Protein AF-A0A843SW68-F1 (afdb_monomer_lite)

Structure (mmCIF, N/CA/C/O backbone):
data_AF-A0A843SW68-F1
#
_entry.id   AF-A0A843SW68-F1
#
loop_
_atom_site.group_PDB
_atom_site.id
_atom_site.type_symbol
_atom_site.label_atom_id
_atom_site.label_alt_id
_atom_site.label_comp_id
_atom_site.label_asym_id
_atom_site.label_entity_id
_atom_site.label_seq_id
_atom_site.pdbx_PDB_ins_code
_atom_site.Cartn_x
_atom_site.Cartn_y
_atom_site.Cartn_z
_atom_site.occupancy
_atom_site.B_iso_or_equiv
_atom_site.auth_seq_id
_atom_site.auth_comp_id
_atom_site.auth_asym_id
_atom_site.auth_atom_id
_atom_site.pdbx_PDB_model_num
ATOM 1 N N . MET A 1 1 ? 22.543 27.856 22.775 1.00 22.34 1 MET A N 1
ATOM 2 C CA . MET A 1 1 ? 22.433 28.519 21.455 1.00 22.34 1 MET A CA 1
ATOM 3 C C . MET A 1 1 ? 20.964 28.793 21.182 1.00 22.34 1 MET A C 1
ATOM 5 O O . MET A 1 1 ? 20.170 27.910 21.485 1.00 22.34 1 MET A O 1
ATOM 9 N N . PRO A 1 2 ? 20.572 29.979 20.690 1.00 21.48 2 PRO A N 1
ATOM 10 C CA . PRO A 1 2 ? 19.169 30.248 20.403 1.00 21.48 2 PRO A CA 1
ATOM 11 C C . PRO A 1 2 ? 18.727 29.297 19.290 1.00 21.48 2 PRO A C 1
ATOM 13 O O . PRO A 1 2 ? 19.376 29.224 18.245 1.00 21.48 2 PRO A O 1
ATOM 16 N N . ALA A 1 3 ? 17.668 28.530 19.551 1.00 23.23 3 ALA A N 1
ATOM 17 C CA . ALA A 1 3 ? 17.045 27.658 18.572 1.00 23.23 3 ALA A CA 1
ATOM 18 C C . ALA A 1 3 ? 16.757 28.489 17.318 1.00 23.23 3 ALA A C 1
ATOM 20 O O . ALA A 1 3 ? 15.938 29.410 17.345 1.00 23.23 3 ALA A O 1
ATOM 21 N N . LYS A 1 4 ? 17.480 28.209 16.227 1.00 24.19 4 LYS A N 1
ATOM 22 C CA . LYS A 1 4 ? 17.122 28.718 14.907 1.00 24.19 4 LYS A CA 1
ATOM 23 C C . LYS A 1 4 ? 15.675 28.287 14.695 1.00 24.19 4 LYS A C 1
ATOM 25 O O . LYS A 1 4 ? 15.419 27.095 14.557 1.00 24.19 4 LYS A O 1
ATOM 30 N N . ARG A 1 5 ? 14.734 29.238 14.708 1.00 23.72 5 ARG A N 1
ATOM 31 C CA . ARG A 1 5 ? 13.413 29.042 14.108 1.00 23.72 5 ARG A CA 1
ATOM 32 C C . ARG A 1 5 ? 13.695 28.522 12.696 1.00 23.72 5 ARG A C 1
ATOM 34 O O . ARG A 1 5 ? 14.101 29.312 11.843 1.00 23.72 5 ARG A O 1
ATOM 41 N N . LYS A 1 6 ? 13.569 27.203 12.468 1.00 26.97 6 LYS A N 1
ATOM 42 C CA . LYS A 1 6 ? 13.378 26.656 11.118 1.00 26.97 6 LYS A CA 1
ATOM 43 C C . LYS A 1 6 ? 12.271 27.537 10.531 1.00 26.97 6 LYS A C 1
ATOM 45 O O . LYS A 1 6 ? 11.263 27.753 11.208 1.00 26.97 6 LYS A O 1
ATOM 50 N N . LEU A 1 7 ? 12.512 28.159 9.373 1.00 25.84 7 LEU A N 1
ATOM 51 C CA . LEU A 1 7 ? 11.451 28.870 8.662 1.00 25.84 7 LEU A CA 1
ATOM 52 C C . LEU A 1 7 ? 10.266 27.911 8.620 1.00 25.84 7 LEU A C 1
ATOM 54 O O . LEU A 1 7 ? 10.417 26.812 8.091 1.00 25.84 7 LEU A O 1
ATOM 58 N N . ALA A 1 8 ? 9.153 28.289 9.252 1.00 27.41 8 ALA A N 1
ATOM 59 C CA . ALA A 1 8 ? 7.926 27.521 9.177 1.00 27.41 8 ALA A CA 1
ATOM 60 C C . ALA A 1 8 ? 7.608 27.389 7.689 1.00 27.41 8 ALA A C 1
ATOM 62 O O . ALA A 1 8 ? 7.316 28.381 7.017 1.00 27.41 8 ALA A O 1
ATOM 63 N N . VAL A 1 9 ? 7.802 26.185 7.160 1.00 33.28 9 VAL A N 1
ATOM 64 C CA . VAL A 1 9 ? 7.351 25.838 5.824 1.00 33.28 9 VAL A CA 1
ATOM 65 C C . VAL A 1 9 ? 5.839 26.041 5.871 1.00 33.28 9 VAL A C 1
ATOM 67 O O . VAL A 1 9 ? 5.219 25.483 6.772 1.00 33.28 9 VAL A O 1
ATOM 70 N N . PRO A 1 10 ? 5.245 26.895 5.020 1.00 39.78 10 PRO A N 1
ATOM 71 C CA . PRO A 1 10 ? 3.805 27.114 5.059 1.00 39.78 10 PRO A CA 1
ATOM 72 C C . PRO A 1 10 ? 3.081 25.765 4.965 1.00 39.78 10 PRO A C 1
ATOM 74 O O . PRO A 1 10 ? 3.449 24.948 4.119 1.00 39.78 10 PRO A O 1
ATOM 77 N N . ASP A 1 11 ? 2.068 25.559 5.819 1.00 47.19 11 ASP A N 1
ATOM 78 C CA . ASP A 1 11 ? 1.318 24.295 5.985 1.00 47.19 11 ASP A CA 1
ATOM 79 C C . ASP A 1 11 ? 0.790 23.721 4.650 1.00 47.19 11 ASP A C 1
ATOM 81 O O . ASP A 1 11 ? 0.570 22.517 4.524 1.00 47.19 11 ASP A O 1
ATOM 85 N N . HIS A 1 12 ? 0.696 24.558 3.608 1.00 57.03 12 HIS A N 1
ATOM 86 C CA . HIS A 1 12 ? 0.466 24.156 2.226 1.00 57.03 12 HIS A CA 1
ATOM 87 C C . HIS A 1 12 ? 1.462 24.805 1.247 1.00 57.03 12 HIS A C 1
ATOM 89 O O . HIS A 1 12 ? 1.239 25.907 0.742 1.00 57.03 12 HIS A O 1
ATOM 95 N N . ILE A 1 13 ? 2.536 24.090 0.888 1.00 66.69 13 ILE A N 1
ATOM 96 C CA . ILE A 1 13 ? 3.267 24.384 -0.355 1.00 66.69 13 ILE A CA 1
ATOM 97 C C . ILE A 1 13 ? 2.391 23.937 -1.526 1.00 66.69 13 ILE A C 1
ATOM 99 O O . ILE A 1 13 ? 2.091 22.753 -1.680 1.00 66.69 13 ILE A O 1
ATOM 103 N N . GLN A 1 14 ? 1.992 24.881 -2.378 1.00 82.06 14 GLN A N 1
ATOM 104 C CA . GLN A 1 14 ? 1.372 24.542 -3.656 1.00 82.06 14 GLN A CA 1
ATOM 105 C C . GLN A 1 14 ? 2.423 23.923 -4.574 1.00 82.06 14 GLN A C 1
ATOM 107 O O . GLN A 1 14 ? 3.504 24.485 -4.745 1.00 82.06 14 GLN A O 1
ATOM 112 N N . ILE A 1 15 ? 2.104 22.781 -5.180 1.00 89.12 15 ILE A N 1
ATOM 113 C CA . ILE A 1 15 ? 2.997 22.091 -6.111 1.00 89.12 15 ILE A CA 1
ATOM 114 C C . ILE A 1 15 ? 2.364 22.106 -7.496 1.00 89.12 15 ILE A C 1
ATOM 116 O O . ILE A 1 15 ? 1.235 21.648 -7.677 1.00 89.12 15 ILE A O 1
ATOM 120 N N . ARG A 1 16 ? 3.095 22.634 -8.479 1.00 90.88 16 ARG A N 1
ATOM 121 C CA . ARG A 1 16 ? 2.698 22.629 -9.891 1.00 90.88 16 ARG A CA 1
ATOM 122 C C . ARG A 1 16 ? 3.552 21.626 -10.652 1.00 90.88 16 ARG A C 1
ATOM 124 O O . ARG A 1 16 ? 4.756 21.833 -10.787 1.00 90.88 16 ARG A O 1
ATOM 131 N N . LEU A 1 17 ? 2.925 20.575 -11.171 1.00 92.12 17 LEU A N 1
ATOM 132 C CA . LEU A 1 17 ? 3.579 19.609 -12.051 1.00 92.12 17 LEU A CA 1
ATOM 133 C C . LEU A 1 17 ? 3.802 20.218 -13.441 1.00 92.12 17 LEU A C 1
ATOM 135 O O . LEU A 1 17 ? 2.865 20.694 -14.079 1.00 92.12 17 LEU A O 1
ATOM 139 N N . VAL A 1 18 ? 5.044 20.164 -13.910 1.00 94.31 18 VAL A N 1
ATOM 140 C CA . VAL A 1 18 ? 5.462 20.444 -15.285 1.00 94.31 18 VAL A CA 1
ATOM 141 C C . VAL A 1 18 ? 6.102 19.165 -15.810 1.00 94.31 18 VAL A C 1
ATOM 143 O O . VAL A 1 18 ? 7.191 18.784 -15.383 1.00 94.31 18 VAL A O 1
ATOM 146 N N . GLN A 1 19 ? 5.403 18.468 -16.702 1.00 93.19 19 GLN A N 1
ATOM 147 C CA . GLN A 1 19 ? 5.870 17.207 -17.272 1.00 93.19 19 GLN A CA 1
ATOM 148 C C . GLN A 1 19 ? 6.505 17.446 -18.638 1.00 93.19 19 GLN A C 1
ATOM 150 O O . GLN A 1 19 ? 5.895 18.071 -19.505 1.00 93.19 19 GLN A O 1
ATOM 155 N N . VAL A 1 20 ? 7.712 16.911 -18.815 1.00 94.56 20 VAL A N 1
ATOM 156 C CA . VAL A 1 20 ? 8.433 16.882 -20.086 1.00 94.56 20 VAL A CA 1
ATOM 157 C C . VAL A 1 20 ? 8.661 15.433 -20.478 1.00 94.56 20 VAL A C 1
ATOM 159 O O . VAL A 1 20 ? 9.213 14.659 -19.696 1.00 94.56 20 VAL A O 1
ATOM 162 N N . GLU A 1 21 ? 8.264 15.059 -21.687 1.00 93.06 21 GLU A N 1
ATOM 163 C CA . GLU A 1 21 ? 8.543 13.733 -22.239 1.00 93.06 21 GLU A CA 1
ATOM 164 C C . GLU A 1 21 ? 9.555 13.834 -23.371 1.00 93.06 21 GLU A C 1
ATOM 166 O O . GLU A 1 21 ? 9.320 14.557 -24.338 1.00 93.06 21 GLU A O 1
ATOM 171 N N . PHE A 1 22 ? 10.652 13.080 -23.268 1.00 90.56 22 PHE A N 1
ATOM 172 C CA . PHE A 1 22 ? 11.612 12.896 -24.355 1.00 90.56 22 PHE A CA 1
ATOM 173 C C . PHE A 1 22 ? 11.379 11.541 -25.023 1.00 90.56 22 PHE A C 1
ATOM 175 O O . PHE A 1 22 ? 11.508 10.479 -24.400 1.00 90.56 22 PHE A O 1
ATOM 182 N N . LEU A 1 23 ? 11.036 11.581 -26.306 1.00 87.50 23 LEU A N 1
ATOM 183 C CA . LEU A 1 23 ? 10.650 10.443 -27.128 1.00 87.50 23 LEU A CA 1
ATOM 184 C C . LEU A 1 23 ? 11.667 10.223 -28.248 1.00 87.50 23 LEU A C 1
ATOM 186 O O . LEU A 1 23 ? 11.983 11.145 -28.999 1.00 87.50 23 LEU A O 1
ATOM 190 N N . ARG A 1 24 ? 12.139 8.984 -28.402 1.00 84.00 24 ARG A N 1
ATOM 191 C CA . ARG A 1 24 ? 12.944 8.560 -29.555 1.00 84.00 24 ARG A CA 1
ATOM 192 C C . ARG A 1 24 ? 12.294 7.351 -30.237 1.00 84.00 24 ARG A C 1
ATOM 194 O O . ARG A 1 24 ? 11.922 6.405 -29.544 1.00 84.00 24 ARG A O 1
ATOM 201 N N . PRO A 1 25 ? 12.156 7.331 -31.576 1.00 71.06 25 PRO A N 1
ATOM 202 C CA . PRO A 1 25 ? 11.742 6.129 -32.293 1.00 71.06 25 PRO A CA 1
ATOM 203 C C . PRO A 1 25 ? 12.845 5.053 -32.274 1.00 71.06 25 PRO A C 1
ATOM 205 O O . PRO A 1 25 ? 14.032 5.351 -32.405 1.00 71.06 25 PRO A O 1
ATOM 208 N N . GLY A 1 26 ? 12.451 3.783 -32.158 1.00 70.00 26 GLY A N 1
ATOM 209 C CA . GLY A 1 26 ? 13.367 2.635 -32.151 1.00 70.00 26 GLY A CA 1
ATOM 210 C C . GLY A 1 26 ? 13.486 1.948 -30.783 1.00 70.00 26 GLY A C 1
ATOM 211 O O . GLY A 1 26 ? 12.702 2.240 -29.881 1.00 70.00 26 GLY A O 1
ATOM 212 N N . PRO A 1 27 ? 14.415 0.985 -30.624 1.00 66.50 27 PRO A N 1
ATOM 213 C CA . PRO A 1 27 ? 14.622 0.304 -29.348 1.00 66.50 27 PRO A CA 1
ATOM 214 C C . PRO A 1 27 ? 15.111 1.297 -28.278 1.00 66.50 27 PRO A C 1
ATOM 216 O O . PRO A 1 27 ? 15.887 2.192 -28.619 1.00 66.50 27 PRO A O 1
ATOM 219 N N . PRO A 1 28 ? 14.706 1.142 -27.003 1.00 64.50 28 PRO A N 1
ATOM 220 C CA . PRO A 1 28 ? 15.042 2.081 -25.924 1.00 64.50 28 PRO A CA 1
ATOM 221 C C . PRO A 1 28 ? 16.518 2.043 -25.486 1.00 64.50 28 PRO A C 1
ATOM 223 O O . PRO A 1 28 ? 16.944 2.911 -24.739 1.00 64.50 28 PRO A O 1
ATOM 226 N N . HIS A 1 29 ? 17.290 1.059 -25.953 1.00 64.38 29 HIS A N 1
ATOM 227 C CA . HIS A 1 29 ? 18.698 0.810 -25.623 1.00 64.38 29 HIS A CA 1
ATOM 228 C C . HIS A 1 29 ? 19.531 0.651 -26.906 1.00 64.38 29 HIS A C 1
ATOM 230 O O . HIS A 1 29 ? 18.972 0.650 -28.010 1.00 64.38 29 HIS A O 1
ATOM 236 N N . ASN A 1 30 ? 20.847 0.455 -26.759 1.00 63.69 30 ASN A N 1
ATOM 237 C CA . ASN A 1 30 ? 21.783 0.185 -27.855 1.00 63.69 30 ASN A CA 1
ATOM 238 C C . ASN A 1 30 ? 21.904 1.345 -28.862 1.00 63.69 30 ASN A C 1
ATOM 240 O O . ASN A 1 30 ? 22.102 1.137 -30.061 1.00 63.69 30 ASN A O 1
ATOM 244 N N . GLN A 1 31 ? 21.753 2.579 -28.374 1.00 70.31 31 GLN A N 1
ATOM 245 C CA . GLN A 1 31 ? 22.082 3.789 -29.119 1.00 70.31 31 GLN A CA 1
ATOM 246 C C . GLN A 1 31 ? 22.994 4.674 -28.282 1.00 70.31 31 GLN A C 1
ATOM 248 O O . GLN A 1 31 ? 22.725 4.959 -27.120 1.00 70.31 31 GLN A O 1
ATOM 253 N N . LEU A 1 32 ? 24.094 5.086 -28.900 1.00 84.00 32 LEU A N 1
ATOM 254 C CA . LEU A 1 32 ? 25.031 6.035 -28.325 1.00 84.00 32 LEU A CA 1
ATOM 255 C C . LEU A 1 32 ? 24.465 7.454 -28.467 1.00 84.00 32 LEU A C 1
ATOM 257 O O . LEU A 1 32 ? 23.729 7.749 -29.412 1.00 84.00 32 LEU A O 1
ATOM 261 N N . LEU A 1 33 ? 24.839 8.351 -27.552 1.00 87.19 33 LEU A N 1
ATOM 262 C CA . LEU A 1 33 ? 24.580 9.780 -27.732 1.00 87.19 33 LEU A CA 1
ATOM 263 C C . LEU A 1 33 ? 25.236 10.254 -29.036 1.00 87.19 33 LEU A C 1
ATOM 265 O O . LEU A 1 33 ? 26.420 9.999 -29.259 1.00 87.19 33 LEU A O 1
ATOM 269 N N . SER A 1 34 ? 24.461 10.942 -29.874 1.00 88.31 34 SER A N 1
ATOM 270 C CA . SER A 1 34 ? 24.939 11.556 -31.110 1.00 88.31 34 SER A CA 1
ATOM 271 C C . SER A 1 34 ? 24.237 12.898 -31.348 1.00 88.31 34 SER A C 1
ATOM 273 O O . SER A 1 34 ? 23.019 12.982 -31.145 1.00 88.31 34 SER A O 1
ATOM 275 N N . PRO A 1 35 ? 24.947 13.922 -31.861 1.00 88.81 35 PRO A N 1
ATOM 276 C CA . PRO A 1 35 ? 24.352 15.187 -32.296 1.00 88.81 35 PRO A CA 1
ATOM 277 C C . PRO A 1 35 ? 23.347 15.050 -33.437 1.00 88.81 35 PRO A C 1
ATOM 279 O O . PRO A 1 35 ? 22.516 15.935 -33.635 1.00 88.81 35 PRO A O 1
ATOM 282 N N . LEU A 1 36 ? 23.410 13.946 -34.185 1.00 88.25 36 LEU A N 1
ATOM 283 C CA . LEU A 1 36 ? 22.494 13.663 -35.287 1.00 88.25 36 LEU A CA 1
ATOM 284 C C . LEU A 1 36 ? 21.179 13.033 -34.811 1.00 88.25 36 LEU A C 1
ATOM 286 O O . LEU A 1 36 ? 20.198 13.026 -35.557 1.00 88.25 36 LEU A O 1
ATOM 290 N N . THR A 1 37 ? 21.140 12.510 -33.582 1.00 88.88 37 THR A N 1
ATOM 291 C CA . THR A 1 37 ? 19.937 11.894 -33.026 1.00 88.88 37 THR A CA 1
ATOM 292 C C . THR A 1 37 ? 18.936 12.972 -32.629 1.00 88.88 37 THR A C 1
ATOM 294 O O . THR A 1 37 ? 19.199 13.818 -31.772 1.00 88.88 37 THR A O 1
ATOM 297 N N . GLN A 1 38 ? 17.761 12.918 -33.252 1.00 90.25 38 GLN A N 1
ATOM 298 C CA . GLN A 1 38 ? 16.643 13.808 -32.970 1.00 90.25 38 GLN A CA 1
ATOM 299 C C . GLN A 1 38 ? 15.695 13.168 -31.956 1.00 90.25 38 GLN A C 1
ATOM 301 O O . GLN A 1 38 ? 15.165 12.078 -32.182 1.00 90.25 38 GLN A O 1
ATOM 306 N N . TYR A 1 39 ? 15.454 13.877 -30.858 1.00 91.62 39 TYR A N 1
ATOM 307 C CA . TYR A 1 39 ? 14.491 13.509 -29.829 1.00 91.62 39 TYR A CA 1
ATOM 308 C C . TYR A 1 39 ? 13.256 14.394 -29.966 1.00 91.62 39 TYR A C 1
ATOM 310 O O . TYR A 1 39 ? 13.363 15.613 -30.087 1.00 91.62 39 TYR A O 1
ATOM 318 N N . LEU A 1 40 ? 12.075 13.793 -29.931 1.00 92.69 40 LEU A N 1
ATOM 319 C CA . LEU A 1 40 ? 10.822 14.527 -29.854 1.00 92.69 40 LEU A CA 1
ATOM 320 C C . LEU A 1 40 ? 10.562 14.880 -28.386 1.00 92.69 40 LEU A C 1
ATOM 322 O O . LEU A 1 40 ? 10.471 13.984 -27.551 1.00 92.69 40 LEU A O 1
ATOM 326 N N . ALA A 1 41 ? 10.451 16.163 -28.066 1.00 93.31 41 ALA A N 1
ATOM 327 C CA . ALA A 1 41 ? 10.183 16.649 -26.719 1.00 93.31 41 ALA A CA 1
ATOM 328 C C . ALA A 1 41 ? 8.795 17.295 -26.635 1.00 93.31 41 ALA A C 1
ATOM 330 O O . ALA A 1 41 ? 8.427 18.106 -27.488 1.00 93.31 41 ALA A O 1
ATOM 331 N N . ILE A 1 42 ? 8.032 16.945 -25.601 1.00 93.00 42 ILE A N 1
ATOM 332 C CA . ILE A 1 42 ? 6.664 17.437 -25.375 1.00 93.00 42 ILE A CA 1
ATOM 333 C C . ILE A 1 42 ? 6.577 17.998 -23.956 1.00 93.00 42 ILE A C 1
ATOM 335 O O . ILE A 1 42 ? 7.067 17.359 -23.028 1.00 93.00 42 ILE A O 1
ATOM 339 N N . SER A 1 43 ? 5.956 19.169 -23.786 1.00 93.12 43 SER A N 1
ATOM 340 C CA . SER A 1 43 ? 5.761 19.820 -22.484 1.00 93.12 43 SER A CA 1
ATOM 341 C C . SER A 1 43 ? 4.353 20.407 -22.369 1.00 93.12 43 SER A C 1
ATOM 343 O O . SER A 1 43 ? 4.057 21.437 -22.977 1.00 93.12 43 SER A O 1
ATOM 345 N N . GLY A 1 44 ? 3.498 19.793 -21.548 1.00 83.25 44 GLY A N 1
ATOM 346 C CA . GLY A 1 44 ? 2.112 20.240 -21.348 1.00 83.25 44 GLY A CA 1
ATOM 347 C C . GLY A 1 44 ? 1.319 20.332 -22.658 1.00 83.25 44 GLY A C 1
ATOM 348 O O . GLY A 1 44 ? 1.400 19.434 -23.491 1.00 83.25 44 GLY A O 1
ATOM 349 N N . ASP A 1 45 ? 0.590 21.436 -22.845 1.00 80.31 45 ASP A N 1
ATOM 350 C CA . ASP A 1 45 ? -0.254 21.678 -24.029 1.00 80.31 45 ASP A CA 1
ATOM 351 C C . ASP A 1 45 ? 0.511 22.279 -25.226 1.00 80.31 45 ASP A C 1
ATOM 353 O O . ASP A 1 45 ? -0.083 22.589 -26.262 1.00 80.31 45 ASP A O 1
ATOM 357 N N . ALA A 1 46 ? 1.828 22.489 -25.106 1.00 86.94 46 ALA A N 1
ATOM 358 C CA . ALA A 1 46 ? 2.634 22.979 -26.219 1.00 86.94 46 ALA A CA 1
ATOM 359 C C . ALA A 1 46 ? 2.830 21.894 -27.293 1.00 86.94 46 ALA A C 1
ATOM 361 O O . ALA A 1 46 ? 2.887 20.698 -27.007 1.00 86.94 46 ALA A O 1
ATOM 362 N N . GLY A 1 47 ? 2.966 22.325 -28.552 1.00 83.50 47 GLY A N 1
ATOM 363 C CA . GLY A 1 47 ? 3.267 21.422 -29.663 1.00 83.50 47 GLY A CA 1
ATOM 364 C C . GLY A 1 47 ? 4.591 20.678 -29.461 1.00 83.50 47 GLY A C 1
ATOM 365 O O . GLY A 1 47 ? 5.518 21.193 -28.837 1.00 83.50 47 GLY A O 1
ATOM 366 N N . ALA A 1 48 ? 4.689 19.468 -30.011 1.00 87.88 48 ALA A N 1
ATOM 367 C CA . ALA A 1 48 ? 5.905 18.668 -29.922 1.00 87.88 48 ALA A CA 1
ATOM 368 C C . ALA A 1 48 ? 7.066 19.336 -30.686 1.00 87.88 48 ALA A C 1
ATOM 370 O O . ALA A 1 48 ? 6.894 19.776 -31.825 1.00 87.88 48 ALA A O 1
ATOM 371 N N . GLY A 1 49 ? 8.242 19.409 -30.061 1.00 89.62 49 GLY A N 1
ATOM 372 C CA . GLY A 1 49 ? 9.457 19.986 -30.643 1.00 89.62 49 GLY A CA 1
ATOM 373 C C . GLY A 1 49 ? 10.553 18.954 -30.854 1.00 89.62 49 GLY A C 1
ATOM 374 O O . GLY A 1 49 ? 10.515 17.871 -30.279 1.00 89.62 49 GLY A O 1
ATOM 375 N N . VAL A 1 50 ? 11.552 19.297 -31.665 1.00 91.56 50 VAL A N 1
ATOM 376 C CA . VAL A 1 50 ? 12.740 18.461 -31.871 1.00 91.56 50 VAL A CA 1
ATOM 377 C C . VAL A 1 50 ? 13.895 19.019 -31.046 1.00 91.56 50 VAL A C 1
ATOM 379 O O . VAL A 1 50 ? 14.229 20.196 -31.158 1.00 91.56 50 VAL A O 1
ATOM 382 N N . VAL A 1 51 ? 14.511 18.161 -30.239 1.00 92.06 51 VAL A N 1
ATOM 383 C CA . VAL A 1 51 ? 15.671 18.460 -29.397 1.00 92.06 51 VAL A CA 1
ATOM 384 C C . VAL A 1 51 ? 16.815 17.532 -29.791 1.00 92.06 51 VAL A C 1
ATOM 386 O O . VAL A 1 51 ? 16.606 16.354 -30.073 1.00 92.06 51 VAL A O 1
ATOM 389 N N . THR A 1 52 ? 18.035 18.057 -29.807 1.00 91.19 52 THR A N 1
ATOM 390 C CA . THR A 1 52 ? 19.266 17.305 -30.089 1.00 91.19 52 THR A CA 1
ATOM 391 C C . THR A 1 52 ? 20.246 17.474 -28.936 1.00 91.19 52 THR A C 1
ATOM 393 O O . THR A 1 52 ? 20.271 18.519 -28.284 1.00 91.19 52 THR A O 1
ATOM 396 N N . VAL A 1 53 ? 21.088 16.471 -28.706 1.00 90.69 53 VAL A N 1
ATOM 397 C CA . VAL A 1 53 ? 22.138 16.515 -27.679 1.00 90.69 53 VAL A CA 1
ATOM 398 C C . VAL A 1 53 ? 23.468 16.854 -28.357 1.00 90.69 53 VAL A C 1
ATOM 400 O O . VAL A 1 53 ? 23.839 16.152 -29.287 1.00 90.69 53 VAL A O 1
ATOM 403 N N . PRO A 1 54 ? 24.228 17.878 -27.931 1.00 88.56 54 PRO A N 1
ATOM 404 C CA . PRO A 1 54 ? 25.377 18.386 -28.687 1.00 88.56 54 PRO A CA 1
ATOM 405 C C . PRO A 1 54 ? 26.659 17.542 -28.537 1.00 88.56 54 PRO A C 1
ATOM 407 O O . PRO A 1 54 ? 27.754 18.054 -28.763 1.00 88.56 54 PRO A O 1
ATOM 410 N N . TYR A 1 55 ? 26.555 16.270 -28.143 1.00 88.25 55 TYR A N 1
ATOM 411 C CA . TYR A 1 55 ? 27.715 15.433 -27.846 1.00 88.25 55 TYR A CA 1
ATOM 412 C C . TYR A 1 55 ? 27.691 14.113 -28.596 1.00 88.25 55 TYR A C 1
ATOM 414 O O . TYR A 1 55 ? 26.667 13.436 -28.669 1.00 88.25 55 TYR A O 1
ATOM 422 N N . GLU A 1 56 ? 28.878 13.716 -29.041 1.00 90.38 56 GLU A N 1
ATOM 423 C CA . GLU A 1 56 ? 29.196 12.312 -29.261 1.00 90.38 56 GLU A CA 1
ATOM 424 C C . GLU A 1 56 ? 29.391 11.611 -27.912 1.00 90.38 56 GLU A C 1
ATOM 426 O O . GLU A 1 56 ? 29.979 12.175 -26.982 1.00 90.38 56 GLU A O 1
ATOM 431 N N . HIS A 1 57 ? 28.939 10.365 -27.816 1.00 88.75 57 HIS A N 1
ATOM 432 C CA . HIS A 1 57 ? 28.916 9.589 -26.575 1.00 88.75 57 HIS A CA 1
ATOM 433 C C . HIS A 1 57 ? 30.251 9.535 -25.830 1.00 88.75 57 HIS A C 1
ATOM 435 O O . HIS A 1 57 ? 30.311 9.954 -24.678 1.00 88.75 57 HIS A O 1
ATOM 441 N N . ALA A 1 58 ? 31.338 9.133 -26.497 1.00 85.50 58 ALA A N 1
ATOM 442 C CA . ALA A 1 58 ? 32.657 9.027 -25.865 1.00 85.50 58 ALA A CA 1
ATOM 443 C C . ALA A 1 58 ? 33.163 10.375 -25.309 1.00 85.50 58 ALA A C 1
ATOM 445 O O . ALA A 1 58 ? 33.837 10.432 -24.278 1.00 85.50 58 ALA A O 1
ATOM 446 N N . THR A 1 59 ? 32.816 11.482 -25.977 1.00 87.69 59 THR A N 1
ATOM 447 C CA . THR A 1 59 ? 33.141 12.838 -25.511 1.00 87.69 59 THR A CA 1
ATOM 448 C C . THR A 1 59 ? 32.372 13.167 -24.237 1.00 87.69 59 THR A C 1
ATOM 450 O O . THR A 1 59 ? 32.941 13.741 -23.306 1.00 87.69 59 THR A O 1
ATOM 453 N N . PHE A 1 60 ? 31.094 12.789 -24.179 1.00 89.19 60 PHE A N 1
ATOM 454 C CA . PHE A 1 60 ? 30.262 13.019 -23.006 1.00 89.19 60 PHE A CA 1
ATOM 455 C C . PHE A 1 60 ? 30.673 12.145 -21.815 1.00 89.19 60 PHE A C 1
ATOM 457 O O . PHE A 1 60 ? 30.770 12.648 -20.700 1.00 89.19 60 PHE A O 1
ATOM 464 N N . GLU A 1 61 ? 31.019 10.876 -22.039 1.00 85.38 61 GLU A N 1
ATOM 465 C CA . GLU A 1 61 ? 31.552 9.991 -20.992 1.00 85.38 61 GLU A CA 1
ATOM 466 C C . GLU A 1 61 ? 32.869 10.507 -20.402 1.00 85.38 61 GLU A C 1
ATOM 468 O O . GLU A 1 61 ? 33.073 10.457 -19.188 1.00 85.38 61 GLU A O 1
ATOM 473 N N . ARG A 1 62 ? 33.780 11.034 -21.236 1.00 84.00 62 ARG A N 1
ATOM 474 C CA . ARG A 1 62 ? 35.005 11.684 -20.737 1.00 84.00 62 ARG A CA 1
ATOM 475 C C . ARG A 1 62 ? 34.666 12.872 -19.837 1.00 84.00 62 ARG A C 1
ATOM 477 O O . ARG A 1 62 ? 35.234 12.982 -18.758 1.00 84.00 62 ARG A O 1
ATOM 484 N N . ARG A 1 63 ? 33.700 13.697 -20.241 1.00 85.75 63 ARG A N 1
ATOM 485 C CA . ARG A 1 63 ? 33.249 14.838 -19.440 1.00 85.75 63 ARG A CA 1
ATOM 486 C C . ARG A 1 63 ? 32.613 14.411 -18.112 1.00 85.75 63 ARG A C 1
ATOM 488 O O . ARG A 1 63 ? 32.899 15.013 -17.085 1.00 85.75 63 ARG A O 1
ATOM 495 N N . LEU A 1 64 ? 31.787 13.361 -18.104 1.00 84.06 64 LEU A N 1
ATOM 496 C CA . LEU A 1 64 ? 31.234 12.810 -16.861 1.00 84.06 64 LEU A CA 1
ATOM 497 C C . LEU A 1 64 ? 32.336 12.272 -15.939 1.00 84.06 64 LEU A C 1
ATOM 499 O O . LEU A 1 64 ? 32.249 12.467 -14.730 1.00 84.06 64 LEU A O 1
ATOM 503 N N . ARG A 1 65 ? 33.389 11.650 -16.491 1.00 81.06 65 ARG A N 1
ATOM 504 C CA . ARG A 1 65 ? 34.567 11.229 -15.712 1.00 81.06 65 ARG A CA 1
ATOM 505 C C . ARG A 1 65 ? 35.310 12.415 -15.104 1.00 81.06 65 ARG A C 1
ATOM 507 O O . ARG A 1 65 ? 35.628 12.367 -13.927 1.00 81.06 65 ARG A O 1
ATOM 514 N N . GLU A 1 66 ? 35.531 13.485 -15.859 1.00 82.12 66 GLU A N 1
ATOM 515 C CA . GLU A 1 66 ? 36.203 14.700 -15.368 1.00 82.12 66 GLU A CA 1
ATOM 516 C C . GLU A 1 66 ? 35.412 15.421 -14.257 1.00 82.12 66 GLU A C 1
ATOM 518 O O . GLU A 1 66 ? 36.005 16.080 -13.404 1.00 82.12 66 GLU A O 1
ATOM 523 N N . LEU A 1 67 ? 34.083 15.258 -14.216 1.00 81.75 67 LEU A N 1
ATOM 524 C CA . LEU A 1 67 ? 33.244 15.752 -13.119 1.00 81.75 67 LEU A CA 1
ATOM 525 C C . LEU A 1 67 ? 33.366 14.918 -11.830 1.00 81.75 67 LEU A C 1
ATOM 527 O O . LEU A 1 67 ? 32.956 15.398 -10.775 1.00 81.75 67 LEU A O 1
ATOM 531 N N . ARG A 1 68 ? 33.952 13.712 -11.865 1.00 80.94 68 ARG A N 1
ATOM 532 C CA . ARG A 1 68 ? 34.152 12.880 -10.664 1.00 80.94 68 ARG A CA 1
ATOM 533 C C . ARG A 1 68 ? 35.188 13.503 -9.726 1.00 80.94 68 ARG A C 1
ATOM 535 O O . ARG A 1 68 ? 36.082 14.245 -10.130 1.00 80.94 68 ARG A O 1
ATOM 542 N N . TYR A 1 69 ? 35.086 13.174 -8.440 1.00 75.38 69 TYR A N 1
ATOM 543 C CA . TYR A 1 69 ? 35.961 13.734 -7.408 1.00 75.38 69 TYR A CA 1
ATOM 544 C C . TYR A 1 69 ? 37.416 13.236 -7.456 1.00 75.38 69 TYR A C 1
ATOM 546 O O . TYR A 1 69 ? 38.286 13.893 -6.896 1.00 75.38 69 TYR A O 1
ATOM 554 N N . GLU A 1 70 ? 37.687 12.125 -8.140 1.00 64.88 70 GLU A N 1
ATOM 555 C CA . GLU A 1 70 ? 38.970 11.406 -8.092 1.00 64.88 70 GLU A CA 1
ATOM 556 C C . GLU A 1 70 ? 40.002 11.873 -9.136 1.00 64.88 70 GLU A C 1
ATOM 558 O O . GLU A 1 70 ? 41.186 11.579 -8.996 1.00 64.88 70 GLU A O 1
ATOM 563 N N . THR A 1 71 ? 39.582 12.585 -10.189 1.00 57.91 71 THR A N 1
ATOM 564 C CA . THR A 1 71 ? 40.374 12.702 -11.432 1.00 57.91 71 THR A CA 1
ATOM 565 C C . THR A 1 71 ? 40.689 14.128 -11.906 1.00 57.91 71 THR A C 1
ATOM 567 O O . THR A 1 71 ? 41.281 14.265 -12.974 1.00 57.91 71 THR A O 1
ATOM 570 N N . GLY A 1 72 ? 40.329 15.195 -11.174 1.00 58.16 72 GLY A N 1
ATOM 571 C CA . GLY A 1 72 ? 40.463 16.577 -11.677 1.00 58.16 72 GLY A CA 1
ATOM 572 C C . GLY A 1 72 ? 40.789 17.654 -10.637 1.00 58.16 72 GLY A C 1
ATOM 573 O O . GLY A 1 72 ? 40.496 17.499 -9.451 1.00 58.16 72 GLY A O 1
ATOM 574 N N . ASP A 1 73 ? 41.370 18.767 -11.104 1.00 66.25 73 ASP A N 1
ATOM 575 C CA . ASP A 1 73 ? 41.567 19.987 -10.310 1.00 66.25 73 ASP A CA 1
ATOM 576 C C . ASP A 1 73 ? 40.204 20.607 -9.918 1.00 66.25 73 ASP A C 1
ATOM 578 O O . ASP A 1 73 ? 39.305 20.706 -10.765 1.00 66.25 73 ASP A O 1
ATOM 582 N N . PRO A 1 74 ? 39.997 21.032 -8.653 1.00 67.38 74 PRO A N 1
ATOM 583 C CA . PRO A 1 74 ? 38.718 21.586 -8.207 1.00 67.38 74 PRO A CA 1
ATOM 584 C C . PRO A 1 74 ? 38.226 22.803 -9.009 1.00 67.38 74 PRO A C 1
ATOM 586 O O . PRO A 1 74 ? 37.012 22.948 -9.188 1.00 67.38 74 PRO A O 1
ATOM 589 N N . GLY A 1 75 ? 39.134 23.658 -9.498 1.00 67.69 75 GLY A N 1
ATOM 590 C CA . GLY A 1 75 ? 38.792 24.847 -10.284 1.00 67.69 75 GLY A CA 1
ATOM 591 C C . GLY A 1 75 ? 38.277 24.489 -11.677 1.00 67.69 75 GLY A C 1
ATOM 592 O O . GLY A 1 75 ? 37.212 24.962 -12.091 1.00 67.69 75 GLY A O 1
ATOM 593 N N . ASP A 1 76 ? 38.972 23.576 -12.356 1.00 76.69 76 ASP A N 1
ATOM 594 C CA . ASP A 1 76 ? 38.573 23.066 -13.674 1.00 76.69 76 ASP A CA 1
ATOM 595 C C . ASP A 1 76 ? 37.219 22.343 -13.617 1.00 76.69 76 ASP A C 1
ATOM 597 O O . ASP A 1 76 ? 36.361 22.516 -14.491 1.00 76.69 76 ASP A O 1
ATOM 601 N N . ARG A 1 77 ? 36.966 21.603 -12.531 1.00 82.75 77 ARG A N 1
ATOM 602 C CA . ARG A 1 77 ? 35.686 20.921 -12.300 1.00 82.75 77 ARG A CA 1
ATOM 603 C C . ARG A 1 77 ? 34.518 21.895 -12.154 1.00 82.75 77 ARG A C 1
ATOM 605 O O . ARG A 1 77 ? 33.444 21.642 -12.698 1.00 82.75 77 ARG A O 1
ATOM 612 N N . GLN A 1 78 ? 34.695 23.012 -11.447 1.00 81.88 78 GLN A N 1
ATOM 613 C CA . GLN A 1 78 ? 33.629 24.006 -11.276 1.00 81.88 78 GLN A CA 1
ATOM 614 C C . GLN A 1 78 ? 33.300 24.722 -12.595 1.00 81.88 78 GLN A C 1
ATOM 616 O O . GLN A 1 78 ? 32.122 24.936 -12.904 1.00 81.88 78 GLN A O 1
ATOM 621 N N . ALA A 1 79 ? 34.320 25.036 -13.400 1.00 85.69 79 ALA A N 1
ATOM 622 C CA . ALA A 1 79 ? 34.134 25.582 -14.744 1.00 85.69 79 ALA A CA 1
ATOM 623 C C . ALA A 1 79 ? 33.382 24.594 -15.654 1.00 85.69 79 ALA A C 1
ATOM 625 O O . ALA A 1 79 ? 32.447 24.977 -16.363 1.00 85.69 79 ALA A O 1
ATOM 626 N N . MET A 1 80 ? 33.726 23.307 -15.580 1.00 87.50 80 MET A N 1
ATOM 627 C CA . MET A 1 80 ? 33.060 22.249 -16.338 1.00 87.50 80 MET A CA 1
ATOM 628 C C . MET A 1 80 ? 31.616 22.008 -15.893 1.00 87.50 80 MET A C 1
ATOM 630 O O . MET A 1 80 ? 30.733 21.842 -16.740 1.00 87.50 80 MET A O 1
ATOM 634 N N . LEU A 1 81 ? 31.351 22.036 -14.584 1.00 88.94 81 LEU A N 1
ATOM 635 C CA . LEU A 1 81 ? 30.003 21.947 -14.022 1.00 88.94 81 LEU A CA 1
ATOM 636 C C . LEU A 1 81 ? 29.135 23.106 -14.530 1.00 88.94 81 LEU A C 1
ATOM 638 O O . LEU A 1 81 ? 28.003 22.891 -14.961 1.00 88.94 81 LEU A O 1
ATOM 642 N N . HIS A 1 82 ? 29.686 24.325 -14.545 1.00 90.69 82 HIS A N 1
ATOM 643 C CA . HIS A 1 82 ? 29.011 25.495 -15.102 1.00 90.69 82 HIS A CA 1
ATOM 644 C C . HIS A 1 82 ? 28.710 25.318 -16.598 1.00 90.69 82 HIS A C 1
ATOM 646 O O . HIS A 1 82 ? 27.556 25.470 -17.003 1.00 90.69 82 HIS A O 1
ATOM 652 N N . ALA A 1 83 ? 29.712 24.957 -17.408 1.00 91.56 83 ALA A N 1
ATOM 653 C CA . ALA A 1 83 ? 29.553 24.780 -18.853 1.00 91.56 83 ALA A CA 1
ATOM 654 C C . ALA A 1 83 ? 28.512 23.699 -19.194 1.00 91.56 83 ALA A C 1
ATOM 656 O O . ALA A 1 83 ? 27.618 23.930 -20.010 1.00 91.56 83 ALA A O 1
ATOM 657 N N . THR A 1 84 ? 28.569 22.558 -18.503 1.00 91.88 84 THR A N 1
ATOM 658 C CA . THR A 1 84 ? 27.604 21.464 -18.682 1.00 91.88 84 THR A CA 1
ATOM 659 C C . THR A 1 84 ? 26.203 21.893 -18.248 1.00 91.88 84 THR A C 1
ATOM 661 O O . THR A 1 84 ? 25.228 21.600 -18.936 1.00 91.88 84 THR A O 1
ATOM 664 N N . GLY A 1 85 ? 26.082 22.658 -17.158 1.00 93.69 85 GLY A N 1
ATOM 665 C CA . GLY A 1 85 ? 24.806 23.218 -16.718 1.00 93.69 85 GLY A CA 1
ATOM 666 C C . GLY A 1 85 ? 24.175 24.160 -17.747 1.00 93.69 85 GLY A C 1
ATOM 667 O O . GLY A 1 85 ? 22.964 24.095 -17.972 1.00 93.69 85 GLY A O 1
ATOM 668 N N . VAL A 1 86 ? 24.973 25.009 -18.408 1.00 95.06 86 VAL A N 1
ATOM 669 C CA . VAL A 1 86 ? 24.497 25.881 -19.499 1.00 95.06 86 VAL A CA 1
ATOM 670 C C . VAL A 1 86 ? 23.971 25.043 -20.664 1.00 95.06 86 VAL A C 1
ATOM 672 O O . VAL A 1 86 ? 22.902 25.329 -21.200 1.00 95.06 86 VAL A O 1
ATOM 675 N N . GLU A 1 87 ? 24.674 23.978 -21.042 1.00 93.88 87 GLU A N 1
ATOM 676 C CA . GLU A 1 87 ? 24.254 23.108 -22.145 1.00 93.88 87 GLU A CA 1
ATOM 677 C C . GLU A 1 87 ? 22.989 22.307 -21.809 1.00 93.88 87 GLU A C 1
ATOM 679 O O . GLU A 1 87 ? 22.070 22.275 -22.627 1.00 93.88 87 GLU A O 1
ATOM 684 N N . MET A 1 88 ? 22.869 21.758 -20.594 1.00 95.25 88 MET A N 1
ATOM 685 C CA . MET A 1 88 ? 21.622 21.128 -20.129 1.00 95.25 88 MET A CA 1
ATOM 686 C C . MET A 1 88 ? 20.462 22.136 -20.106 1.00 95.25 88 MET A C 1
ATOM 688 O O . MET A 1 88 ? 19.346 21.813 -20.514 1.00 95.25 88 MET A O 1
ATOM 692 N N . GLY A 1 89 ? 20.731 23.382 -19.701 1.00 95.25 89 GLY A N 1
ATOM 693 C CA . GLY A 1 89 ? 19.762 24.475 -19.760 1.00 95.25 89 GLY A CA 1
ATOM 694 C C . GLY A 1 89 ? 19.317 24.797 -21.191 1.00 95.25 89 GLY A C 1
ATOM 695 O O . GLY A 1 89 ? 18.130 24.993 -21.422 1.00 95.25 89 GLY A O 1
ATOM 696 N N . ARG A 1 90 ? 20.222 24.781 -22.179 1.00 94.88 90 ARG A N 1
ATOM 697 C CA . ARG A 1 90 ? 19.866 24.961 -23.602 1.00 94.88 90 ARG A CA 1
ATOM 698 C C . ARG A 1 90 ? 19.040 23.797 -24.152 1.00 94.88 90 ARG A C 1
ATOM 700 O O . ARG A 1 90 ? 18.082 24.043 -24.879 1.00 94.88 90 ARG A O 1
ATOM 707 N N . ILE A 1 91 ? 19.359 22.554 -23.774 1.00 94.31 91 ILE A N 1
ATOM 708 C CA . ILE A 1 91 ? 18.568 21.364 -24.143 1.00 94.31 91 ILE A CA 1
ATOM 709 C C . ILE A 1 91 ? 17.129 21.505 -23.629 1.00 94.31 91 ILE A C 1
ATOM 711 O O . ILE A 1 91 ? 16.184 21.318 -24.392 1.00 94.31 91 ILE A O 1
ATOM 715 N N . LEU A 1 92 ? 16.947 21.900 -22.363 1.00 95.12 92 LEU A N 1
ATOM 716 C CA . LEU A 1 92 ? 15.617 22.182 -21.810 1.00 95.12 92 LEU A CA 1
ATOM 717 C C . LEU A 1 92 ? 14.971 23.414 -22.470 1.00 95.12 92 LEU A C 1
ATOM 719 O O . LEU A 1 92 ? 13.778 23.408 -22.756 1.00 95.12 92 LEU A O 1
ATOM 723 N N . GLY A 1 93 ? 15.748 24.454 -22.777 1.00 94.12 93 GLY A N 1
ATOM 724 C CA . GLY A 1 93 ? 15.279 25.655 -23.474 1.00 94.12 93 GLY A CA 1
ATOM 725 C C . GLY A 1 93 ? 14.803 25.408 -24.908 1.00 94.12 93 GLY A C 1
ATOM 726 O O . GLY A 1 93 ? 14.017 26.201 -25.426 1.00 94.12 93 GLY A O 1
ATOM 727 N N . ALA A 1 94 ? 15.237 24.310 -25.532 1.00 93.81 94 ALA A N 1
ATOM 728 C CA . ALA A 1 94 ? 14.769 23.858 -26.839 1.00 93.81 94 ALA A CA 1
ATOM 729 C C . ALA A 1 94 ? 13.394 23.169 -26.798 1.00 93.81 94 ALA A C 1
ATOM 731 O O . ALA A 1 94 ? 12.761 23.021 -27.843 1.00 93.81 94 ALA A O 1
ATOM 732 N N . VAL A 1 95 ? 12.905 22.772 -25.617 1.00 95.62 95 VAL A N 1
ATOM 733 C CA . VAL A 1 95 ? 11.580 22.158 -25.461 1.00 95.62 95 VAL A CA 1
ATOM 734 C C . VAL A 1 95 ? 10.495 23.240 -25.583 1.00 95.62 95 VAL A C 1
ATOM 736 O O . VAL A 1 95 ? 10.466 24.167 -24.764 1.00 95.62 95 VAL A O 1
ATOM 739 N N . PRO A 1 96 ? 9.570 23.148 -26.560 1.00 94.44 96 PRO A N 1
ATOM 740 C CA . PRO A 1 96 ? 8.527 24.154 -26.732 1.00 94.44 96 PRO A CA 1
ATOM 741 C C . PRO A 1 96 ? 7.671 24.328 -25.474 1.00 94.44 96 PRO A C 1
ATOM 743 O O . PRO A 1 96 ? 7.241 23.358 -24.858 1.00 94.44 96 PRO A O 1
ATOM 746 N N . GLY A 1 97 ? 7.428 25.581 -25.082 1.00 92.69 97 GLY A N 1
ATOM 747 C CA . GLY A 1 97 ? 6.595 25.933 -23.926 1.00 92.69 97 GLY A CA 1
ATOM 748 C C . GLY A 1 97 ? 7.250 25.751 -22.549 1.00 92.69 97 GLY A C 1
ATOM 749 O O . GLY A 1 97 ? 6.769 26.346 -21.583 1.00 92.69 97 GLY A O 1
ATOM 750 N N . LEU A 1 98 ? 8.365 25.017 -22.438 1.00 95.00 98 LEU A N 1
ATOM 751 C CA . LEU A 1 98 ? 8.982 24.708 -21.144 1.00 95.00 98 LEU A CA 1
ATOM 752 C C . LEU A 1 98 ? 9.507 25.949 -20.392 1.00 95.00 98 LEU A C 1
ATOM 754 O O . LEU A 1 98 ? 9.161 26.087 -19.218 1.00 95.00 98 LEU A O 1
ATOM 758 N N . PRO A 1 99 ? 10.260 26.893 -21.002 1.00 92.62 99 PRO A N 1
ATOM 759 C CA . PRO A 1 99 ? 10.702 28.099 -20.289 1.00 92.62 99 PRO A CA 1
ATOM 760 C C . PRO A 1 99 ? 9.541 28.905 -19.686 1.00 92.62 99 PRO A C 1
ATOM 762 O O . PRO A 1 99 ? 9.629 29.376 -18.555 1.00 92.62 99 PRO A O 1
ATOM 765 N N . GLY A 1 100 ? 8.417 29.001 -20.407 1.00 90.75 100 GLY A N 1
ATOM 766 C CA . GLY A 1 100 ? 7.201 29.652 -19.913 1.00 90.75 100 GLY A CA 1
ATOM 767 C C . GLY A 1 100 ? 6.540 28.880 -18.767 1.00 90.75 100 GLY A C 1
ATOM 768 O O . GLY A 1 100 ? 6.136 29.480 -17.774 1.00 90.75 100 GLY A O 1
ATOM 769 N N . ALA A 1 101 ? 6.490 27.548 -18.855 1.00 90.44 101 ALA A N 1
ATOM 770 C CA . ALA A 1 101 ? 5.954 26.688 -17.796 1.00 90.44 101 ALA A CA 1
ATOM 771 C C . ALA A 1 101 ? 6.808 26.696 -16.511 1.00 90.44 101 ALA A C 1
ATOM 773 O O . ALA A 1 101 ? 6.293 26.423 -15.423 1.00 90.44 101 ALA A O 1
ATOM 774 N N . LEU A 1 102 ? 8.098 27.029 -16.613 1.00 90.94 102 LEU A N 1
ATOM 775 C CA . LEU A 1 102 ? 9.015 27.177 -15.478 1.00 90.94 102 LEU A CA 1
ATOM 776 C C . LEU A 1 102 ? 9.018 28.592 -14.870 1.00 90.94 102 LEU A C 1
ATOM 778 O O . LEU A 1 102 ? 9.624 28.801 -13.820 1.00 90.94 102 LEU A O 1
ATOM 782 N N . ALA A 1 103 ? 8.328 29.557 -15.484 1.00 87.31 103 ALA A N 1
ATOM 783 C CA . ALA A 1 103 ? 8.249 30.919 -14.972 1.00 87.31 103 ALA A CA 1
ATOM 784 C C . ALA A 1 103 ? 7.376 31.024 -13.707 1.00 87.31 103 ALA A C 1
ATOM 786 O O . ALA A 1 103 ? 6.430 30.252 -13.498 1.00 87.31 103 ALA A O 1
ATOM 787 N N . THR A 1 104 ? 7.682 32.019 -12.868 1.00 82.50 104 THR A N 1
ATOM 788 C CA . THR A 1 104 ? 6.892 32.360 -11.677 1.00 82.50 104 THR A CA 1
ATOM 789 C C . THR A 1 104 ? 5.451 32.687 -12.060 1.00 82.50 104 THR A C 1
ATOM 791 O O . THR A 1 104 ? 5.218 33.493 -12.957 1.00 82.50 104 THR A O 1
ATOM 794 N N . ASP A 1 105 ? 4.485 32.118 -11.338 1.00 80.00 105 ASP A N 1
ATOM 795 C CA . ASP A 1 105 ? 3.084 32.532 -11.426 1.00 80.00 105 ASP A CA 1
ATOM 796 C C . ASP A 1 105 ? 2.854 33.769 -10.533 1.00 80.00 105 ASP A C 1
ATOM 798 O O . ASP A 1 105 ? 2.929 33.647 -9.304 1.00 80.00 105 ASP A O 1
ATOM 802 N N . PRO A 1 106 ? 2.585 34.963 -11.101 1.00 76.25 106 PRO A N 1
ATOM 803 C CA . PRO A 1 106 ? 2.368 36.176 -10.314 1.00 76.25 106 PRO A CA 1
ATOM 804 C C . PRO A 1 106 ? 1.107 36.106 -9.441 1.00 76.25 106 PRO A C 1
ATOM 806 O O . PRO A 1 106 ? 1.036 36.806 -8.434 1.00 76.25 106 PRO A O 1
ATOM 809 N N . ASN A 1 107 ? 0.138 35.248 -9.781 1.00 76.94 107 ASN A N 1
ATOM 810 C CA . ASN A 1 107 ? -1.090 35.072 -9.003 1.00 76.94 107 ASN A CA 1
ATOM 811 C C . ASN A 1 107 ? -0.923 34.067 -7.852 1.00 76.94 107 ASN A C 1
ATOM 813 O O . ASN A 1 107 ? -1.792 33.984 -6.984 1.00 76.94 107 ASN A O 1
ATOM 817 N N . ARG A 1 108 ? 0.166 33.283 -7.843 1.00 72.75 108 ARG A N 1
ATOM 818 C CA . ARG A 1 108 ? 0.439 32.231 -6.847 1.00 72.75 108 ARG A CA 1
ATOM 819 C C . ARG A 1 108 ? 1.908 32.245 -6.394 1.00 72.75 108 ARG A C 1
ATOM 821 O O . ARG A 1 108 ? 2.642 31.270 -6.620 1.00 72.75 108 ARG A O 1
ATOM 828 N N . PRO A 1 109 ? 2.369 33.340 -5.755 1.00 63.78 109 PRO A N 1
ATOM 829 C CA . PRO A 1 109 ? 3.727 33.418 -5.229 1.00 63.78 109 PRO A CA 1
ATOM 830 C C . PRO A 1 109 ? 3.939 32.337 -4.155 1.00 63.78 109 PRO A C 1
ATOM 832 O O . PRO A 1 109 ? 3.151 32.226 -3.223 1.00 63.78 109 PRO A O 1
ATOM 835 N N . GLY A 1 110 ? 5.000 31.532 -4.287 1.00 71.38 110 GLY A N 1
ATOM 836 C CA . GLY A 1 110 ? 5.317 30.440 -3.347 1.00 71.38 110 GLY A CA 1
ATOM 837 C C . GLY A 1 110 ? 4.998 29.020 -3.834 1.00 71.38 110 GLY A C 1
ATOM 838 O O . GLY A 1 110 ? 5.102 28.078 -3.055 1.00 71.38 110 GLY A O 1
ATOM 839 N N . THR A 1 111 ? 4.645 28.847 -5.111 1.00 87.00 111 THR A N 1
ATOM 840 C CA . THR A 1 111 ? 4.457 27.522 -5.728 1.00 87.00 111 THR A CA 1
ATOM 841 C C . THR A 1 111 ? 5.804 26.832 -5.988 1.00 87.00 111 THR A C 1
ATOM 843 O O . THR A 1 111 ? 6.668 27.405 -6.655 1.00 87.00 111 THR A O 1
ATOM 846 N N . LEU A 1 112 ? 5.973 25.595 -5.511 1.00 91.31 112 LEU A N 1
ATOM 847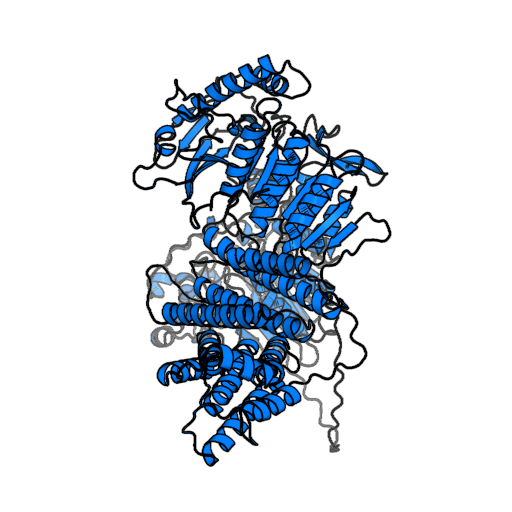 C CA . LEU A 1 112 ? 7.061 24.699 -5.914 1.00 91.31 112 LEU A CA 1
ATOM 848 C C . LEU A 1 112 ? 6.732 24.099 -7.281 1.00 91.31 112 LEU A C 1
ATOM 850 O O . LEU A 1 112 ? 5.674 23.500 -7.474 1.00 91.31 112 LEU A O 1
ATOM 854 N N . ILE A 1 113 ? 7.647 24.228 -8.233 1.00 93.88 113 ILE A N 1
ATOM 855 C CA . ILE A 1 113 ? 7.508 23.584 -9.536 1.00 93.88 113 ILE A CA 1
ATOM 856 C C . ILE A 1 113 ? 8.125 22.193 -9.457 1.00 93.88 113 ILE A C 1
ATOM 858 O O . ILE A 1 113 ? 9.309 22.034 -9.168 1.00 93.88 113 ILE A O 1
ATOM 862 N N . HIS A 1 114 ? 7.328 21.177 -9.748 1.00 94.75 114 HIS A N 1
ATOM 863 C CA . HIS A 1 114 ? 7.795 19.813 -9.936 1.00 94.75 114 HIS A CA 1
ATOM 864 C C . HIS A 1 114 ? 8.062 19.595 -11.423 1.00 94.75 114 HIS A C 1
ATOM 866 O O . HIS A 1 114 ? 7.127 19.431 -12.200 1.00 94.75 114 HIS A O 1
ATOM 872 N N . LEU A 1 115 ? 9.334 19.625 -11.824 1.00 95.88 115 LEU A N 1
ATOM 873 C CA . LEU A 1 115 ? 9.740 19.296 -13.188 1.00 95.88 115 LEU A CA 1
ATOM 874 C C . LEU A 1 115 ? 9.977 17.784 -13.288 1.00 95.88 115 LEU A C 1
ATOM 876 O O . LEU A 1 115 ? 10.991 17.277 -12.801 1.00 95.88 115 LEU A O 1
ATOM 880 N N . ARG A 1 116 ? 9.041 17.069 -13.917 1.00 95.19 116 ARG A N 1
ATOM 881 C CA . ARG A 1 116 ? 9.137 15.626 -14.181 1.00 95.19 116 ARG A CA 1
ATOM 882 C C . ARG A 1 116 ? 9.674 15.389 -15.586 1.00 95.19 116 ARG A C 1
ATOM 884 O O . ARG A 1 116 ? 9.019 15.744 -16.565 1.00 95.19 116 ARG A O 1
ATOM 891 N N . LEU A 1 117 ? 10.826 14.733 -15.683 1.00 94.62 117 LEU A N 1
ATOM 892 C CA . LEU A 1 117 ? 11.440 14.322 -16.942 1.00 94.62 117 LEU A CA 1
ATOM 893 C C . LEU A 1 117 ? 11.142 12.844 -17.207 1.00 94.62 117 LEU A C 1
ATOM 895 O O . LEU A 1 117 ? 11.683 11.960 -16.545 1.00 94.62 117 LEU A O 1
ATOM 899 N N . THR A 1 118 ? 10.283 12.570 -18.183 1.00 91.62 118 THR A N 1
ATOM 900 C CA . THR A 1 118 ? 9.972 11.203 -18.616 1.00 91.62 118 THR A CA 1
ATOM 901 C C . THR A 1 118 ? 10.902 10.823 -19.759 1.00 91.62 118 THR A C 1
ATOM 903 O O . THR A 1 118 ? 10.798 11.362 -20.865 1.00 91.62 118 THR A O 1
ATOM 906 N N . LEU A 1 119 ? 11.830 9.907 -19.487 1.00 85.62 119 LEU A N 1
ATOM 907 C CA . LEU A 1 119 ? 12.876 9.508 -20.430 1.00 85.62 119 LEU A CA 1
ATOM 908 C C . LEU A 1 119 ? 12.518 8.148 -21.037 1.00 85.62 119 LEU A C 1
ATOM 910 O O . LEU A 1 119 ? 12.450 7.146 -20.330 1.00 85.62 119 LEU A O 1
ATOM 914 N N . SER A 1 120 ? 12.265 8.106 -22.348 1.00 77.31 120 SER A N 1
ATOM 915 C CA . SER A 1 120 ? 11.975 6.845 -23.057 1.00 77.31 120 SER A CA 1
ATOM 916 C C . SER A 1 120 ? 13.215 6.136 -23.613 1.00 77.31 120 SER A C 1
ATOM 918 O O . SER A 1 120 ? 13.126 4.968 -23.987 1.00 77.31 120 SER A O 1
ATOM 920 N N . ALA A 1 121 ? 14.352 6.831 -23.667 1.00 77.38 121 ALA A N 1
ATOM 921 C CA . ALA A 1 121 ? 15.605 6.347 -24.229 1.00 77.38 121 ALA A CA 1
ATOM 922 C C . ALA A 1 121 ? 16.696 6.323 -23.146 1.00 77.38 121 ALA A C 1
ATOM 924 O O . ALA A 1 121 ? 16.905 7.333 -22.466 1.00 77.38 121 ALA A O 1
ATOM 925 N N . SER A 1 122 ? 17.364 5.179 -22.967 1.00 76.38 122 SER A N 1
ATOM 926 C CA . SER A 1 122 ? 18.319 4.949 -21.873 1.00 76.38 122 SER A CA 1
ATOM 927 C C . SER A 1 122 ? 19.533 5.874 -21.940 1.00 76.38 122 SER A C 1
ATOM 929 O O . SER A 1 122 ? 20.039 6.296 -20.903 1.00 76.38 122 SER A O 1
ATOM 931 N N . GLU A 1 123 ? 19.972 6.265 -23.136 1.00 82.31 123 GLU A N 1
ATOM 932 C CA . GLU A 1 123 ? 21.117 7.159 -23.308 1.00 82.31 123 GLU A CA 1
ATOM 933 C C . GLU A 1 123 ? 20.871 8.574 -22.766 1.00 82.31 123 GLU A C 1
ATOM 935 O O . GLU A 1 123 ? 21.809 9.234 -22.324 1.00 82.31 123 GLU A O 1
ATOM 940 N N . LEU A 1 124 ? 19.613 9.031 -22.714 1.00 86.31 124 LEU A N 1
ATOM 941 C CA . LEU A 1 124 ? 19.270 10.323 -22.113 1.00 86.31 124 LEU A CA 1
ATOM 942 C C . LEU A 1 124 ? 19.379 10.303 -20.586 1.00 86.31 124 LEU A C 1
ATOM 944 O O . LEU A 1 124 ? 19.521 11.362 -19.979 1.00 86.31 124 LEU A O 1
ATOM 948 N N . ALA A 1 125 ? 19.349 9.125 -19.955 1.00 83.69 125 ALA A N 1
ATOM 949 C CA . ALA A 1 125 ? 19.548 9.013 -18.513 1.00 83.69 125 ALA A CA 1
ATOM 950 C C . ALA A 1 125 ? 20.997 9.339 -18.093 1.00 83.69 125 ALA A C 1
ATOM 952 O O . ALA A 1 125 ? 21.226 9.628 -16.918 1.00 83.69 125 ALA A O 1
ATOM 953 N N . LEU A 1 126 ? 21.955 9.369 -19.032 1.00 86.00 126 LEU A N 1
ATOM 954 C CA . LEU A 1 126 ? 23.314 9.868 -18.784 1.00 86.00 126 LEU A CA 1
ATOM 955 C C . LEU A 1 126 ? 23.353 11.381 -18.543 1.00 86.00 126 LEU A C 1
ATOM 957 O O . LEU A 1 126 ? 24.288 11.879 -17.918 1.00 86.00 126 LEU A O 1
ATOM 961 N N . LEU A 1 127 ? 22.377 12.131 -19.057 1.00 90.12 127 LEU A N 1
ATOM 962 C CA . LEU A 1 127 ? 22.392 13.587 -18.984 1.00 90.12 127 LEU A CA 1
ATOM 963 C C . LEU A 1 127 ? 22.078 14.053 -17.550 1.00 90.12 127 LEU A C 1
ATOM 965 O O . LEU A 1 127 ? 21.034 13.680 -17.009 1.00 90.12 127 LEU A O 1
ATOM 969 N N . PRO A 1 128 ? 22.936 14.879 -16.921 1.00 91.38 128 PRO A N 1
ATOM 970 C CA . PRO A 1 128 ? 22.712 15.401 -15.579 1.00 91.38 128 PRO A CA 1
ATOM 971 C C . PRO A 1 128 ? 21.761 16.607 -15.638 1.00 91.38 128 PRO A C 1
ATOM 973 O O . PRO A 1 128 ? 22.156 17.755 -15.447 1.00 91.38 128 PRO A O 1
ATOM 976 N N . PHE A 1 129 ? 20.482 16.390 -15.941 1.00 93.38 129 PHE A N 1
ATOM 977 C CA . PHE A 1 129 ? 19.490 17.477 -16.006 1.00 93.38 129 PHE A CA 1
ATOM 978 C C . PHE A 1 129 ? 19.388 18.291 -14.706 1.00 93.38 129 PHE A C 1
ATOM 980 O O . PHE A 1 129 ? 18.975 19.449 -14.702 1.00 93.38 129 PHE A O 1
ATOM 987 N N . GLU A 1 130 ? 19.806 17.696 -13.599 1.00 93.12 130 GLU A N 1
ATOM 988 C CA . GLU A 1 130 ? 19.837 18.261 -12.263 1.00 93.12 130 GLU A CA 1
ATOM 989 C C . GLU A 1 130 ? 20.794 19.455 -12.117 1.00 93.12 130 GLU A C 1
ATOM 991 O O . GLU A 1 130 ? 20.578 20.292 -11.234 1.00 93.12 130 GLU A O 1
ATOM 996 N N . ILE A 1 131 ? 21.797 19.578 -12.998 1.00 92.88 131 ILE A N 1
ATOM 997 C CA . ILE A 1 131 ? 22.732 20.719 -13.036 1.00 92.88 131 ILE A CA 1
ATOM 998 C C . ILE A 1 131 ? 22.319 21.812 -14.019 1.00 92.88 131 ILE A C 1
ATOM 1000 O O . ILE A 1 131 ? 23.025 22.815 -14.149 1.00 92.88 131 ILE A O 1
ATOM 1004 N N . ALA A 1 132 ? 21.194 21.637 -14.720 1.00 95.38 132 ALA A N 1
ATOM 1005 C CA . ALA A 1 132 ? 20.746 22.580 -15.731 1.00 95.38 132 ALA A CA 1
ATOM 1006 C C . ALA A 1 132 ? 20.625 24.000 -15.168 1.00 95.38 132 ALA A C 1
ATOM 1008 O O . ALA A 1 132 ? 20.040 24.232 -14.106 1.00 95.38 132 ALA A O 1
ATOM 1009 N N . LYS A 1 133 ? 21.148 24.971 -15.915 1.00 95.31 133 LYS A N 1
ATOM 1010 C CA . LYS A 1 133 ? 20.828 26.384 -15.720 1.00 95.31 133 LYS A CA 1
ATOM 1011 C C . LYS A 1 133 ? 19.367 26.633 -16.076 1.00 95.31 133 LYS A C 1
ATOM 1013 O O . LYS A 1 133 ? 18.815 25.947 -16.937 1.00 95.31 133 LYS A O 1
ATOM 1018 N N . ALA A 1 134 ? 18.734 27.606 -15.422 1.00 93.62 134 ALA A N 1
ATOM 1019 C CA . ALA A 1 134 ? 17.342 27.923 -15.717 1.00 93.62 134 ALA A CA 1
ATOM 1020 C C . ALA A 1 134 ? 17.201 28.342 -17.201 1.00 93.62 134 ALA A C 1
ATOM 1022 O O . ALA A 1 134 ? 17.905 29.257 -17.648 1.00 93.62 134 ALA A O 1
ATOM 1023 N N . PRO A 1 135 ? 16.348 27.658 -17.987 1.00 93.81 135 PRO A N 1
ATOM 1024 C CA . PRO A 1 135 ? 16.258 27.884 -19.422 1.00 93.81 135 PRO A CA 1
ATOM 1025 C C . PRO A 1 135 ? 15.499 29.180 -19.725 1.00 93.81 135 PRO A C 1
ATOM 1027 O O . PRO A 1 135 ? 14.443 29.429 -19.147 1.00 93.81 135 PRO A O 1
ATOM 1030 N N . ILE A 1 136 ? 16.013 29.986 -20.660 1.00 90.88 136 ILE A N 1
ATOM 1031 C CA . ILE A 1 136 ? 15.318 31.176 -21.185 1.00 90.88 136 ILE A CA 1
ATOM 1032 C C . ILE A 1 136 ? 14.865 30.908 -22.621 1.00 90.88 136 ILE A C 1
ATOM 1034 O O . ILE A 1 136 ? 13.718 31.164 -22.980 1.00 90.88 136 ILE A O 1
ATOM 1038 N N . SER A 1 137 ? 15.768 30.377 -23.444 1.00 89.81 137 SER A N 1
ATOM 1039 C CA . SER A 1 137 ? 15.520 30.028 -24.841 1.00 89.81 137 SER A CA 1
ATOM 1040 C C . SER A 1 137 ? 16.451 28.883 -25.274 1.00 89.81 137 SER A C 1
ATOM 1042 O O . SER A 1 137 ? 17.338 28.499 -24.508 1.00 89.81 137 SER A O 1
ATOM 1044 N N . PRO A 1 138 ? 16.330 28.359 -26.507 1.00 86.81 138 PRO A N 1
ATOM 1045 C CA . PRO A 1 138 ? 17.255 27.343 -27.015 1.00 86.81 138 PRO A CA 1
ATOM 1046 C C . PRO A 1 138 ? 18.722 27.814 -27.065 1.00 86.81 138 PRO A C 1
ATOM 1048 O O . PRO A 1 138 ? 19.637 26.995 -27.105 1.00 86.81 138 PRO A O 1
ATOM 1051 N N . THR A 1 139 ? 18.968 29.130 -27.073 1.00 90.00 139 THR A N 1
ATOM 1052 C CA . THR A 1 139 ? 20.311 29.719 -27.201 1.00 90.00 139 THR A CA 1
ATOM 1053 C C . THR A 1 139 ? 20.797 30.423 -25.934 1.00 90.00 139 THR A C 1
ATOM 1055 O O . THR A 1 139 ? 21.992 30.707 -25.822 1.00 90.00 139 THR A O 1
ATOM 1058 N N . SER A 1 140 ? 19.918 30.669 -24.955 1.00 92.25 140 SER A N 1
ATOM 1059 C CA . SER A 1 140 ? 20.232 31.432 -23.742 1.00 92.25 140 SER A CA 1
ATOM 1060 C C . SER A 1 140 ? 19.684 30.794 -22.462 1.00 92.25 140 SER A C 1
ATOM 1062 O O . SER A 1 140 ? 18.586 30.238 -22.423 1.00 92.25 140 SER A O 1
ATOM 1064 N N . THR A 1 141 ? 20.455 30.920 -21.384 1.00 94.50 141 THR A N 1
ATOM 1065 C CA . THR A 1 141 ? 20.120 30.444 -20.035 1.00 94.50 141 THR A CA 1
ATOM 1066 C C . THR A 1 141 ? 20.375 31.553 -19.021 1.00 94.50 141 THR A C 1
ATOM 1068 O O . THR A 1 141 ? 21.140 32.478 -19.293 1.00 94.50 141 THR A O 1
ATOM 1071 N N . ALA A 1 142 ? 19.760 31.460 -17.845 1.00 91.38 142 ALA A N 1
ATOM 1072 C CA . ALA A 1 142 ? 20.140 32.290 -16.708 1.00 91.38 142 ALA A CA 1
ATOM 1073 C C . ALA A 1 142 ? 21.425 31.769 -16.039 1.00 91.38 142 ALA A C 1
ATOM 1075 O O . ALA A 1 142 ? 21.863 30.646 -16.285 1.00 91.38 142 ALA A O 1
ATOM 1076 N N . GLU A 1 143 ? 21.994 32.564 -15.133 1.00 89.12 143 GLU A N 1
ATOM 1077 C CA . GLU A 1 143 ? 23.149 32.152 -14.322 1.00 89.12 143 GLU A CA 1
ATOM 1078 C C . GLU A 1 143 ? 22.775 31.202 -13.175 1.00 89.12 143 GLU A C 1
ATOM 1080 O O . GLU A 1 143 ? 23.599 30.404 -12.717 1.00 89.12 143 GLU A O 1
ATOM 1085 N N . SER A 1 144 ? 21.528 31.248 -12.702 1.00 87.94 144 SER A N 1
ATOM 1086 C CA . SER A 1 144 ? 21.049 30.380 -11.628 1.00 87.94 144 SER A CA 1
ATOM 1087 C C . SER A 1 144 ? 20.829 28.947 -12.117 1.00 87.94 144 SER A C 1
ATOM 1089 O O . SER A 1 144 ? 20.276 28.701 -13.190 1.00 87.94 144 SER A O 1
ATOM 1091 N N . CYS A 1 145 ? 21.243 27.977 -11.301 1.00 91.12 145 CYS A N 1
ATOM 1092 C CA . CYS A 1 145 ? 20.907 26.574 -11.525 1.00 91.12 145 CYS A CA 1
ATOM 1093 C C . CYS A 1 145 ? 19.431 26.334 -11.180 1.00 91.12 145 CYS A C 1
ATOM 1095 O O . CYS A 1 145 ? 18.932 26.805 -10.154 1.00 91.12 145 CYS A O 1
ATOM 1097 N N . LEU A 1 146 ? 18.746 25.583 -12.039 1.00 91.88 146 LEU A N 1
ATOM 1098 C CA . LEU A 1 146 ? 17.308 25.348 -11.982 1.00 91.88 146 LEU A CA 1
ATOM 1099 C C . LEU A 1 146 ? 16.885 24.703 -10.655 1.00 91.88 146 LEU A C 1
ATOM 1101 O O . LEU A 1 146 ? 15.910 25.138 -10.053 1.00 91.88 146 LEU A O 1
ATOM 1105 N N . SER A 1 147 ? 17.639 23.706 -10.190 1.00 90.50 147 SER A N 1
ATOM 1106 C CA . SER A 1 147 ? 17.312 22.844 -9.042 1.00 90.50 147 SER A CA 1
ATOM 1107 C C . SER A 1 147 ? 17.568 23.462 -7.658 1.00 90.50 147 SER A C 1
ATOM 1109 O O . SER A 1 147 ? 17.163 22.886 -6.650 1.00 90.50 147 SER A O 1
ATOM 1111 N N . ILE A 1 148 ? 18.219 24.629 -7.591 1.00 89.81 148 ILE A N 1
ATOM 1112 C CA . ILE A 1 148 ? 18.565 25.329 -6.334 1.00 89.81 148 ILE A CA 1
ATOM 1113 C C . ILE A 1 148 ? 18.056 26.776 -6.281 1.00 89.81 148 ILE A C 1
ATOM 1115 O O . ILE A 1 148 ? 18.279 27.477 -5.294 1.00 89.81 148 ILE A O 1
ATOM 1119 N N . GLN A 1 149 ? 17.390 27.258 -7.331 1.00 86.25 149 GLN A N 1
ATOM 1120 C CA . GLN A 1 149 ? 16.816 28.601 -7.322 1.00 86.25 149 GLN A CA 1
ATOM 1121 C C . GLN A 1 149 ? 15.691 28.714 -6.277 1.00 86.25 149 GLN A C 1
ATOM 1123 O O . GLN A 1 149 ? 15.000 27.743 -5.974 1.00 86.25 149 GLN A O 1
ATOM 1128 N N . SER A 1 150 ? 15.484 29.914 -5.732 1.00 79.69 150 SER A N 1
ATOM 1129 C CA . SER A 1 150 ? 14.516 30.146 -4.651 1.00 79.69 150 SER A CA 1
ATOM 1130 C C . SER A 1 150 ? 13.161 30.681 -5.121 1.00 79.69 150 SER A C 1
ATOM 1132 O O . SER A 1 150 ? 12.199 30.635 -4.354 1.00 79.69 150 SER A O 1
ATOM 1134 N N . ARG A 1 151 ? 13.062 31.223 -6.345 1.00 83.44 151 ARG A N 1
ATOM 1135 C CA . ARG A 1 151 ? 11.851 31.888 -6.860 1.00 83.44 151 ARG A CA 1
ATOM 1136 C C . ARG A 1 151 ? 11.692 31.714 -8.384 1.00 83.44 151 ARG A C 1
ATOM 1138 O O . ARG A 1 151 ? 12.362 32.442 -9.114 1.00 83.44 151 ARG A O 1
ATOM 1145 N N . PRO A 1 152 ? 10.795 30.825 -8.852 1.00 86.75 152 PRO A N 1
ATOM 1146 C CA . PRO A 1 152 ? 10.090 29.803 -8.074 1.00 86.75 152 PRO A CA 1
ATOM 1147 C C . PRO A 1 152 ? 11.038 28.629 -7.766 1.00 86.75 152 PRO A C 1
ATOM 1149 O O . PRO A 1 152 ? 11.889 28.317 -8.597 1.00 86.75 152 PRO A O 1
ATOM 1152 N N . PRO A 1 153 ? 10.940 27.964 -6.603 1.00 90.88 153 PRO A N 1
ATOM 1153 C CA . PRO A 1 153 ? 11.741 26.770 -6.359 1.00 90.88 153 PRO A CA 1
ATOM 1154 C C . PRO A 1 153 ? 11.335 25.653 -7.332 1.00 90.88 153 PRO A C 1
ATOM 1156 O O . PRO A 1 153 ? 10.148 25.479 -7.616 1.00 90.88 153 PRO A O 1
ATOM 1159 N N . VAL A 1 154 ? 12.312 24.894 -7.843 1.00 92.88 154 VAL A N 1
ATOM 1160 C CA . VAL A 1 154 ? 12.080 23.800 -8.803 1.00 92.88 154 VAL A CA 1
ATOM 1161 C C . VAL A 1 154 ? 12.695 22.504 -8.283 1.00 92.88 154 VAL A C 1
ATOM 1163 O O . VAL A 1 154 ? 13.886 22.448 -7.987 1.00 92.88 154 VAL A O 1
ATOM 1166 N N . CYS A 1 155 ? 11.889 21.447 -8.209 1.00 94.50 155 CYS A N 1
ATOM 1167 C CA . CYS A 1 155 ? 12.339 20.089 -7.928 1.00 94.50 155 CYS A CA 1
ATOM 1168 C C . CYS A 1 155 ? 12.377 19.294 -9.239 1.00 94.50 155 CYS A C 1
ATOM 1170 O O . CYS A 1 155 ? 11.332 19.048 -9.846 1.00 94.50 155 CYS A O 1
ATOM 1172 N N . VAL A 1 156 ? 13.580 18.927 -9.688 1.00 95.25 156 VAL A N 1
ATOM 1173 C CA . VAL A 1 156 ? 13.792 18.114 -10.895 1.00 95.25 156 VAL A CA 1
ATOM 1174 C C . VAL A 1 156 ? 13.786 16.639 -10.509 1.00 95.25 156 VAL A C 1
ATOM 1176 O O . VAL A 1 156 ? 14.527 16.229 -9.613 1.00 95.25 156 VAL A O 1
ATOM 1179 N N . THR A 1 157 ? 12.955 15.857 -11.191 1.00 95.69 157 THR A N 1
ATOM 1180 C CA . THR A 1 157 ? 12.807 14.411 -10.983 1.00 95.69 157 THR A CA 1
ATOM 1181 C C . THR A 1 157 ? 12.690 13.690 -12.320 1.00 95.69 157 THR A C 1
ATOM 1183 O O . THR A 1 157 ? 12.370 14.299 -13.345 1.00 95.69 157 THR A O 1
ATOM 1186 N N . ARG A 1 158 ? 12.940 12.385 -12.312 1.00 93.88 158 ARG A N 1
ATOM 1187 C CA . ARG A 1 158 ? 12.859 11.502 -13.473 1.00 93.88 158 ARG A CA 1
ATOM 1188 C C . ARG A 1 158 ? 11.691 10.533 -13.304 1.00 93.88 158 ARG A C 1
ATOM 1190 O O . ARG A 1 158 ? 11.367 10.131 -12.191 1.00 93.88 158 ARG A O 1
ATOM 1197 N N . ASN A 1 159 ? 11.075 10.129 -14.406 1.00 91.94 159 ASN A N 1
ATOM 1198 C CA . ASN A 1 159 ? 10.060 9.081 -14.418 1.00 91.94 159 ASN A CA 1
ATOM 1199 C C . ASN A 1 159 ? 10.309 8.125 -15.589 1.00 91.94 159 ASN A C 1
ATOM 1201 O O . ASN A 1 159 ? 10.750 8.532 -16.669 1.00 91.94 159 ASN A O 1
ATOM 1205 N N . ILE A 1 160 ? 10.030 6.842 -15.366 1.00 86.50 160 ILE A N 1
ATOM 1206 C CA . ILE A 1 160 ? 10.040 5.833 -16.424 1.00 86.50 160 ILE A CA 1
ATOM 1207 C C . ILE A 1 160 ? 8.600 5.639 -16.874 1.00 86.50 160 ILE A C 1
ATOM 1209 O O . ILE A 1 160 ? 7.740 5.295 -16.072 1.00 86.50 160 ILE A O 1
ATOM 1213 N N . ARG A 1 161 ? 8.345 5.776 -18.178 1.00 80.81 161 ARG A N 1
ATOM 1214 C CA . ARG A 1 161 ? 6.990 5.746 -18.757 1.00 80.81 161 ARG A CA 1
ATOM 1215 C C . ARG A 1 161 ? 6.165 4.500 -18.395 1.00 80.81 161 ARG A C 1
ATOM 1217 O O . ARG A 1 161 ? 4.940 4.549 -18.407 1.00 80.81 161 ARG A O 1
ATOM 1224 N N . THR A 1 162 ? 6.817 3.371 -18.121 1.00 78.44 162 THR A N 1
ATOM 1225 C CA . THR A 1 162 ? 6.158 2.112 -17.733 1.00 78.44 162 THR A CA 1
ATOM 1226 C C . THR A 1 162 ? 5.780 2.046 -16.253 1.00 78.44 162 THR A C 1
ATOM 1228 O O . THR A 1 162 ? 5.099 1.105 -15.851 1.00 78.44 162 THR A O 1
ATOM 1231 N N . VAL A 1 163 ? 6.222 3.005 -15.439 1.00 83.31 163 VAL A N 1
ATOM 1232 C CA . VAL A 1 163 ? 5.974 3.070 -13.998 1.00 83.31 163 VAL A CA 1
ATOM 1233 C C . VAL A 1 163 ? 4.882 4.104 -13.746 1.00 83.31 163 VAL A C 1
ATOM 1235 O O . VAL A 1 163 ? 5.101 5.310 -13.854 1.00 83.31 163 VAL A O 1
ATOM 1238 N N . SER A 1 164 ? 3.681 3.611 -13.445 1.00 81.69 164 SER A N 1
ATOM 1239 C CA . SER A 1 164 ? 2.508 4.444 -13.182 1.00 81.69 164 SER A CA 1
ATOM 1240 C C . SER A 1 164 ? 2.380 4.766 -11.689 1.00 81.69 164 SER A C 1
ATOM 1242 O O . SER A 1 164 ? 2.609 3.876 -10.868 1.00 81.69 164 SER A O 1
ATOM 1244 N N . PRO A 1 165 ? 1.954 5.990 -11.321 1.00 83.50 165 PRO A N 1
ATOM 1245 C CA . PRO A 1 165 ? 1.540 6.308 -9.954 1.00 83.50 165 PRO A CA 1
ATOM 1246 C C . PRO A 1 165 ? 0.196 5.660 -9.558 1.00 83.50 165 PRO A C 1
ATOM 1248 O O . PRO A 1 165 ? -0.205 5.729 -8.396 1.00 83.50 165 PRO A O 1
ATOM 1251 N N . GLU A 1 166 ? -0.535 5.050 -10.500 1.00 81.19 166 GLU A N 1
ATOM 1252 C CA . GLU A 1 166 ? -1.810 4.379 -10.221 1.00 81.19 166 GLU A CA 1
ATOM 1253 C C . GLU A 1 166 ? -1.638 3.208 -9.242 1.00 81.19 166 GLU A C 1
ATOM 1255 O O . GLU A 1 166 ? -0.816 2.314 -9.439 1.00 81.19 166 GLU A O 1
ATOM 1260 N N . GLY A 1 167 ? -2.457 3.193 -8.187 1.00 77.69 167 GLY A N 1
ATOM 1261 C CA . GLY A 1 167 ? -2.424 2.155 -7.155 1.00 77.69 167 GLY A CA 1
ATOM 1262 C C . GLY A 1 167 ? -1.294 2.299 -6.131 1.00 77.69 167 GLY A C 1
ATOM 1263 O O . GLY A 1 167 ? -1.212 1.470 -5.225 1.00 77.69 167 GLY A O 1
ATOM 1264 N N . VAL A 1 168 ? -0.450 3.335 -6.231 1.00 85.19 168 VAL A N 1
ATOM 1265 C CA . VAL A 1 168 ? 0.518 3.674 -5.179 1.00 85.19 168 VAL A CA 1
ATOM 1266 C C . VAL A 1 168 ? -0.235 4.254 -3.980 1.00 85.19 168 VAL A C 1
ATOM 1268 O O . VAL A 1 168 ? -0.999 5.211 -4.110 1.00 85.19 168 VAL A O 1
ATOM 1271 N N . VAL A 1 169 ? -0.002 3.676 -2.803 1.00 87.56 169 VAL A N 1
ATOM 1272 C CA . VAL A 1 169 ? -0.521 4.164 -1.520 1.00 87.56 169 VAL A CA 1
ATOM 1273 C C . VAL A 1 169 ? 0.672 4.509 -0.643 1.00 87.56 169 VAL A C 1
ATOM 1275 O O . VAL A 1 169 ? 1.546 3.672 -0.422 1.00 87.56 169 VAL A O 1
ATOM 1278 N N . TRP A 1 170 ? 0.720 5.749 -0.171 1.00 92.81 170 TRP A N 1
ATOM 1279 C CA . TRP A 1 170 ? 1.739 6.218 0.751 1.00 92.81 170 TRP A CA 1
ATOM 1280 C C . TRP A 1 170 ? 1.514 5.596 2.137 1.00 92.81 170 TRP A C 1
ATOM 1282 O O . TRP A 1 170 ? 0.375 5.536 2.601 1.00 92.81 170 TRP A O 1
ATOM 1292 N N . PRO A 1 171 ? 2.567 5.108 2.811 1.00 91.12 171 PRO A N 1
ATOM 1293 C CA . PRO A 1 171 ? 2.424 4.347 4.046 1.00 91.12 171 PRO A CA 1
ATOM 1294 C C . PRO A 1 171 ? 1.967 5.224 5.217 1.00 91.12 171 PRO A C 1
ATOM 1296 O O . PRO A 1 171 ? 2.638 6.193 5.558 1.00 91.12 171 PRO A O 1
ATOM 1299 N N . GLU A 1 172 ? 0.887 4.830 5.897 1.00 88.75 172 GLU A N 1
ATOM 1300 C CA . GLU A 1 172 ? 0.441 5.452 7.160 1.00 88.75 172 GLU A CA 1
ATOM 1301 C C . GLU A 1 172 ? 1.276 5.003 8.371 1.00 88.75 172 GLU A C 1
ATOM 1303 O O . GLU A 1 172 ? 1.362 5.705 9.377 1.00 88.75 172 GLU A O 1
ATOM 1308 N N . HIS A 1 173 ? 1.925 3.839 8.265 1.00 91.88 173 HIS A N 1
ATOM 1309 C CA . HIS A 1 173 ? 2.799 3.270 9.289 1.00 91.88 173 HIS A CA 1
ATOM 1310 C C . HIS A 1 173 ? 4.198 3.035 8.707 1.00 91.88 173 HIS A C 1
ATOM 1312 O O . HIS A 1 173 ? 4.460 1.978 8.121 1.00 91.88 173 HIS A O 1
ATOM 1318 N N . PRO A 1 174 ? 5.108 4.018 8.811 1.00 94.94 174 PRO A N 1
ATOM 1319 C CA . PRO A 1 174 ? 6.471 3.865 8.332 1.00 94.94 174 PRO A CA 1
ATOM 1320 C C . PRO A 1 174 ? 7.210 2.721 9.038 1.00 94.94 174 PRO A C 1
ATOM 1322 O O . PRO A 1 174 ? 7.168 2.603 10.261 1.00 94.94 174 PRO A O 1
ATOM 1325 N N . ARG A 1 175 ? 7.906 1.894 8.253 1.00 95.56 175 ARG A N 1
ATOM 1326 C CA . ARG A 1 175 ? 8.799 0.826 8.709 1.00 95.56 175 ARG A CA 1
ATOM 1327 C C . ARG A 1 175 ? 10.067 0.904 7.876 1.00 95.56 175 ARG A C 1
ATOM 1329 O O . ARG A 1 175 ? 9.997 0.754 6.652 1.00 95.56 175 ARG A O 1
ATOM 1336 N N . VAL A 1 176 ? 11.189 1.176 8.526 1.00 98.06 176 VAL A N 1
ATOM 1337 C CA . VAL A 1 176 ? 12.477 1.430 7.878 1.00 98.06 176 VAL A CA 1
ATOM 1338 C C . VAL A 1 176 ? 13.343 0.176 7.953 1.00 98.06 176 VAL A C 1
ATOM 1340 O O . VAL A 1 176 ? 13.551 -0.371 9.033 1.00 98.06 176 VAL A O 1
ATOM 1343 N N . LEU A 1 177 ? 13.862 -0.266 6.812 1.00 98.12 177 LEU A N 1
ATOM 1344 C CA . LEU A 1 177 ? 14.961 -1.225 6.734 1.00 98.12 177 LEU A CA 1
ATOM 1345 C C . LEU A 1 177 ? 16.246 -0.468 6.414 1.00 98.12 177 LEU A C 1
ATOM 1347 O O . LEU A 1 177 ? 16.305 0.239 5.413 1.00 98.12 177 LEU A O 1
ATOM 1351 N N . PHE A 1 178 ? 17.274 -0.632 7.232 1.00 98.06 178 PHE A N 1
ATOM 1352 C CA . PHE A 1 178 ? 18.612 -0.130 6.973 1.00 98.06 178 PHE A CA 1
ATOM 1353 C C . PHE A 1 178 ? 19.523 -1.294 6.574 1.00 98.06 178 PHE A C 1
ATOM 1355 O O . PHE A 1 178 ? 19.817 -2.160 7.391 1.00 98.06 178 PHE A O 1
ATOM 1362 N N . VAL A 1 179 ? 19.952 -1.320 5.313 1.00 97.50 179 VAL A N 1
ATOM 1363 C CA . VAL A 1 179 ? 20.921 -2.284 4.775 1.00 97.50 179 VAL A CA 1
ATOM 1364 C C . VAL A 1 179 ? 22.290 -1.613 4.762 1.00 97.50 179 VAL A C 1
ATOM 1366 O O . VAL A 1 179 ? 22.519 -0.710 3.956 1.00 97.50 179 VAL A O 1
ATOM 1369 N N . ALA A 1 180 ? 23.182 -2.026 5.659 1.00 95.94 180 ALA A N 1
ATOM 1370 C CA . ALA A 1 180 ? 24.525 -1.471 5.778 1.00 95.94 180 ALA A CA 1
ATOM 1371 C C . ALA A 1 180 ? 25.580 -2.500 5.359 1.00 95.94 180 ALA A C 1
ATOM 1373 O O . ALA A 1 180 ? 25.558 -3.629 5.840 1.00 95.94 180 ALA A O 1
ATOM 1374 N N . GLY A 1 181 ? 26.519 -2.105 4.498 1.00 91.38 181 GLY A N 1
ATOM 1375 C CA . GLY A 1 181 ? 27.737 -2.878 4.245 1.00 91.38 181 GLY A CA 1
ATOM 1376 C C . GLY A 1 181 ? 28.657 -2.900 5.470 1.00 91.38 181 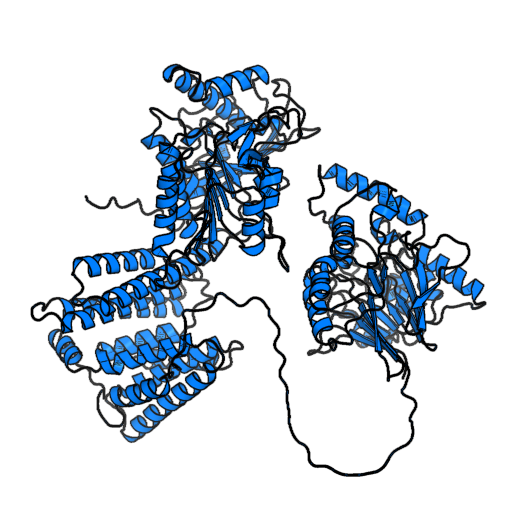GLY A C 1
ATOM 1377 O O . GLY A 1 181 ? 28.340 -2.304 6.504 1.00 91.38 181 GLY A O 1
ATOM 1378 N N . HIS A 1 182 ? 29.807 -3.565 5.350 1.00 88.56 182 HIS A N 1
ATOM 1379 C CA . HIS A 1 182 ? 30.747 -3.732 6.457 1.00 88.56 182 HIS A CA 1
ATOM 1380 C C . HIS A 1 182 ? 31.068 -2.398 7.177 1.00 88.56 182 HIS A C 1
ATOM 1382 O O . HIS A 1 182 ? 31.557 -1.466 6.523 1.00 88.56 182 HIS A O 1
ATOM 1388 N N . PRO A 1 183 ? 30.852 -2.283 8.507 1.00 87.69 183 PRO A N 1
ATOM 1389 C CA . PRO A 1 183 ? 30.959 -1.020 9.251 1.00 87.69 183 PRO A CA 1
ATOM 1390 C C . PRO A 1 183 ? 32.292 -0.277 9.122 1.00 87.69 183 PRO A C 1
ATOM 1392 O O . PRO A 1 183 ? 32.314 0.946 9.180 1.00 87.69 183 PRO A O 1
ATOM 1395 N N . ASP A 1 184 ? 33.392 -1.000 8.912 1.00 85.19 184 ASP A N 1
ATOM 1396 C CA . ASP A 1 184 ? 34.725 -0.401 8.739 1.00 85.19 184 ASP A CA 1
ATOM 1397 C C . ASP A 1 184 ? 34.928 0.282 7.375 1.00 85.19 184 ASP A C 1
ATOM 1399 O O . ASP A 1 184 ? 35.886 1.030 7.177 1.00 85.19 184 ASP A O 1
ATOM 1403 N N . THR A 1 185 ? 34.041 0.019 6.416 1.00 82.25 185 THR A N 1
ATOM 1404 C CA . THR A 1 185 ? 34.186 0.459 5.019 1.00 82.25 185 THR A CA 1
ATOM 1405 C C . THR A 1 185 ? 33.264 1.637 4.682 1.00 82.25 185 THR A C 1
ATOM 1407 O O . THR A 1 185 ? 33.618 2.517 3.891 1.00 82.25 185 THR A O 1
ATOM 1410 N N . VAL A 1 186 ? 32.128 1.746 5.378 1.00 86.62 186 VAL A N 1
ATOM 1411 C CA . VAL A 1 186 ? 31.099 2.778 5.177 1.00 86.62 186 VAL A CA 1
ATOM 1412 C C . VAL A 1 186 ? 30.884 3.622 6.445 1.00 86.62 186 VAL A C 1
ATOM 1414 O O . VAL A 1 186 ? 31.204 3.158 7.534 1.00 86.62 186 VAL A O 1
ATOM 1417 N N . PRO A 1 187 ? 30.332 4.853 6.367 1.00 88.38 187 PRO A N 1
ATOM 1418 C CA . PRO A 1 187 ? 30.010 5.677 7.546 1.00 88.38 187 PRO A CA 1
ATOM 1419 C C . PRO A 1 187 ? 28.787 5.136 8.318 1.00 88.38 187 PRO A C 1
ATOM 1421 O O . PRO A 1 187 ? 27.721 5.754 8.378 1.00 88.38 187 PRO A O 1
ATOM 1424 N N . TYR A 1 188 ? 28.905 3.917 8.848 1.00 92.19 188 TYR A N 1
ATOM 1425 C CA . TYR A 1 188 ? 27.812 3.192 9.490 1.00 92.19 188 TYR A CA 1
ATOM 1426 C C . TYR A 1 188 ? 27.311 3.899 10.752 1.00 92.19 188 TYR A C 1
ATOM 1428 O O . TYR A 1 188 ? 26.100 4.041 10.931 1.00 92.19 188 TYR A O 1
ATOM 1436 N N . ALA A 1 189 ? 28.225 4.357 11.612 1.00 93.06 189 ALA A N 1
ATOM 1437 C CA . ALA A 1 189 ? 27.884 4.947 12.904 1.00 93.06 189 ALA A CA 1
ATOM 1438 C C . ALA A 1 189 ? 27.032 6.215 12.744 1.00 93.06 189 ALA A C 1
ATOM 1440 O O . ALA A 1 189 ? 25.993 6.345 13.391 1.00 93.06 189 ALA A O 1
ATOM 1441 N N . GLU A 1 190 ? 27.424 7.098 11.826 1.00 93.31 190 GLU A N 1
ATOM 1442 C CA . GLU A 1 190 ? 26.738 8.358 11.553 1.00 93.31 190 GLU A CA 1
ATOM 1443 C C . GLU A 1 190 ? 25.340 8.120 10.968 1.00 93.31 190 GLU A C 1
ATOM 1445 O O . GLU A 1 190 ? 24.367 8.740 11.396 1.00 93.31 190 GLU A O 1
ATOM 1450 N N . HIS A 1 191 ? 25.202 7.186 10.020 1.00 93.88 191 HIS A N 1
ATOM 1451 C CA . HIS A 1 191 ? 23.896 6.860 9.438 1.00 93.88 191 HIS A CA 1
ATOM 1452 C C . HIS A 1 191 ? 22.972 6.141 10.422 1.00 93.88 191 HIS A C 1
ATOM 1454 O O . HIS A 1 191 ? 21.769 6.416 10.446 1.00 93.88 191 HIS A O 1
ATOM 1460 N N . ARG A 1 192 ? 23.521 5.247 11.252 1.00 95.25 192 ARG A N 1
ATOM 1461 C CA . ARG A 1 192 ? 22.768 4.607 12.331 1.00 95.25 192 ARG A CA 1
ATOM 1462 C C . ARG A 1 192 ? 22.250 5.653 13.313 1.00 95.25 192 ARG A C 1
ATOM 1464 O O . ARG A 1 192 ? 21.068 5.621 13.636 1.00 95.25 192 ARG A O 1
ATOM 1471 N N . GLU A 1 193 ? 23.093 6.588 13.750 1.00 96.06 193 GLU A N 1
ATOM 1472 C CA . GLU A 1 193 ? 22.690 7.677 14.648 1.00 96.06 193 GLU A CA 1
ATOM 1473 C C . GLU A 1 193 ? 21.573 8.529 14.033 1.00 96.06 193 GLU A C 1
ATOM 1475 O O . GLU A 1 193 ? 20.546 8.744 14.673 1.00 96.06 193 GLU A O 1
ATOM 1480 N N . VAL A 1 194 ? 21.708 8.922 12.763 1.00 95.44 194 VAL A N 1
ATOM 1481 C CA . VAL A 1 194 ? 20.678 9.686 12.043 1.00 95.44 194 VAL A CA 1
ATOM 1482 C C . VAL A 1 194 ? 19.325 8.970 12.022 1.00 95.44 194 VAL A C 1
ATOM 1484 O O . VAL A 1 194 ? 18.297 9.587 12.306 1.00 95.44 194 VAL A O 1
ATOM 1487 N N . LEU A 1 195 ? 19.300 7.677 11.686 1.00 97.06 195 LEU A N 1
ATOM 1488 C CA . LEU A 1 195 ? 18.049 6.916 11.629 1.00 97.06 195 LEU A CA 1
ATOM 1489 C C . LEU A 1 195 ? 17.448 6.700 13.022 1.00 97.06 195 LEU A C 1
ATOM 1491 O O . LEU A 1 195 ? 16.226 6.758 13.164 1.00 97.06 195 LEU A O 1
ATOM 1495 N N . LEU A 1 196 ? 18.283 6.508 14.047 1.00 96.62 196 LEU A N 1
ATOM 1496 C CA . LEU A 1 196 ? 17.832 6.422 15.436 1.00 96.62 196 LEU A CA 1
ATOM 1497 C C . LEU A 1 196 ? 17.215 7.737 15.913 1.00 96.62 196 LEU A C 1
ATOM 1499 O O . LEU A 1 196 ? 16.125 7.720 16.482 1.00 96.62 196 LEU A O 1
ATOM 1503 N N . GLU A 1 197 ? 17.850 8.873 15.626 1.00 95.38 197 GLU A N 1
ATOM 1504 C CA . GLU A 1 197 ? 17.285 10.191 15.927 1.00 95.38 197 GLU A CA 1
ATOM 1505 C C . GLU A 1 197 ? 15.964 10.434 15.188 1.00 95.38 197 GLU A C 1
ATOM 1507 O O . GLU A 1 197 ? 15.029 10.992 15.767 1.00 95.38 197 GLU A O 1
ATOM 1512 N N . ALA A 1 198 ? 15.843 9.965 13.942 1.00 95.94 198 ALA A N 1
ATOM 1513 C CA . ALA A 1 198 ? 14.617 10.107 13.163 1.00 95.94 198 ALA A CA 1
ATOM 1514 C C . ALA A 1 198 ? 13.440 9.304 13.749 1.00 95.94 198 ALA A C 1
ATOM 1516 O O . ALA A 1 198 ? 12.305 9.787 13.728 1.00 95.94 198 ALA A O 1
ATOM 1517 N N . ILE A 1 199 ? 13.685 8.104 14.299 1.00 95.88 199 ILE A N 1
ATOM 1518 C CA . ILE A 1 199 ? 12.622 7.280 14.904 1.00 95.88 199 ILE A CA 1
ATOM 1519 C C . ILE A 1 199 ? 12.357 7.592 16.382 1.00 95.88 199 ILE A C 1
ATOM 1521 O O . ILE A 1 199 ? 11.267 7.285 16.869 1.00 95.88 199 ILE A O 1
ATOM 1525 N N . ARG A 1 200 ? 13.314 8.213 17.088 1.00 93.31 200 ARG A N 1
ATOM 1526 C CA . ARG A 1 200 ? 13.261 8.517 18.531 1.00 93.31 200 ARG A CA 1
ATOM 1527 C C . ARG A 1 200 ? 11.929 9.133 18.987 1.00 93.31 200 ARG A C 1
ATOM 1529 O O . ARG A 1 200 ? 11.418 8.692 20.017 1.00 93.31 200 ARG A O 1
ATOM 1536 N N . PRO A 1 201 ? 11.308 10.094 18.267 1.00 93.50 201 PRO A N 1
ATOM 1537 C CA . PRO A 1 201 ? 10.031 10.671 18.693 1.00 93.50 201 PRO A CA 1
ATOM 1538 C C . PRO A 1 201 ? 8.871 9.669 18.763 1.00 93.50 201 PRO A C 1
ATOM 1540 O O . PRO A 1 201 ? 7.890 9.941 19.446 1.00 93.50 201 PRO A O 1
ATOM 1543 N N . PHE A 1 202 ? 8.960 8.538 18.060 1.00 93.56 202 PHE A N 1
ATOM 1544 C CA . PHE A 1 202 ? 7.882 7.554 17.919 1.00 93.56 202 PHE A CA 1
ATOM 1545 C C . PHE A 1 202 ? 8.093 6.285 18.758 1.00 93.56 202 PHE A C 1
ATOM 1547 O O . PHE A 1 202 ? 7.212 5.419 18.761 1.00 93.56 202 PHE A O 1
ATOM 1554 N N . GLN A 1 203 ? 9.245 6.159 19.429 1.00 91.62 203 GLN A N 1
ATOM 1555 C CA . GLN A 1 203 ? 9.630 4.980 20.207 1.00 91.62 203 GLN A CA 1
ATOM 1556 C C . GLN A 1 203 ? 8.906 4.924 21.554 1.00 91.62 203 GLN A C 1
ATOM 1558 O O . GLN A 1 203 ? 9.075 5.801 22.410 1.00 91.62 203 GLN A O 1
ATOM 1563 N N . ARG A 1 204 ? 8.140 3.850 21.758 1.00 88.38 204 ARG A N 1
ATOM 1564 C CA . ARG A 1 204 ? 7.494 3.531 23.031 1.00 88.38 204 ARG A CA 1
ATOM 1565 C C . ARG A 1 204 ? 8.426 2.702 23.921 1.00 88.38 204 ARG A C 1
ATOM 1567 O O . ARG A 1 204 ? 8.885 1.645 23.484 1.00 88.38 204 ARG A O 1
ATOM 1574 N N . PRO A 1 205 ? 8.695 3.132 25.162 1.00 79.94 205 PRO A N 1
ATOM 1575 C CA . PRO A 1 205 ? 9.545 2.380 26.084 1.00 79.94 205 PRO A CA 1
ATOM 1576 C C . PRO A 1 205 ? 9.008 0.973 26.377 1.00 79.94 205 PRO A C 1
ATOM 1578 O O . PRO A 1 205 ? 7.796 0.790 26.510 1.00 79.94 205 PRO A O 1
ATOM 1581 N N . GLY A 1 206 ? 9.890 -0.021 26.500 1.00 75.94 206 GLY A N 1
ATOM 1582 C CA . GLY A 1 206 ? 9.526 -1.414 26.795 1.00 75.94 206 GLY A CA 1
ATOM 1583 C C . GLY A 1 206 ? 8.954 -2.197 25.606 1.00 75.94 206 GLY A C 1
ATOM 1584 O O . GLY A 1 206 ? 9.049 -3.421 25.588 1.00 75.94 206 GLY A O 1
ATOM 1585 N N . GLY A 1 207 ? 8.371 -1.512 24.614 1.00 74.81 207 GLY A N 1
ATOM 1586 C CA . GLY A 1 207 ? 7.816 -2.123 23.399 1.00 74.81 207 GLY A CA 1
ATOM 1587 C C . GLY A 1 207 ? 8.682 -1.949 22.146 1.00 74.81 207 GLY A C 1
ATOM 1588 O O . GLY A 1 207 ? 8.717 -2.846 21.307 1.00 74.81 207 GLY A O 1
ATOM 1589 N N . ASP A 1 208 ? 9.386 -0.819 22.019 1.00 86.56 208 ASP A N 1
ATOM 1590 C CA . ASP A 1 208 ? 10.236 -0.487 20.862 1.00 86.56 208 ASP A CA 1
ATOM 1591 C C . ASP A 1 208 ? 11.745 -0.476 21.206 1.00 86.56 208 ASP A C 1
ATOM 1593 O O . ASP A 1 208 ? 12.552 0.070 20.445 1.00 86.56 208 ASP A O 1
ATOM 1597 N N . ASP A 1 209 ? 12.131 -1.066 22.342 1.00 86.12 209 ASP A N 1
ATOM 1598 C CA . ASP A 1 209 ? 13.530 -1.179 22.773 1.00 86.12 209 ASP A CA 1
ATOM 1599 C C . ASP A 1 209 ? 14.355 -2.052 21.805 1.00 86.12 209 ASP A C 1
ATOM 1601 O O . ASP A 1 209 ? 13.815 -2.842 21.023 1.00 86.12 209 ASP A O 1
ATOM 1605 N N . LEU A 1 210 ? 15.684 -1.904 21.849 1.00 91.56 210 LEU A N 1
ATOM 1606 C CA . LEU A 1 210 ? 16.599 -2.653 20.987 1.00 91.56 210 LEU A CA 1
ATOM 1607 C C . LEU A 1 210 ? 16.503 -4.163 21.253 1.00 91.56 210 LEU A C 1
ATOM 1609 O O . LEU A 1 210 ? 16.838 -4.637 22.339 1.00 91.56 210 LEU A O 1
ATOM 1613 N N . ALA A 1 211 ? 16.158 -4.915 20.213 1.00 88.94 211 ALA A N 1
ATOM 1614 C CA . ALA A 1 211 ? 16.335 -6.355 20.129 1.00 88.94 211 ALA A CA 1
ATOM 1615 C C . ALA A 1 211 ? 17.420 -6.679 19.092 1.00 88.94 211 ALA A C 1
ATOM 1617 O O . ALA A 1 211 ? 17.285 -6.332 17.918 1.00 88.94 211 ALA A O 1
ATOM 1618 N N . SER A 1 212 ? 18.482 -7.367 19.514 1.00 88.00 212 SER A N 1
ATOM 1619 C CA . SER A 1 212 ? 19.587 -7.771 18.635 1.00 88.00 212 SER A CA 1
ATOM 1620 C C . SER A 1 212 ? 19.647 -9.287 18.478 1.00 88.00 212 SER A C 1
ATOM 1622 O O . SER A 1 212 ? 19.390 -10.028 19.427 1.00 88.00 212 SER A O 1
ATOM 1624 N N . SER A 1 213 ? 20.013 -9.758 17.285 1.00 88.44 213 SER A N 1
ATOM 1625 C CA . SER A 1 213 ? 20.371 -11.165 17.067 1.00 88.44 213 SER A CA 1
ATOM 1626 C C . SER A 1 213 ? 21.629 -11.539 17.855 1.00 88.44 213 SER A C 1
ATOM 1628 O O . SER A 1 213 ? 22.492 -10.687 18.053 1.00 88.44 213 SER A O 1
ATOM 1630 N N . GLU A 1 214 ? 21.801 -12.819 18.195 1.00 78.44 214 GLU A N 1
ATOM 1631 C CA . GLU A 1 214 ? 22.990 -13.316 18.915 1.00 78.44 214 GLU A CA 1
ATOM 1632 C C . GLU A 1 214 ? 24.319 -12.965 18.225 1.00 78.44 214 GLU A C 1
ATOM 1634 O O . GLU A 1 214 ? 25.302 -12.670 18.896 1.00 78.44 214 GLU A O 1
ATOM 1639 N N . SER A 1 215 ? 24.346 -12.938 16.888 1.00 81.44 215 SER A N 1
ATOM 1640 C CA . SER A 1 215 ? 25.530 -12.572 16.097 1.00 81.44 215 SER A CA 1
ATOM 1641 C C . SER A 1 215 ? 25.791 -11.065 16.008 1.00 81.44 215 SER A C 1
ATOM 1643 O O . SER A 1 215 ? 26.805 -10.657 15.454 1.00 81.44 215 SER A O 1
ATOM 1645 N N . GLY A 1 216 ? 24.861 -10.226 16.474 1.00 86.75 216 GLY A N 1
ATOM 1646 C CA . GLY A 1 216 ? 24.894 -8.779 16.258 1.00 86.75 216 GLY A CA 1
ATOM 1647 C C . GLY A 1 216 ? 24.646 -8.331 14.812 1.00 86.75 216 GLY A C 1
ATOM 1648 O O . GLY A 1 216 ? 24.629 -7.134 14.576 1.00 86.75 216 GLY A O 1
ATOM 1649 N N . ALA A 1 217 ? 24.410 -9.241 13.858 1.00 89.25 217 ALA A N 1
ATOM 1650 C CA . ALA A 1 217 ? 24.217 -8.903 12.440 1.00 89.25 217 ALA A CA 1
ATOM 1651 C C . ALA A 1 217 ? 22.851 -8.259 12.127 1.00 89.25 217 ALA A C 1
ATOM 1653 O O . ALA A 1 217 ? 22.658 -7.682 11.056 1.00 89.25 217 ALA A O 1
ATOM 1654 N N . ARG A 1 218 ? 21.887 -8.362 13.051 1.00 94.56 218 ARG A N 1
ATOM 1655 C CA . ARG A 1 218 ? 20.550 -7.777 12.929 1.00 94.56 218 ARG A CA 1
ATOM 1656 C C . ARG A 1 218 ? 20.156 -7.042 14.206 1.00 94.56 218 ARG A C 1
ATOM 1658 O O . ARG A 1 218 ? 20.145 -7.637 15.284 1.00 94.56 218 ARG A O 1
ATOM 1665 N N . GLU A 1 219 ? 19.739 -5.789 14.060 1.00 95.88 219 GLU A N 1
ATOM 1666 C CA . GLU A 1 219 ? 19.146 -4.973 15.127 1.00 95.88 219 GLU A CA 1
ATOM 1667 C C . GLU A 1 219 ? 17.696 -4.616 14.785 1.00 95.88 219 GLU A C 1
ATOM 1669 O O . GLU A 1 219 ? 17.361 -4.362 13.626 1.00 95.88 219 GLU A O 1
ATOM 1674 N N . GLN A 1 220 ? 16.823 -4.565 15.787 1.00 94.62 220 GLN A N 1
ATOM 1675 C CA . GLN A 1 220 ? 15.420 -4.206 15.618 1.00 94.62 220 GLN A CA 1
ATOM 1676 C C . GLN A 1 220 ? 14.943 -3.289 16.745 1.00 94.62 220 GLN A C 1
ATOM 1678 O O . GLN A 1 220 ? 15.123 -3.591 17.919 1.00 94.62 220 GLN A O 1
ATOM 1683 N N . PHE A 1 221 ? 14.280 -2.197 16.369 1.00 94.38 221 PHE A N 1
ATOM 1684 C CA . PHE A 1 221 ? 13.651 -1.232 17.271 1.00 94.38 221 PHE A CA 1
ATOM 1685 C C . PHE A 1 221 ? 12.139 -1.275 17.051 1.00 94.38 221 PHE A C 1
ATOM 1687 O O . PHE A 1 221 ? 11.587 -0.553 16.207 1.00 94.38 221 PHE A O 1
ATOM 1694 N N . GLY A 1 222 ? 11.489 -2.212 17.747 1.00 89.75 222 GLY A N 1
ATOM 1695 C CA . GLY A 1 222 ? 10.066 -2.508 17.593 1.00 89.75 222 GLY A CA 1
ATOM 1696 C C . GLY A 1 222 ? 9.647 -2.709 16.133 1.00 89.75 222 GLY A C 1
ATOM 1697 O O . GLY A 1 222 ? 10.242 -3.491 15.385 1.00 89.75 222 GLY A O 1
ATOM 1698 N N . GLY A 1 223 ? 8.602 -1.990 15.717 1.00 90.25 223 GLY A N 1
ATOM 1699 C CA . GLY A 1 223 ? 8.129 -1.970 14.327 1.00 90.25 223 GLY A CA 1
ATOM 1700 C C . GLY A 1 223 ? 8.758 -0.889 13.438 1.00 90.25 223 GLY A C 1
ATOM 1701 O O . GLY A 1 223 ? 8.435 -0.852 12.252 1.00 90.25 223 GLY A O 1
ATOM 1702 N N . LEU A 1 224 ? 9.604 -0.009 13.989 1.00 94.25 224 LEU A N 1
ATOM 1703 C CA . LEU A 1 224 ? 10.019 1.256 13.362 1.00 94.25 224 LEU A CA 1
ATOM 1704 C C . LEU A 1 224 ? 11.258 1.118 12.472 1.00 94.25 224 LEU A C 1
ATOM 1706 O O . LEU A 1 224 ? 11.247 1.599 11.340 1.00 94.25 224 LEU A O 1
ATOM 1710 N N . LEU A 1 225 ? 12.311 0.472 12.982 1.00 97.31 225 LEU A N 1
ATOM 1711 C CA . LEU A 1 225 ? 13.601 0.329 12.303 1.00 97.31 225 LEU A CA 1
ATOM 1712 C C . LEU A 1 225 ? 14.134 -1.093 12.463 1.00 97.31 225 LEU A C 1
ATOM 1714 O O . LEU A 1 225 ? 14.149 -1.652 13.560 1.00 97.31 225 LEU A O 1
ATOM 1718 N N . THR A 1 226 ? 14.613 -1.659 11.365 1.00 97.69 226 THR A N 1
ATOM 1719 C CA . THR A 1 226 ? 15.429 -2.874 11.349 1.00 97.69 226 THR A CA 1
ATOM 1720 C C . THR A 1 226 ? 16.736 -2.563 10.647 1.00 97.69 226 THR A C 1
ATOM 1722 O O . THR A 1 226 ? 16.718 -1.918 9.603 1.00 97.69 226 THR A O 1
ATOM 1725 N N . ILE A 1 227 ? 17.854 -3.008 11.206 1.00 97.75 227 ILE A N 1
ATOM 1726 C CA . ILE A 1 227 ? 19.189 -2.818 10.641 1.00 97.75 227 ILE A CA 1
ATOM 1727 C C . ILE A 1 227 ? 19.775 -4.191 10.333 1.00 97.75 227 ILE A C 1
ATOM 1729 O O . ILE A 1 227 ? 19.801 -5.054 11.209 1.00 97.75 227 ILE A O 1
ATOM 1733 N N . LEU A 1 228 ? 20.239 -4.373 9.100 1.00 97.25 228 LEU A N 1
ATOM 1734 C CA . LEU A 1 228 ? 21.048 -5.505 8.669 1.00 97.25 228 LEU A CA 1
ATOM 1735 C C . LEU A 1 228 ? 22.483 -5.020 8.465 1.00 97.25 228 LEU A C 1
ATOM 1737 O O . LEU A 1 228 ? 22.712 -4.096 7.679 1.00 97.25 228 LEU A O 1
ATOM 1741 N N . ILE A 1 229 ? 23.421 -5.631 9.183 1.00 95.94 229 ILE A N 1
ATOM 1742 C CA . ILE A 1 229 ? 24.834 -5.252 9.208 1.00 95.94 229 ILE A CA 1
ATOM 1743 C C . ILE A 1 229 ? 25.625 -6.302 8.437 1.00 95.94 229 ILE A C 1
ATOM 1745 O O . ILE A 1 229 ? 25.581 -7.483 8.775 1.00 95.94 229 ILE A O 1
ATOM 1749 N N . ASP A 1 230 ? 26.322 -5.847 7.400 1.00 94.75 230 ASP A N 1
ATOM 1750 C CA . ASP A 1 230 ? 27.075 -6.668 6.453 1.00 94.75 230 ASP A CA 1
ATOM 1751 C C . ASP A 1 230 ? 26.296 -7.891 5.897 1.00 94.75 230 ASP A C 1
ATOM 1753 O O . ASP A 1 230 ? 26.750 -9.042 5.983 1.00 94.75 230 ASP A O 1
ATOM 1757 N N . PRO A 1 231 ? 25.069 -7.684 5.367 1.00 96.00 231 PRO A N 1
ATOM 1758 C CA . PRO A 1 231 ? 24.204 -8.787 4.974 1.00 96.00 231 PRO A CA 1
ATOM 1759 C C . PRO A 1 231 ? 24.588 -9.388 3.623 1.00 96.00 231 PRO A C 1
ATOM 1761 O O . PRO A 1 231 ? 25.102 -8.704 2.734 1.00 96.00 231 PRO A O 1
ATOM 1764 N N . THR A 1 232 ? 24.205 -10.652 3.436 1.00 95.56 232 THR A N 1
ATOM 1765 C CA . THR A 1 232 ? 24.107 -11.249 2.100 1.00 95.56 232 THR A CA 1
ATOM 1766 C C . THR A 1 232 ? 22.842 -10.779 1.380 1.00 95.56 232 THR A C 1
ATOM 1768 O O . THR A 1 232 ? 21.877 -10.316 2.002 1.00 95.56 232 THR A O 1
ATOM 1771 N N . LEU A 1 233 ? 22.780 -10.958 0.056 1.00 94.00 233 LEU A N 1
ATOM 1772 C CA . LEU A 1 233 ? 21.534 -10.733 -0.687 1.00 94.00 233 LEU A CA 1
ATOM 1773 C C . LEU A 1 233 ? 20.390 -11.630 -0.175 1.00 94.00 233 LEU A C 1
ATOM 1775 O O . LEU A 1 233 ? 19.230 -11.207 -0.145 1.00 94.00 233 LEU A O 1
ATOM 1779 N N . THR A 1 234 ? 20.714 -12.852 0.255 1.00 93.44 234 THR A N 1
ATOM 1780 C CA . THR A 1 234 ? 19.758 -13.807 0.830 1.00 93.44 234 THR A CA 1
ATOM 1781 C C . THR A 1 234 ? 19.181 -13.306 2.152 1.00 93.44 234 THR A C 1
ATOM 1783 O O . THR A 1 234 ? 17.981 -13.468 2.392 1.00 93.44 234 THR A O 1
ATOM 1786 N N . ASP A 1 235 ? 19.992 -12.658 2.990 1.00 94.25 235 ASP A N 1
ATOM 1787 C CA . ASP A 1 235 ? 19.528 -12.058 4.244 1.00 94.25 235 ASP A CA 1
ATOM 1788 C C . ASP A 1 235 ? 18.560 -10.901 3.979 1.00 94.25 235 ASP A C 1
ATOM 1790 O O . ASP A 1 235 ? 17.480 -10.861 4.572 1.00 94.25 235 ASP A O 1
ATOM 1794 N N . VAL A 1 236 ? 18.881 -10.025 3.016 1.00 94.75 236 VAL A N 1
ATOM 1795 C CA . VAL A 1 236 ? 17.980 -8.939 2.585 1.00 94.75 236 VAL A CA 1
ATOM 1796 C C . VAL A 1 236 ? 16.653 -9.500 2.067 1.00 94.75 236 VAL A C 1
ATOM 1798 O O . VAL A 1 236 ? 15.587 -9.018 2.452 1.00 94.75 236 VAL A O 1
ATOM 1801 N N . PHE A 1 237 ? 16.696 -10.541 1.228 1.00 92.12 237 PHE A N 1
ATOM 1802 C CA . PHE A 1 237 ? 15.488 -11.198 0.725 1.00 92.12 237 PHE A CA 1
ATOM 1803 C C . PHE A 1 237 ? 14.644 -11.795 1.857 1.00 92.12 237 PHE A C 1
ATOM 1805 O O . PHE A 1 237 ? 13.426 -11.603 1.888 1.00 92.12 237 PHE A O 1
ATOM 1812 N N . ARG A 1 238 ? 15.276 -12.503 2.802 1.00 89.81 238 ARG A N 1
ATOM 1813 C CA . ARG A 1 238 ? 14.588 -13.138 3.935 1.00 89.81 238 ARG A CA 1
ATOM 1814 C C . ARG A 1 238 ? 13.902 -12.099 4.820 1.00 89.81 238 ARG A C 1
ATOM 1816 O O . ARG A 1 238 ? 12.742 -12.293 5.176 1.00 89.81 238 ARG A O 1
ATOM 1823 N N . GLU A 1 239 ? 14.585 -10.995 5.113 1.00 92.38 239 GLU A N 1
ATOM 1824 C CA . GLU A 1 239 ? 14.042 -9.905 5.926 1.00 92.38 239 GLU A CA 1
ATOM 1825 C C . GLU A 1 239 ? 12.860 -9.223 5.221 1.00 92.38 239 GLU A C 1
ATOM 1827 O O . GLU A 1 239 ? 11.783 -9.059 5.797 1.00 92.38 239 GLU A O 1
ATOM 1832 N N . CYS A 1 240 ? 13.009 -8.894 3.935 1.00 90.31 240 CYS A N 1
ATOM 1833 C CA . CYS A 1 240 ? 11.949 -8.246 3.164 1.00 90.31 240 CYS A CA 1
ATOM 1834 C C . CYS A 1 240 ? 10.716 -9.138 2.983 1.00 90.31 240 CYS A C 1
ATOM 1836 O O . CYS A 1 240 ? 9.593 -8.625 3.039 1.00 90.31 240 CYS A O 1
ATOM 1838 N N . ARG A 1 241 ? 10.903 -10.455 2.806 1.00 83.12 241 ARG A N 1
ATOM 1839 C CA . ARG A 1 241 ? 9.816 -11.429 2.603 1.00 83.12 241 ARG A CA 1
ATOM 1840 C C . ARG A 1 241 ? 8.760 -11.357 3.704 1.00 83.12 241 ARG A C 1
ATOM 1842 O O . ARG A 1 241 ? 7.569 -11.350 3.394 1.00 83.12 241 ARG A O 1
ATOM 1849 N N . ASP A 1 242 ? 9.206 -11.267 4.953 1.00 72.38 242 ASP A N 1
ATOM 1850 C CA . ASP A 1 242 ? 8.344 -11.361 6.134 1.00 72.38 242 ASP A CA 1
ATOM 1851 C C . ASP A 1 242 ? 8.134 -9.982 6.809 1.00 72.38 242 ASP A C 1
ATOM 1853 O O . ASP A 1 242 ? 7.209 -9.800 7.604 1.00 72.38 242 ASP A O 1
ATOM 1857 N N . GLY A 1 243 ? 8.957 -8.983 6.460 1.00 71.44 243 GLY A N 1
ATOM 1858 C CA . GLY A 1 243 ? 9.068 -7.713 7.176 1.00 71.44 243 GLY A CA 1
ATOM 1859 C C . GLY A 1 243 ? 8.245 -6.535 6.650 1.00 71.44 243 GLY A C 1
ATOM 1860 O O . GLY A 1 243 ? 8.058 -5.591 7.404 1.00 71.44 243 GLY A O 1
ATOM 1861 N N . GLY A 1 244 ? 7.697 -6.555 5.428 1.00 85.06 244 GLY A N 1
ATOM 1862 C CA . GLY A 1 244 ? 6.762 -5.513 4.946 1.00 85.06 244 GLY A CA 1
ATOM 1863 C C . GLY A 1 244 ? 7.252 -4.059 5.118 1.00 85.06 244 GLY A C 1
ATOM 1864 O O . GLY A 1 244 ? 6.536 -3.231 5.681 1.00 85.06 244 GLY A O 1
ATOM 1865 N N . TYR A 1 245 ? 8.487 -3.765 4.692 1.00 94.56 245 TYR A N 1
ATOM 1866 C CA . TYR A 1 245 ? 9.144 -2.461 4.867 1.00 94.56 245 TYR A CA 1
ATOM 1867 C C . TYR A 1 245 ? 8.682 -1.388 3.890 1.00 94.56 245 TYR A C 1
ATOM 1869 O O . TYR A 1 245 ? 8.722 -1.567 2.676 1.00 94.56 245 TYR A O 1
ATOM 1877 N N . THR A 1 246 ? 8.337 -0.216 4.407 1.00 95.69 246 THR A N 1
ATOM 1878 C CA . THR A 1 246 ? 7.851 0.886 3.574 1.00 95.69 246 THR A CA 1
ATOM 1879 C C . THR A 1 246 ? 8.980 1.794 3.091 1.00 95.69 246 THR A C 1
ATOM 1881 O O . THR A 1 246 ? 8.857 2.398 2.025 1.00 95.69 246 THR A O 1
ATOM 1884 N N . HIS A 1 247 ? 10.084 1.847 3.838 1.00 97.81 247 HIS A N 1
ATOM 1885 C CA . HIS A 1 247 ? 11.291 2.598 3.503 1.00 97.81 247 HIS A CA 1
ATOM 1886 C C . HIS A 1 247 ? 12.506 1.671 3.567 1.00 97.81 247 HIS A C 1
ATOM 1888 O O . HIS A 1 247 ? 12.627 0.887 4.509 1.00 97.81 247 HIS A O 1
ATOM 1894 N N . VAL A 1 248 ? 13.422 1.786 2.607 1.00 98.12 248 VAL A N 1
ATOM 1895 C CA . VAL A 1 248 ? 14.721 1.102 2.645 1.00 98.12 248 VAL A CA 1
ATOM 1896 C C . VAL A 1 248 ? 15.833 2.135 2.496 1.00 98.12 248 VAL A C 1
ATOM 1898 O O . VAL A 1 248 ? 15.915 2.826 1.481 1.00 98.12 248 VAL A O 1
ATOM 1901 N N . HIS A 1 249 ? 16.691 2.236 3.506 1.00 97.81 249 HIS A N 1
ATOM 1902 C CA . HIS A 1 249 ? 17.951 2.969 3.446 1.00 97.81 249 HIS A CA 1
ATOM 1903 C C . HIS A 1 249 ? 19.073 1.985 3.136 1.00 97.81 249 HIS A C 1
ATOM 1905 O O . HIS A 1 249 ? 19.229 0.994 3.844 1.00 97.81 249 HIS A O 1
ATOM 1911 N N . ILE A 1 250 ? 19.853 2.245 2.098 1.00 96.12 250 ILE A N 1
ATOM 1912 C CA . ILE A 1 250 ? 20.983 1.400 1.705 1.00 96.12 250 ILE A CA 1
ATOM 1913 C C . ILE A 1 250 ? 22.254 2.212 1.908 1.00 96.12 250 ILE A C 1
ATOM 1915 O O . ILE A 1 250 ? 22.334 3.318 1.388 1.00 96.12 250 ILE A O 1
ATOM 1919 N N . LEU A 1 251 ? 23.242 1.677 2.620 1.00 93.94 251 LEU A N 1
ATOM 1920 C CA . LEU A 1 251 ? 24.575 2.263 2.752 1.00 93.94 251 LEU A CA 1
ATOM 1921 C C . LEU A 1 251 ? 25.619 1.194 2.445 1.00 93.94 251 LEU A C 1
ATOM 1923 O O . LEU A 1 251 ? 25.944 0.374 3.300 1.00 93.94 251 LEU A O 1
ATOM 1927 N N . THR A 1 252 ? 26.147 1.199 1.229 1.00 89.94 252 THR A N 1
ATOM 1928 C CA . THR A 1 252 ? 27.156 0.231 0.782 1.00 89.94 252 THR A CA 1
ATOM 1929 C C . THR A 1 252 ? 28.124 0.911 -0.176 1.00 89.94 252 THR A C 1
ATOM 1931 O O . THR A 1 252 ? 27.859 2.005 -0.677 1.00 89.94 252 THR A O 1
ATOM 1934 N N . HIS A 1 253 ? 29.227 0.241 -0.499 1.00 85.25 253 HIS A N 1
ATOM 1935 C CA . HIS A 1 253 ? 29.992 0.609 -1.683 1.00 85.25 253 HIS A CA 1
ATOM 1936 C C . HIS A 1 253 ? 29.205 0.295 -2.959 1.00 85.25 253 HIS A C 1
ATOM 1938 O O . HIS A 1 253 ? 28.294 -0.546 -2.968 1.00 85.25 253 HIS A O 1
ATOM 1944 N N . GLY A 1 254 ? 29.547 1.012 -4.023 1.00 82.12 254 GLY A N 1
ATOM 1945 C CA . GLY A 1 254 ? 29.122 0.717 -5.382 1.00 82.12 254 GLY A CA 1
ATOM 1946 C C . GLY A 1 254 ? 30.344 0.277 -6.167 1.00 82.12 254 GLY A C 1
ATOM 1947 O O . GLY A 1 254 ? 31.405 0.880 -6.008 1.00 82.12 254 GLY A O 1
ATOM 1948 N N . ASP A 1 255 ? 30.206 -0.770 -6.969 1.00 80.50 255 ASP A N 1
ATOM 1949 C CA . ASP A 1 255 ? 31.295 -1.262 -7.812 1.00 80.50 255 ASP A CA 1
ATOM 1950 C C . ASP A 1 255 ? 30.755 -1.787 -9.145 1.00 80.50 255 ASP A C 1
ATOM 1952 O O . ASP A 1 255 ? 29.550 -2.018 -9.307 1.00 80.50 255 ASP A O 1
ATOM 1956 N N . VAL A 1 256 ? 31.647 -1.927 -10.115 1.00 74.06 256 VAL A N 1
ATOM 1957 C CA . VAL A 1 256 ? 31.345 -2.453 -11.441 1.00 74.06 256 VAL A CA 1
ATOM 1958 C C . VAL A 1 256 ? 31.347 -3.977 -11.378 1.00 74.06 256 VAL A C 1
ATOM 1960 O O . VAL A 1 256 ? 32.266 -4.593 -10.850 1.00 74.06 256 VAL A O 1
ATOM 1963 N N . SER A 1 257 ? 30.308 -4.613 -11.914 1.00 64.88 257 SER A N 1
ATOM 1964 C CA . SER A 1 257 ? 30.261 -6.075 -11.947 1.00 64.88 257 SER A CA 1
ATOM 1965 C C . SER A 1 257 ? 31.175 -6.643 -13.039 1.00 64.88 257 SER A C 1
ATOM 1967 O O . SER A 1 257 ? 30.954 -6.388 -14.223 1.00 64.88 257 SER A O 1
ATOM 1969 N N . ASP A 1 258 ? 32.104 -7.528 -12.660 1.00 54.47 258 ASP A N 1
ATOM 1970 C CA . ASP A 1 258 ? 32.942 -8.299 -13.599 1.00 54.47 258 ASP A CA 1
ATOM 1971 C C . ASP A 1 258 ? 32.119 -9.190 -14.550 1.00 54.47 258 ASP A C 1
ATOM 1973 O O . ASP A 1 258 ? 32.547 -9.527 -15.656 1.00 54.47 258 ASP A O 1
ATOM 1977 N N . THR A 1 259 ? 30.914 -9.588 -14.126 1.00 52.03 259 THR A N 1
ATOM 1978 C CA . THR A 1 259 ? 30.036 -10.498 -14.882 1.00 52.03 259 THR A CA 1
ATOM 1979 C C . THR A 1 259 ? 29.109 -9.786 -15.867 1.00 52.03 259 THR A C 1
ATOM 1981 O O . THR A 1 259 ? 28.633 -10.411 -16.819 1.00 52.03 259 THR A O 1
ATOM 1984 N N . SER A 1 260 ? 28.869 -8.484 -15.684 1.00 50.88 260 SER A N 1
ATOM 1985 C CA . SER A 1 260 ? 28.036 -7.667 -16.569 1.00 50.88 260 SER A CA 1
ATOM 1986 C C . SER A 1 260 ? 28.811 -6.435 -17.028 1.00 50.88 260 SER A C 1
ATOM 1988 O O . SER A 1 260 ? 28.740 -5.401 -16.374 1.00 50.88 260 SER A O 1
ATOM 1990 N N . GLN A 1 261 ? 29.534 -6.585 -18.146 1.00 55.31 261 GLN A N 1
ATOM 1991 C CA . GLN A 1 261 ? 30.212 -5.551 -18.952 1.00 55.31 261 GLN A CA 1
ATOM 1992 C C . GLN A 1 261 ? 29.906 -4.091 -18.533 1.00 55.31 261 GLN A C 1
ATOM 1994 O O . GLN A 1 261 ? 29.071 -3.432 -19.150 1.00 55.31 261 GLN A O 1
ATOM 1999 N N . ASP A 1 262 ? 30.591 -3.594 -17.500 1.00 59.62 262 ASP A N 1
ATOM 2000 C CA . ASP A 1 262 ? 30.589 -2.196 -17.041 1.00 59.62 262 ASP A CA 1
ATOM 2001 C C . ASP A 1 262 ? 29.287 -1.622 -16.416 1.00 59.62 262 ASP A C 1
ATOM 2003 O O . ASP A 1 262 ? 29.058 -0.409 -16.454 1.00 59.62 262 ASP A O 1
ATOM 2007 N N . ALA A 1 263 ? 28.423 -2.448 -15.806 1.00 67.31 263 ALA A N 1
ATOM 2008 C CA . ALA A 1 263 ? 27.260 -1.970 -15.035 1.00 67.31 263 ALA A CA 1
ATOM 2009 C C . ALA A 1 263 ? 27.548 -1.852 -13.521 1.00 67.31 263 ALA A C 1
ATOM 2011 O O . ALA A 1 263 ? 28.093 -2.776 -12.913 1.00 67.31 263 ALA A O 1
ATOM 2012 N N . TYR A 1 264 ? 27.135 -0.733 -12.907 1.00 76.75 264 TYR A N 1
ATOM 2013 C CA . TYR A 1 264 ? 27.291 -0.475 -11.469 1.00 76.75 264 TYR A CA 1
ATOM 2014 C C . TYR A 1 264 ? 26.246 -1.227 -10.625 1.00 76.75 264 TYR A C 1
ATOM 2016 O O . TYR A 1 264 ? 25.041 -1.149 -10.887 1.00 76.75 264 TYR A O 1
ATOM 2024 N N . GLY A 1 265 ? 26.711 -1.915 -9.582 1.00 84.62 265 GLY A N 1
ATOM 2025 C CA . GLY A 1 265 ? 25.902 -2.603 -8.573 1.00 84.62 265 GLY A CA 1
ATOM 2026 C C . GLY A 1 265 ? 26.299 -2.217 -7.145 1.00 84.62 265 GLY A C 1
ATOM 2027 O O . GLY A 1 265 ? 27.136 -1.342 -6.936 1.00 84.62 265 GLY A O 1
ATOM 2028 N N . LEU A 1 266 ? 25.687 -2.868 -6.155 1.00 89.31 266 LEU A N 1
ATOM 2029 C CA . LEU A 1 266 ? 26.025 -2.699 -4.738 1.00 89.31 266 LEU A CA 1
ATOM 2030 C C . LEU A 1 266 ? 26.932 -3.828 -4.266 1.00 89.31 266 LEU A C 1
ATOM 2032 O O . LEU A 1 266 ? 26.660 -4.987 -4.566 1.00 89.31 266 LEU A O 1
ATOM 2036 N N . VAL A 1 267 ? 27.951 -3.503 -3.477 1.00 90.56 267 VAL A N 1
ATOM 2037 C CA . VAL A 1 267 ? 28.803 -4.513 -2.841 1.00 90.56 267 VAL A CA 1
ATOM 2038 C C . VAL A 1 267 ? 28.139 -4.999 -1.551 1.00 90.56 267 VAL A C 1
ATOM 2040 O O . VAL A 1 267 ? 27.918 -4.203 -0.636 1.00 90.56 267 VAL A O 1
ATOM 2043 N N . LEU A 1 268 ? 27.826 -6.294 -1.489 1.00 92.19 268 LEU A N 1
ATOM 2044 C CA . LEU A 1 268 ? 27.337 -7.010 -0.305 1.00 92.19 268 LEU A CA 1
ATOM 2045 C C . LEU A 1 268 ? 28.290 -8.159 0.048 1.00 92.19 268 LEU A C 1
ATOM 2047 O O . LEU A 1 268 ? 29.174 -8.501 -0.737 1.00 92.19 268 LEU A O 1
ATOM 2051 N N . ARG A 1 269 ? 28.100 -8.780 1.213 1.00 93.62 269 ARG A N 1
ATOM 2052 C CA . ARG A 1 269 ? 28.807 -10.016 1.563 1.00 93.62 269 ARG A CA 1
ATOM 2053 C C . ARG A 1 269 ? 28.245 -11.182 0.741 1.00 93.62 269 ARG A C 1
ATOM 2055 O O . ARG A 1 269 ? 27.031 -11.371 0.691 1.00 93.62 269 ARG A O 1
ATOM 2062 N N . GLY A 1 270 ? 29.107 -11.946 0.084 1.00 90.81 270 GLY A N 1
ATOM 2063 C CA . GLY A 1 270 ? 28.754 -13.179 -0.617 1.00 90.81 270 GLY A CA 1
ATOM 2064 C C . GLY A 1 270 ? 28.509 -14.338 0.351 1.00 90.81 270 GLY A C 1
ATOM 2065 O O . GLY A 1 270 ? 28.860 -14.279 1.528 1.00 90.81 270 GLY A O 1
ATOM 2066 N N . GLU A 1 271 ? 27.911 -15.423 -0.144 1.00 89.50 271 GLU A N 1
ATOM 2067 C CA . GLU A 1 271 ? 27.658 -16.639 0.656 1.00 89.50 271 GLU A CA 1
ATOM 2068 C C . GLU A 1 271 ? 28.953 -17.348 1.107 1.00 89.50 271 GLU A C 1
ATOM 2070 O O . GLU A 1 271 ? 28.936 -18.159 2.031 1.00 89.50 271 GLU A O 1
ATOM 2075 N N . ASP A 1 272 ? 30.077 -17.049 0.457 1.00 88.88 272 ASP A N 1
ATOM 2076 C CA . ASP A 1 272 ? 31.431 -17.513 0.772 1.00 88.88 272 ASP A CA 1
ATOM 2077 C C . ASP A 1 272 ? 32.259 -16.476 1.557 1.00 88.88 272 ASP A C 1
ATOM 2079 O O . ASP A 1 272 ? 33.481 -16.603 1.640 1.00 88.88 272 ASP A O 1
ATOM 2083 N N . ASP A 1 273 ? 31.602 -15.452 2.113 1.00 85.88 273 ASP A N 1
ATOM 2084 C CA . ASP A 1 273 ? 32.192 -14.281 2.780 1.00 85.88 273 ASP A CA 1
ATOM 2085 C C . ASP A 1 273 ? 33.053 -13.376 1.875 1.00 85.88 273 ASP A C 1
ATOM 2087 O O . ASP A 1 273 ? 33.611 -12.380 2.344 1.00 85.88 273 ASP A O 1
ATOM 2091 N N . ALA A 1 274 ? 33.138 -13.655 0.569 1.00 88.19 274 ALA A N 1
ATOM 2092 C CA . ALA A 1 274 ? 33.806 -12.770 -0.381 1.00 88.19 274 ALA A CA 1
ATOM 2093 C C . ALA A 1 274 ? 32.884 -11.600 -0.787 1.00 88.19 274 ALA A C 1
ATOM 2095 O O . ALA A 1 274 ? 31.668 -11.774 -0.839 1.00 88.19 274 ALA A O 1
ATOM 2096 N N . PRO A 1 275 ? 33.409 -10.401 -1.104 1.00 88.38 275 PRO A N 1
ATOM 2097 C CA . PRO A 1 275 ? 32.583 -9.307 -1.616 1.00 88.38 275 PRO A CA 1
ATOM 2098 C C . PRO A 1 275 ? 31.862 -9.687 -2.920 1.00 88.38 275 PRO A C 1
ATOM 2100 O O . PRO A 1 275 ? 32.495 -10.100 -3.891 1.00 88.38 275 PRO A O 1
ATOM 2103 N N . GLU A 1 276 ? 30.542 -9.504 -2.963 1.00 89.56 276 GLU A N 1
ATOM 2104 C CA . GLU A 1 276 ? 29.692 -9.773 -4.124 1.00 89.56 276 GLU A CA 1
ATOM 2105 C C . GLU A 1 276 ? 29.066 -8.475 -4.655 1.00 89.56 276 GLU A C 1
ATOM 2107 O O . GLU A 1 276 ? 28.393 -7.746 -3.923 1.00 89.56 276 GLU A O 1
ATOM 2112 N N . VAL A 1 277 ? 29.222 -8.207 -5.958 1.00 89.31 277 VAL A N 1
ATOM 2113 C CA . VAL A 1 277 ? 28.553 -7.084 -6.635 1.00 89.31 277 VAL A CA 1
ATOM 2114 C C . VAL A 1 277 ? 27.153 -7.501 -7.100 1.00 89.31 277 VAL A C 1
ATOM 2116 O O . VAL A 1 277 ? 26.986 -8.304 -8.023 1.00 89.31 277 VAL A O 1
ATOM 2119 N N . VAL A 1 278 ? 26.123 -6.921 -6.486 1.00 88.31 278 VAL A N 1
ATOM 2120 C CA . VAL A 1 278 ? 24.709 -7.212 -6.747 1.00 88.31 278 VAL A CA 1
ATOM 2121 C C . VAL A 1 278 ? 24.087 -6.160 -7.667 1.00 88.31 278 VAL A C 1
ATOM 2123 O O . VAL A 1 278 ? 24.095 -4.965 -7.369 1.00 88.31 278 VAL A O 1
ATOM 2126 N N . SER A 1 279 ? 23.488 -6.608 -8.776 1.00 86.81 279 SER A N 1
ATOM 2127 C CA . SER A 1 279 ? 22.804 -5.726 -9.732 1.00 86.81 279 SER A CA 1
ATOM 2128 C C . SER A 1 279 ? 21.495 -5.144 -9.180 1.00 86.81 279 SER A C 1
ATOM 2130 O O . SER A 1 279 ? 20.877 -5.694 -8.260 1.00 86.81 279 SER A O 1
ATOM 2132 N N . GLY A 1 280 ? 21.022 -4.056 -9.793 1.00 85.06 280 GLY A N 1
ATOM 2133 C CA . GLY A 1 280 ? 19.752 -3.419 -9.434 1.00 85.06 280 GLY A CA 1
ATOM 2134 C C . GLY A 1 280 ? 18.541 -4.343 -9.550 1.00 85.06 280 GLY A C 1
ATOM 2135 O O . GLY A 1 280 ? 17.665 -4.312 -8.690 1.00 85.06 280 GLY A O 1
ATOM 2136 N N . GLU A 1 281 ? 18.498 -5.224 -10.550 1.00 84.81 281 GLU A N 1
ATOM 2137 C CA . GLU A 1 281 ? 17.404 -6.182 -10.754 1.00 84.81 281 GLU A CA 1
ATOM 2138 C C . GLU A 1 281 ? 17.388 -7.274 -9.680 1.00 84.81 281 GLU A C 1
ATOM 2140 O O . GLU A 1 281 ? 16.322 -7.634 -9.164 1.00 84.81 281 GLU A O 1
ATOM 2145 N N . ARG A 1 282 ? 18.573 -7.791 -9.320 1.00 88.69 282 ARG A N 1
ATOM 2146 C CA . ARG A 1 282 ? 18.724 -8.782 -8.244 1.00 88.69 282 ARG A CA 1
ATOM 2147 C C . ARG A 1 282 ? 18.303 -8.180 -6.907 1.00 88.69 282 ARG A C 1
ATOM 2149 O O . ARG A 1 282 ? 17.521 -8.794 -6.181 1.00 88.69 282 ARG A O 1
ATOM 2156 N N . PHE A 1 283 ? 18.738 -6.954 -6.623 1.00 91.31 283 PHE A N 1
ATOM 2157 C CA . PHE A 1 283 ? 18.367 -6.258 -5.395 1.00 91.31 283 PHE A CA 1
ATOM 2158 C C . PHE A 1 283 ? 16.874 -5.892 -5.359 1.00 91.31 283 PHE A C 1
ATOM 2160 O O . PHE A 1 283 ? 16.204 -6.144 -4.362 1.00 91.31 283 PHE A O 1
ATOM 2167 N N . ALA A 1 284 ? 16.303 -5.390 -6.461 1.00 90.12 284 ALA A N 1
ATOM 2168 C CA . ALA A 1 284 ? 14.867 -5.110 -6.567 1.00 90.12 284 ALA A CA 1
ATOM 2169 C C . ALA A 1 284 ? 14.003 -6.352 -6.299 1.00 90.12 284 ALA A C 1
ATOM 2171 O O . ALA A 1 284 ? 12.940 -6.269 -5.672 1.00 90.12 284 ALA A O 1
ATOM 2172 N N . SER A 1 285 ? 14.470 -7.512 -6.767 1.00 88.19 285 SER A N 1
ATOM 2173 C CA . SER A 1 285 ? 13.825 -8.798 -6.506 1.00 88.19 285 SER A CA 1
ATOM 2174 C C . SER A 1 285 ? 13.891 -9.156 -5.021 1.00 88.19 285 SER A C 1
ATOM 2176 O O . SER A 1 285 ? 12.879 -9.574 -4.464 1.00 88.19 285 SER A O 1
ATOM 2178 N N . ALA A 1 286 ? 15.028 -8.908 -4.359 1.00 90.44 286 ALA A N 1
ATOM 2179 C CA . ALA A 1 286 ? 15.180 -9.109 -2.918 1.00 90.44 286 ALA A CA 1
ATOM 2180 C C . ALA A 1 286 ? 14.269 -8.194 -2.078 1.00 90.44 286 ALA A C 1
ATOM 2182 O O . ALA A 1 286 ? 13.745 -8.624 -1.055 1.00 90.44 286 ALA A O 1
ATOM 2183 N N . LEU A 1 287 ? 14.017 -6.959 -2.529 1.00 91.06 287 LEU A N 1
ATOM 2184 C CA . LEU A 1 287 ? 13.103 -6.020 -1.860 1.00 91.06 287 LEU A CA 1
ATOM 2185 C C . LEU A 1 287 ? 11.615 -6.345 -2.054 1.00 91.06 287 LEU A C 1
ATOM 2187 O O . LEU A 1 287 ? 10.758 -5.770 -1.379 1.00 91.06 287 LEU A O 1
ATOM 2191 N N . THR A 1 288 ? 11.284 -7.215 -3.007 1.00 84.88 288 THR A N 1
ATOM 2192 C CA . THR A 1 288 ? 9.894 -7.519 -3.345 1.00 84.88 288 THR A CA 1
ATOM 2193 C C . THR A 1 288 ? 9.387 -8.664 -2.478 1.00 84.88 288 THR A C 1
ATOM 2195 O O . THR A 1 288 ? 9.801 -9.810 -2.643 1.00 84.88 288 THR A O 1
ATOM 2198 N N . SER A 1 289 ? 8.423 -8.380 -1.602 1.00 73.19 289 SER A N 1
ATOM 2199 C CA . SER A 1 289 ? 7.752 -9.418 -0.825 1.00 73.19 289 SER A CA 1
ATOM 2200 C C . SER A 1 289 ? 6.445 -9.846 -1.483 1.00 73.19 289 SER A C 1
ATOM 2202 O O . SER A 1 289 ? 5.633 -9.042 -1.950 1.00 73.19 289 SER A O 1
ATOM 2204 N N . ILE A 1 290 ? 6.242 -11.159 -1.556 1.00 64.00 290 ILE A N 1
ATOM 2205 C CA . ILE A 1 290 ? 5.049 -11.755 -2.157 1.00 64.00 290 ILE A CA 1
ATOM 2206 C C . ILE A 1 290 ? 4.133 -12.192 -1.012 1.00 64.00 290 ILE A C 1
ATOM 2208 O O . ILE A 1 290 ? 4.207 -13.316 -0.518 1.00 64.00 290 ILE A O 1
ATOM 2212 N N . GLY A 1 291 ? 3.293 -11.258 -0.559 1.00 44.84 291 GLY A N 1
ATOM 2213 C CA . GLY A 1 291 ? 2.351 -11.468 0.536 1.00 44.84 291 GLY A CA 1
ATOM 2214 C C . GLY A 1 291 ? 1.096 -12.244 0.129 1.00 44.84 291 GLY A C 1
ATOM 2215 O O . GLY A 1 291 ? 0.946 -12.706 -1.007 1.00 44.84 291 GLY A O 1
ATOM 2216 N N . SER A 1 292 ? 0.151 -12.377 1.070 1.00 33.69 292 SER A N 1
ATOM 2217 C CA . SER A 1 292 ? -1.047 -13.198 0.884 1.00 33.69 292 SER A CA 1
ATOM 2218 C C . SER A 1 292 ? -2.066 -12.624 -0.135 1.00 33.69 292 SER A C 1
ATOM 2220 O O . SER A 1 292 ? -2.874 -13.326 -0.741 1.00 33.69 292 SER A O 1
ATOM 2222 N N . VAL A 1 293 ? -2.037 -11.327 -0.406 1.00 35.25 293 VAL A N 1
ATOM 2223 C CA . VAL A 1 293 ? -3.001 -10.687 -1.323 1.00 35.25 293 VAL A CA 1
ATOM 2224 C C . VAL A 1 293 ? -2.340 -9.604 -2.180 1.00 35.25 293 VAL A C 1
ATOM 2226 O O . VAL A 1 293 ? -2.923 -9.199 -3.175 1.00 35.25 293 VAL A O 1
ATOM 2229 N N . VAL A 1 294 ? -1.113 -9.164 -1.873 1.00 52.84 294 VAL A N 1
ATOM 2230 C CA . VAL A 1 294 ? -0.459 -8.013 -2.520 1.00 52.84 294 VAL A CA 1
ATOM 2231 C C . VAL A 1 294 ? 1.039 -8.290 -2.692 1.00 52.84 294 VAL A C 1
ATOM 2233 O O . VAL A 1 294 ? 1.674 -8.828 -1.785 1.00 52.84 294 VAL A O 1
ATOM 2236 N N . ILE A 1 295 ? 1.594 -7.936 -3.860 1.00 69.75 295 ILE A N 1
ATOM 2237 C CA . ILE A 1 295 ? 3.046 -7.781 -4.026 1.00 69.75 295 ILE A CA 1
ATOM 2238 C C . ILE A 1 295 ? 3.406 -6.495 -3.302 1.00 69.75 295 ILE A C 1
ATOM 2240 O O . ILE A 1 295 ? 3.001 -5.416 -3.734 1.00 69.75 295 ILE A O 1
ATOM 2244 N N . HIS A 1 296 ? 4.124 -6.619 -2.201 1.00 82.81 296 HIS A N 1
ATOM 2245 C CA . HIS A 1 296 ? 4.551 -5.476 -1.430 1.00 82.81 296 HIS A CA 1
ATOM 2246 C C . HIS A 1 296 ? 5.977 -5.096 -1.837 1.00 82.81 296 HIS A C 1
ATOM 2248 O O . HIS A 1 296 ? 6.862 -5.938 -1.997 1.00 82.81 296 HIS A O 1
ATOM 2254 N N . ARG A 1 297 ? 6.175 -3.795 -2.030 1.00 88.88 297 ARG A N 1
ATOM 2255 C CA . ARG A 1 297 ? 7.454 -3.164 -2.346 1.00 88.88 297 ARG A CA 1
ATOM 2256 C C . ARG A 1 297 ? 7.589 -1.932 -1.464 1.00 88.88 297 ARG A C 1
ATOM 2258 O O . ARG A 1 297 ? 6.564 -1.307 -1.170 1.00 88.88 297 ARG A O 1
ATOM 2265 N N . PRO A 1 298 ? 8.813 -1.557 -1.075 1.00 94.44 298 PRO A N 1
ATOM 2266 C CA . PRO A 1 298 ? 9.007 -0.306 -0.372 1.00 94.44 298 PRO A CA 1
ATOM 2267 C C . PRO A 1 298 ? 8.519 0.863 -1.227 1.00 94.44 298 PRO A C 1
ATOM 2269 O O . PRO A 1 298 ? 8.672 0.882 -2.449 1.00 94.44 298 PRO A O 1
ATOM 2272 N N . THR A 1 299 ? 7.903 1.837 -0.564 1.00 94.75 299 THR A N 1
ATOM 2273 C CA . THR A 1 299 ? 7.451 3.083 -1.188 1.00 94.75 299 THR A CA 1
ATOM 2274 C C . THR A 1 299 ? 8.637 4.003 -1.470 1.00 94.75 299 THR A C 1
ATOM 2276 O O . THR A 1 299 ? 8.659 4.687 -2.494 1.00 94.75 299 THR A O 1
ATOM 2279 N N . VAL A 1 300 ? 9.629 3.989 -0.575 1.00 97.19 300 VAL A N 1
ATOM 2280 C CA . VAL A 1 300 ? 10.825 4.831 -0.644 1.00 97.19 300 VAL A CA 1
ATOM 2281 C C . VAL A 1 300 ? 12.077 3.967 -0.555 1.00 97.19 300 VAL A C 1
ATOM 2283 O O . VAL A 1 300 ? 12.212 3.163 0.367 1.00 97.19 300 VAL A O 1
ATOM 2286 N N . VAL A 1 301 ? 13.015 4.161 -1.480 1.00 97.88 301 VAL A N 1
ATOM 2287 C CA . VAL A 1 301 ? 14.370 3.610 -1.381 1.00 97.88 301 VAL A CA 1
ATOM 2288 C C . VAL A 1 301 ? 15.386 4.741 -1.513 1.00 97.88 301 VAL A C 1
ATOM 2290 O O . VAL A 1 301 ? 15.406 5.454 -2.517 1.00 97.88 301 VAL A O 1
ATOM 2293 N N . THR A 1 302 ? 16.240 4.891 -0.504 1.00 96.44 302 THR A N 1
ATOM 2294 C CA . THR A 1 302 ? 17.351 5.851 -0.496 1.00 96.44 302 THR A CA 1
ATOM 2295 C C . THR A 1 302 ? 18.654 5.076 -0.611 1.00 96.44 302 THR A C 1
ATOM 2297 O O . THR A 1 302 ? 18.963 4.250 0.247 1.00 96.44 302 THR A O 1
ATOM 2300 N N . VAL A 1 303 ? 19.412 5.330 -1.676 1.00 93.38 303 VAL A N 1
ATOM 2301 C CA . VAL A 1 303 ? 20.650 4.615 -1.989 1.00 93.38 303 VAL A CA 1
ATOM 2302 C C . VAL A 1 303 ? 21.845 5.503 -1.668 1.00 93.38 303 VAL A C 1
ATOM 2304 O O . VAL A 1 303 ? 22.186 6.407 -2.429 1.00 93.38 303 VAL A O 1
ATOM 2307 N N . ALA A 1 304 ? 22.489 5.233 -0.535 1.00 87.44 304 ALA A N 1
ATOM 2308 C CA . ALA A 1 304 ? 23.763 5.817 -0.150 1.00 87.44 304 ALA A CA 1
ATOM 2309 C C . ALA A 1 304 ? 24.938 4.958 -0.628 1.00 87.44 304 ALA A C 1
ATOM 2311 O O . ALA A 1 304 ? 25.656 4.346 0.155 1.00 87.44 304 ALA A O 1
ATOM 2312 N N . SER A 1 305 ? 25.087 4.892 -1.950 1.00 83.69 305 SER A N 1
ATOM 2313 C CA . SER A 1 305 ? 26.184 4.205 -2.627 1.00 83.69 305 SER A CA 1
ATOM 2314 C C . SER A 1 305 ? 26.641 5.021 -3.834 1.00 83.69 305 SER A C 1
ATOM 2316 O O . SER A 1 305 ? 25.811 5.613 -4.541 1.00 83.69 305 SER A O 1
ATOM 2318 N N . CYS A 1 306 ? 27.959 5.075 -4.046 1.00 78.44 306 CYS A N 1
ATOM 2319 C CA . CYS A 1 306 ? 28.575 5.769 -5.174 1.00 78.44 306 CYS A CA 1
ATOM 2320 C C . CYS A 1 306 ? 28.016 5.243 -6.499 1.00 78.44 306 CYS A C 1
ATOM 2322 O O . CYS A 1 306 ? 27.784 4.048 -6.649 1.00 78.44 306 CYS A O 1
ATOM 2324 N N . ASP A 1 307 ? 27.784 6.145 -7.457 1.00 77.06 307 ASP A N 1
ATOM 2325 C CA . ASP A 1 307 ? 27.352 5.801 -8.820 1.00 77.06 307 ASP A CA 1
ATOM 2326 C C . ASP A 1 307 ? 26.021 5.022 -8.926 1.00 77.06 307 ASP A C 1
ATOM 2328 O O . ASP A 1 307 ? 25.653 4.554 -10.000 1.00 77.06 307 ASP A O 1
ATOM 2332 N N . SER A 1 308 ? 25.221 4.946 -7.859 1.00 76.38 308 SER A N 1
ATOM 2333 C CA . SER A 1 308 ? 23.916 4.263 -7.865 1.00 76.38 308 SER A CA 1
ATOM 2334 C C . SER A 1 308 ? 22.908 4.827 -8.886 1.00 76.38 308 SER A C 1
ATOM 2336 O O . SER A 1 308 ? 21.991 4.131 -9.327 1.00 76.38 308 SER A O 1
ATOM 2338 N N . GLY A 1 309 ? 23.066 6.089 -9.289 1.00 68.88 309 GLY A N 1
ATOM 2339 C CA . GLY A 1 309 ? 22.313 6.752 -10.356 1.00 68.88 309 GLY A CA 1
ATOM 2340 C C . GLY A 1 309 ? 23.017 6.758 -11.720 1.00 68.88 309 GLY A C 1
ATOM 2341 O O . GLY A 1 309 ? 22.406 7.207 -12.693 1.00 68.88 309 GLY A O 1
ATOM 2342 N N . ASN A 1 310 ? 24.252 6.256 -11.813 1.00 76.44 310 ASN A N 1
ATOM 2343 C CA . ASN A 1 310 ? 25.069 6.227 -13.026 1.00 76.44 310 ASN A CA 1
ATOM 2344 C C . ASN A 1 310 ? 24.647 5.078 -13.954 1.00 76.44 310 ASN A C 1
ATOM 2346 O O . ASN A 1 310 ? 24.477 3.940 -13.526 1.00 76.44 310 ASN A O 1
ATOM 2350 N N . VAL A 1 311 ? 24.435 5.386 -15.233 1.00 67.12 311 VAL A N 1
ATOM 2351 C CA . VAL A 1 311 ? 23.897 4.445 -16.228 1.00 67.12 311 VAL A CA 1
ATOM 2352 C C . VAL A 1 311 ? 24.933 3.397 -16.653 1.00 67.12 311 VAL A C 1
ATOM 2354 O O . VAL A 1 311 ? 24.536 2.342 -17.135 1.00 67.12 311 VAL A O 1
ATOM 2357 N N . GLY A 1 312 ? 26.233 3.638 -16.442 1.00 71.25 312 GLY A N 1
ATOM 2358 C CA . GLY A 1 312 ? 27.283 2.743 -16.937 1.00 71.25 312 GLY A CA 1
ATOM 2359 C C . GLY A 1 312 ? 27.232 2.661 -18.466 1.00 71.25 312 GLY A C 1
ATOM 2360 O O . GLY A 1 312 ? 27.270 3.690 -19.140 1.00 71.25 312 GLY A O 1
ATOM 2361 N N . THR A 1 313 ? 27.091 1.452 -19.014 1.00 65.69 313 THR A N 1
ATOM 2362 C CA . THR A 1 313 ? 26.958 1.221 -20.462 1.00 65.69 313 THR A CA 1
ATOM 2363 C C . THR A 1 313 ? 25.529 1.413 -20.987 1.00 65.69 313 THR A C 1
ATOM 2365 O O . THR A 1 313 ? 24.560 0.914 -20.424 1.00 65.69 313 THR A O 1
ATOM 2368 N N . VAL A 1 314 ? 25.384 2.077 -22.141 1.00 62.62 314 VAL A N 1
ATOM 2369 C CA . VAL A 1 314 ? 24.093 2.217 -22.861 1.00 62.62 314 VAL A CA 1
ATOM 2370 C C . VAL A 1 314 ? 23.853 1.111 -23.903 1.00 62.62 314 VAL A C 1
ATOM 2372 O O . VAL A 1 314 ? 22.836 1.112 -24.608 1.00 62.62 314 VAL A O 1
ATOM 2375 N N . ILE A 1 315 ? 24.810 0.185 -24.041 1.00 57.44 315 ILE A N 1
ATOM 2376 C CA . ILE A 1 315 ? 24.809 -0.882 -25.054 1.00 57.44 315 ILE A CA 1
ATOM 2377 C C . ILE A 1 315 ? 23.834 -2.0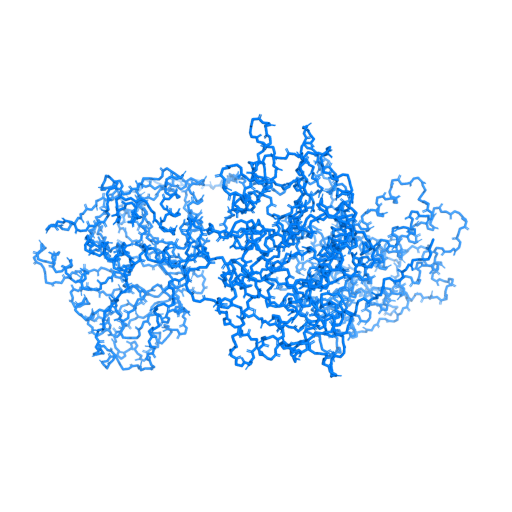03 -24.662 1.00 57.44 315 ILE A C 1
ATOM 2379 O O . ILE A 1 315 ? 23.137 -2.554 -25.517 1.00 57.44 315 ILE A O 1
ATOM 2383 N N . ILE A 1 316 ? 23.736 -2.314 -23.368 1.00 56.28 316 ILE A N 1
ATOM 2384 C CA . ILE A 1 316 ? 22.857 -3.359 -22.828 1.00 56.28 316 ILE A CA 1
ATOM 2385 C C . ILE A 1 316 ? 21.518 -2.731 -22.397 1.00 56.28 316 ILE A C 1
ATOM 2387 O O . ILE A 1 316 ? 21.502 -1.608 -21.896 1.00 56.28 316 ILE A O 1
ATOM 2391 N N . PRO A 1 317 ? 20.371 -3.415 -22.588 1.00 45.66 317 PRO A N 1
ATOM 2392 C CA . PRO A 1 317 ? 19.109 -2.998 -21.989 1.00 45.66 317 PRO A CA 1
ATOM 23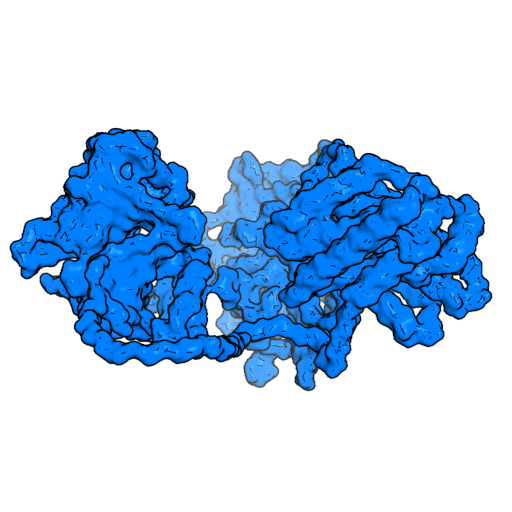93 C C . PRO A 1 317 ? 19.198 -3.038 -20.461 1.00 45.66 317 PRO A C 1
ATOM 2395 O O . PRO A 1 317 ? 19.084 -4.090 -19.843 1.00 45.66 317 PRO A O 1
ATOM 2398 N N . GLY A 1 318 ? 19.394 -1.865 -19.883 1.00 53.09 318 GLY A N 1
ATOM 2399 C CA . GLY A 1 318 ? 19.485 -1.604 -18.457 1.00 53.09 318 GLY A CA 1
ATOM 2400 C C . GLY A 1 318 ? 19.891 -0.145 -18.294 1.00 53.09 318 GLY A C 1
ATOM 2401 O O . GLY A 1 318 ? 20.573 0.414 -19.150 1.00 53.09 318 GLY A O 1
ATOM 2402 N N . ALA A 1 319 ? 19.396 0.509 -17.258 1.00 64.44 319 ALA A N 1
ATOM 2403 C CA . ALA A 1 319 ? 19.922 1.796 -16.826 1.00 64.44 319 ALA A CA 1
ATOM 2404 C C . ALA A 1 319 ? 20.422 1.633 -15.387 1.00 64.44 319 ALA A C 1
ATOM 2406 O O . ALA A 1 319 ? 20.477 0.515 -14.885 1.00 64.44 319 ALA A O 1
ATOM 2407 N N . SER A 1 320 ? 20.834 2.726 -14.750 1.00 82.44 320 SER A N 1
ATOM 2408 C CA . SER A 1 320 ? 21.462 2.719 -13.425 1.00 82.44 320 SER A CA 1
ATOM 2409 C C . SER A 1 320 ? 20.749 1.861 -12.374 1.00 82.44 320 SER A C 1
ATOM 2411 O O . SER A 1 320 ? 19.549 1.603 -12.475 1.00 82.44 320 SER A O 1
ATOM 2413 N N . PHE A 1 321 ? 21.453 1.485 -11.301 1.00 87.19 321 PHE A N 1
ATOM 2414 C CA . PHE A 1 321 ? 20.866 0.752 -10.171 1.00 87.19 321 PHE A CA 1
ATOM 2415 C C . PHE A 1 321 ? 19.533 1.375 -9.697 1.00 87.19 321 PHE A C 1
ATOM 2417 O O . PHE A 1 321 ? 18.531 0.679 -9.523 1.00 87.19 321 PHE A O 1
ATOM 2424 N N . ALA A 1 322 ? 19.475 2.707 -9.595 1.00 90.00 322 ALA A N 1
ATOM 2425 C CA . ALA A 1 322 ? 18.263 3.452 -9.257 1.00 90.00 322 ALA A CA 1
ATOM 2426 C C . ALA A 1 322 ? 17.126 3.300 -10.284 1.00 90.00 322 ALA A C 1
ATOM 2428 O O . ALA A 1 322 ? 15.954 3.204 -9.906 1.00 90.00 322 ALA A O 1
ATOM 2429 N N . HIS A 1 323 ? 17.460 3.257 -11.577 1.00 88.19 323 HIS A N 1
ATOM 2430 C CA . HIS A 1 323 ? 16.489 2.995 -12.634 1.00 88.19 323 HIS A CA 1
ATOM 2431 C C . HIS A 1 323 ? 15.886 1.600 -12.488 1.00 88.19 323 HIS A C 1
ATOM 2433 O O . HIS A 1 323 ? 14.667 1.474 -12.567 1.00 88.19 323 HIS A O 1
ATOM 2439 N N . ALA A 1 324 ? 16.703 0.573 -12.234 1.00 86.81 324 ALA A N 1
ATOM 2440 C CA . ALA A 1 324 ? 16.223 -0.798 -12.064 1.00 86.81 324 ALA A CA 1
ATOM 2441 C C . ALA A 1 324 ? 15.233 -0.917 -10.891 1.00 86.81 324 ALA A C 1
ATOM 2443 O O . ALA A 1 324 ? 14.174 -1.529 -11.039 1.00 86.81 324 ALA A O 1
ATOM 2444 N N . LEU A 1 325 ? 15.512 -0.257 -9.759 1.00 91.38 325 LEU A N 1
ATOM 2445 C CA . LEU A 1 325 ? 14.581 -0.192 -8.624 1.00 91.38 325 LEU A CA 1
ATOM 2446 C C . LEU A 1 325 ? 13.255 0.490 -8.996 1.00 91.38 325 LEU A C 1
ATOM 2448 O O . LEU A 1 325 ? 12.175 -0.025 -8.692 1.00 91.38 325 LEU A O 1
ATOM 2452 N N . HIS A 1 326 ? 13.317 1.640 -9.673 1.00 92.06 326 HIS A N 1
ATOM 2453 C CA . HIS A 1 326 ? 12.111 2.369 -10.063 1.00 92.06 326 HIS A CA 1
ATOM 2454 C C . HIS A 1 326 ? 11.305 1.612 -11.127 1.00 92.06 326 HIS A C 1
ATOM 2456 O O . HIS A 1 326 ? 10.085 1.509 -11.019 1.00 92.06 326 HIS A O 1
ATOM 2462 N N . GLN A 1 327 ? 11.976 1.005 -12.109 1.00 88.38 327 GLN A N 1
ATOM 2463 C CA . 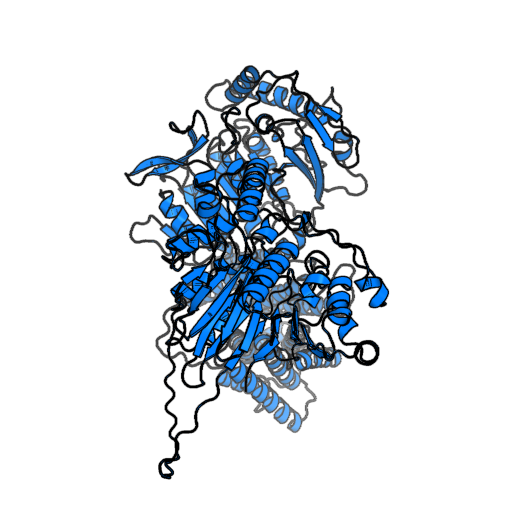GLN A 1 327 ? 11.373 0.145 -13.131 1.00 88.38 327 GLN A CA 1
ATOM 2464 C C . GLN A 1 327 ? 10.703 -1.081 -12.508 1.00 88.38 327 GLN A C 1
ATOM 2466 O O . GLN A 1 327 ? 9.626 -1.496 -12.944 1.00 88.38 327 GLN A O 1
ATOM 2471 N N . ALA A 1 328 ? 11.297 -1.620 -11.442 1.00 87.50 328 ALA A N 1
ATOM 2472 C CA . ALA A 1 328 ? 10.692 -2.646 -10.611 1.00 87.50 328 ALA A CA 1
ATOM 2473 C C . ALA A 1 328 ? 9.522 -2.122 -9.763 1.00 87.50 328 ALA A C 1
ATOM 2475 O O . ALA A 1 328 ? 8.961 -2.889 -8.996 1.00 87.50 328 ALA A O 1
ATOM 2476 N N . GLY A 1 329 ? 9.091 -0.869 -9.913 1.00 89.56 329 GLY A N 1
ATOM 2477 C CA . GLY A 1 329 ? 7.878 -0.315 -9.319 1.00 89.56 329 GLY A CA 1
ATOM 2478 C C . GLY A 1 329 ? 8.050 0.259 -7.916 1.00 89.56 329 GLY A C 1
ATOM 2479 O O . GLY A 1 329 ? 7.049 0.366 -7.213 1.00 89.56 329 GLY A O 1
ATOM 2480 N N . VAL A 1 330 ? 9.274 0.604 -7.501 1.00 93.44 330 VAL A N 1
ATOM 2481 C CA . VAL A 1 330 ? 9.500 1.433 -6.306 1.00 93.44 330 VAL A CA 1
ATOM 2482 C C . VAL A 1 330 ? 9.087 2.881 -6.625 1.00 93.44 330 VAL A C 1
ATOM 2484 O O . VAL A 1 330 ? 9.686 3.489 -7.518 1.00 93.44 330 VAL A O 1
ATOM 2487 N N . PRO A 1 331 ? 8.086 3.456 -5.931 1.00 94.25 331 PRO A N 1
ATOM 2488 C CA . PRO A 1 331 ? 7.547 4.777 -6.248 1.00 94.25 331 PRO A CA 1
ATOM 2489 C C . PRO A 1 331 ? 8.542 5.925 -6.123 1.00 94.25 331 PRO A C 1
ATOM 2491 O O . PRO A 1 331 ? 8.527 6.793 -6.984 1.00 94.25 331 PRO A O 1
ATOM 2494 N N . LEU A 1 332 ? 9.384 5.955 -5.087 1.00 97.19 332 LEU A N 1
ATOM 2495 C CA . LEU A 1 332 ? 10.386 7.003 -4.885 1.00 97.19 332 LEU A CA 1
ATOM 2496 C C . LEU A 1 332 ? 11.766 6.374 -4.684 1.00 97.19 332 LEU A C 1
ATOM 2498 O O . LEU A 1 332 ? 11.988 5.673 -3.699 1.00 97.19 332 LEU A O 1
ATOM 2502 N N . VAL A 1 333 ? 12.698 6.651 -5.597 1.00 97.19 333 VAL A N 1
ATOM 2503 C CA . VAL A 1 333 ? 14.099 6.218 -5.488 1.00 97.19 333 VAL A CA 1
ATOM 2504 C C . VAL A 1 333 ? 15.000 7.446 -5.478 1.00 97.19 333 VAL A C 1
ATOM 2506 O O . VAL A 1 333 ? 15.003 8.217 -6.439 1.00 97.19 333 VAL A O 1
ATOM 2509 N N . VAL A 1 334 ? 15.769 7.621 -4.404 1.00 96.06 334 VAL A N 1
ATOM 2510 C CA . VAL A 1 334 ? 16.769 8.687 -4.262 1.00 96.06 334 VAL A CA 1
ATOM 2511 C C . VAL A 1 334 ? 18.154 8.061 -4.364 1.00 96.06 334 VAL A C 1
ATOM 2513 O O . VAL A 1 334 ? 18.485 7.170 -3.587 1.00 96.06 334 VAL A O 1
ATOM 2516 N N . ALA A 1 335 ? 18.950 8.513 -5.325 1.00 93.44 335 ALA A N 1
ATOM 2517 C CA . ALA A 1 335 ? 20.268 7.969 -5.639 1.00 93.44 335 ALA A CA 1
ATOM 2518 C C . ALA A 1 335 ? 21.234 9.087 -6.058 1.00 93.44 335 ALA A C 1
ATOM 2520 O O . ALA A 1 335 ? 20.878 10.269 -6.035 1.00 93.44 335 ALA A O 1
ATOM 2521 N N . SER A 1 336 ? 22.452 8.728 -6.463 1.00 89.31 336 SER A N 1
ATOM 2522 C CA . SER A 1 336 ? 23.486 9.692 -6.852 1.00 89.31 336 SER A CA 1
ATOM 2523 C C . SER A 1 336 ? 24.157 9.340 -8.178 1.00 89.31 336 SER A C 1
ATOM 2525 O O . SER A 1 336 ? 24.626 8.219 -8.366 1.00 89.31 336 SER A O 1
ATOM 2527 N N . GLN A 1 337 ? 24.213 10.296 -9.105 1.00 85.69 337 GLN A N 1
ATOM 2528 C CA . GLN A 1 337 ? 24.853 10.145 -10.414 1.00 85.69 337 GLN A CA 1
ATOM 2529 C C . GLN A 1 337 ? 26.381 10.132 -10.326 1.00 85.69 337 GLN A C 1
ATOM 2531 O O . GLN A 1 337 ? 27.027 9.388 -11.054 1.00 85.69 337 GLN A O 1
ATOM 2536 N N . PHE A 1 338 ? 26.940 10.944 -9.434 1.00 82.38 338 PHE A N 1
ATOM 2537 C CA . PHE A 1 338 ? 28.356 10.963 -9.074 1.00 82.38 338 PHE A CA 1
ATOM 2538 C C . PHE A 1 338 ? 28.515 10.429 -7.641 1.00 82.38 338 PHE A C 1
ATOM 2540 O O . PHE A 1 338 ? 27.530 10.402 -6.894 1.00 82.38 338 PHE A O 1
ATOM 2547 N N . PRO A 1 339 ? 29.720 10.035 -7.200 1.00 77.94 339 PRO A N 1
ATOM 2548 C CA . PRO A 1 339 ? 29.973 9.810 -5.779 1.00 77.94 339 PRO A CA 1
ATOM 2549 C C . PRO A 1 339 ? 29.485 11.007 -4.949 1.00 77.94 339 PRO A C 1
ATOM 2551 O O . PRO A 1 339 ? 29.630 12.149 -5.379 1.00 77.94 339 PRO A O 1
ATOM 2554 N N . LEU A 1 340 ? 28.874 10.757 -3.794 1.00 80.12 340 LEU A N 1
ATOM 2555 C CA . LEU A 1 340 ? 28.554 11.799 -2.816 1.00 80.12 340 LEU A CA 1
ATOM 2556 C C . LEU A 1 340 ? 29.607 11.763 -1.711 1.00 80.12 340 LEU A C 1
ATOM 2558 O O . LEU A 1 340 ? 30.082 10.687 -1.337 1.00 80.12 340 LEU A O 1
ATOM 2562 N N . SER A 1 341 ? 29.973 12.930 -1.186 1.00 83.62 341 SER A N 1
ATOM 2563 C CA . SER A 1 341 ? 30.900 12.997 -0.055 1.00 83.62 341 SER A CA 1
ATOM 2564 C C . SER A 1 341 ? 30.292 12.363 1.205 1.00 83.62 341 SER A C 1
ATOM 2566 O O . SER A 1 341 ? 29.065 12.319 1.373 1.00 83.62 341 SER A O 1
ATOM 2568 N N . LYS A 1 342 ? 31.146 11.898 2.129 1.00 78.00 342 LYS A N 1
ATOM 2569 C CA . LYS A 1 342 ? 30.688 11.396 3.438 1.00 78.00 342 LYS A CA 1
ATOM 2570 C C . LYS A 1 342 ? 29.918 12.490 4.187 1.00 78.00 342 LYS A C 1
ATOM 2572 O O . LYS A 1 342 ? 28.890 12.226 4.807 1.00 78.00 342 LYS A O 1
ATOM 2577 N N . GLU A 1 343 ? 30.372 13.732 4.055 1.00 80.81 343 GLU A N 1
ATOM 2578 C CA . GLU A 1 343 ? 29.779 14.927 4.646 1.00 80.81 343 GLU A CA 1
ATOM 2579 C C . GLU A 1 343 ? 28.421 15.296 4.035 1.00 80.81 343 GLU A C 1
ATOM 2581 O O . GLU A 1 343 ? 27.607 15.917 4.715 1.00 80.81 343 GLU A O 1
ATOM 2586 N N . GLY A 1 344 ? 28.163 14.920 2.779 1.00 82.38 344 GLY A N 1
ATOM 2587 C CA . GLY A 1 344 ? 26.898 15.161 2.084 1.00 82.38 344 GLY A CA 1
ATOM 2588 C C . GLY A 1 344 ? 25.829 14.098 2.354 1.00 82.38 344 GLY A C 1
ATOM 2589 O O . GLY A 1 344 ? 24.639 14.418 2.398 1.00 82.38 344 GLY A O 1
ATOM 2590 N N . PHE A 1 345 ? 26.220 12.842 2.587 1.00 83.06 345 PHE A N 1
ATOM 2591 C CA . PHE A 1 345 ? 25.264 11.746 2.793 1.00 83.06 345 PHE A CA 1
ATOM 2592 C C . PHE A 1 345 ? 24.536 11.787 4.142 1.00 83.06 345 PHE A C 1
ATOM 2594 O O . PHE A 1 345 ? 23.340 11.486 4.207 1.00 83.06 345 PHE A O 1
ATOM 2601 N N . VAL A 1 346 ? 25.225 12.199 5.207 1.00 87.94 346 VAL A N 1
ATOM 2602 C CA . VAL A 1 346 ? 24.641 12.335 6.550 1.00 87.94 346 VAL A CA 1
ATOM 2603 C C . VAL A 1 346 ? 23.483 13.353 6.576 1.00 87.94 346 VAL A C 1
ATOM 2605 O O . VAL A 1 346 ? 22.381 12.973 6.979 1.00 87.94 346 VAL A O 1
ATOM 2608 N N . PRO A 1 347 ? 23.639 14.611 6.106 1.00 88.25 347 PRO A N 1
ATOM 2609 C CA . PRO A 1 347 ? 22.535 15.572 6.070 1.00 88.25 347 PRO A CA 1
ATOM 2610 C C . PRO A 1 347 ? 21.435 15.188 5.071 1.00 88.25 347 PRO A C 1
ATOM 2612 O O . PRO A 1 347 ? 20.269 15.475 5.333 1.00 88.25 347 PRO A O 1
ATOM 2615 N N . LEU A 1 348 ? 21.763 14.494 3.969 1.00 91.12 348 LEU A N 1
ATOM 2616 C CA . LEU A 1 348 ? 20.755 13.924 3.064 1.00 91.12 348 LEU A CA 1
ATOM 2617 C C . LEU A 1 348 ? 19.824 12.964 3.817 1.00 91.12 348 LEU A C 1
ATOM 2619 O O . LEU A 1 348 ? 18.604 13.126 3.767 1.00 91.12 348 LEU A O 1
ATOM 2623 N N . ALA A 1 349 ? 20.392 11.974 4.512 1.00 92.75 349 ALA A N 1
ATOM 2624 C CA . ALA A 1 349 ? 19.614 11.001 5.272 1.00 92.75 349 ALA A CA 1
ATOM 2625 C C . ALA A 1 349 ? 18.839 11.677 6.414 1.00 92.75 349 ALA A C 1
ATOM 2627 O O . ALA A 1 349 ? 17.657 11.390 6.596 1.00 92.75 349 ALA A O 1
ATOM 2628 N N . ALA A 1 350 ? 19.466 12.616 7.130 1.00 93.19 350 ALA A N 1
ATOM 2629 C CA . ALA A 1 350 ? 18.839 13.311 8.250 1.00 93.19 350 ALA A CA 1
ATOM 2630 C C . ALA A 1 350 ? 17.602 14.100 7.817 1.00 93.19 350 ALA A C 1
ATOM 2632 O O . ALA A 1 350 ? 16.520 13.877 8.354 1.00 93.19 350 ALA A O 1
ATOM 2633 N N . THR A 1 351 ? 17.729 14.955 6.801 1.00 94.06 351 THR A N 1
ATOM 2634 C CA . THR A 1 351 ? 16.610 15.779 6.326 1.00 94.06 351 THR A CA 1
ATOM 2635 C C . THR A 1 351 ? 15.501 14.923 5.708 1.00 94.06 351 THR A C 1
ATOM 2637 O O . THR A 1 351 ? 14.322 15.179 5.956 1.00 94.06 351 THR A O 1
ATOM 2640 N N . LEU A 1 352 ? 15.841 13.868 4.953 1.00 95.19 352 LEU A N 1
ATOM 2641 C CA . LEU A 1 352 ? 14.833 12.974 4.374 1.00 95.19 352 LEU A CA 1
ATOM 2642 C C . LEU A 1 352 ? 14.059 12.200 5.444 1.00 95.19 352 LEU A C 1
ATOM 2644 O O . LEU A 1 352 ? 12.833 12.241 5.431 1.00 95.19 352 LEU A O 1
ATOM 2648 N N . TYR A 1 353 ? 14.728 11.506 6.366 1.00 96.56 353 TYR A N 1
ATOM 2649 C CA . TYR A 1 353 ? 14.033 10.672 7.353 1.00 96.56 353 TYR A CA 1
ATOM 2650 C C . TYR A 1 353 ? 13.371 11.497 8.469 1.00 96.56 353 TYR A C 1
ATOM 2652 O O . TYR A 1 353 ? 12.292 11.113 8.919 1.00 96.56 353 TYR A O 1
ATOM 2660 N N . GLU A 1 354 ? 13.916 12.663 8.849 1.00 93.75 354 GLU A N 1
ATOM 2661 C CA . GLU A 1 354 ? 13.205 13.615 9.724 1.00 93.75 354 GLU A CA 1
ATOM 2662 C C . GLU A 1 354 ? 11.910 14.105 9.051 1.00 93.75 354 GLU A C 1
ATOM 2664 O O . GLU A 1 354 ? 10.893 14.257 9.713 1.00 93.75 354 GLU A O 1
ATOM 2669 N N . GLY A 1 355 ? 11.898 14.327 7.736 1.00 94.56 355 GLY A N 1
ATOM 2670 C CA . GLY A 1 355 ? 10.703 14.803 7.039 1.00 94.56 355 GLY A CA 1
ATOM 2671 C C . GLY A 1 355 ? 9.681 13.712 6.713 1.00 94.56 355 GLY A C 1
ATOM 2672 O O . GLY A 1 355 ? 8.496 13.836 7.032 1.00 94.56 355 GLY A O 1
ATOM 2673 N N . LEU A 1 356 ? 10.124 12.630 6.067 1.00 95.75 356 LEU A N 1
ATOM 2674 C CA . LEU A 1 356 ? 9.256 11.575 5.531 1.00 95.75 356 LEU A CA 1
ATOM 2675 C C . LEU A 1 356 ? 8.466 10.870 6.640 1.00 95.75 356 LEU A C 1
ATOM 2677 O O . LEU A 1 356 ? 7.267 10.642 6.484 1.00 95.75 356 LEU A O 1
ATOM 2681 N N . LEU A 1 357 ? 9.109 10.581 7.779 1.00 95.94 357 LEU A N 1
ATOM 2682 C CA . LEU A 1 357 ? 8.462 9.922 8.921 1.00 95.94 357 LEU A CA 1
ATOM 2683 C C . LEU A 1 357 ? 7.440 10.820 9.632 1.00 95.94 357 LEU A C 1
ATOM 2685 O O . LEU A 1 357 ? 6.571 10.315 10.342 1.00 95.94 357 LEU A O 1
ATOM 2689 N N . TRP A 1 358 ? 7.531 12.134 9.430 1.00 93.88 358 TRP A N 1
ATOM 2690 C CA . TRP A 1 358 ? 6.567 13.126 9.899 1.00 93.88 358 TRP A CA 1
ATOM 2691 C C . TRP A 1 358 ? 5.547 13.522 8.822 1.00 93.88 358 TRP A C 1
ATOM 2693 O O . TRP A 1 358 ? 4.764 14.435 9.054 1.00 93.88 358 TRP A O 1
ATOM 2703 N N . GLY A 1 359 ? 5.523 12.871 7.654 1.00 93.19 359 GLY A N 1
ATOM 2704 C CA . GLY A 1 359 ? 4.571 13.182 6.582 1.00 93.19 359 GLY A CA 1
ATOM 2705 C C . GLY A 1 359 ? 4.808 14.533 5.895 1.00 93.19 359 GLY A C 1
ATOM 2706 O O . GLY A 1 359 ? 3.859 15.181 5.439 1.00 93.19 359 GLY A O 1
ATOM 2707 N N . GLU A 1 360 ? 6.062 14.987 5.822 1.00 92.75 360 GLU A N 1
ATOM 2708 C CA . GLU A 1 360 ? 6.450 16.097 4.948 1.00 92.75 360 GLU A CA 1
ATOM 2709 C C . GLU A 1 360 ? 6.488 15.656 3.476 1.00 92.75 360 GLU A C 1
ATOM 2711 O O . GLU A 1 360 ? 6.752 14.498 3.148 1.00 92.75 360 GLU A O 1
ATOM 2716 N N . HIS A 1 361 ? 6.211 16.588 2.560 1.00 93.88 361 HIS A N 1
ATOM 2717 C CA . HIS A 1 361 ? 6.122 16.258 1.141 1.00 93.88 361 HIS A CA 1
ATOM 2718 C C . HIS A 1 361 ? 7.510 15.928 0.556 1.00 93.88 361 HIS A C 1
ATOM 2720 O O . HIS A 1 361 ? 8.406 16.775 0.624 1.00 93.88 361 HIS A O 1
ATOM 2726 N N . PRO A 1 362 ? 7.703 14.777 -0.122 1.00 95.31 362 PRO A N 1
ATOM 2727 C CA . PRO A 1 362 ? 9.023 14.332 -0.583 1.00 95.31 362 PRO A CA 1
ATOM 2728 C C . PRO A 1 362 ? 9.716 15.346 -1.505 1.00 95.31 362 PRO A C 1
ATOM 2730 O O . PRO A 1 362 ? 10.897 15.625 -1.341 1.00 95.31 362 PRO A O 1
ATOM 2733 N N . LEU A 1 363 ? 8.985 15.976 -2.432 1.00 94.62 363 LEU A N 1
ATOM 2734 C CA . LEU A 1 363 ? 9.556 17.001 -3.326 1.00 94.62 363 LEU A CA 1
ATOM 2735 C C . LEU A 1 363 ? 10.052 18.259 -2.595 1.00 94.62 363 LEU A C 1
ATOM 2737 O O . LEU A 1 363 ? 11.006 18.894 -3.044 1.00 94.62 363 LEU A O 1
ATOM 2741 N N . VAL A 1 364 ? 9.416 18.618 -1.476 1.00 92.75 364 VAL A N 1
ATOM 2742 C CA . VAL A 1 364 ? 9.839 19.751 -0.644 1.00 92.75 364 VAL A CA 1
ATOM 2743 C C . VAL A 1 364 ? 11.141 19.391 0.062 1.00 92.75 364 VAL A C 1
ATOM 2745 O O . VAL A 1 364 ? 12.095 20.161 -0.008 1.00 92.75 364 VAL A O 1
ATOM 2748 N N . LEU A 1 365 ? 11.210 18.195 0.653 1.00 94.56 365 LEU A N 1
ATOM 2749 C CA . LEU A 1 365 ? 12.422 17.686 1.299 1.00 94.56 365 LEU A CA 1
ATOM 2750 C C . LEU A 1 365 ? 13.592 17.603 0.320 1.00 94.56 365 LEU A C 1
ATOM 2752 O O . LEU A 1 365 ? 14.689 18.051 0.628 1.00 94.56 365 LEU A O 1
ATOM 2756 N N . LEU A 1 366 ? 13.357 17.103 -0.893 1.00 94.06 366 LEU A N 1
ATOM 2757 C CA . LEU A 1 366 ? 14.384 17.015 -1.932 1.00 94.06 366 LEU A CA 1
ATOM 2758 C C . LEU A 1 366 ? 14.920 18.388 -2.346 1.00 94.06 366 LEU A C 1
ATOM 2760 O O . LEU A 1 366 ? 16.122 18.538 -2.574 1.00 94.06 366 LEU A O 1
ATOM 2764 N N . GLN A 1 367 ? 14.054 19.401 -2.424 1.00 91.75 367 GLN A N 1
ATOM 2765 C CA . GLN A 1 367 ? 14.497 20.773 -2.664 1.00 91.75 367 GLN A CA 1
ATOM 2766 C C . GLN A 1 367 ? 15.341 21.287 -1.489 1.00 91.75 367 GLN A C 1
ATOM 2768 O O . GLN A 1 367 ? 16.411 21.855 -1.719 1.00 91.75 367 GLN A O 1
ATOM 2773 N N . GLN A 1 368 ? 14.886 21.068 -0.252 1.00 90.75 368 GLN A N 1
ATOM 2774 C CA . GLN A 1 368 ? 15.580 21.527 0.953 1.00 90.75 368 GLN A CA 1
ATOM 2775 C C . GLN A 1 368 ? 16.967 20.899 1.065 1.00 90.75 368 GLN A C 1
ATOM 2777 O O . GLN A 1 368 ? 17.942 21.616 1.272 1.00 90.75 368 GLN A O 1
ATOM 2782 N N . VAL A 1 369 ? 17.060 19.588 0.839 1.00 92.38 369 VAL A N 1
ATOM 2783 C CA . VAL A 1 369 ? 18.317 18.839 0.781 1.00 92.38 369 VAL A CA 1
ATOM 2784 C C . VAL A 1 369 ? 19.259 19.451 -0.251 1.00 92.38 369 VAL A C 1
ATOM 2786 O O . VAL A 1 369 ? 20.404 19.753 0.074 1.00 92.38 369 VAL A O 1
ATOM 2789 N N . ARG A 1 370 ? 18.808 19.676 -1.495 1.00 91.81 370 ARG A N 1
ATOM 2790 C CA . ARG A 1 370 ? 19.673 20.273 -2.529 1.00 91.81 370 ARG A CA 1
ATOM 2791 C C . ARG A 1 370 ? 20.162 21.661 -2.126 1.00 91.81 370 ARG A C 1
ATOM 2793 O O . ARG A 1 370 ? 21.341 21.965 -2.304 1.00 91.81 370 ARG A O 1
ATOM 2800 N N . ALA A 1 371 ? 19.280 22.490 -1.570 1.00 89.81 371 ALA A N 1
ATOM 2801 C CA . ALA A 1 371 ? 19.636 23.823 -1.097 1.00 89.81 371 ALA A CA 1
ATOM 2802 C C . ALA A 1 371 ? 20.637 23.772 0.071 1.00 89.81 371 ALA A C 1
ATOM 2804 O O . ALA A 1 371 ? 21.586 24.555 0.095 1.00 89.81 371 ALA A O 1
ATOM 2805 N N . GLU A 1 372 ? 20.461 22.838 1.007 1.00 89.75 372 GLU A N 1
ATOM 2806 C CA . GLU A 1 372 ? 21.356 22.616 2.145 1.00 89.75 372 GLU A CA 1
ATOM 2807 C C . GLU A 1 372 ? 22.741 22.143 1.690 1.00 89.75 372 GLU A C 1
ATOM 2809 O O . GLU A 1 372 ? 23.746 22.738 2.086 1.00 89.75 372 GLU A O 1
ATOM 2814 N N . LEU A 1 373 ? 22.796 21.139 0.811 1.00 90.00 373 LEU A N 1
ATOM 2815 C CA . LEU A 1 373 ? 24.045 20.618 0.257 1.00 90.00 373 LEU A CA 1
ATOM 2816 C C . LEU A 1 373 ? 24.801 21.692 -0.533 1.00 90.00 373 LEU A C 1
ATOM 2818 O O . LEU A 1 373 ? 26.009 21.851 -0.362 1.00 90.00 373 LEU A O 1
ATOM 2822 N N . HIS A 1 374 ? 24.096 22.479 -1.351 1.00 89.81 374 HIS A N 1
ATOM 2823 C CA . HIS A 1 374 ? 24.702 23.592 -2.078 1.00 89.81 374 HIS A CA 1
ATOM 2824 C C . HIS A 1 374 ? 25.236 24.664 -1.116 1.00 89.81 374 HIS A C 1
ATOM 2826 O O . HIS A 1 374 ? 26.379 25.098 -1.236 1.00 89.81 374 HIS A O 1
ATOM 2832 N N . ALA A 1 375 ? 24.440 25.081 -0.128 1.00 87.69 375 ALA A N 1
ATOM 2833 C CA . ALA A 1 375 ? 24.835 26.138 0.801 1.00 87.69 375 ALA A CA 1
ATOM 2834 C C . ALA A 1 375 ? 26.029 25.752 1.688 1.00 87.69 375 ALA A C 1
ATOM 2836 O O . ALA A 1 375 ? 26.823 26.623 2.041 1.00 87.69 375 ALA A O 1
ATOM 2837 N N . ARG A 1 376 ? 26.147 24.473 2.070 1.00 83.31 376 ARG A N 1
ATOM 2838 C CA . ARG A 1 376 ? 27.193 24.005 2.991 1.00 83.31 376 ARG A CA 1
ATOM 2839 C C . ARG A 1 376 ? 28.465 23.543 2.298 1.00 83.31 376 ARG A C 1
ATOM 2841 O O . ARG A 1 376 ? 29.538 23.752 2.854 1.00 83.31 376 ARG A O 1
ATOM 2848 N N . TYR A 1 377 ? 28.354 22.922 1.123 1.00 82.19 377 TYR A N 1
ATOM 2849 C CA . TYR A 1 377 ? 29.462 22.149 0.560 1.00 82.19 377 TYR A CA 1
ATOM 2850 C C . TYR A 1 377 ? 29.918 22.598 -0.829 1.00 82.19 377 TYR A C 1
ATOM 2852 O O . TYR A 1 377 ? 30.933 22.088 -1.290 1.00 82.19 377 TYR A O 1
ATOM 2860 N N . THR A 1 378 ? 29.265 23.572 -1.485 1.00 79.50 378 THR A N 1
ATOM 2861 C CA . THR A 1 378 ? 29.558 23.894 -2.901 1.00 79.50 378 THR A CA 1
ATOM 2862 C C . THR A 1 378 ? 30.986 24.370 -3.192 1.00 79.50 378 THR A C 1
ATOM 2864 O O . THR A 1 378 ? 31.381 24.384 -4.356 1.00 79.50 378 THR A O 1
ATOM 2867 N N . SER A 1 379 ? 31.754 24.779 -2.177 1.00 70.31 379 SER A N 1
ATOM 2868 C CA . SER A 1 379 ? 33.174 25.131 -2.318 1.00 70.31 379 SER A CA 1
ATOM 2869 C C . SER A 1 379 ? 34.079 23.918 -2.538 1.00 70.31 379 SER A C 1
ATOM 2871 O O . SER A 1 379 ? 35.185 24.069 -3.045 1.00 70.31 379 SER A O 1
ATOM 2873 N N . THR A 1 380 ? 33.622 22.731 -2.138 1.00 71.38 380 THR A N 1
ATOM 2874 C CA . THR A 1 380 ? 34.430 21.505 -2.086 1.00 71.38 380 THR A CA 1
ATOM 2875 C C . THR A 1 380 ? 33.770 20.379 -2.880 1.00 71.38 380 THR A C 1
ATOM 2877 O O . THR A 1 380 ? 34.427 19.714 -3.681 1.00 71.38 380 THR A O 1
ATOM 2880 N N . TRP A 1 381 ? 32.454 20.220 -2.728 1.00 81.50 381 TRP A N 1
ATOM 2881 C CA . TRP A 1 381 ? 31.647 19.134 -3.276 1.00 81.50 381 TRP A CA 1
ATOM 2882 C C . TRP A 1 381 ? 30.459 19.690 -4.066 1.00 81.50 381 TRP A C 1
ATOM 2884 O O . TRP A 1 381 ? 29.856 20.694 -3.694 1.00 81.50 381 TRP A O 1
ATOM 2894 N N . HIS A 1 382 ? 30.070 19.014 -5.141 1.00 85.44 382 HIS A N 1
ATOM 2895 C CA . HIS A 1 382 ? 28.843 19.311 -5.884 1.00 85.44 382 HIS A CA 1
ATOM 2896 C C . HIS A 1 382 ? 27.781 18.232 -5.621 1.00 85.44 382 HIS A C 1
ATOM 2898 O O . HIS A 1 382 ? 27.037 17.824 -6.504 1.00 85.44 382 HIS A O 1
ATOM 2904 N N . ASP A 1 383 ? 27.667 17.795 -4.367 1.00 88.00 383 ASP A N 1
ATOM 2905 C CA . ASP A 1 383 ? 26.743 16.735 -3.949 1.00 88.00 383 ASP A CA 1
ATOM 2906 C C . ASP A 1 383 ? 25.278 17.052 -4.280 1.00 88.00 383 ASP A C 1
ATOM 2908 O O . ASP A 1 383 ? 24.523 16.189 -4.725 1.00 88.00 383 ASP A O 1
ATOM 2912 N N . TRP A 1 384 ? 24.891 18.328 -4.169 1.00 90.00 384 TRP A N 1
ATOM 2913 C CA . TRP A 1 384 ? 23.564 18.814 -4.560 1.00 90.00 384 TRP A CA 1
ATOM 2914 C C . TRP A 1 384 ? 23.223 18.514 -6.026 1.00 90.00 384 TRP A C 1
ATOM 2916 O O . TRP A 1 384 ? 22.050 18.341 -6.358 1.00 90.00 384 TRP A O 1
ATOM 2926 N N . ALA A 1 385 ? 24.234 18.492 -6.897 1.00 88.62 385 ALA A N 1
ATOM 2927 C CA . ALA A 1 385 ? 24.124 18.255 -8.329 1.00 88.62 385 ALA A CA 1
ATOM 2928 C C . ALA A 1 385 ? 24.087 16.760 -8.656 1.00 88.62 385 ALA A C 1
ATOM 2930 O O . ALA A 1 385 ? 23.481 16.372 -9.650 1.00 88.62 385 ALA A O 1
ATOM 2931 N N . SER A 1 386 ? 24.698 15.934 -7.805 1.00 88.94 386 SER A N 1
ATOM 2932 C CA . SER A 1 386 ? 24.767 14.486 -7.981 1.00 88.94 386 SER A CA 1
ATOM 2933 C C . SER A 1 386 ? 23.437 13.778 -7.702 1.00 88.94 386 SER A C 1
ATOM 2935 O O . SER A 1 386 ? 23.162 12.739 -8.294 1.00 88.94 386 SER A O 1
ATOM 2937 N N . LEU A 1 387 ? 22.579 14.327 -6.837 1.00 91.69 387 LEU A N 1
ATOM 2938 C CA . LEU A 1 387 ? 21.310 13.683 -6.483 1.00 91.69 387 LEU A CA 1
ATOM 2939 C C . LEU A 1 387 ? 20.421 13.446 -7.707 1.00 91.69 387 LEU A C 1
ATOM 2941 O O . LEU A 1 387 ? 20.011 14.403 -8.359 1.00 91.69 387 LEU A O 1
ATOM 2945 N N . VAL A 1 388 ? 20.050 12.191 -7.953 1.00 92.06 388 VAL A N 1
ATOM 2946 C CA . VAL A 1 388 ? 19.074 11.769 -8.965 1.00 92.06 388 VAL A CA 1
ATOM 2947 C C . VAL A 1 388 ? 17.873 11.171 -8.255 1.00 92.06 388 VAL A C 1
ATOM 2949 O O . VAL A 1 388 ? 18.013 10.352 -7.348 1.00 92.06 388 VAL A O 1
ATOM 2952 N N . VAL A 1 389 ? 16.680 11.581 -8.675 1.00 95.31 389 VAL A N 1
ATOM 2953 C CA . VAL A 1 389 ? 15.429 11.132 -8.067 1.00 95.31 389 VAL A CA 1
ATOM 2954 C C . VAL A 1 389 ? 14.529 10.576 -9.147 1.00 95.31 389 VAL A C 1
ATOM 2956 O O . VAL A 1 389 ? 14.165 11.305 -10.070 1.00 95.31 389 VAL A O 1
ATOM 2959 N N . TYR A 1 390 ? 14.139 9.316 -9.000 1.00 95.19 390 TYR A N 1
ATOM 2960 C CA . TYR A 1 390 ? 13.041 8.739 -9.760 1.00 95.19 390 TYR A CA 1
ATOM 2961 C C . TYR A 1 390 ? 11.762 8.770 -8.934 1.00 95.19 390 TYR A C 1
ATOM 2963 O O . TYR A 1 390 ? 11.789 8.428 -7.749 1.00 95.19 390 TYR A O 1
ATOM 2971 N N . GLU A 1 391 ? 10.649 9.171 -9.546 1.00 95.50 391 GLU A N 1
ATOM 2972 C CA . GLU A 1 391 ? 9.372 9.242 -8.844 1.00 95.50 391 GLU A CA 1
ATOM 2973 C C . GLU A 1 391 ? 8.152 8.819 -9.677 1.00 95.50 391 GLU A C 1
ATOM 2975 O O . GLU A 1 391 ? 8.081 9.024 -10.891 1.00 95.50 391 GLU A O 1
ATOM 2980 N N . ALA A 1 392 ? 7.182 8.225 -8.980 1.00 93.88 392 ALA A N 1
ATOM 2981 C CA . ALA A 1 392 ? 5.818 7.953 -9.419 1.00 93.88 392 ALA A CA 1
ATOM 2982 C C . ALA A 1 392 ? 4.847 8.223 -8.250 1.00 93.88 392 ALA A C 1
ATOM 2984 O O . ALA A 1 392 ? 4.229 7.311 -7.700 1.00 93.88 392 ALA A O 1
ATOM 2985 N N . LEU A 1 393 ? 4.762 9.489 -7.827 1.00 92.44 393 LEU A N 1
ATOM 2986 C CA . LEU A 1 393 ? 3.947 9.907 -6.677 1.00 92.44 393 LEU A CA 1
ATOM 2987 C C . LEU A 1 393 ? 2.427 9.837 -6.965 1.00 92.44 393 LEU A C 1
ATOM 2989 O O . LEU A 1 393 ? 2.006 10.239 -8.054 1.00 92.44 393 LEU A O 1
ATOM 2993 N N . PRO A 1 394 ? 1.589 9.379 -6.008 1.00 89.44 394 PRO A N 1
ATOM 2994 C CA . PRO A 1 394 ? 0.162 9.135 -6.230 1.00 89.44 394 PRO A CA 1
ATOM 2995 C C . PRO A 1 394 ? -0.687 10.408 -6.357 1.00 89.44 394 PRO A C 1
ATOM 2997 O O . PRO A 1 394 ? -0.424 11.435 -5.724 1.00 89.44 394 PRO A O 1
ATOM 3000 N N . TYR A 1 395 ? -1.784 10.305 -7.118 1.00 77.00 395 TYR A N 1
ATOM 3001 C CA . TYR A 1 395 ? -2.839 11.321 -7.159 1.00 77.00 395 TYR A CA 1
ATOM 3002 C C . TYR A 1 395 ? -3.528 11.380 -5.785 1.00 77.00 395 TYR A C 1
ATOM 3004 O O . TYR A 1 395 ? -4.157 10.413 -5.370 1.00 77.00 395 TYR A O 1
ATOM 3012 N N . GLY A 1 396 ? -3.372 12.488 -5.054 1.00 83.56 396 GLY A N 1
ATOM 3013 C CA . GLY A 1 396 ? -3.882 12.629 -3.680 1.00 83.56 396 GLY A CA 1
ATOM 3014 C C . GLY A 1 396 ? -2.836 12.440 -2.574 1.00 83.56 396 GLY A C 1
ATOM 3015 O O . GLY A 1 396 ? -3.203 12.320 -1.408 1.00 83.56 396 GLY A O 1
ATOM 3016 N N . LEU A 1 397 ? -1.534 12.460 -2.898 1.00 90.38 397 LEU A N 1
ATOM 3017 C CA . LEU A 1 397 ? -0.454 12.342 -1.907 1.00 90.38 397 LEU A CA 1
ATOM 3018 C C . LEU A 1 397 ? -0.626 13.277 -0.694 1.00 90.38 397 LEU A C 1
ATOM 3020 O O . LEU A 1 397 ? -0.369 12.858 0.425 1.00 90.38 397 LEU A O 1
ATOM 3024 N N . ASN A 1 398 ? -1.104 14.512 -0.878 1.00 87.38 398 ASN A N 1
ATOM 3025 C CA . ASN A 1 398 ? -1.310 15.451 0.234 1.00 87.38 398 ASN A CA 1
ATOM 3026 C C . ASN A 1 398 ? -2.296 14.936 1.298 1.00 87.38 398 ASN A C 1
ATOM 3028 O O . ASN A 1 398 ? -2.038 15.116 2.485 1.00 87.38 398 ASN A O 1
ATOM 3032 N N . GLU A 1 399 ? -3.383 14.274 0.891 1.00 85.00 399 GLU A N 1
ATOM 3033 C CA . GLU A 1 399 ? -4.383 13.694 1.806 1.00 85.00 399 GLU A CA 1
ATOM 3034 C C . GLU A 1 399 ? -3.804 12.480 2.553 1.00 85.00 399 GLU A C 1
ATOM 3036 O O . GLU A 1 399 ? -4.036 12.280 3.748 1.00 85.00 399 GLU A O 1
ATOM 3041 N N . GLN A 1 400 ? -2.980 11.687 1.862 1.00 90.94 400 GLN A N 1
ATOM 3042 C CA . GLN A 1 400 ? -2.288 10.540 2.457 1.00 90.94 400 GLN A CA 1
ATOM 3043 C C . GLN A 1 400 ? -1.196 10.993 3.443 1.00 90.94 400 GLN A C 1
ATOM 3045 O O . GLN A 1 400 ? -1.072 10.435 4.530 1.00 90.94 400 GLN A O 1
ATOM 3050 N N . LEU A 1 401 ? -0.450 12.055 3.117 1.00 92.12 401 LEU A N 1
ATOM 3051 C CA . LEU A 1 401 ? 0.531 12.676 4.015 1.00 92.12 401 LEU A CA 1
ATOM 3052 C C . LEU A 1 401 ? -0.132 13.324 5.236 1.00 92.12 401 LEU A C 1
ATOM 3054 O O . LEU A 1 401 ? 0.436 13.290 6.325 1.00 92.12 401 LEU A O 1
ATOM 3058 N N . GLU A 1 402 ? -1.330 13.894 5.088 1.00 88.56 402 GLU A N 1
ATOM 3059 C CA . GLU A 1 402 ? -2.122 14.377 6.224 1.00 88.56 402 GLU A CA 1
ATOM 3060 C C . GLU A 1 402 ? -2.504 13.231 7.171 1.00 88.56 402 GLU A C 1
ATOM 3062 O O . GLU A 1 402 ? -2.350 13.361 8.387 1.00 88.56 402 GLU A O 1
ATOM 3067 N N . SER A 1 403 ? -2.927 12.094 6.613 1.00 89.81 403 SER A N 1
ATOM 3068 C CA . SER A 1 403 ? -3.242 10.878 7.375 1.00 89.81 403 SER A CA 1
ATOM 3069 C C . SER A 1 403 ? -2.011 10.350 8.116 1.00 89.81 403 SER A C 1
ATOM 3071 O O . SER A 1 403 ? -2.071 10.090 9.319 1.00 89.81 403 SER A O 1
ATOM 3073 N N . LEU A 1 404 ? -0.858 10.308 7.443 1.00 93.38 404 LEU A N 1
ATOM 3074 C CA . LEU A 1 404 ? 0.423 9.960 8.057 1.00 93.38 404 LEU A CA 1
ATOM 3075 C C . LEU A 1 404 ? 0.807 10.927 9.193 1.00 93.38 404 LEU A C 1
ATOM 3077 O O . LEU A 1 404 ? 1.157 10.468 10.280 1.00 93.38 404 LEU A O 1
ATOM 3081 N N . ARG A 1 405 ? 0.694 12.250 8.987 1.00 92.44 405 ARG A N 1
ATOM 3082 C CA . ARG A 1 405 ? 0.939 13.274 10.027 1.00 92.44 405 ARG A CA 1
ATOM 3083 C C . ARG A 1 405 ? 0.084 13.045 11.266 1.00 92.44 405 ARG A C 1
ATOM 3085 O O . ARG A 1 405 ? 0.591 13.124 12.384 1.00 92.44 405 ARG A O 1
ATOM 3092 N N . TYR A 1 406 ? -1.199 12.750 11.073 1.00 91.12 406 TYR A N 1
ATOM 3093 C CA . TYR A 1 406 ? -2.116 12.450 12.168 1.00 91.12 406 TYR A CA 1
ATOM 3094 C C . TYR A 1 406 ? -1.684 11.195 12.944 1.00 91.12 406 TYR A C 1
ATOM 3096 O O . TYR A 1 406 ? -1.508 11.254 14.163 1.00 91.12 406 TYR A O 1
ATOM 3104 N N . VAL A 1 407 ? -1.457 10.077 12.244 1.00 91.56 407 VAL A N 1
ATOM 3105 C CA . VAL A 1 407 ? -1.086 8.789 12.856 1.00 91.56 407 VAL A CA 1
ATOM 3106 C C . VAL A 1 407 ? 0.249 8.882 13.601 1.00 91.56 407 VAL A C 1
ATOM 3108 O O . VAL A 1 407 ? 0.341 8.484 14.766 1.00 91.56 407 VAL A O 1
ATOM 3111 N N . GLN A 1 408 ? 1.275 9.447 12.963 1.00 93.44 408 GLN A N 1
ATOM 3112 C CA . GLN A 1 408 ? 2.608 9.593 13.552 1.00 93.44 408 GLN A CA 1
ATOM 3113 C C . GLN A 1 408 ? 2.633 10.634 14.675 1.00 93.44 408 GLN A C 1
ATOM 3115 O O . GLN A 1 408 ? 3.273 10.400 15.700 1.00 93.44 408 GLN A O 1
ATOM 3120 N N . GLY A 1 409 ? 1.886 11.735 14.546 1.00 92.94 409 GLY A N 1
ATOM 3121 C CA . GLY A 1 409 ? 1.723 12.722 15.616 1.00 92.94 409 GLY A CA 1
ATOM 3122 C C . GLY A 1 409 ? 1.060 12.129 16.857 1.00 92.94 409 GLY A C 1
ATOM 3123 O O . GLY A 1 409 ? 1.565 12.311 17.966 1.00 92.94 409 GLY A O 1
ATOM 3124 N N . LYS A 1 410 ? -0.005 11.334 16.685 1.00 90.69 410 LYS A N 1
ATOM 3125 C CA . LYS A 1 410 ? -0.633 10.588 17.788 1.00 90.69 410 LYS A CA 1
ATOM 3126 C C . LYS A 1 410 ? 0.355 9.617 18.440 1.00 90.69 410 LYS A C 1
ATOM 3128 O O . LYS A 1 410 ? 0.483 9.618 19.662 1.00 90.69 410 LYS A O 1
ATOM 3133 N N . ARG A 1 411 ? 1.103 8.841 17.643 1.00 91.62 411 ARG A N 1
ATOM 3134 C CA . ARG A 1 411 ? 2.127 7.919 18.166 1.00 91.62 411 ARG A CA 1
ATOM 3135 C C . ARG A 1 411 ? 3.209 8.648 18.963 1.00 91.62 411 ARG A C 1
ATOM 3137 O O . ARG A 1 411 ? 3.584 8.161 20.024 1.00 91.62 411 ARG A O 1
ATOM 3144 N N . ALA A 1 412 ? 3.690 9.792 18.478 1.00 92.88 412 ALA A N 1
ATOM 3145 C CA . ALA A 1 412 ? 4.715 10.575 19.162 1.00 92.88 412 ALA A CA 1
ATOM 3146 C C . ALA A 1 412 ? 4.211 11.198 20.472 1.00 92.88 412 ALA A C 1
ATOM 3148 O O . ALA A 1 412 ? 4.941 11.232 21.461 1.00 92.88 412 ALA A O 1
ATOM 3149 N N . ILE A 1 413 ? 2.950 11.646 20.504 1.00 89.81 413 ILE A N 1
ATOM 3150 C CA . ILE A 1 413 ? 2.292 12.093 21.739 1.00 89.81 413 ILE A CA 1
ATOM 3151 C C . ILE A 1 413 ? 2.246 10.948 22.750 1.00 89.81 413 ILE A C 1
ATOM 3153 O O . ILE A 1 413 ? 2.677 11.132 23.887 1.00 89.81 413 ILE A O 1
ATOM 3157 N N . ASP A 1 414 ? 1.773 9.769 22.343 1.00 87.19 414 ASP A N 1
ATOM 3158 C CA . ASP A 1 414 ? 1.698 8.600 23.223 1.00 87.19 414 ASP A CA 1
ATOM 3159 C C . ASP A 1 414 ? 3.084 8.204 23.751 1.00 87.19 414 ASP A C 1
ATOM 3161 O O . ASP A 1 414 ? 3.249 8.050 24.958 1.00 87.19 414 ASP A O 1
ATOM 3165 N N . ALA A 1 415 ? 4.095 8.131 22.879 1.00 88.50 415 ALA A N 1
ATOM 3166 C CA . ALA A 1 415 ? 5.473 7.814 23.252 1.00 88.50 415 ALA A CA 1
ATOM 3167 C C . ALA A 1 415 ? 6.057 8.829 24.252 1.00 88.50 415 ALA A C 1
ATOM 3169 O O . ALA A 1 415 ? 6.593 8.440 25.290 1.00 88.50 415 ALA A O 1
ATOM 3170 N N . ALA A 1 416 ? 5.903 10.133 23.994 1.00 87.31 416 ALA A N 1
ATOM 3171 C CA . ALA A 1 416 ? 6.356 11.185 24.907 1.00 87.31 416 ALA A CA 1
ATOM 3172 C C . ALA A 1 416 ? 5.616 11.135 26.257 1.00 87.31 416 ALA A C 1
ATOM 3174 O O . ALA A 1 416 ? 6.190 11.421 27.315 1.00 87.31 416 ALA A O 1
ATOM 3175 N N . LEU A 1 417 ? 4.332 10.764 26.244 1.00 81.75 417 LEU A N 1
ATOM 3176 C CA . LEU A 1 417 ? 3.564 10.565 27.462 1.00 81.75 417 LEU A CA 1
ATOM 3177 C C . LEU A 1 417 ? 4.057 9.328 28.230 1.00 81.75 417 LEU A C 1
ATOM 3179 O O . LEU A 1 417 ? 4.338 9.458 29.416 1.00 81.75 417 LEU A O 1
ATOM 3183 N N . GLU A 1 418 ? 4.221 8.174 27.595 1.00 82.81 418 GLU A N 1
ATOM 3184 C CA . GLU A 1 418 ? 4.703 6.944 28.241 1.00 82.81 418 GLU A CA 1
ATOM 3185 C C . GLU A 1 418 ? 6.118 7.111 28.822 1.00 82.81 418 GLU A C 1
ATOM 3187 O O . GLU A 1 418 ? 6.344 6.779 29.986 1.00 82.81 418 GLU A O 1
ATOM 3192 N N . GLN A 1 419 ? 7.043 7.725 28.071 1.00 80.81 419 GLN A N 1
ATOM 3193 C CA . GLN A 1 419 ? 8.393 8.061 28.552 1.00 80.81 419 GLN A CA 1
ATOM 3194 C C . GLN A 1 419 ? 8.353 8.916 29.817 1.00 80.81 419 GLN A C 1
ATOM 3196 O O . GLN A 1 419 ? 9.111 8.699 30.761 1.00 80.81 419 GLN A O 1
ATOM 3201 N N . SER A 1 420 ? 7.441 9.882 29.858 1.00 75.38 420 SER A N 1
ATOM 3202 C CA . SER A 1 420 ? 7.285 10.719 31.036 1.00 75.38 420 SER A CA 1
ATOM 3203 C C . SER A 1 420 ? 6.590 10.009 32.195 1.00 75.38 420 SER A C 1
ATOM 3205 O O . SER A 1 420 ? 6.913 10.331 33.335 1.00 75.38 420 SER A O 1
ATOM 3207 N N . ASP A 1 421 ? 5.649 9.096 31.944 1.00 75.00 421 ASP A N 1
ATOM 3208 C CA . ASP A 1 421 ? 5.012 8.305 33.005 1.00 75.00 421 ASP A CA 1
ATOM 3209 C C . ASP A 1 421 ? 6.062 7.376 33.661 1.00 75.00 421 ASP A C 1
ATOM 3211 O O . ASP A 1 421 ? 6.117 7.284 34.888 1.00 75.00 421 ASP A O 1
ATOM 3215 N N . LEU A 1 422 ? 6.972 6.784 32.873 1.00 74.88 422 LEU A N 1
ATOM 3216 C CA . LEU A 1 422 ? 8.116 6.011 33.382 1.00 74.88 422 LEU A CA 1
ATOM 3217 C C . LEU A 1 422 ? 9.118 6.864 34.156 1.00 74.88 422 LEU A C 1
ATOM 3219 O O . LEU A 1 422 ? 9.515 6.486 35.254 1.00 74.88 422 LEU A O 1
ATOM 3223 N N . ALA A 1 423 ? 9.480 8.038 33.633 1.00 70.88 423 ALA A N 1
ATOM 3224 C CA . ALA A 1 423 ? 10.393 8.944 34.325 1.00 70.88 423 ALA A CA 1
ATOM 3225 C C . ALA A 1 423 ? 9.854 9.388 35.696 1.00 70.88 423 ALA A C 1
ATOM 3227 O O . ALA A 1 423 ? 10.639 9.597 36.614 1.00 70.88 423 ALA A O 1
ATOM 3228 N N . ILE A 1 424 ? 8.530 9.521 35.847 1.00 67.69 424 ILE A N 1
ATOM 3229 C CA . ILE A 1 424 ? 7.891 9.823 37.138 1.00 67.69 424 ILE A CA 1
ATOM 3230 C C . ILE A 1 424 ? 7.898 8.594 38.055 1.00 67.69 424 ILE A C 1
ATOM 3232 O O . ILE A 1 424 ? 8.176 8.734 39.240 1.00 67.69 424 ILE A O 1
ATOM 3236 N N . ARG A 1 425 ? 7.606 7.397 37.527 1.00 68.38 425 ARG A N 1
ATOM 3237 C CA . ARG A 1 425 ? 7.560 6.159 38.323 1.00 68.38 425 ARG A CA 1
ATOM 3238 C C . ARG A 1 425 ? 8.935 5.740 38.851 1.00 68.38 425 ARG A C 1
ATOM 3240 O O . ARG A 1 425 ? 9.035 5.294 39.989 1.00 68.38 425 ARG A O 1
ATOM 3247 N N . ASP A 1 426 ? 9.967 5.851 38.018 1.00 64.31 426 ASP A N 1
ATOM 3248 C CA . ASP A 1 426 ? 11.294 5.295 38.298 1.00 64.31 426 ASP A CA 1
ATOM 3249 C C . ASP A 1 426 ? 12.228 6.305 39.005 1.00 64.31 426 ASP A C 1
ATOM 3251 O O . ASP A 1 426 ? 13.257 5.919 39.564 1.00 64.31 426 ASP A O 1
ATOM 3255 N N . ALA A 1 427 ? 11.887 7.600 39.032 1.00 55.84 427 ALA A N 1
ATOM 3256 C CA . ALA A 1 427 ? 12.679 8.610 39.730 1.00 55.84 427 ALA A CA 1
ATOM 3257 C C . ALA A 1 427 ? 12.295 8.721 41.216 1.00 55.84 427 ALA A C 1
ATOM 3259 O O . ALA A 1 427 ? 11.166 9.052 41.554 1.00 55.84 427 ALA A O 1
ATOM 3260 N N . ALA A 1 428 ? 13.274 8.582 42.118 1.00 50.34 428 ALA A N 1
ATOM 3261 C CA . ALA A 1 428 ? 13.109 8.938 43.536 1.00 50.34 428 ALA A CA 1
ATOM 3262 C C . ALA A 1 428 ? 12.836 10.452 43.745 1.00 50.34 428 ALA A C 1
ATOM 3264 O O . ALA A 1 428 ? 12.347 10.863 44.796 1.00 50.34 428 ALA A O 1
ATOM 3265 N N . SER A 1 429 ? 13.179 11.283 42.750 1.00 51.12 429 SER A N 1
ATOM 3266 C CA . SER A 1 429 ? 12.752 12.680 42.554 1.00 51.12 429 SER A CA 1
ATOM 3267 C C . SER A 1 429 ? 13.123 13.118 41.123 1.00 51.12 429 SER A C 1
ATOM 3269 O O . SER A 1 429 ? 14.314 13.245 40.831 1.00 51.12 429 SER A O 1
ATOM 3271 N N . PRO A 1 430 ? 12.169 13.325 40.200 1.00 56.03 430 PRO A N 1
ATOM 3272 C CA . PRO A 1 430 ? 12.480 13.774 38.841 1.00 56.03 430 PRO A CA 1
ATOM 3273 C C . PRO A 1 430 ? 13.008 15.219 38.838 1.00 56.03 430 PRO A C 1
ATOM 3275 O O . PRO A 1 430 ? 12.465 16.091 39.518 1.00 56.03 430 PRO A O 1
ATOM 3278 N N . THR A 1 431 ? 14.074 15.501 38.074 1.00 59.72 431 THR A N 1
ATOM 3279 C CA . THR A 1 431 ? 14.640 16.859 38.001 1.00 59.72 431 THR A CA 1
ATOM 3280 C C . THR A 1 431 ? 13.819 17.769 37.083 1.00 59.72 431 THR A C 1
ATOM 3282 O O . THR A 1 431 ? 13.127 17.327 36.158 1.00 59.72 431 THR A O 1
ATOM 3285 N N . LYS A 1 432 ? 13.915 19.085 37.312 1.00 62.81 432 LYS A N 1
ATOM 3286 C CA . LYS A 1 432 ? 13.259 20.108 36.483 1.00 62.81 432 LYS A CA 1
ATOM 3287 C C . LYS A 1 432 ? 13.727 20.057 35.021 1.00 62.81 432 LYS A C 1
ATOM 3289 O O . LYS A 1 432 ? 12.935 20.357 34.122 1.00 62.81 432 LYS A O 1
ATOM 3294 N N . GLU A 1 433 ? 14.978 19.661 34.764 1.00 62.75 433 GLU A N 1
ATOM 3295 C CA . GLU A 1 433 ? 15.486 19.491 33.397 1.00 62.75 433 GLU A CA 1
ATOM 3296 C C . GLU A 1 433 ? 14.797 18.331 32.670 1.00 62.75 433 GLU A C 1
ATOM 3298 O O . GLU A 1 433 ? 14.368 18.510 31.529 1.00 62.75 433 GLU A O 1
ATOM 3303 N N . THR A 1 434 ? 14.617 17.180 33.329 1.00 63.47 434 THR A N 1
ATOM 3304 C CA . THR A 1 434 ? 13.920 16.018 32.752 1.00 63.47 434 THR A CA 1
ATOM 3305 C C . THR A 1 434 ? 12.481 16.368 32.377 1.00 63.47 434 THR A C 1
ATOM 3307 O O . THR A 1 434 ? 12.034 16.058 31.273 1.00 63.47 434 THR A O 1
ATOM 3310 N N . PHE A 1 435 ? 11.771 17.098 33.243 1.00 63.75 435 PHE A N 1
ATOM 3311 C CA . PHE A 1 435 ? 10.406 17.550 32.961 1.00 63.75 435 PHE A CA 1
ATOM 3312 C C . PHE A 1 435 ? 10.340 18.536 31.788 1.00 63.75 435 PHE A C 1
ATOM 3314 O O . PHE A 1 435 ? 9.479 18.411 30.919 1.00 63.75 435 PHE A O 1
ATOM 3321 N N . THR A 1 436 ? 11.274 19.488 31.725 1.00 69.19 436 THR A N 1
ATOM 3322 C CA . THR A 1 436 ? 11.340 20.460 30.623 1.00 69.19 436 THR A CA 1
ATOM 3323 C C . THR A 1 436 ? 11.614 19.758 29.290 1.00 69.19 436 THR A C 1
ATOM 3325 O O . THR A 1 436 ? 10.957 20.053 28.293 1.00 69.19 436 THR A O 1
ATOM 3328 N N . ALA A 1 437 ? 12.529 18.783 29.273 1.00 69.44 437 ALA A N 1
ATOM 3329 C CA . ALA A 1 437 ? 12.855 18.005 28.080 1.00 69.44 437 ALA A CA 1
ATOM 3330 C C . ALA A 1 437 ? 11.664 17.165 27.580 1.00 69.44 437 ALA A C 1
ATOM 3332 O O . ALA A 1 437 ? 11.376 17.166 26.380 1.00 69.44 437 ALA A O 1
ATOM 3333 N N . LEU A 1 438 ? 10.943 16.506 28.495 1.00 68.88 438 LEU A N 1
ATOM 3334 C CA . LEU A 1 438 ? 9.738 15.726 28.188 1.00 68.88 438 LEU A CA 1
ATOM 3335 C C . LEU A 1 438 ? 8.577 16.618 27.722 1.00 68.88 438 LEU A C 1
ATOM 3337 O O . LEU A 1 438 ? 7.904 16.291 26.744 1.00 68.88 438 LEU A O 1
ATOM 3341 N N . GLY A 1 439 ? 8.382 17.773 28.366 1.00 74.81 439 GLY A N 1
ATOM 3342 C CA . GLY A 1 439 ? 7.411 18.785 27.945 1.00 74.81 439 GLY A CA 1
ATOM 3343 C C . GLY A 1 439 ? 7.691 19.288 26.530 1.00 74.81 439 GLY A C 1
ATOM 3344 O O . GLY A 1 439 ? 6.799 19.279 25.687 1.00 74.81 439 GLY A O 1
ATOM 3345 N N . SER A 1 440 ? 8.952 19.608 26.222 1.00 81.62 440 SER A N 1
ATOM 3346 C CA . SER A 1 440 ? 9.358 20.016 24.872 1.00 81.62 440 SER A CA 1
ATOM 3347 C C . SER A 1 440 ? 9.183 18.907 23.826 1.00 81.62 440 SER A C 1
ATOM 3349 O O . SER A 1 440 ? 8.893 19.207 22.671 1.00 81.62 440 SER A O 1
ATOM 3351 N N . ALA A 1 441 ? 9.375 17.632 24.183 1.00 83.38 441 ALA A N 1
ATOM 3352 C CA . ALA A 1 441 ? 9.129 16.516 23.266 1.00 83.38 441 ALA A CA 1
ATOM 3353 C C . ALA A 1 441 ? 7.641 16.390 22.914 1.00 83.38 441 ALA A C 1
ATOM 3355 O O . ALA A 1 441 ? 7.298 16.245 21.740 1.00 83.38 441 ALA A O 1
ATOM 3356 N N . LEU A 1 442 ? 6.768 16.525 23.915 1.00 85.00 442 LEU A N 1
ATOM 3357 C CA . LEU A 1 442 ? 5.323 16.500 23.716 1.00 85.00 442 LEU A CA 1
ATOM 3358 C C . LEU A 1 442 ? 4.823 17.710 22.915 1.00 85.00 442 LEU A C 1
ATOM 3360 O O . LEU A 1 442 ? 4.019 17.534 22.005 1.00 85.00 442 LEU A O 1
ATOM 3364 N N . GLU A 1 443 ? 5.314 18.916 23.211 1.00 85.38 443 GLU A N 1
ATOM 3365 C CA . GLU A 1 443 ? 4.981 20.128 22.447 1.00 85.38 443 GLU A CA 1
ATOM 3366 C C . GLU A 1 443 ? 5.374 19.984 20.975 1.00 85.38 443 GLU A C 1
ATOM 3368 O O . GLU A 1 443 ? 4.545 20.218 20.098 1.00 85.38 443 GLU A O 1
ATOM 3373 N N . ARG A 1 444 ? 6.585 19.481 20.691 1.00 87.06 444 ARG A N 1
ATOM 3374 C CA . ARG A 1 444 ? 7.011 19.192 19.313 1.00 87.06 444 ARG A CA 1
ATOM 3375 C C . ARG A 1 444 ? 6.082 18.202 18.609 1.00 87.06 444 ARG A C 1
ATOM 3377 O O . ARG A 1 444 ? 5.802 18.393 17.432 1.00 87.06 444 ARG A O 1
ATOM 3384 N N . ALA A 1 445 ? 5.616 17.158 19.294 1.00 89.69 445 ALA A N 1
ATOM 3385 C CA . ALA A 1 445 ? 4.695 16.183 18.707 1.00 89.69 445 ALA A CA 1
ATOM 3386 C C . ALA A 1 445 ? 3.306 16.786 18.431 1.00 89.69 445 ALA A C 1
ATOM 3388 O O . ALA A 1 445 ? 2.717 16.554 17.376 1.00 89.69 445 ALA A O 1
ATOM 3389 N N . VAL A 1 446 ? 2.810 17.607 19.358 1.00 88.44 446 VAL A N 1
ATOM 3390 C CA . VAL A 1 446 ? 1.548 18.354 19.254 1.00 88.44 446 VAL A CA 1
ATOM 3391 C C . VAL A 1 446 ? 1.570 19.355 18.096 1.00 88.44 446 VAL A C 1
ATOM 3393 O O . VAL A 1 446 ? 0.587 19.448 17.356 1.00 88.44 446 VAL A O 1
ATOM 3396 N N . ASP A 1 447 ? 2.675 20.076 17.916 1.00 88.56 447 ASP A N 1
ATOM 3397 C CA . ASP A 1 447 ? 2.831 21.087 16.862 1.00 88.56 447 ASP A CA 1
ATOM 3398 C C . ASP A 1 447 ? 2.855 20.477 15.453 1.00 88.56 447 ASP A C 1
ATOM 3400 O O . ASP A 1 447 ? 2.592 21.168 14.472 1.00 88.56 447 ASP A O 1
ATOM 3404 N N . ARG A 1 448 ? 3.139 19.175 15.344 1.00 88.94 448 ARG A N 1
ATOM 3405 C CA . ARG A 1 448 ? 3.171 18.429 14.078 1.00 88.94 448 ARG A CA 1
ATOM 3406 C C . ARG A 1 448 ? 1.814 17.848 13.668 1.00 88.94 448 ARG A C 1
ATOM 3408 O O . ARG A 1 448 ? 1.694 17.338 12.554 1.00 88.94 448 ARG A O 1
ATOM 3415 N N . LEU A 1 449 ? 0.802 17.901 14.538 1.00 88.81 449 LEU A N 1
ATOM 3416 C CA . LEU A 1 449 ? -0.540 17.431 14.197 1.00 88.81 449 LEU A CA 1
ATOM 3417 C C . LEU A 1 449 ? -1.198 18.332 13.134 1.00 88.81 449 LEU A C 1
ATOM 3419 O O . LEU A 1 449 ? -1.064 19.557 13.219 1.00 88.81 449 LEU A O 1
ATOM 3423 N N . PRO A 1 450 ? -1.983 17.763 12.197 1.00 86.56 450 PRO A N 1
ATOM 3424 C CA . PRO A 1 450 ? -2.702 18.541 11.193 1.00 86.56 450 PRO A CA 1
ATOM 3425 C C . PRO A 1 450 ? -3.541 19.686 11.788 1.00 86.56 450 PRO A C 1
ATOM 3427 O O . PRO A 1 450 ? -4.274 19.534 12.770 1.00 86.56 450 PRO A O 1
ATOM 3430 N N . THR A 1 451 ? -3.421 20.868 11.192 1.00 79.81 451 THR A N 1
ATOM 3431 C CA . THR A 1 451 ? -4.186 22.082 11.531 1.00 79.81 451 THR A CA 1
ATOM 3432 C C . THR A 1 451 ? -5.384 22.288 10.607 1.00 79.81 451 THR A C 1
ATOM 3434 O O . THR A 1 451 ? -6.352 22.935 11.001 1.00 79.81 451 THR A O 1
ATOM 3437 N N . GLU A 1 452 ? -5.343 21.681 9.424 1.00 75.62 452 GLU A N 1
ATOM 3438 C CA . GLU A 1 452 ? -6.352 21.740 8.369 1.00 75.62 452 GLU A CA 1
ATOM 3439 C C . GLU A 1 452 ? -6.711 20.319 7.893 1.00 75.62 452 GLU A C 1
ATOM 3441 O O . GLU A 1 452 ? -6.130 19.337 8.362 1.00 75.62 452 GLU A O 1
ATOM 3446 N N . GLY A 1 453 ? -7.706 20.205 7.009 1.00 77.56 453 GLY A N 1
ATOM 3447 C CA . GLY A 1 453 ? -8.132 18.926 6.435 1.00 77.56 453 GLY A CA 1
ATOM 3448 C C . GLY A 1 453 ? -9.087 18.101 7.308 1.00 77.56 453 GLY A C 1
ATOM 3449 O O . GLY A 1 453 ? -9.826 18.633 8.148 1.00 77.56 453 GLY A O 1
ATOM 3450 N N . GLN A 1 454 ? -9.116 16.789 7.066 1.00 80.38 454 GLN A N 1
ATOM 3451 C CA . GLN A 1 454 ? -10.090 15.852 7.642 1.00 80.38 454 GLN A CA 1
ATOM 3452 C C . GLN A 1 454 ? -9.814 15.498 9.113 1.00 80.38 454 GLN A C 1
ATOM 3454 O O . GLN A 1 454 ? -10.737 15.066 9.810 1.00 80.38 454 GLN A O 1
ATOM 3459 N N . PHE A 1 455 ? -8.579 15.704 9.590 1.00 84.38 455 PHE A N 1
ATOM 3460 C CA . PHE A 1 455 ? -8.178 15.449 10.984 1.00 84.38 455 PHE A CA 1
ATOM 3461 C C . PHE A 1 455 ? -8.018 16.718 11.829 1.00 84.38 455 PHE A C 1
ATOM 3463 O O . PHE A 1 455 ? -7.622 16.623 12.994 1.00 84.38 455 PHE A O 1
ATOM 3470 N N . ALA A 1 456 ? -8.298 17.905 11.281 1.00 81.12 456 ALA A N 1
ATOM 3471 C CA . ALA A 1 456 ? -8.035 19.184 11.946 1.00 81.12 456 ALA A CA 1
ATOM 3472 C C . ALA A 1 456 ? -8.664 19.275 13.347 1.00 81.12 456 ALA A C 1
ATOM 3474 O O . ALA A 1 456 ? -8.006 19.648 14.322 1.00 81.12 456 ALA A O 1
ATOM 3475 N N . ILE A 1 457 ? -9.940 18.900 13.466 1.00 81.06 457 ILE A N 1
ATOM 3476 C CA . ILE A 1 457 ? -10.688 19.004 14.724 1.00 81.06 457 ILE A CA 1
ATOM 3477 C C . ILE A 1 457 ? -10.227 17.942 15.727 1.00 81.06 457 ILE A C 1
ATOM 3479 O O . ILE A 1 457 ? -9.989 18.274 16.889 1.00 81.06 457 ILE A O 1
ATOM 3483 N N . GLU A 1 458 ? -10.027 16.701 15.275 1.00 84.81 458 GLU A N 1
ATOM 3484 C CA . GLU A 1 458 ? -9.495 15.612 16.107 1.00 84.81 458 GLU A CA 1
ATOM 3485 C C . GLU A 1 458 ? -8.138 16.016 16.688 1.00 84.81 458 GLU A C 1
ATOM 3487 O O . GLU A 1 458 ? -7.887 15.891 17.884 1.00 84.81 458 GLU A O 1
ATOM 3492 N N . SER A 1 459 ? -7.288 16.599 15.843 1.00 87.81 459 SER A N 1
ATOM 3493 C CA . SER A 1 459 ? -5.967 17.096 16.209 1.00 87.81 459 SER A CA 1
ATOM 3494 C C . SER A 1 459 ? -6.043 18.196 17.263 1.00 87.81 459 SER A C 1
ATOM 3496 O O . SER A 1 459 ? -5.254 18.200 18.204 1.00 87.81 459 SER A O 1
ATOM 3498 N N . VAL A 1 460 ? -7.006 19.121 17.175 1.00 87.00 460 VAL A N 1
ATOM 3499 C CA . VAL A 1 460 ? -7.248 20.093 18.256 1.00 87.00 460 VAL A CA 1
ATOM 3500 C C . VAL A 1 460 ? -7.653 19.394 19.560 1.00 87.00 460 VAL A C 1
ATOM 3502 O O . VAL A 1 460 ? -7.123 19.747 20.613 1.00 87.00 460 VAL A O 1
ATOM 3505 N N . GLY A 1 461 ? -8.522 18.383 19.502 1.00 88.31 461 GLY A N 1
ATOM 3506 C CA . GLY A 1 461 ? -8.879 17.581 20.673 1.00 88.31 461 GLY A CA 1
ATOM 3507 C C . GLY A 1 461 ? -7.674 16.852 21.287 1.00 88.31 461 GLY A C 1
ATOM 3508 O O . GLY A 1 461 ? -7.495 16.864 22.504 1.00 88.31 461 GLY A O 1
ATOM 3509 N N . LEU A 1 462 ? -6.800 16.261 20.465 1.00 88.38 462 LEU A N 1
ATOM 3510 C CA . LEU A 1 462 ? -5.572 15.601 20.927 1.00 88.38 462 LEU A CA 1
ATOM 3511 C C . LEU A 1 462 ? -4.605 16.590 21.591 1.00 88.38 462 LEU A C 1
ATOM 3513 O O . LEU A 1 462 ? -4.039 16.274 22.639 1.00 88.38 462 LEU A O 1
ATOM 3517 N N . ARG A 1 463 ? -4.470 17.811 21.052 1.00 89.06 463 ARG A N 1
ATOM 3518 C CA . ARG A 1 463 ? -3.693 18.899 21.680 1.00 89.06 463 ARG A CA 1
ATOM 3519 C C . ARG A 1 463 ? -4.240 19.278 23.056 1.00 89.06 463 ARG A C 1
ATOM 3521 O O . ARG A 1 463 ? -3.472 19.433 24.011 1.00 89.06 463 ARG A O 1
ATOM 3528 N N . ALA A 1 464 ? -5.563 19.364 23.174 1.00 90.62 464 ALA A N 1
ATOM 3529 C CA . ALA A 1 464 ? -6.227 19.617 24.445 1.00 90.62 464 ALA A CA 1
ATOM 3530 C C . ALA A 1 464 ? -6.000 18.465 25.442 1.00 90.62 464 ALA A C 1
ATOM 3532 O O . ALA A 1 464 ? -5.668 18.694 26.607 1.00 90.62 464 ALA A O 1
ATOM 3533 N N . SER A 1 465 ? -6.101 17.215 24.981 1.00 89.25 465 SER A N 1
ATOM 3534 C CA . SER A 1 465 ? -5.809 16.023 25.783 1.00 89.25 465 SER A CA 1
ATOM 3535 C C . SER A 1 465 ? -4.358 15.996 26.280 1.00 89.25 465 SER A C 1
ATOM 3537 O O . SER A 1 465 ? -4.119 15.756 27.466 1.00 89.25 465 SER A O 1
ATOM 3539 N N . ALA A 1 466 ? -3.390 16.331 25.421 1.00 87.31 466 ALA A N 1
ATOM 3540 C CA . ALA A 1 466 ? -1.979 16.450 25.787 1.00 87.31 466 ALA A CA 1
ATOM 3541 C C . ALA A 1 466 ? -1.747 17.550 26.841 1.00 87.31 466 ALA A C 1
ATOM 3543 O O . ALA A 1 466 ? -1.056 17.318 27.833 1.00 87.31 466 ALA A O 1
ATOM 3544 N N . SER A 1 467 ? -2.392 18.712 26.696 1.00 87.69 467 SER A N 1
ATOM 3545 C CA . SER A 1 467 ? -2.326 19.790 27.697 1.00 87.69 467 SER A CA 1
ATOM 3546 C C . SER A 1 467 ? -2.938 19.367 29.041 1.00 87.69 467 SER A C 1
ATOM 3548 O O . SER A 1 467 ? -2.348 19.613 30.093 1.00 87.69 467 SER A O 1
ATOM 3550 N N . LYS A 1 468 ? -4.064 18.635 29.024 1.00 89.88 468 LYS A N 1
ATOM 3551 C CA . LYS A 1 468 ? -4.677 18.040 30.229 1.00 89.88 468 LYS A CA 1
ATOM 3552 C C . LYS A 1 468 ? -3.723 17.064 30.930 1.00 89.88 468 LYS A C 1
ATOM 3554 O O . LYS A 1 468 ? -3.627 17.073 32.154 1.00 89.88 468 LYS A O 1
ATOM 3559 N N . ARG A 1 469 ? -2.999 16.241 30.166 1.00 85.38 469 ARG A N 1
ATOM 3560 C CA . ARG A 1 469 ? -1.979 15.310 30.685 1.00 85.38 469 ARG A CA 1
ATOM 3561 C C . ARG A 1 469 ? -0.787 16.038 31.306 1.00 85.38 469 ARG A C 1
ATOM 3563 O O . ARG A 1 469 ? -0.312 15.627 32.360 1.00 85.38 469 ARG A O 1
ATOM 3570 N N . LEU A 1 470 ? -0.314 17.121 30.688 1.00 80.69 470 LEU A N 1
ATOM 3571 C CA . LEU A 1 470 ? 0.744 17.954 31.268 1.00 80.69 470 LEU A CA 1
ATOM 3572 C C . LEU A 1 470 ? 0.292 18.613 32.573 1.00 80.69 470 LEU A C 1
ATOM 3574 O O . LEU A 1 470 ? 1.057 18.637 33.535 1.00 80.69 470 LEU A O 1
ATOM 3578 N N . ALA A 1 471 ? -0.954 19.088 32.629 1.00 86.56 471 ALA A N 1
ATOM 3579 C CA . ALA A 1 471 ? -1.523 19.644 33.851 1.00 86.56 471 ALA A CA 1
ATOM 3580 C C . ALA A 1 471 ? -1.585 18.611 34.985 1.00 86.56 471 ALA A C 1
ATOM 3582 O O . ALA A 1 471 ? -1.223 18.922 36.118 1.00 86.56 471 ALA A O 1
ATOM 3583 N N . GLU A 1 472 ? -1.988 17.374 34.670 1.00 84.75 472 GLU A N 1
ATOM 3584 C CA . GLU A 1 472 ? -2.028 16.254 35.623 1.00 84.75 472 GLU A CA 1
ATOM 3585 C C . GLU A 1 472 ? -0.653 16.037 36.262 1.00 84.75 472 GLU A C 1
ATOM 3587 O O . GLU A 1 472 ? -0.529 15.912 37.478 1.00 84.75 472 GLU A O 1
ATOM 3592 N N . ARG A 1 473 ? 0.405 16.080 35.449 1.00 77.31 473 ARG A N 1
ATOM 3593 C CA . ARG A 1 473 ? 1.783 15.908 35.921 1.00 77.31 473 ARG A CA 1
ATOM 3594 C C . ARG A 1 473 ? 2.284 17.085 36.739 1.00 77.31 473 ARG A C 1
ATOM 3596 O O . ARG A 1 473 ? 2.873 16.862 37.793 1.00 77.31 473 ARG A O 1
ATOM 3603 N N . ALA A 1 474 ? 2.031 18.313 36.283 1.00 78.12 474 ALA A N 1
ATOM 3604 C CA . ALA A 1 474 ? 2.367 19.518 37.039 1.00 78.12 474 ALA A CA 1
ATOM 3605 C C . ALA A 1 474 ? 1.731 19.473 38.439 1.00 78.12 474 ALA A C 1
ATOM 3607 O O . ALA A 1 474 ? 2.381 19.776 39.437 1.00 78.12 474 ALA A O 1
ATOM 3608 N N . PHE A 1 475 ? 0.487 18.990 38.533 1.00 79.81 475 PHE A N 1
ATOM 3609 C CA . PHE A 1 475 ? -0.163 18.760 39.815 1.00 79.81 475 PHE A CA 1
ATOM 3610 C C . PHE A 1 475 ? 0.550 17.687 40.650 1.00 79.81 475 PHE A C 1
ATOM 3612 O O . PHE A 1 475 ? 0.865 17.949 41.813 1.00 79.81 475 PHE A O 1
ATOM 3619 N N . THR A 1 476 ? 0.806 16.494 40.102 1.00 74.88 476 THR A N 1
ATOM 3620 C CA . THR A 1 476 ? 1.426 15.372 40.836 1.00 74.88 476 THR A CA 1
ATOM 3621 C C . THR A 1 476 ? 2.822 15.709 41.370 1.00 74.88 476 THR A C 1
ATOM 3623 O O . THR A 1 476 ? 3.108 15.435 42.534 1.00 74.88 476 THR A O 1
ATOM 3626 N N . LEU A 1 477 ? 3.664 16.389 40.591 1.00 67.44 477 LEU A N 1
ATOM 3627 C CA . LEU A 1 477 ? 5.022 16.759 41.019 1.00 67.44 477 LEU A CA 1
ATOM 3628 C C . LEU A 1 477 ? 5.031 17.828 42.117 1.00 67.44 477 LEU A C 1
ATOM 3630 O O . LEU A 1 477 ? 5.788 17.726 43.084 1.00 67.44 477 LEU A O 1
ATOM 3634 N N . GLY A 1 478 ? 4.099 18.782 42.059 1.00 65.00 478 GLY A N 1
ATOM 3635 C CA . GLY A 1 478 ? 3.921 19.769 43.124 1.00 65.00 478 GLY A CA 1
ATOM 3636 C C . GLY A 1 478 ? 3.479 19.173 44.473 1.00 65.00 478 GLY A C 1
ATOM 3637 O O . GLY A 1 478 ? 3.282 19.926 45.424 1.00 65.00 478 GLY A O 1
ATOM 3638 N N . SER A 1 479 ? 3.229 17.854 44.578 1.00 56.88 479 SER A N 1
ATOM 3639 C CA . SER A 1 479 ? 2.933 17.191 45.871 1.00 56.88 479 SER A CA 1
ATOM 3640 C C . SER A 1 479 ? 4.188 16.747 46.611 1.00 56.88 479 SER A C 1
ATOM 3642 O O . SER A 1 479 ? 4.134 16.595 47.829 1.00 56.88 479 SER A O 1
ATOM 3644 N N . GLU A 1 480 ? 5.281 16.505 45.888 1.00 53.00 480 GLU A N 1
ATOM 3645 C CA . GLU A 1 480 ? 6.477 15.844 46.419 1.00 53.00 480 GLU A CA 1
ATOM 3646 C C . GLU A 1 480 ? 7.566 16.853 46.822 1.00 53.00 480 GLU A C 1
ATOM 3648 O O . GLU A 1 480 ? 8.321 16.608 47.764 1.00 53.00 480 GLU A O 1
ATOM 3653 N N . ALA A 1 481 ? 7.605 18.037 46.201 1.00 49.91 481 ALA A N 1
ATOM 3654 C CA . ALA A 1 481 ? 8.572 19.088 46.516 1.00 49.91 481 ALA A CA 1
ATOM 3655 C C . ALA A 1 481 ? 8.009 20.122 47.514 1.00 49.91 481 ALA A C 1
ATOM 3657 O O . ALA A 1 481 ? 7.100 20.889 47.202 1.00 49.91 481 ALA A O 1
ATOM 3658 N N . ARG A 1 482 ? 8.596 20.201 48.718 1.00 42.78 482 ARG A N 1
ATOM 3659 C CA . ARG A 1 482 ? 8.190 21.123 49.805 1.00 42.78 482 ARG A CA 1
ATOM 3660 C C . ARG A 1 482 ? 8.362 22.627 49.508 1.00 42.78 482 ARG A C 1
ATOM 3662 O O . ARG A 1 482 ? 7.906 23.428 50.318 1.00 42.78 482 ARG A O 1
ATOM 3669 N N . GLU A 1 483 ? 8.979 23.029 48.392 1.00 46.28 483 GLU A N 1
ATOM 3670 C CA . GLU A 1 483 ? 9.448 24.416 48.195 1.00 46.28 483 GLU A CA 1
ATOM 3671 C C . GLU A 1 483 ? 8.888 25.214 46.998 1.00 46.28 483 GLU A C 1
ATOM 3673 O O . GLU A 1 483 ? 9.181 26.403 46.911 1.00 46.28 483 GLU A O 1
ATOM 3678 N N . ASN A 1 484 ? 8.021 24.685 46.122 1.00 49.25 484 ASN A N 1
ATOM 3679 C CA . ASN A 1 484 ? 7.588 25.445 44.932 1.00 49.25 484 ASN A CA 1
ATOM 3680 C C . ASN A 1 484 ? 6.079 25.743 44.864 1.00 49.25 484 ASN A C 1
ATOM 3682 O O . ASN A 1 484 ? 5.265 24.931 44.440 1.00 49.25 484 ASN A O 1
ATOM 3686 N N . ARG A 1 485 ? 5.714 27.007 45.135 1.00 45.81 485 ARG A N 1
ATOM 3687 C CA . ARG A 1 485 ? 4.410 27.622 44.778 1.00 45.81 485 ARG A CA 1
ATOM 3688 C C . ARG A 1 485 ? 4.155 27.722 43.256 1.00 45.81 485 ARG A C 1
ATOM 3690 O O . ARG A 1 485 ? 3.090 28.182 42.856 1.00 45.81 485 ARG A O 1
ATOM 3697 N N . LEU A 1 486 ? 5.112 27.321 42.415 1.00 45.38 486 LEU A N 1
ATOM 3698 C CA . LEU A 1 486 ? 5.093 27.469 40.952 1.00 45.38 486 LEU A CA 1
ATOM 3699 C C . LEU A 1 486 ? 4.269 26.392 40.207 1.00 45.38 486 LEU A C 1
ATOM 3701 O O . LEU A 1 486 ? 3.878 26.634 39.069 1.00 45.38 486 LEU A O 1
ATOM 3705 N N . ASP A 1 487 ? 3.918 25.267 40.842 1.00 64.06 487 ASP A N 1
ATOM 3706 C CA . ASP A 1 487 ? 3.308 24.117 40.143 1.00 64.06 487 ASP A CA 1
ATOM 3707 C C . ASP A 1 487 ? 1.767 24.146 40.060 1.00 64.06 487 ASP A C 1
ATOM 3709 O O . ASP A 1 487 ? 1.177 23.656 39.095 1.00 64.06 487 ASP A O 1
ATOM 3713 N N . ALA A 1 488 ? 1.082 24.789 41.015 1.00 67.50 488 ALA A N 1
ATOM 3714 C CA . ALA A 1 488 ? -0.383 24.917 40.984 1.00 67.50 488 ALA A CA 1
ATOM 3715 C C . ALA A 1 488 ? -0.866 25.901 39.902 1.00 67.50 488 ALA A C 1
ATOM 3717 O O . ALA A 1 488 ? -1.897 25.683 39.267 1.00 67.50 488 ALA A O 1
ATOM 3718 N N . VAL A 1 489 ? -0.102 26.972 39.667 1.00 75.81 489 VAL A N 1
ATOM 3719 C CA . VAL A 1 489 ? -0.388 27.975 38.632 1.00 75.81 489 VAL A CA 1
ATOM 3720 C C . VAL A 1 489 ? -0.255 27.369 37.236 1.00 75.81 489 VAL A C 1
ATOM 3722 O O . VAL A 1 489 ? -1.199 27.461 36.455 1.00 75.81 489 VAL A O 1
ATOM 3725 N N . ALA A 1 490 ? 0.863 26.693 36.959 1.00 78.44 490 ALA A N 1
ATOM 3726 C CA . ALA A 1 490 ? 1.099 26.041 35.675 1.00 78.44 490 ALA A CA 1
ATOM 3727 C C . ALA A 1 490 ? 0.047 24.957 35.379 1.00 78.44 490 ALA A C 1
ATOM 3729 O O . ALA A 1 490 ? -0.464 24.874 34.264 1.00 78.44 490 ALA A O 1
ATOM 3730 N N . CYS A 1 491 ? -0.338 24.170 36.393 1.00 85.88 491 CYS A N 1
ATOM 3731 C CA . CYS A 1 491 ? -1.427 23.199 36.287 1.00 85.88 491 CYS A CA 1
ATOM 3732 C C . CYS A 1 491 ? -2.745 23.852 35.832 1.00 85.88 491 CYS A C 1
ATOM 3734 O O . CYS A 1 491 ? -3.384 23.361 34.902 1.00 85.88 491 CYS A O 1
ATOM 3736 N N . LEU A 1 492 ? -3.170 24.939 36.484 1.00 88.38 492 LEU A N 1
ATOM 3737 C CA . LEU A 1 492 ? -4.432 25.612 36.155 1.00 88.38 492 LEU A CA 1
ATOM 3738 C C . LEU A 1 492 ? -4.390 26.279 34.773 1.00 88.38 492 LEU A C 1
ATOM 3740 O O . LEU A 1 492 ? -5.369 26.205 34.038 1.00 88.38 492 LEU A O 1
ATOM 3744 N N . GLU A 1 493 ? -3.257 26.866 34.386 1.00 87.94 493 GLU A N 1
ATOM 3745 C CA . GLU A 1 493 ? -3.074 27.462 33.054 1.00 87.94 493 GLU A CA 1
ATOM 3746 C C . GLU A 1 493 ? -3.135 26.413 31.935 1.00 87.94 493 GLU A C 1
ATOM 3748 O O . GLU A 1 493 ? -3.770 26.642 30.904 1.00 87.94 493 GLU A O 1
ATOM 3753 N N . LEU A 1 494 ? -2.544 25.234 32.148 1.00 88.62 494 LEU A N 1
ATOM 3754 C CA . LEU A 1 494 ? -2.618 24.114 31.206 1.00 88.62 494 LEU A CA 1
ATOM 3755 C C . LEU A 1 494 ? -4.034 23.523 31.103 1.00 88.62 494 LEU A C 1
ATOM 3757 O O . LEU A 1 494 ? -4.463 23.172 30.001 1.00 88.62 494 LEU A O 1
ATOM 3761 N N . LEU A 1 495 ? -4.776 23.434 32.216 1.00 92.69 495 LEU A N 1
ATOM 3762 C CA . LEU A 1 495 ? -6.186 23.020 32.198 1.00 92.69 495 LEU A CA 1
ATOM 3763 C C . LEU A 1 495 ? -7.065 24.024 31.450 1.00 92.69 495 LEU A C 1
ATOM 3765 O O . LEU A 1 495 ? -7.910 23.614 30.655 1.00 92.69 495 LEU A O 1
ATOM 3769 N N . GLU A 1 496 ? -6.847 25.322 31.663 1.00 91.88 496 GLU A N 1
ATOM 3770 C CA . GLU A 1 496 ? -7.594 26.369 30.965 1.00 91.88 496 GLU A CA 1
ATOM 3771 C C . GLU A 1 496 ? -7.272 26.378 29.464 1.00 91.88 496 GLU A C 1
ATOM 3773 O O . GLU A 1 496 ? -8.178 26.453 28.632 1.00 91.88 496 GLU A O 1
ATOM 3778 N N . ARG A 1 497 ? -5.999 26.182 29.090 1.00 91.00 497 ARG A N 1
ATOM 3779 C CA . ARG A 1 497 ? -5.597 25.980 27.689 1.00 91.00 497 ARG A CA 1
ATOM 3780 C C . ARG A 1 497 ? -6.298 24.770 27.070 1.00 91.00 497 ARG A C 1
ATOM 3782 O O . ARG A 1 497 ? -6.851 24.889 25.979 1.00 91.00 497 ARG A O 1
ATOM 3789 N N . ALA A 1 498 ? -6.323 23.634 27.771 1.00 93.25 498 ALA A N 1
ATOM 3790 C CA . ALA A 1 498 ? -7.027 22.440 27.309 1.00 93.25 498 ALA A CA 1
ATOM 3791 C C . ALA A 1 498 ? -8.530 22.704 27.116 1.00 93.25 498 ALA A C 1
ATOM 3793 O O . ALA A 1 498 ? -9.093 22.316 26.093 1.00 93.25 498 ALA A O 1
ATOM 3794 N N . ARG A 1 499 ? -9.177 23.407 28.056 1.00 93.44 499 ARG A N 1
ATOM 3795 C CA . ARG A 1 499 ? -10.594 23.791 27.957 1.00 93.44 499 ARG A CA 1
ATOM 3796 C C . ARG A 1 499 ? -10.852 24.643 26.713 1.00 93.44 499 ARG A C 1
ATOM 3798 O O . ARG A 1 499 ? -11.753 24.322 25.941 1.00 93.44 499 ARG A O 1
ATOM 3805 N N . LEU A 1 500 ? -10.044 25.681 26.489 1.00 91.94 500 LEU A N 1
ATOM 3806 C CA . LEU A 1 500 ? -10.160 26.564 25.324 1.00 91.94 500 LEU A CA 1
ATOM 3807 C C . LEU A 1 500 ? -9.941 25.822 23.998 1.00 91.94 500 LEU A C 1
ATOM 3809 O O . LEU A 1 500 ? -10.665 26.069 23.033 1.00 91.94 500 LEU A O 1
ATOM 3813 N N . ASP A 1 501 ? -8.983 24.894 23.944 1.00 90.31 501 ASP A N 1
ATOM 3814 C CA . ASP A 1 501 ? -8.749 24.073 22.754 1.00 90.31 501 ASP A CA 1
ATOM 3815 C C . ASP A 1 501 ? -9.939 23.132 22.476 1.00 90.31 501 ASP A C 1
ATOM 3817 O O . ASP A 1 501 ? -10.406 23.075 21.335 1.00 90.31 501 ASP A O 1
ATOM 3821 N N . TYR A 1 502 ? -10.506 22.470 23.496 1.00 91.25 502 TYR A N 1
ATOM 3822 C CA . TYR A 1 502 ? -11.740 21.687 23.328 1.00 91.25 502 TYR A CA 1
ATOM 3823 C C . TYR A 1 502 ? -12.916 22.559 22.869 1.00 91.25 502 TYR A C 1
ATOM 3825 O O . TYR A 1 502 ? -13.648 22.169 21.961 1.00 91.25 502 TYR A O 1
ATOM 3833 N N . GLU A 1 503 ? -13.083 23.765 23.419 1.00 87.88 503 GLU A N 1
ATOM 3834 C CA . GLU A 1 503 ? -14.119 24.696 22.957 1.00 87.88 503 GLU A CA 1
ATOM 3835 C C . GLU A 1 503 ? -13.911 25.141 21.509 1.00 87.88 503 GLU A C 1
ATOM 3837 O O . GLU A 1 503 ? -14.885 25.276 20.763 1.00 87.88 503 GLU A O 1
ATOM 3842 N N . ARG A 1 504 ? -12.658 25.341 21.082 1.00 86.50 504 ARG A N 1
ATOM 3843 C CA . ARG A 1 504 ? -12.331 25.632 19.682 1.00 86.50 504 ARG A CA 1
ATOM 3844 C C . ARG A 1 504 ? -12.713 24.461 18.777 1.00 86.50 504 ARG A C 1
ATOM 3846 O O . ARG A 1 504 ? -13.319 24.702 17.735 1.00 86.50 504 ARG A O 1
ATOM 3853 N N . ALA A 1 505 ? -12.413 23.224 19.177 1.00 85.19 505 ALA A N 1
ATOM 3854 C CA . ALA A 1 505 ? -12.821 22.029 18.436 1.00 85.19 505 ALA A CA 1
ATOM 3855 C C . ALA A 1 505 ? -14.353 21.905 18.348 1.00 85.19 505 ALA A C 1
ATOM 3857 O O . ALA A 1 505 ? -14.886 21.695 17.262 1.00 85.19 505 ALA A O 1
ATOM 3858 N N . VAL A 1 506 ? -15.073 22.135 19.452 1.00 84.69 506 VAL A N 1
ATOM 3859 C CA . VAL A 1 506 ? -16.546 22.159 19.470 1.00 84.69 506 VAL A CA 1
ATOM 3860 C C . VAL A 1 506 ? -17.097 23.229 18.524 1.00 84.69 506 VAL A C 1
ATOM 3862 O O . VAL A 1 506 ? -17.971 22.941 17.711 1.00 84.69 506 VAL A O 1
ATOM 3865 N N . ARG A 1 507 ? -16.579 24.462 18.580 1.00 82.56 507 ARG A N 1
ATOM 3866 C CA . ARG A 1 507 ? -17.014 25.538 17.673 1.00 82.56 507 ARG A CA 1
ATOM 3867 C C . ARG A 1 507 ? -16.760 25.184 16.210 1.00 82.56 507 ARG A C 1
ATOM 3869 O O . ARG A 1 507 ? -17.634 25.432 15.387 1.00 82.56 507 ARG A O 1
ATOM 3876 N N . ALA A 1 508 ? -15.609 24.590 15.902 1.00 77.88 508 ALA A N 1
ATOM 3877 C CA . ALA A 1 508 ? -15.270 24.165 14.547 1.00 77.88 508 ALA A CA 1
ATOM 3878 C C . ALA A 1 508 ? -16.202 23.060 14.011 1.00 77.88 508 ALA A C 1
ATOM 3880 O O . ALA A 1 508 ? -16.416 22.997 12.805 1.00 77.88 508 ALA A O 1
ATOM 3881 N N . LEU A 1 509 ? -16.788 22.226 14.883 1.00 75.69 509 LEU A N 1
ATOM 3882 C CA . LEU A 1 509 ? -17.782 21.216 14.489 1.00 75.69 509 LEU A CA 1
ATOM 3883 C C . LEU A 1 509 ? -19.148 21.827 14.150 1.00 75.69 509 LEU A C 1
ATOM 3885 O O . LEU A 1 509 ? -19.819 21.349 13.241 1.00 75.69 509 LEU A O 1
ATOM 3889 N N . PHE A 1 510 ? -19.573 22.865 14.876 1.00 75.50 510 PHE A N 1
ATOM 3890 C CA . PHE A 1 510 ? -20.900 23.471 14.695 1.00 75.50 510 PHE A CA 1
ATOM 3891 C C . PHE A 1 510 ? -20.932 24.641 13.706 1.00 75.50 510 PHE A C 1
ATOM 3893 O O . PHE A 1 510 ? -22.005 24.996 13.216 1.00 75.50 510 PHE A O 1
ATOM 3900 N N . VAL A 1 511 ? -19.789 25.265 13.421 1.00 70.94 511 VAL A N 1
ATOM 3901 C CA . VAL A 1 511 ? -19.693 26.436 12.544 1.00 70.94 511 VAL A CA 1
ATOM 3902 C C . VAL A 1 511 ? -18.948 26.047 11.271 1.00 70.94 511 VAL A C 1
ATOM 3904 O O . VAL A 1 511 ? -17.739 25.839 11.295 1.00 70.94 511 VAL A O 1
ATOM 3907 N N . ASN A 1 512 ? -19.673 25.975 10.150 1.00 53.62 512 ASN A N 1
ATOM 3908 C CA . ASN A 1 512 ? -19.110 25.664 8.834 1.00 53.62 512 ASN A CA 1
ATOM 3909 C C . ASN A 1 512 ? -18.031 26.690 8.444 1.00 53.62 512 ASN A C 1
ATOM 3911 O O . ASN A 1 512 ? -18.346 27.822 8.075 1.00 53.62 512 ASN A O 1
ATOM 3915 N N . GLY A 1 513 ? -16.761 26.289 8.501 1.00 56.19 513 GLY A N 1
ATOM 3916 C CA . GLY A 1 513 ? -15.647 27.032 7.916 1.00 56.19 513 GLY A CA 1
ATOM 3917 C C . GLY A 1 513 ? -15.375 26.591 6.469 1.00 56.19 513 GLY A C 1
ATOM 3918 O O . GLY A 1 513 ? -15.547 25.411 6.150 1.00 56.19 513 GLY A O 1
ATOM 3919 N N . PRO A 1 514 ? -14.935 27.493 5.572 1.00 45.62 514 PRO A N 1
ATOM 3920 C CA . PRO A 1 514 ? -14.461 27.100 4.248 1.00 45.62 514 PRO A CA 1
ATOM 3921 C C . PRO A 1 514 ? -13.215 26.207 4.390 1.00 45.62 514 PRO A C 1
ATOM 3923 O O . PRO A 1 514 ? -12.194 26.661 4.892 1.00 45.62 514 PRO A O 1
ATOM 3926 N N . GLY A 1 515 ? -13.308 24.938 3.975 1.00 51.59 515 GLY A N 1
ATOM 3927 C CA . GLY A 1 515 ? -12.175 23.991 3.930 1.00 51.59 515 GLY A CA 1
ATOM 3928 C C . GLY A 1 515 ? -12.311 22.722 4.783 1.00 51.59 515 GLY A C 1
ATOM 3929 O O . GLY A 1 515 ? -11.481 21.826 4.683 1.00 51.59 515 GLY A O 1
ATOM 3930 N N . ALA A 1 516 ? -13.360 22.595 5.594 1.00 48.66 516 ALA A N 1
ATOM 3931 C CA . ALA A 1 516 ? -13.490 21.517 6.570 1.00 48.66 516 ALA A CA 1
ATOM 3932 C C . ALA A 1 516 ? -14.451 20.407 6.089 1.00 48.66 516 ALA A C 1
ATOM 3934 O O . ALA A 1 516 ? -15.619 20.383 6.471 1.00 48.66 516 ALA A O 1
ATOM 3935 N N . ILE A 1 517 ? -13.977 19.452 5.277 1.00 50.78 517 ILE A N 1
ATOM 3936 C CA . ILE A 1 517 ? -14.679 18.163 5.115 1.00 50.78 517 ILE A CA 1
ATOM 3937 C C . ILE A 1 517 ? -14.306 17.290 6.322 1.00 50.78 517 ILE A C 1
ATOM 3939 O O . ILE A 1 517 ? -13.352 16.520 6.288 1.00 50.78 517 ILE A O 1
ATOM 3943 N N . GLN A 1 518 ? -15.025 17.466 7.428 1.00 59.66 518 GLN A N 1
ATOM 3944 C CA . GLN A 1 518 ? -14.745 16.792 8.700 1.00 59.66 518 GLN A CA 1
ATOM 3945 C C . GLN A 1 518 ? -15.425 15.420 8.711 1.00 59.66 518 GLN A C 1
ATOM 3947 O O . GLN A 1 518 ? -16.645 15.339 8.845 1.00 59.66 518 GLN A O 1
ATOM 3952 N N . ARG A 1 519 ? -14.656 14.340 8.518 1.00 55.75 519 ARG A N 1
ATOM 3953 C CA . ARG A 1 519 ? -15.201 12.970 8.395 1.00 55.75 519 ARG A CA 1
ATOM 3954 C C . ARG A 1 519 ? -14.859 12.030 9.554 1.00 55.75 519 ARG A C 1
ATOM 3956 O O . ARG A 1 519 ? -15.483 10.980 9.641 1.00 55.75 519 ARG A O 1
ATOM 3963 N N . VAL A 1 520 ? -13.892 12.376 10.414 1.00 58.78 520 VAL A N 1
ATOM 3964 C CA . VAL A 1 520 ? -13.266 11.397 11.333 1.00 58.78 520 VAL A CA 1
ATOM 3965 C C . VAL A 1 520 ? -13.521 11.669 12.828 1.00 58.78 520 VAL A C 1
ATOM 3967 O O . VAL A 1 520 ? -13.370 10.764 13.641 1.00 58.78 520 VAL A O 1
ATOM 3970 N N . VAL A 1 521 ? -13.970 12.866 13.223 1.00 60.47 521 VAL A N 1
ATOM 3971 C CA . VAL A 1 521 ? -14.237 13.180 14.643 1.00 60.47 521 VAL A CA 1
ATOM 3972 C C . VAL A 1 521 ? -15.609 12.679 15.074 1.00 60.47 521 VAL A C 1
ATOM 3974 O O . VAL A 1 521 ? -16.617 13.074 14.485 1.00 60.47 521 VAL A O 1
ATOM 3977 N N . SER A 1 522 ? -15.675 11.909 16.165 1.00 68.69 522 SER A N 1
ATOM 3978 C CA . SER A 1 522 ? -16.949 11.680 16.848 1.00 68.69 522 SER A CA 1
ATOM 3979 C C . SER A 1 522 ? -17.281 12.868 17.759 1.00 68.69 522 SER A C 1
ATOM 3981 O O . SER A 1 522 ? -16.545 13.232 18.675 1.00 68.69 522 SER A O 1
ATOM 3983 N N . LEU A 1 523 ? -18.408 13.522 17.482 1.00 78.31 523 LEU A N 1
ATOM 3984 C CA . LEU A 1 523 ? -18.807 14.780 18.123 1.00 78.31 523 LEU A CA 1
ATOM 3985 C C . LEU A 1 523 ? -18.909 14.664 19.660 1.00 78.31 523 LEU A C 1
ATOM 3987 O O . LEU A 1 523 ? -18.612 15.624 20.374 1.00 78.31 523 LEU A O 1
ATOM 3991 N N . HIS A 1 524 ? -19.275 13.490 20.182 1.00 86.75 524 HIS A N 1
ATOM 3992 C CA . HIS A 1 524 ? -19.487 13.283 21.612 1.00 86.75 524 HIS A CA 1
ATOM 3993 C C . HIS A 1 524 ? -18.222 13.487 22.463 1.00 86.75 524 HIS A C 1
ATOM 3995 O O . HIS A 1 524 ? -18.306 14.152 23.493 1.00 86.75 524 HIS A O 1
ATOM 4001 N N . TRP A 1 525 ? -17.049 12.976 22.068 1.00 87.31 525 TRP A N 1
ATOM 4002 C CA . TRP A 1 525 ? -15.897 12.923 22.982 1.00 87.31 525 TRP A CA 1
ATOM 4003 C C . TRP A 1 525 ? -15.313 14.312 23.278 1.00 87.31 525 TRP A C 1
ATOM 4005 O O . TRP A 1 525 ? -15.047 14.641 24.434 1.00 87.31 525 TRP A O 1
ATOM 4015 N N . VAL A 1 526 ? -15.191 15.167 22.257 1.00 88.75 526 VAL A N 1
ATOM 4016 C CA . VAL A 1 526 ? -14.713 16.553 22.403 1.00 88.75 526 VAL A CA 1
ATOM 4017 C C . VAL A 1 526 ? -15.678 17.360 23.279 1.00 88.75 526 VAL A C 1
ATOM 4019 O O . VAL A 1 526 ? -15.248 18.141 24.130 1.00 88.75 526 VAL A O 1
ATOM 4022 N N . LEU A 1 527 ? -16.989 17.142 23.110 1.00 89.88 527 LEU A N 1
ATOM 4023 C CA . LEU A 1 527 ? -18.024 17.800 23.906 1.00 89.88 527 LEU A CA 1
ATOM 4024 C C . LEU A 1 527 ? -17.987 17.383 25.376 1.00 89.88 527 LEU A C 1
ATOM 4026 O O . LEU A 1 527 ? -18.034 18.252 26.246 1.00 89.88 527 LEU A O 1
ATOM 4030 N N . VAL A 1 528 ? -17.870 16.080 25.657 1.00 92.81 528 VAL A N 1
ATOM 4031 C CA . VAL A 1 528 ? -17.761 15.567 27.034 1.00 92.81 528 VAL A CA 1
ATOM 4032 C C . VAL A 1 528 ? -16.556 16.188 27.735 1.00 92.81 528 VAL A C 1
ATOM 4034 O O . VAL A 1 528 ? -16.672 16.636 28.872 1.00 92.81 528 VAL A O 1
ATOM 4037 N N . GLN A 1 529 ? -15.412 16.280 27.053 1.00 92.81 529 GLN A N 1
ATOM 4038 C CA . GLN A 1 529 ? -14.204 16.858 27.641 1.00 92.81 529 GLN A CA 1
ATOM 4039 C C . GLN A 1 529 ? -14.315 18.374 27.865 1.00 92.81 529 GLN A C 1
ATOM 4041 O O . GLN A 1 529 ? -13.848 18.866 28.896 1.00 92.81 529 GLN A O 1
ATOM 4046 N N . ALA A 1 530 ? -14.977 19.110 26.964 1.00 90.75 530 ALA A N 1
ATOM 4047 C CA . ALA A 1 530 ? -15.282 20.527 27.170 1.00 90.75 530 ALA A CA 1
ATOM 4048 C C . ALA A 1 530 ? -16.174 20.746 28.408 1.00 90.75 530 ALA A C 1
ATOM 4050 O O . ALA A 1 530 ? -15.882 21.619 29.226 1.00 90.75 530 ALA A O 1
ATOM 4051 N N . GLU A 1 531 ? -17.223 19.931 28.577 1.00 91.25 531 GLU A N 1
ATOM 4052 C CA . GLU A 1 531 ? -18.120 19.998 29.741 1.00 91.25 531 GLU A CA 1
ATOM 4053 C C . GLU A 1 531 ? -17.422 19.553 31.037 1.00 91.25 531 GLU A C 1
ATOM 4055 O O . GLU A 1 531 ? -17.550 20.220 32.064 1.00 91.25 531 GLU A O 1
ATOM 4060 N N . SER A 1 532 ? -16.610 18.490 30.987 1.00 92.50 532 SER A N 1
ATOM 4061 C CA . SER A 1 532 ? -15.797 18.031 32.120 1.00 92.50 532 SER A CA 1
ATOM 4062 C C . SER A 1 532 ? -14.887 19.146 32.626 1.00 92.50 532 SER A C 1
ATOM 4064 O O . SER A 1 532 ? -14.867 19.429 33.822 1.00 92.50 532 SER A O 1
ATOM 4066 N N . LEU A 1 533 ? -14.106 19.773 31.741 1.00 92.88 533 LEU A N 1
ATOM 4067 C CA . LEU A 1 533 ? -13.183 20.834 32.149 1.00 92.88 533 LEU A CA 1
ATOM 4068 C C . LEU A 1 533 ? -13.917 22.108 32.576 1.00 92.88 533 LEU A C 1
ATOM 4070 O O . LEU A 1 533 ? -13.447 22.785 33.487 1.00 92.88 533 LEU A O 1
ATOM 4074 N N . GLY A 1 534 ? -15.081 22.400 31.986 1.00 90.69 534 GLY A N 1
ATOM 4075 C CA . GLY A 1 534 ? -15.969 23.464 32.456 1.00 90.69 534 GLY A CA 1
ATOM 4076 C C . GLY A 1 534 ? -16.364 23.267 33.921 1.00 90.69 534 GLY A C 1
ATOM 4077 O O . GLY A 1 534 ? -16.107 24.145 34.743 1.00 90.69 534 GLY A O 1
ATOM 4078 N N . LEU A 1 535 ? -16.871 22.079 34.269 1.00 90.44 535 LEU A N 1
ATOM 4079 C CA . LEU A 1 535 ? -17.217 21.710 35.647 1.00 90.44 535 LEU A CA 1
ATOM 4080 C C . LEU A 1 535 ? -16.003 21.771 36.593 1.00 90.44 535 LEU A C 1
ATOM 4082 O O . LEU A 1 535 ? -16.096 22.299 37.703 1.00 90.44 535 LEU A O 1
ATOM 4086 N N . VAL A 1 536 ? -14.856 21.233 36.164 1.00 91.06 536 VAL A N 1
ATOM 4087 C CA . VAL A 1 536 ? -13.615 21.197 36.963 1.00 91.06 536 VAL A CA 1
ATOM 4088 C C . VAL A 1 536 ? -13.094 22.602 37.273 1.00 91.06 536 VAL A C 1
ATOM 4090 O O . VAL A 1 536 ? -12.557 22.808 38.359 1.00 91.06 536 VAL A O 1
ATOM 4093 N N . LEU A 1 537 ? -13.265 23.557 36.358 1.00 90.88 537 LEU A N 1
ATOM 4094 C CA . LEU A 1 537 ? -12.785 24.937 36.490 1.00 90.88 537 LEU A CA 1
ATOM 4095 C C . LEU A 1 537 ? -13.881 25.926 36.932 1.00 90.88 537 LEU A C 1
ATOM 4097 O O . LEU A 1 537 ? -13.638 27.128 36.970 1.00 90.88 537 LEU A O 1
ATOM 4101 N N . GLY A 1 538 ? -15.070 25.441 37.307 1.00 87.00 538 GLY A N 1
ATOM 4102 C CA . GLY A 1 538 ? -16.152 26.274 37.847 1.00 87.00 538 GLY A CA 1
ATOM 4103 C C . GLY A 1 538 ? -16.886 27.135 36.812 1.00 87.00 538 GLY A C 1
ATOM 4104 O O . GLY A 1 538 ? -17.539 28.108 37.182 1.00 87.00 538 GLY A O 1
ATOM 4105 N N . HIS A 1 539 ? -16.799 26.796 35.526 1.00 85.25 539 HIS A N 1
ATOM 4106 C CA . HIS A 1 539 ? -17.621 27.419 34.490 1.00 85.25 539 HIS A CA 1
ATOM 4107 C C . HIS A 1 539 ? -19.040 26.827 34.493 1.00 85.25 539 HIS A C 1
ATOM 4109 O O . HIS A 1 539 ? -19.201 25.629 34.741 1.00 85.25 539 HIS A O 1
ATOM 4115 N N . PRO A 1 540 ? -20.076 27.627 34.184 1.00 73.62 540 PRO A N 1
ATOM 4116 C CA . PRO A 1 540 ? -21.440 27.120 34.082 1.00 73.62 540 PRO A CA 1
ATOM 4117 C C . PRO A 1 540 ? -21.555 26.100 32.941 1.00 73.62 540 PRO A C 1
ATOM 4119 O O . PRO A 1 540 ? -21.040 26.330 31.844 1.00 73.62 540 PRO A O 1
ATOM 4122 N N . SER A 1 541 ? -22.249 24.985 33.190 1.00 70.00 541 SER A N 1
ATOM 4123 C CA . SER A 1 541 ? -22.581 24.021 32.136 1.00 70.00 541 SER A CA 1
ATOM 4124 C C . SER A 1 541 ? -23.624 24.629 31.198 1.00 70.00 541 SER A C 1
ATOM 4126 O O . SER A 1 541 ? -24.609 25.225 31.637 1.00 70.00 541 SER A O 1
ATOM 4128 N N . ALA A 1 542 ? -23.407 24.492 29.891 1.00 72.88 542 ALA A N 1
ATOM 4129 C CA . ALA A 1 542 ? -24.383 24.910 28.897 1.00 72.88 542 ALA A CA 1
ATOM 4130 C C . ALA A 1 542 ? -25.325 23.735 28.613 1.00 72.88 542 ALA A C 1
ATOM 4132 O O . ALA A 1 542 ? -24.922 22.762 27.974 1.00 72.88 542 ALA A O 1
ATOM 4133 N N . GLU A 1 543 ? -26.592 23.838 29.029 1.00 77.62 543 GLU A N 1
ATOM 4134 C CA . GLU A 1 543 ? -27.588 22.765 28.871 1.00 77.62 543 GLU A CA 1
ATOM 4135 C C . GLU A 1 543 ? -27.654 22.229 27.428 1.00 77.62 543 GLU A C 1
ATOM 4137 O O . GLU A 1 543 ? -27.649 21.017 27.203 1.00 77.62 543 GLU A O 1
ATOM 4142 N N . GLY A 1 544 ? -27.605 23.129 26.439 1.00 83.81 544 GLY A N 1
ATOM 4143 C CA . GLY A 1 544 ? -27.575 22.760 25.023 1.00 83.81 544 GLY A CA 1
ATOM 4144 C C . GLY A 1 544 ? -26.319 21.986 24.600 1.00 83.81 544 GLY A C 1
ATOM 4145 O O . GLY A 1 544 ? -26.412 21.095 23.756 1.00 83.81 544 GLY A O 1
ATOM 4146 N N . ARG A 1 545 ? -25.151 22.268 25.198 1.00 83.88 545 ARG A N 1
ATOM 4147 C CA . ARG A 1 545 ? -23.898 21.561 24.881 1.00 83.88 545 ARG A CA 1
ATOM 4148 C C . ARG A 1 545 ? -23.921 20.139 25.433 1.00 83.88 545 ARG A C 1
ATOM 4150 O O . ARG A 1 545 ? -23.588 19.204 24.707 1.00 83.88 545 ARG A O 1
ATOM 4157 N N . TRP A 1 546 ? -24.378 19.969 26.673 1.00 89.62 546 TRP A N 1
ATOM 4158 C CA . TRP A 1 546 ? -24.563 18.646 27.268 1.00 89.62 546 TRP A CA 1
ATOM 4159 C C . TRP A 1 546 ? -25.575 17.807 26.475 1.00 89.62 546 TRP A C 1
ATOM 4161 O O . TRP A 1 546 ? -25.308 16.647 26.162 1.00 89.62 546 TRP A O 1
ATOM 4171 N N . ALA A 1 547 ? -26.713 18.401 26.092 1.00 90.38 547 ALA A N 1
ATOM 4172 C CA . ALA A 1 547 ? -27.734 17.716 25.299 1.00 90.38 547 ALA A CA 1
ATOM 4173 C C . ALA A 1 547 ? -27.195 17.270 23.930 1.00 90.38 547 ALA A C 1
ATOM 4175 O O . ALA A 1 547 ? -27.446 16.140 23.512 1.00 90.38 547 ALA A O 1
ATOM 4176 N N . ALA A 1 548 ? -26.399 18.117 23.267 1.00 89.62 548 ALA A N 1
ATOM 4177 C CA . ALA A 1 548 ? -25.731 17.762 22.018 1.00 89.62 548 ALA A CA 1
ATOM 4178 C C . ALA A 1 548 ? -24.723 16.612 22.200 1.00 89.62 548 ALA A C 1
ATOM 4180 O O . ALA A 1 548 ? -24.686 15.693 21.380 1.00 89.62 548 ALA A O 1
ATOM 4181 N N . ALA A 1 549 ? -23.946 16.628 23.290 1.00 90.94 549 ALA A N 1
ATOM 4182 C CA . ALA A 1 549 ? -22.986 15.572 23.613 1.00 90.94 549 ALA A CA 1
ATOM 4183 C C . ALA A 1 549 ? -23.688 14.226 23.814 1.00 90.94 549 ALA A C 1
ATOM 4185 O O . ALA A 1 549 ? -23.281 13.214 23.240 1.00 90.94 549 ALA A O 1
ATOM 4186 N N . LYS A 1 550 ? -24.782 14.238 24.585 1.00 93.69 550 LYS A N 1
ATOM 4187 C CA . LYS A 1 550 ? -25.601 13.057 24.844 1.00 93.69 550 LYS A CA 1
ATOM 4188 C C . LYS A 1 550 ? -26.228 12.519 23.562 1.00 93.69 550 LYS A C 1
ATOM 4190 O O . LYS A 1 550 ? -26.073 11.337 23.288 1.00 93.69 550 LYS A O 1
ATOM 4195 N N . LEU A 1 551 ? -26.885 13.372 22.771 1.00 92.75 551 LEU A N 1
ATOM 4196 C CA . LEU A 1 551 ? -27.498 12.960 21.505 1.00 92.75 551 LEU A CA 1
ATOM 4197 C C . LEU A 1 551 ? -26.463 12.307 20.582 1.00 92.75 551 LEU A C 1
ATOM 4199 O O . LEU A 1 551 ? -26.723 11.254 20.006 1.00 92.75 551 LEU A O 1
ATOM 4203 N N . SER A 1 552 ? -25.274 12.907 20.473 1.00 90.88 552 SER A N 1
ATOM 4204 C CA . SER A 1 552 ? -24.195 12.330 19.676 1.00 90.88 552 SER A CA 1
ATOM 4205 C C . SER A 1 552 ? -23.739 10.971 20.208 1.00 90.88 552 SER A C 1
ATOM 4207 O O . SER A 1 552 ? -23.486 10.090 19.394 1.00 90.88 552 SER A O 1
ATOM 4209 N N . ALA A 1 553 ? -23.605 10.792 21.524 1.00 93.25 553 ALA A N 1
ATOM 4210 C CA . ALA A 1 553 ? -23.198 9.514 22.101 1.00 93.25 553 ALA A CA 1
ATOM 4211 C C . ALA A 1 553 ? -24.286 8.440 21.931 1.00 93.25 553 ALA A C 1
ATOM 4213 O O . ALA A 1 553 ? -23.973 7.316 21.553 1.00 93.25 553 ALA A O 1
ATOM 4214 N N . ASP A 1 554 ? -25.560 8.791 22.134 1.00 94.25 554 ASP A N 1
ATOM 4215 C CA . ASP A 1 554 ? -26.691 7.870 21.968 1.00 94.25 554 ASP A CA 1
ATOM 4216 C C . ASP A 1 554 ? -26.741 7.286 20.547 1.00 94.25 554 ASP A C 1
ATOM 4218 O O . ASP A 1 554 ? -26.908 6.081 20.385 1.00 94.25 554 ASP A O 1
ATOM 4222 N N . LEU A 1 555 ? -26.521 8.111 19.516 1.00 91.12 555 LEU A N 1
ATOM 4223 C CA . LEU A 1 555 ? -26.500 7.657 18.118 1.00 91.12 555 LEU A CA 1
ATOM 4224 C C . LEU A 1 555 ? -25.380 6.642 17.825 1.00 91.12 555 LEU A C 1
ATOM 4226 O O . LEU A 1 555 ? -25.509 5.833 16.909 1.00 91.12 555 LEU A O 1
ATOM 4230 N N . TYR A 1 556 ? -24.287 6.669 18.591 1.00 91.88 556 TYR A N 1
ATOM 4231 C CA . TYR A 1 556 ? -23.173 5.731 18.436 1.00 91.88 556 TYR A CA 1
ATOM 4232 C C . TYR A 1 556 ? -23.382 4.408 19.190 1.00 91.88 556 TYR A C 1
ATOM 4234 O O . TYR A 1 556 ? -22.617 3.468 18.964 1.00 91.88 556 TYR A O 1
ATOM 4242 N N . LEU A 1 557 ? -24.412 4.281 20.037 1.00 91.44 557 LEU A N 1
ATOM 4243 C CA . LEU A 1 557 ? -24.724 3.019 20.724 1.00 91.44 557 LEU A CA 1
ATOM 4244 C C . LEU A 1 557 ? -25.122 1.897 19.751 1.00 91.44 557 LEU A C 1
ATOM 4246 O O . LEU A 1 557 ? -24.845 0.729 20.026 1.00 91.44 557 LEU A O 1
ATOM 4250 N N . ASP A 1 558 ? -25.674 2.257 18.590 1.00 89.25 558 ASP A N 1
ATOM 4251 C CA . ASP A 1 558 ? -26.076 1.325 17.529 1.00 89.25 558 ASP A CA 1
ATOM 4252 C C . ASP A 1 558 ? -24.992 1.134 16.446 1.00 89.25 558 ASP A C 1
ATOM 4254 O O . ASP A 1 558 ? -25.233 0.526 15.400 1.00 89.25 558 ASP A O 1
ATOM 4258 N N . HIS A 1 559 ? -23.774 1.643 16.667 1.00 89.19 559 HIS A N 1
ATOM 4259 C CA . HIS A 1 559 ? -22.699 1.567 15.678 1.00 89.19 559 HIS A CA 1
ATOM 4260 C C . HIS A 1 559 ? -22.226 0.117 15.442 1.00 89.19 559 HIS A C 1
ATOM 4262 O O . HIS A 1 559 ? -22.051 -0.664 16.378 1.00 89.19 559 HIS A O 1
ATOM 4268 N N . ALA A 1 560 ? -21.937 -0.240 14.184 1.00 86.19 560 ALA A N 1
ATOM 4269 C CA . ALA A 1 560 ? -21.544 -1.605 13.804 1.00 86.19 560 ALA A CA 1
ATOM 4270 C C . ALA A 1 560 ? -20.244 -2.088 14.484 1.00 86.19 560 ALA A C 1
ATOM 4272 O O . ALA A 1 560 ? -20.071 -3.275 14.753 1.00 86.19 560 ALA A O 1
ATOM 4273 N N . MET A 1 561 ? -19.322 -1.165 14.771 1.00 85.69 561 MET A N 1
ATOM 4274 C CA . MET A 1 561 ? -18.058 -1.450 15.463 1.00 85.69 561 MET A CA 1
ATOM 4275 C C . MET A 1 561 ? -18.217 -1.392 16.989 1.00 85.69 561 MET A C 1
ATOM 4277 O O . MET A 1 561 ? -18.658 -0.381 17.532 1.00 85.69 561 MET A O 1
ATOM 4281 N N . THR A 1 562 ? -17.793 -2.448 17.692 1.00 88.38 562 THR A N 1
ATOM 4282 C CA . THR A 1 562 ? -17.830 -2.542 19.167 1.00 88.38 562 THR A CA 1
ATOM 4283 C C . THR A 1 562 ? -17.020 -1.451 19.863 1.00 88.38 562 THR A C 1
ATOM 4285 O O . THR A 1 562 ? -17.484 -0.910 20.860 1.00 88.38 562 THR A O 1
ATOM 4288 N N . GLU A 1 563 ? -15.862 -1.073 19.320 1.00 86.56 563 GLU A N 1
ATOM 4289 C CA . GLU A 1 563 ? -15.023 -0.010 19.891 1.00 86.56 563 GLU A CA 1
ATOM 4290 C C . GLU A 1 563 ? -15.751 1.346 19.925 1.00 86.56 563 GLU A C 1
ATOM 4292 O O . GLU A 1 563 ? -15.756 2.034 20.942 1.00 86.56 563 GLU A O 1
ATOM 4297 N N . GLN A 1 564 ? -16.447 1.700 18.840 1.00 89.19 564 GLN A N 1
ATOM 4298 C CA . GLN A 1 564 ? -17.218 2.946 18.751 1.00 89.19 564 GLN A CA 1
ATOM 4299 C C . GLN A 1 564 ? -18.368 2.974 19.770 1.00 89.19 564 GLN A C 1
ATOM 4301 O O . GLN A 1 564 ? -18.600 3.992 20.423 1.00 89.19 564 GLN A O 1
ATOM 4306 N N . ARG A 1 565 ? -19.029 1.829 19.987 1.00 92.50 565 ARG A N 1
ATOM 4307 C CA . ARG A 1 565 ? -20.038 1.674 21.047 1.00 92.50 565 ARG A CA 1
ATOM 4308 C C . ARG A 1 565 ? -19.427 1.822 22.442 1.00 92.50 565 ARG A C 1
ATOM 4310 O O . ARG A 1 565 ? -20.017 2.477 23.296 1.00 92.50 565 ARG A O 1
ATOM 4317 N N . ALA A 1 566 ? -18.234 1.270 22.673 1.00 92.31 566 ALA A N 1
ATOM 4318 C CA . ALA A 1 566 ? -17.528 1.410 23.946 1.00 92.31 566 ALA A CA 1
ATOM 4319 C C . ALA A 1 566 ? -17.202 2.885 24.255 1.00 92.31 566 ALA A C 1
ATOM 4321 O O . ALA A 1 566 ? -17.497 3.358 25.355 1.00 92.31 566 ALA A O 1
ATOM 4322 N N . TRP A 1 567 ? -16.692 3.647 23.280 1.00 92.75 567 TRP A N 1
ATOM 4323 C CA . TRP A 1 567 ? -16.435 5.086 23.438 1.00 92.75 567 TRP A CA 1
ATOM 4324 C C . TRP A 1 567 ? -17.701 5.913 23.695 1.00 92.75 567 TRP A C 1
ATOM 4326 O O . TRP A 1 567 ? -17.672 6.864 24.486 1.00 92.75 567 TRP A O 1
ATOM 4336 N N . ALA A 1 568 ? -18.820 5.545 23.071 1.00 93.88 568 ALA A N 1
ATOM 4337 C CA . ALA A 1 568 ? -20.115 6.170 23.320 1.00 93.88 568 ALA A CA 1
ATOM 4338 C C . ALA A 1 568 ? -20.604 5.926 24.754 1.00 93.88 568 ALA A C 1
ATOM 4340 O O . ALA A 1 568 ? -20.956 6.872 25.460 1.00 93.88 568 ALA A O 1
ATOM 4341 N N . VAL A 1 569 ? -20.551 4.676 25.223 1.00 95.06 569 VAL A N 1
ATOM 4342 C CA . VAL A 1 569 ? -20.929 4.311 26.597 1.00 95.06 569 VAL A CA 1
ATOM 4343 C C . VAL A 1 569 ? -20.027 4.996 27.628 1.00 95.06 569 VAL A C 1
ATOM 4345 O O . VAL A 1 569 ? -20.529 5.504 28.631 1.00 95.06 569 VAL A O 1
ATOM 4348 N N . ALA A 1 570 ? -18.718 5.073 27.372 1.00 95.00 570 ALA A N 1
ATOM 4349 C CA . ALA A 1 570 ? -17.778 5.818 28.210 1.00 95.00 570 ALA A CA 1
ATOM 4350 C C . ALA A 1 570 ? -18.149 7.307 28.311 1.00 95.00 570 ALA A C 1
ATOM 4352 O O . ALA A 1 570 ? -18.186 7.873 29.404 1.00 95.00 570 ALA A O 1
ATOM 4353 N N . SER A 1 571 ? -18.493 7.919 27.174 1.00 95.75 571 SER A N 1
ATOM 4354 C CA . SER A 1 571 ? -18.924 9.320 27.112 1.00 95.75 571 SER A CA 1
ATOM 4355 C C . SER A 1 571 ? -20.222 9.552 27.884 1.00 95.75 571 SER A C 1
ATOM 4357 O O . SER A 1 571 ? -20.330 10.530 28.620 1.00 95.75 571 SER A O 1
ATOM 4359 N N . LEU A 1 572 ? -21.194 8.639 27.779 1.00 96.69 572 LEU A N 1
ATOM 4360 C CA . LEU A 1 572 ? -22.437 8.705 28.553 1.00 96.69 572 LEU A CA 1
ATOM 4361 C C . LEU A 1 572 ? -22.181 8.575 30.056 1.00 96.69 572 LEU A C 1
ATOM 4363 O O . LEU A 1 572 ? -22.757 9.338 30.830 1.00 96.69 572 LEU A O 1
ATOM 4367 N N . ALA A 1 573 ? -21.302 7.659 30.475 1.00 96.81 573 ALA A N 1
ATOM 4368 C CA . ALA A 1 573 ? -20.936 7.514 31.882 1.00 96.81 573 ALA A CA 1
ATOM 4369 C C . ALA A 1 573 ? -20.392 8.833 32.458 1.00 96.81 573 ALA A C 1
ATOM 4371 O O . ALA A 1 573 ? -20.818 9.264 33.528 1.00 96.81 573 ALA A O 1
ATOM 4372 N N . GLU A 1 574 ? -19.486 9.503 31.742 1.00 96.00 574 GLU A N 1
ATOM 4373 C CA . GLU A 1 574 ? -18.912 10.778 32.183 1.00 96.00 574 GLU A CA 1
ATOM 4374 C C . GLU A 1 574 ? -19.927 11.935 32.111 1.00 96.00 574 GLU A C 1
ATOM 4376 O O . GLU A 1 574 ? -19.992 12.748 33.030 1.00 96.00 574 GLU A O 1
ATOM 4381 N N . LEU A 1 575 ? -20.794 11.988 31.092 1.00 94.88 575 LEU A N 1
ATOM 4382 C CA . LEU A 1 575 ? -21.849 13.009 30.986 1.00 94.88 575 LEU A CA 1
ATOM 4383 C C . LEU A 1 575 ? -22.839 12.968 32.153 1.00 94.88 575 LEU A C 1
ATOM 4385 O O . LEU A 1 575 ? -23.231 14.024 32.658 1.00 94.88 575 LEU A O 1
ATOM 4389 N N . TRP A 1 576 ? -23.248 11.774 32.585 1.00 94.25 576 TRP A N 1
ATOM 4390 C CA . TRP A 1 576 ? -24.107 11.627 33.762 1.00 94.25 576 TRP A CA 1
ATOM 4391 C C . TRP A 1 576 ? -23.365 11.971 35.057 1.00 94.25 576 TRP A C 1
ATOM 4393 O O . TRP A 1 576 ? -23.969 12.551 35.958 1.00 94.25 576 TRP A O 1
ATOM 4403 N N . LEU A 1 577 ? -22.055 11.704 35.133 1.00 93.69 577 LEU A N 1
ATOM 4404 C CA . LEU A 1 577 ? -21.226 12.122 36.266 1.00 93.69 577 LEU A CA 1
ATOM 4405 C C . LEU A 1 577 ? -21.162 13.653 36.356 1.00 93.69 577 LEU A C 1
ATOM 4407 O O . LEU A 1 577 ? -21.322 14.208 37.440 1.00 93.69 577 LEU A O 1
ATOM 4411 N N . ILE A 1 578 ? -20.986 14.337 35.221 1.00 91.69 578 ILE A N 1
ATOM 4412 C CA . ILE A 1 578 ? -20.952 15.805 35.144 1.00 91.69 578 ILE A CA 1
ATOM 4413 C C . ILE A 1 578 ? -22.262 16.418 35.667 1.00 91.69 578 ILE A C 1
ATOM 4415 O O . ILE A 1 578 ? -22.219 17.423 36.375 1.00 91.69 578 ILE A O 1
ATOM 4419 N N . ARG A 1 579 ? -23.421 15.794 35.399 1.00 89.81 579 ARG A N 1
ATOM 4420 C CA . ARG A 1 579 ? -24.731 16.271 35.889 1.00 89.81 579 ARG A CA 1
ATOM 4421 C C . ARG A 1 579 ? -24.892 16.231 37.407 1.00 89.81 579 ARG A C 1
ATOM 4423 O O . ARG A 1 579 ? -25.658 17.025 37.933 1.00 89.81 579 ARG A O 1
ATOM 4430 N N . LEU A 1 580 ? -24.148 15.384 38.122 1.00 89.31 580 LEU A N 1
ATOM 4431 C CA . LEU A 1 580 ? -24.125 15.402 39.594 1.00 89.31 580 LEU A CA 1
ATOM 4432 C C . LEU A 1 580 ? -23.499 16.684 40.167 1.00 89.31 580 LEU A C 1
ATOM 4434 O O . LEU A 1 580 ? -23.599 16.944 41.367 1.00 89.31 580 LEU A O 1
ATOM 4438 N N . GLY A 1 581 ? -22.817 17.464 39.323 1.00 84.31 581 GLY A N 1
ATOM 4439 C CA . GLY A 1 581 ? -22.244 18.755 39.673 1.00 84.31 581 GLY A CA 1
ATOM 4440 C C . GLY A 1 581 ? -23.197 19.942 39.545 1.00 84.31 581 GLY A C 1
ATOM 4441 O O . GLY A 1 581 ? -22.755 21.069 39.746 1.00 84.31 581 GLY A O 1
ATOM 4442 N N . ASP A 1 582 ? -24.465 19.723 39.203 1.00 83.88 582 ASP A N 1
ATOM 4443 C CA . ASP A 1 582 ? -25.466 20.788 39.157 1.00 83.88 582 ASP A CA 1
ATOM 4444 C C . ASP A 1 582 ? -25.849 21.226 40.593 1.00 83.88 582 ASP A C 1
ATOM 4446 O O . ASP A 1 582 ? -26.287 20.378 41.378 1.00 83.88 582 ASP A O 1
ATOM 4450 N N . PRO A 1 583 ? -25.648 22.507 40.975 1.00 76.88 583 PRO A N 1
ATOM 4451 C CA . PRO A 1 583 ? -25.939 23.001 42.325 1.00 76.88 583 PRO A CA 1
ATOM 4452 C C . PRO A 1 583 ? -27.419 22.892 42.715 1.00 76.88 583 PRO A C 1
ATOM 4454 O O . PRO A 1 583 ? -27.720 22.809 43.906 1.00 76.88 583 PRO A O 1
ATOM 4457 N N . ASP A 1 584 ? -28.324 22.873 41.733 1.00 80.88 584 ASP A N 1
ATOM 4458 C CA . ASP A 1 584 ? -29.773 22.880 41.951 1.00 80.88 584 ASP A CA 1
ATOM 4459 C C . ASP A 1 584 ? -30.392 21.467 41.871 1.00 80.88 584 ASP A C 1
ATOM 4461 O O . ASP A 1 584 ? -31.616 21.313 41.905 1.00 80.88 584 ASP A O 1
ATOM 4465 N N . LEU A 1 585 ? -29.566 20.412 41.791 1.00 82.44 585 LEU A N 1
ATOM 4466 C CA . LEU A 1 585 ? -30.031 19.035 41.605 1.00 82.44 585 LEU A CA 1
ATOM 4467 C C . LEU A 1 585 ? -30.749 18.475 42.851 1.00 82.44 585 LEU A C 1
ATOM 4469 O O . LEU A 1 585 ? -30.147 18.370 43.928 1.00 82.44 585 LEU A O 1
ATOM 4473 N N . PRO A 1 586 ? -32.004 17.998 42.730 1.00 84.94 586 PRO A N 1
ATOM 4474 C CA . PRO A 1 586 ? -32.696 17.351 43.838 1.00 84.94 586 PRO A CA 1
ATOM 4475 C C . PRO A 1 586 ? -31.993 16.054 44.296 1.00 84.94 586 PRO A C 1
ATOM 4477 O O . PRO A 1 586 ? -31.596 15.238 43.459 1.00 84.94 586 PRO A O 1
ATOM 4480 N N . PRO A 1 587 ? -31.928 15.746 45.611 1.00 80.12 587 PRO A N 1
ATOM 4481 C CA . PRO A 1 587 ? -31.255 14.538 46.116 1.00 80.12 587 PRO A CA 1
ATOM 4482 C C . PRO A 1 587 ? -31.797 13.204 45.570 1.00 80.12 587 PRO A C 1
ATOM 4484 O O . PRO A 1 587 ? -31.087 12.198 45.542 1.00 80.12 587 PRO A O 1
ATOM 4487 N N . ALA A 1 588 ? -33.071 13.159 45.166 1.00 81.81 588 ALA A N 1
ATOM 4488 C CA . ALA A 1 588 ? -33.663 11.980 44.535 1.00 81.81 588 ALA A CA 1
ATOM 4489 C C . ALA A 1 588 ? -33.120 11.755 43.113 1.00 81.81 588 ALA A C 1
ATOM 4491 O O . ALA A 1 588 ? -32.801 10.621 42.763 1.00 81.81 588 ALA A O 1
ATOM 4492 N N . GLU A 1 589 ? -32.951 12.828 42.338 1.00 85.75 589 GLU A N 1
ATOM 4493 C CA . GLU A 1 589 ? -32.390 12.785 40.982 1.00 85.75 589 GLU A CA 1
ATOM 4494 C C . GLU A 1 589 ? -30.883 12.506 41.006 1.00 85.75 589 GLU A C 1
ATOM 4496 O O . GLU A 1 589 ? -30.391 11.718 40.201 1.00 85.75 589 GLU A O 1
ATOM 4501 N N . GLY A 1 590 ? -30.159 13.037 42.000 1.00 86.62 590 GLY A N 1
ATOM 4502 C CA . GLY A 1 590 ? -28.740 12.721 42.206 1.00 86.62 590 GLY A CA 1
ATOM 4503 C C . GLY A 1 590 ? -28.469 11.224 42.406 1.00 86.62 590 GLY A C 1
ATOM 4504 O O . GLY A 1 590 ? -27.493 10.690 41.877 1.00 86.62 590 GLY A O 1
ATOM 4505 N N . ARG A 1 591 ? -29.362 10.508 43.105 1.00 88.31 591 ARG A N 1
ATOM 4506 C CA . ARG A 1 591 ? -29.267 9.044 43.243 1.00 88.31 591 ARG A CA 1
ATOM 4507 C C . ARG A 1 591 ? -29.503 8.317 41.917 1.00 88.31 591 ARG A C 1
ATOM 4509 O O . ARG A 1 591 ? -28.736 7.414 41.595 1.00 88.31 591 ARG A O 1
ATOM 4516 N N . ASP A 1 592 ? -30.511 8.727 41.143 1.00 91.81 592 ASP A N 1
ATOM 4517 C CA . ASP A 1 592 ? -30.789 8.148 39.816 1.00 91.81 592 ASP A CA 1
ATOM 4518 C C . ASP A 1 592 ? -29.602 8.339 38.861 1.00 91.81 592 ASP A C 1
ATOM 4520 O O . ASP A 1 592 ? -29.144 7.391 38.223 1.00 91.81 592 ASP A O 1
ATOM 4524 N N . PHE A 1 593 ? -29.037 9.547 38.810 1.00 93.38 593 PHE A N 1
ATOM 4525 C CA . PHE A 1 593 ? -27.906 9.849 37.931 1.00 93.38 593 PHE A CA 1
ATOM 4526 C C . PHE A 1 593 ? -26.657 9.056 38.322 1.00 93.38 593 PHE A C 1
ATOM 4528 O O . PHE A 1 593 ? -26.001 8.497 37.444 1.00 93.38 593 PHE A O 1
ATOM 4535 N N . SER A 1 594 ? -26.361 8.931 39.622 1.00 93.44 594 SER A N 1
ATOM 4536 C CA . SER A 1 594 ? -25.256 8.093 40.113 1.00 93.44 594 SER A CA 1
ATOM 4537 C C . SER A 1 594 ? -25.403 6.629 39.670 1.00 93.44 594 SER A C 1
ATOM 4539 O O . SER A 1 594 ? -24.436 6.020 39.202 1.00 93.44 594 SER A O 1
ATOM 4541 N N . GLU A 1 595 ? -26.616 6.068 39.724 1.00 94.81 595 GLU A N 1
ATOM 4542 C CA . GLU A 1 595 ? -26.872 4.708 39.233 1.00 94.81 595 GLU A CA 1
ATOM 4543 C C . GLU A 1 595 ? -26.725 4.584 37.709 1.00 94.81 595 GLU A C 1
ATOM 4545 O O . GLU A 1 595 ? -26.154 3.596 37.237 1.00 94.81 595 GLU A O 1
ATOM 4550 N N . ARG A 1 596 ? -27.134 5.592 36.924 1.00 96.12 596 ARG A N 1
ATOM 4551 C CA . ARG A 1 596 ? -26.917 5.602 35.462 1.00 96.12 596 ARG A CA 1
ATOM 4552 C C . ARG A 1 596 ? -25.436 5.590 35.093 1.00 96.12 596 ARG A C 1
ATOM 4554 O O . ARG A 1 596 ? -25.041 4.840 34.200 1.00 96.12 596 ARG A O 1
ATOM 4561 N N . VAL A 1 597 ? -24.607 6.370 35.795 1.00 96.69 597 VAL A N 1
ATOM 4562 C CA . VAL A 1 597 ? -23.142 6.361 35.610 1.00 96.69 597 VAL A CA 1
ATOM 4563 C C . VAL A 1 597 ? -22.598 4.939 35.777 1.00 96.69 597 VAL A C 1
ATOM 4565 O O . VAL A 1 597 ? -21.868 4.431 34.923 1.00 96.69 597 VAL A O 1
ATOM 4568 N N . VAL A 1 598 ? -23.002 4.265 36.855 1.00 95.94 598 VAL A N 1
ATOM 4569 C CA . VAL A 1 598 ? -22.579 2.894 37.169 1.00 95.94 598 VAL A CA 1
ATOM 4570 C C . VAL A 1 598 ? -23.107 1.879 36.154 1.00 95.94 598 VAL A C 1
ATOM 4572 O O . VAL A 1 598 ? -22.385 0.953 35.776 1.00 95.94 598 VAL A O 1
ATOM 4575 N N . GLN A 1 599 ? -24.339 2.044 35.673 1.00 96.62 599 GLN A N 1
ATOM 4576 C CA . GLN A 1 599 ? -24.907 1.194 34.628 1.00 96.62 599 GLN A CA 1
ATOM 4577 C C . GLN A 1 599 ? -24.093 1.276 33.331 1.00 96.62 599 GLN A C 1
ATOM 4579 O O . GLN A 1 599 ? -23.752 0.234 32.766 1.00 96.62 599 GLN A O 1
ATOM 4584 N N . HIS A 1 600 ? -23.731 2.485 32.892 1.00 97.25 600 HIS A N 1
ATOM 4585 C CA . HIS A 1 600 ? -22.878 2.665 31.718 1.00 97.25 600 HIS A CA 1
ATOM 4586 C C . HIS A 1 600 ? -21.471 2.095 31.943 1.00 97.25 600 HIS A C 1
ATOM 4588 O O . HIS A 1 600 ? -20.959 1.406 31.068 1.00 97.25 600 HIS A O 1
ATOM 4594 N N . ALA A 1 601 ? -20.873 2.255 33.128 1.00 95.00 601 ALA A N 1
ATOM 4595 C CA . ALA A 1 601 ? -19.584 1.626 33.438 1.00 95.00 601 ALA A CA 1
ATOM 4596 C C . ALA A 1 601 ? -19.631 0.084 33.352 1.00 95.00 601 ALA A C 1
ATOM 4598 O O . ALA A 1 601 ? -18.711 -0.535 32.818 1.00 95.00 601 ALA A O 1
ATOM 4599 N N . ARG A 1 602 ? -20.724 -0.548 33.810 1.00 95.00 602 ARG A N 1
ATOM 4600 C CA . ARG A 1 602 ? -20.937 -2.004 33.664 1.00 95.00 602 ARG A CA 1
ATOM 4601 C C . ARG A 1 602 ? -21.124 -2.430 32.211 1.00 95.00 602 ARG A C 1
ATOM 4603 O O . ARG A 1 602 ? -20.737 -3.536 31.845 1.00 95.00 602 ARG A O 1
ATOM 4610 N N . GLU A 1 603 ? -21.777 -1.603 31.399 1.00 94.19 603 GLU A N 1
ATOM 4611 C CA . GLU A 1 603 ? -21.903 -1.851 29.960 1.00 94.19 603 GLU A CA 1
ATOM 4612 C C . GLU A 1 603 ? -20.542 -1.733 29.266 1.00 94.19 603 GLU A C 1
ATOM 4614 O O . GLU A 1 603 ? -20.163 -2.628 28.519 1.00 94.19 603 GLU A O 1
ATOM 4619 N N . LEU A 1 604 ? -19.758 -0.701 29.593 1.00 93.81 604 LEU A N 1
ATOM 4620 C CA . LEU A 1 604 ? -18.399 -0.530 29.080 1.00 93.81 604 LEU A CA 1
ATOM 4621 C C . LEU A 1 604 ? -17.520 -1.736 29.422 1.00 93.81 604 LEU A C 1
ATOM 4623 O O . LEU A 1 604 ? -16.856 -2.277 28.544 1.00 93.81 604 LEU A O 1
ATOM 4627 N N . GLN A 1 605 ? -17.558 -2.201 30.674 1.00 91.50 605 GLN A N 1
ATOM 4628 C CA . GLN A 1 605 ? -16.841 -3.408 31.080 1.00 91.50 605 GLN A CA 1
ATOM 4629 C C . GLN A 1 605 ? -17.248 -4.611 30.220 1.00 91.50 605 GLN A C 1
ATOM 4631 O O . GLN A 1 605 ? -16.378 -5.321 29.726 1.00 91.50 605 GLN A O 1
ATOM 4636 N N . ARG A 1 606 ? -18.552 -4.817 29.989 1.00 89.94 606 ARG A N 1
ATOM 4637 C CA . ARG A 1 606 ? -19.055 -5.907 29.137 1.00 89.94 606 ARG A CA 1
ATOM 4638 C C . ARG A 1 606 ? -18.567 -5.800 27.691 1.00 89.94 606 ARG A C 1
ATOM 4640 O O . ARG A 1 606 ? -18.208 -6.825 27.122 1.00 89.94 606 ARG A O 1
ATOM 4647 N N . LEU A 1 607 ? -18.514 -4.596 27.121 1.00 88.25 607 LEU A N 1
ATOM 4648 C CA . LEU A 1 607 ? -18.022 -4.366 25.756 1.00 88.25 607 LEU A CA 1
ATOM 4649 C C . LEU A 1 607 ? -16.507 -4.581 25.618 1.00 88.25 607 LEU A C 1
ATOM 4651 O O . LEU A 1 607 ? -16.051 -4.996 24.555 1.00 88.25 607 LEU A O 1
ATOM 4655 N N . CYS A 1 608 ? -15.739 -4.325 26.679 1.00 85.19 608 CYS A N 1
ATOM 4656 C CA . CYS A 1 608 ? -14.283 -4.491 26.689 1.00 85.19 608 CYS A CA 1
ATOM 4657 C C . CYS A 1 608 ? -13.829 -5.932 27.015 1.00 85.19 608 CYS A C 1
ATOM 4659 O O . CYS A 1 608 ? -12.655 -6.261 26.843 1.00 85.19 608 CYS A O 1
ATOM 4661 N N . VAL A 1 609 ? -14.719 -6.818 27.484 1.00 79.88 609 VAL A N 1
ATOM 4662 C CA . VAL A 1 609 ? -14.383 -8.231 27.747 1.00 79.88 609 VAL A CA 1
ATOM 4663 C C . VAL A 1 609 ? -14.229 -8.991 26.424 1.00 79.88 609 VAL A C 1
ATOM 4665 O O . VAL A 1 609 ? -15.175 -9.118 25.652 1.00 79.88 609 VAL A O 1
ATOM 4668 N N . GLY A 1 610 ? -13.032 -9.532 26.174 1.00 64.25 610 GLY A N 1
ATOM 4669 C CA . GLY A 1 610 ? -12.718 -10.287 24.951 1.00 64.25 610 GLY A CA 1
ATOM 4670 C C . GLY A 1 610 ? -12.483 -9.425 23.701 1.00 64.25 610 GLY A C 1
ATOM 4671 O O . GLY A 1 610 ? -12.352 -9.980 22.612 1.00 64.25 610 GLY A O 1
ATOM 4672 N N . GLY A 1 611 ? -12.427 -8.097 23.854 1.00 68.06 611 GLY A N 1
ATOM 4673 C CA . GLY A 1 611 ? -12.128 -7.122 22.801 1.00 68.06 611 GLY A CA 1
ATOM 4674 C C . GLY A 1 611 ? -10.974 -6.188 23.180 1.00 68.06 611 GLY A C 1
ATOM 4675 O O . GLY A 1 611 ? -10.171 -6.509 24.056 1.00 68.06 611 GLY A O 1
ATOM 4676 N N . ASP A 1 612 ? -10.890 -5.028 22.521 1.00 70.44 612 ASP A N 1
ATOM 4677 C CA . ASP A 1 612 ? -9.930 -3.983 22.888 1.00 70.44 612 ASP A CA 1
ATOM 4678 C C . ASP A 1 612 ? -10.260 -3.415 24.278 1.00 70.44 612 ASP A C 1
ATOM 4680 O O . ASP A 1 612 ? -11.364 -2.929 24.531 1.00 70.44 612 ASP A O 1
ATOM 4684 N N . GLN A 1 613 ? -9.291 -3.488 25.189 1.00 81.88 613 GLN A N 1
ATOM 4685 C CA . GLN A 1 613 ? -9.432 -3.008 26.563 1.00 81.88 613 GLN A CA 1
ATOM 4686 C C . GLN A 1 613 ? -9.125 -1.510 26.697 1.00 81.88 613 GLN A C 1
ATOM 4688 O O . GLN A 1 613 ? -9.435 -0.912 27.735 1.00 81.88 613 GLN A O 1
ATOM 4693 N N . PHE A 1 614 ? -8.554 -0.878 25.664 1.00 81.88 614 PHE A N 1
ATOM 4694 C CA . PHE A 1 614 ? -8.110 0.513 25.708 1.00 81.88 614 PHE A CA 1
ATOM 4695 C C . PHE A 1 614 ? -9.223 1.516 26.067 1.00 81.88 614 PHE A C 1
ATOM 4697 O O . PHE A 1 614 ? -8.975 2.349 26.948 1.00 81.88 614 PHE A O 1
ATOM 4704 N N . PRO A 1 615 ? -10.459 1.442 25.521 1.00 85.38 615 PRO A N 1
ATOM 4705 C CA . PRO A 1 615 ? -11.545 2.332 25.942 1.00 85.38 615 PRO A CA 1
ATOM 4706 C C . PRO A 1 615 ? -11.857 2.209 27.441 1.00 85.38 615 PRO A C 1
ATOM 4708 O O . PRO A 1 615 ? -12.061 3.216 28.125 1.00 85.38 615 PRO A O 1
ATOM 4711 N N . GLY A 1 616 ? -11.824 0.986 27.982 1.00 88.44 616 GLY A N 1
ATOM 4712 C CA . GLY A 1 616 ? -12.018 0.717 29.409 1.00 88.44 616 GLY A CA 1
ATOM 4713 C C . GLY A 1 616 ? -10.899 1.298 30.277 1.00 88.44 616 GLY A C 1
ATOM 4714 O O . GLY A 1 616 ? -11.177 2.004 31.247 1.00 88.44 616 GLY A O 1
ATOM 4715 N N . MET A 1 617 ? -9.637 1.058 29.905 1.00 85.50 617 MET A N 1
ATOM 4716 C CA . MET A 1 617 ? -8.463 1.602 30.605 1.00 85.50 617 MET A CA 1
ATOM 4717 C C . MET A 1 617 ? -8.430 3.137 30.576 1.00 85.50 617 MET A C 1
ATOM 4719 O O . MET A 1 617 ? -8.193 3.778 31.602 1.00 85.50 617 MET A O 1
ATOM 4723 N N . SER A 1 618 ? -8.703 3.738 29.414 1.00 86.75 618 SER A N 1
ATOM 4724 C CA . SER A 1 618 ? -8.743 5.193 29.238 1.00 86.75 618 SER A CA 1
ATOM 4725 C C . SER A 1 618 ? -9.848 5.831 30.083 1.00 86.75 618 SER A C 1
ATOM 4727 O O . SER A 1 618 ? -9.599 6.806 30.799 1.00 86.75 618 SER A O 1
ATOM 4729 N N . THR A 1 619 ? -11.045 5.232 30.076 1.00 92.19 619 THR A N 1
ATOM 4730 C CA . THR A 1 619 ? -12.183 5.694 30.885 1.00 92.19 619 THR A CA 1
ATOM 4731 C C . THR A 1 619 ? -11.874 5.591 32.370 1.00 92.19 619 THR A C 1
ATOM 4733 O O . THR A 1 619 ? -12.062 6.561 33.098 1.00 92.19 619 THR A O 1
ATOM 4736 N N . ARG A 1 620 ? -11.311 4.467 32.829 1.00 92.94 620 ARG A N 1
ATOM 4737 C CA . ARG A 1 620 ? -10.869 4.329 34.220 1.00 92.94 620 ARG A CA 1
ATOM 4738 C C . ARG A 1 620 ? -9.911 5.454 34.613 1.00 92.94 620 ARG A C 1
ATOM 4740 O O . ARG A 1 620 ? -10.171 6.126 35.606 1.00 92.94 620 ARG A O 1
ATOM 4747 N N . ARG A 1 621 ? -8.871 5.721 33.813 1.00 88.81 621 ARG A N 1
ATOM 4748 C CA . ARG A 1 621 ? -7.906 6.801 34.094 1.00 88.81 621 ARG A CA 1
ATOM 4749 C C . ARG A 1 621 ? -8.574 8.178 34.121 1.00 88.81 621 ARG A C 1
ATOM 4751 O O . ARG A 1 621 ? -8.193 9.025 34.920 1.00 88.81 621 ARG A O 1
ATOM 4758 N N . GLN A 1 622 ? -9.580 8.424 33.281 1.00 93.12 622 GLN A N 1
ATOM 4759 C CA . GLN A 1 622 ? -10.371 9.658 33.335 1.00 93.12 622 GLN A CA 1
ATOM 4760 C C . GLN A 1 622 ? -11.176 9.769 34.640 1.00 93.12 622 GLN A C 1
ATOM 4762 O O . GLN A 1 622 ? -11.145 10.819 35.276 1.00 93.12 622 GLN A O 1
ATOM 4767 N N . PHE A 1 623 ? -11.831 8.695 35.082 1.00 95.69 623 PHE A N 1
ATOM 4768 C CA . PHE A 1 623 ? -12.576 8.668 36.346 1.00 95.69 623 PHE A CA 1
ATOM 4769 C C . PHE A 1 623 ? -11.659 8.758 37.577 1.00 95.69 623 PHE A C 1
ATOM 4771 O O . PHE A 1 623 ? -12.004 9.428 38.551 1.00 95.69 623 PHE A O 1
ATOM 4778 N N . GLU A 1 624 ? -10.456 8.183 37.515 1.00 93.25 624 GLU A N 1
ATOM 4779 C CA . GLU A 1 624 ? -9.426 8.333 38.550 1.00 93.25 624 GLU A CA 1
ATOM 4780 C C . GLU A 1 624 ? -9.058 9.805 38.773 1.00 93.25 624 GLU A C 1
ATOM 4782 O O . GLU A 1 624 ? -8.903 10.207 39.925 1.00 93.25 624 GLU A O 1
ATOM 4787 N N . ARG A 1 625 ? -9.030 10.645 37.724 1.00 93.44 625 ARG A N 1
ATOM 4788 C CA . ARG A 1 625 ? -8.777 12.093 37.873 1.00 93.44 625 ARG A CA 1
ATOM 4789 C C . ARG A 1 625 ? -9.806 12.777 38.762 1.00 93.44 625 ARG A C 1
ATOM 4791 O O . ARG A 1 625 ? -9.423 13.624 39.563 1.00 93.44 625 ARG A O 1
ATOM 4798 N N . TYR A 1 626 ? -11.085 12.409 38.680 1.00 94.25 626 TYR A N 1
ATOM 4799 C CA . TYR A 1 626 ? -12.115 12.964 39.567 1.00 94.25 626 TYR A CA 1
ATOM 4800 C C . TYR A 1 626 ? -11.875 12.601 41.035 1.00 94.25 626 TYR A C 1
ATOM 4802 O O . TYR A 1 626 ? -12.199 13.390 41.921 1.00 94.25 626 TYR A O 1
ATOM 4810 N N . VAL A 1 627 ? -11.278 11.437 41.294 1.00 92.62 627 VAL A N 1
ATOM 4811 C CA . VAL A 1 627 ? -11.037 10.923 42.646 1.00 92.62 627 VAL A CA 1
ATOM 4812 C C . VAL A 1 627 ? -9.731 11.463 43.230 1.00 92.62 627 VAL A C 1
ATOM 4814 O O . VAL A 1 627 ? -9.737 12.057 44.309 1.00 92.62 627 VAL A O 1
ATOM 4817 N N . SER A 1 628 ? -8.610 11.252 42.539 1.00 88.44 628 SER A N 1
ATOM 4818 C CA . SER A 1 628 ? -7.263 11.502 43.066 1.00 88.44 628 SER A CA 1
ATOM 4819 C C . SER A 1 628 ? -6.771 12.931 42.832 1.00 88.44 628 SER A C 1
ATOM 4821 O O . SER A 1 628 ? -5.946 13.424 43.602 1.00 88.44 628 SER A O 1
ATOM 4823 N N . TRP A 1 629 ? -7.299 13.622 41.817 1.00 90.75 629 TRP A N 1
ATOM 4824 C CA . TRP A 1 629 ? -6.836 14.949 41.415 1.00 90.75 629 TRP A CA 1
ATOM 4825 C C . TRP A 1 629 ? -7.914 16.021 41.578 1.00 90.75 629 TRP A C 1
ATOM 4827 O O . TRP A 1 629 ? -7.854 16.801 42.531 1.00 90.75 629 TRP A O 1
ATOM 4837 N N . TRP A 1 630 ? -8.905 16.073 40.688 1.00 92.06 630 TRP A N 1
ATOM 4838 C CA . TRP A 1 630 ? -9.884 17.158 40.608 1.00 92.06 630 TRP A CA 1
ATOM 4839 C C . TRP A 1 630 ? -10.787 17.255 41.838 1.00 92.06 630 TRP A C 1
ATOM 4841 O O . TRP A 1 630 ? -11.182 18.360 42.203 1.00 92.06 630 TRP A O 1
ATOM 4851 N N . GLY A 1 631 ? -11.090 16.134 42.500 1.00 89.06 631 GLY A N 1
ATOM 4852 C CA . GLY A 1 631 ? -11.853 16.098 43.754 1.00 89.06 631 GLY A CA 1
ATOM 4853 C C . GLY A 1 631 ? -11.000 16.197 45.022 1.00 89.06 631 GLY A C 1
ATOM 4854 O O . GLY A 1 631 ? -11.536 16.162 46.137 1.00 89.06 631 GLY A O 1
ATOM 4855 N N . SER A 1 632 ? -9.674 16.308 44.893 1.00 88.44 632 SER A N 1
ATOM 4856 C CA . SER A 1 632 ? -8.773 16.359 46.046 1.00 88.44 632 SER A CA 1
ATOM 4857 C C . SER A 1 632 ? -8.871 17.705 46.787 1.00 88.44 632 SER A C 1
ATOM 4859 O O . SER A 1 632 ? -9.013 18.752 46.150 1.00 88.44 632 SER A O 1
ATOM 4861 N N . PRO A 1 633 ? -8.727 17.733 48.130 1.00 86.56 633 PRO A N 1
ATOM 4862 C CA . PRO A 1 633 ? -8.695 18.993 48.883 1.00 86.56 633 PRO A CA 1
ATOM 4863 C C . PRO A 1 633 ? -7.564 19.929 48.437 1.00 86.56 633 PRO A C 1
ATOM 4865 O O . PRO A 1 633 ? -7.699 21.147 48.496 1.00 86.56 633 PRO A O 1
ATOM 4868 N N . ARG A 1 634 ? -6.444 19.360 47.967 1.00 85.56 634 ARG A N 1
ATOM 4869 C CA . ARG A 1 634 ? -5.303 20.128 47.459 1.00 85.56 634 ARG A CA 1
ATOM 4870 C C . ARG A 1 634 ? -5.660 20.892 46.187 1.00 85.56 634 ARG A C 1
ATOM 4872 O O . ARG A 1 634 ? -5.275 22.049 46.050 1.00 85.56 634 ARG A O 1
ATOM 4879 N N . PHE A 1 635 ? -6.394 20.260 45.275 1.00 87.62 635 PHE A N 1
ATOM 4880 C CA . PHE A 1 635 ? -6.845 20.924 44.058 1.00 87.62 635 PHE A CA 1
ATOM 4881 C C . PHE A 1 635 ? -7.914 21.986 44.349 1.00 87.62 635 PHE A C 1
ATOM 4883 O O . PHE A 1 635 ? -7.828 23.079 43.798 1.00 87.62 635 PHE A O 1
ATOM 4890 N N . GLU A 1 636 ? -8.837 21.734 45.288 1.00 86.56 636 GLU A N 1
ATOM 4891 C CA . GLU A 1 636 ? -9.779 22.765 45.771 1.00 86.56 636 GLU A CA 1
ATOM 4892 C C . GLU A 1 636 ? -9.053 24.002 46.311 1.00 86.56 636 GLU A C 1
ATOM 4894 O O . GLU A 1 636 ? -9.382 25.135 45.962 1.00 86.56 636 GLU A O 1
ATOM 4899 N N . ALA A 1 637 ? -8.017 23.798 47.132 1.00 83.69 637 ALA A N 1
ATOM 4900 C CA . ALA A 1 637 ? -7.215 24.900 47.652 1.00 83.69 637 ALA A CA 1
ATOM 4901 C C . ALA A 1 637 ? -6.526 25.684 46.521 1.00 83.69 637 ALA A C 1
ATOM 4903 O O . ALA A 1 637 ? -6.508 26.915 46.555 1.00 83.69 637 ALA A O 1
ATOM 4904 N N . ALA A 1 638 ? -6.005 24.991 45.500 1.00 84.25 638 ALA A N 1
ATOM 4905 C CA . ALA A 1 638 ? -5.397 25.622 44.329 1.00 84.25 638 ALA A CA 1
ATOM 4906 C C . ALA A 1 638 ? -6.400 26.484 43.543 1.00 84.25 638 ALA A C 1
ATOM 4908 O O . ALA A 1 638 ? -6.079 27.627 43.216 1.00 84.25 638 ALA A O 1
ATOM 4909 N N . LEU A 1 639 ? -7.622 25.996 43.306 1.00 87.06 639 LEU A N 1
ATOM 4910 C CA . LEU A 1 639 ? -8.699 26.780 42.683 1.00 87.06 639 LEU A CA 1
ATOM 4911 C C . LEU A 1 639 ? -9.038 28.034 43.501 1.00 87.06 639 LEU A C 1
ATOM 4913 O O . LEU A 1 639 ? -9.130 29.133 42.946 1.00 87.06 639 LEU A O 1
ATOM 4917 N N . GLY A 1 640 ? -9.110 27.892 44.829 1.00 83.94 640 GLY A N 1
ATOM 4918 C CA . GLY A 1 640 ? -9.342 29.005 45.749 1.00 83.94 640 GLY A CA 1
ATOM 4919 C C . GLY A 1 640 ? -8.296 30.121 45.635 1.00 83.94 640 GLY A C 1
ATOM 4920 O O . GLY A 1 640 ? -8.655 31.295 45.700 1.00 83.94 640 GLY A O 1
ATOM 4921 N N . THR A 1 641 ? -7.022 29.796 45.366 1.00 82.00 641 THR A N 1
ATOM 4922 C CA . THR A 1 641 ? -5.975 30.822 45.145 1.00 82.00 641 THR A CA 1
ATOM 4923 C C . THR A 1 641 ? -6.197 31.687 43.900 1.00 82.00 641 THR A C 1
ATOM 4925 O O . THR A 1 641 ? -5.669 32.795 43.829 1.00 82.00 641 THR A O 1
ATOM 4928 N N . ARG A 1 642 ? -6.991 31.213 42.931 1.00 81.38 642 ARG A N 1
ATOM 4929 C CA . ARG A 1 642 ? -7.388 31.949 41.718 1.00 81.38 642 ARG A CA 1
ATOM 4930 C C . ARG A 1 642 ? -8.804 32.530 41.816 1.00 81.38 642 ARG A C 1
ATOM 4932 O O . ARG A 1 642 ? -9.306 33.057 40.830 1.00 81.38 642 ARG A O 1
ATOM 4939 N N . GLY A 1 643 ? -9.443 32.446 42.987 1.00 82.31 643 GLY A N 1
ATOM 4940 C CA . GLY A 1 643 ? -10.811 32.924 43.197 1.00 82.31 643 GLY A CA 1
ATOM 4941 C C . GLY A 1 643 ? -11.881 32.079 42.500 1.00 82.31 643 GLY A C 1
ATOM 4942 O O . GLY A 1 643 ? -13.004 32.546 42.337 1.00 82.31 643 GLY A O 1
ATOM 4943 N N . ILE A 1 644 ? -11.553 30.852 42.084 1.00 84.75 644 ILE A N 1
ATOM 4944 C CA . ILE A 1 644 ? -12.506 29.939 41.450 1.00 84.75 644 ILE A CA 1
ATOM 4945 C C . ILE A 1 644 ? -13.260 29.194 42.554 1.00 84.75 644 ILE A C 1
ATOM 4947 O O . ILE A 1 644 ? -12.651 28.480 43.351 1.00 84.75 644 ILE A O 1
ATOM 4951 N N . GLN A 1 645 ? -14.585 29.346 42.595 1.00 77.94 645 GLN A N 1
ATOM 4952 C CA . GLN A 1 645 ? -15.462 28.585 43.486 1.00 77.94 645 GLN A CA 1
ATOM 4953 C C . GLN A 1 645 ? -16.352 27.650 42.673 1.00 77.94 645 GLN A C 1
ATOM 4955 O O . GLN A 1 645 ? -17.041 28.078 41.749 1.00 77.94 645 GLN A O 1
ATOM 4960 N N . ARG A 1 646 ? -16.345 26.362 43.027 1.00 82.81 646 ARG A N 1
ATOM 4961 C CA . ARG A 1 646 ? -17.195 25.349 42.396 1.00 82.81 646 ARG A CA 1
ATOM 4962 C C . ARG A 1 646 ? -18.499 25.221 43.182 1.00 82.81 646 ARG A C 1
ATOM 4964 O O . ARG A 1 646 ? -18.460 24.939 44.373 1.00 82.81 646 ARG A O 1
ATOM 4971 N N . GLY A 1 647 ? -19.641 25.397 42.515 1.00 66.88 647 GLY A N 1
ATOM 4972 C CA . GLY A 1 647 ? -20.976 25.220 43.115 1.00 66.88 647 GLY A CA 1
ATOM 4973 C C . GLY A 1 647 ? -21.449 23.761 43.219 1.00 66.88 647 GLY A C 1
ATOM 4974 O O . GLY A 1 647 ? -22.523 23.498 43.736 1.00 66.88 647 GLY A O 1
ATOM 4975 N N . ALA A 1 648 ? -20.658 22.812 42.721 1.00 69.38 648 ALA A N 1
ATOM 4976 C CA . ALA A 1 648 ? -21.044 21.421 42.503 1.00 69.38 648 ALA A CA 1
ATOM 4977 C C . ALA A 1 648 ? -20.988 20.528 43.761 1.00 69.38 648 ALA A C 1
ATOM 4979 O O . ALA A 1 648 ? -20.104 20.663 44.611 1.00 69.38 648 ALA A O 1
ATOM 4980 N N . THR A 1 649 ? -21.847 19.507 43.818 1.00 73.12 649 THR A N 1
ATOM 4981 C CA . THR A 1 649 ? -21.821 18.424 44.821 1.00 73.12 649 THR A CA 1
ATOM 4982 C C . THR A 1 649 ? -20.698 17.408 44.558 1.00 73.12 649 THR A C 1
ATOM 4984 O O . THR A 1 649 ? -20.908 16.272 44.129 1.00 73.12 649 THR A O 1
ATOM 4987 N N . TRP A 1 650 ? -19.451 17.804 44.835 1.00 84.75 650 TRP A N 1
ATOM 4988 C CA . TRP A 1 650 ? -18.282 16.927 44.662 1.00 84.75 650 TRP A CA 1
ATOM 4989 C C . TRP A 1 650 ? -18.232 15.778 45.679 1.00 84.75 650 TRP A C 1
ATOM 4991 O O . TRP A 1 650 ? -17.778 14.681 45.352 1.00 84.75 650 TRP A O 1
ATOM 5001 N N . ARG A 1 651 ? -18.694 16.018 46.912 1.00 79.69 651 ARG A N 1
ATOM 5002 C CA . ARG A 1 651 ? -18.635 15.076 48.044 1.00 79.69 651 ARG A CA 1
ATOM 5003 C C . ARG A 1 651 ? -20.045 14.749 48.544 1.00 79.69 651 ARG A C 1
ATOM 5005 O O . ARG A 1 651 ? -20.914 15.612 48.515 1.00 79.69 651 ARG A O 1
ATOM 5012 N N . GLY A 1 652 ? -20.253 13.520 49.015 1.00 77.56 652 GLY A N 1
ATOM 5013 C CA . GLY A 1 652 ? -21.551 12.993 49.464 1.00 77.56 652 GLY A CA 1
ATOM 5014 C C . GLY A 1 652 ? -21.813 11.589 48.910 1.00 77.56 652 GLY A C 1
ATOM 5015 O O . GLY A 1 652 ? -21.129 11.173 47.979 1.00 77.56 652 GLY A O 1
ATOM 5016 N N . GLU A 1 653 ? -22.796 10.867 49.459 1.00 72.94 653 GLU A N 1
ATOM 5017 C CA . GLU A 1 653 ? -23.102 9.463 49.100 1.00 72.94 653 GLU A CA 1
ATOM 5018 C C . GLU A 1 653 ? -23.427 9.272 47.604 1.00 72.94 653 GLU A C 1
ATOM 5020 O O . GLU A 1 653 ? -23.101 8.244 47.019 1.00 72.94 653 GLU A O 1
ATOM 5025 N N . SER A 1 654 ? -23.998 10.295 46.958 1.00 77.94 654 SER A N 1
ATOM 5026 C CA . SER A 1 654 ? -24.239 10.351 45.504 1.00 77.94 654 SER A CA 1
ATOM 5027 C C . SER A 1 654 ? -23.480 11.496 44.819 1.00 77.94 654 SER A C 1
ATOM 5029 O O . SER A 1 654 ? -23.867 11.941 43.745 1.00 77.94 654 SER A O 1
ATOM 5031 N N . GLY A 1 655 ? -22.411 12.000 45.444 1.00 87.38 655 GLY A N 1
ATOM 5032 C CA . GLY A 1 655 ? -21.562 13.045 44.868 1.00 87.38 655 GLY A CA 1
ATOM 5033 C C . GLY A 1 655 ? -20.633 12.515 43.771 1.00 87.38 655 GLY A C 1
ATOM 5034 O O . GLY A 1 655 ? -20.475 11.300 43.594 1.00 87.38 655 GLY A O 1
ATOM 5035 N N . ILE A 1 656 ? -19.973 13.433 43.058 1.00 92.19 656 ILE A N 1
ATOM 5036 C CA . ILE A 1 656 ? -19.051 13.109 41.951 1.00 92.19 656 ILE A CA 1
ATOM 5037 C C . ILE A 1 656 ? -17.941 12.148 42.403 1.00 92.19 656 ILE A C 1
ATOM 5039 O O . ILE A 1 656 ? -17.701 11.138 41.746 1.00 92.19 656 ILE A O 1
ATOM 5043 N N . VAL A 1 657 ? -17.273 12.426 43.530 1.00 93.38 657 VAL A N 1
ATOM 5044 C CA . VAL A 1 657 ? -16.111 11.639 43.983 1.00 93.38 657 VAL A CA 1
ATOM 5045 C C . VAL A 1 657 ? -16.503 10.206 44.351 1.00 93.38 657 VAL A C 1
ATOM 5047 O O . VAL A 1 657 ? -15.822 9.270 43.936 1.00 93.38 657 VAL A O 1
ATOM 5050 N N . GLU A 1 658 ? -17.592 10.007 45.100 1.00 93.62 658 GLU A N 1
ATOM 5051 C CA . GLU A 1 658 ? -18.030 8.659 45.497 1.00 93.62 658 GLU A CA 1
ATOM 5052 C C . GLU A 1 658 ? -18.567 7.858 44.306 1.00 93.62 658 GLU A C 1
ATOM 5054 O O . GLU A 1 658 ? -18.236 6.682 44.147 1.00 93.62 658 GLU A O 1
ATOM 5059 N N . THR A 1 659 ? -19.308 8.501 43.398 1.00 94.69 659 THR A N 1
ATOM 5060 C CA . THR A 1 659 ? -19.754 7.855 42.154 1.00 94.69 659 THR A CA 1
ATOM 5061 C C . THR A 1 659 ? -18.561 7.464 41.277 1.00 94.69 659 THR A C 1
ATOM 5063 O O . THR A 1 659 ? -18.512 6.345 40.765 1.00 94.69 659 THR A O 1
ATOM 5066 N N . ALA A 1 660 ? -17.556 8.337 41.149 1.00 95.38 660 ALA A N 1
ATOM 5067 C CA . ALA A 1 660 ? -16.362 8.044 40.366 1.00 95.38 660 ALA A CA 1
ATOM 5068 C C . ALA A 1 660 ? -15.540 6.887 40.954 1.00 95.38 660 ALA A C 1
ATOM 5070 O O . ALA A 1 660 ? -15.107 6.019 40.200 1.00 95.38 660 ALA A O 1
ATOM 5071 N N . LYS A 1 661 ? -15.398 6.799 42.287 1.00 95.06 661 LYS A N 1
ATOM 5072 C CA . LYS A 1 661 ? -14.762 5.643 42.952 1.00 95.06 661 LYS A CA 1
ATOM 5073 C C . LYS A 1 661 ? -15.445 4.326 42.591 1.00 95.06 661 LYS A C 1
ATOM 5075 O O . LYS A 1 661 ? -14.757 3.365 42.260 1.00 95.06 661 LYS A O 1
ATOM 5080 N N . ARG A 1 662 ? -16.786 4.289 42.597 1.00 94.75 662 ARG A N 1
ATOM 5081 C CA . ARG A 1 662 ? -17.553 3.095 42.194 1.00 94.75 662 ARG A CA 1
ATOM 5082 C C . ARG A 1 662 ? -17.208 2.669 40.765 1.00 94.75 662 ARG A C 1
ATOM 5084 O O . ARG A 1 662 ? -17.029 1.481 40.523 1.00 94.75 662 ARG A O 1
ATOM 5091 N N . VAL A 1 663 ? -17.085 3.619 39.834 1.00 95.25 663 VAL A N 1
ATOM 5092 C CA . VAL A 1 663 ? -16.684 3.336 38.443 1.00 95.25 663 VAL A CA 1
ATOM 5093 C C . VAL A 1 663 ? -15.249 2.829 38.357 1.00 95.25 663 VAL A C 1
ATOM 5095 O O . VAL A 1 663 ? -15.016 1.830 37.681 1.00 95.25 663 VAL A O 1
ATOM 5098 N N . VAL A 1 664 ? -14.302 3.469 39.050 1.00 94.12 664 VAL A N 1
ATOM 5099 C CA . VAL A 1 664 ? -12.896 3.031 39.071 1.00 94.12 664 VAL A CA 1
ATOM 5100 C C . VAL A 1 664 ? -12.797 1.583 39.543 1.00 94.12 664 VAL A C 1
ATOM 5102 O O . VAL A 1 664 ? -12.212 0.773 38.832 1.00 94.12 664 VAL A O 1
ATOM 5105 N N . SER A 1 665 ? -13.452 1.233 40.655 1.00 92.62 665 SER A N 1
ATOM 5106 C CA . SER A 1 665 ? -13.475 -0.141 41.174 1.00 92.62 665 SER A CA 1
ATOM 5107 C C . SER A 1 665 ? -14.167 -1.136 40.238 1.00 92.62 665 SER A C 1
ATOM 5109 O O . SER A 1 665 ? -13.773 -2.295 40.177 1.00 92.62 665 SER A O 1
ATOM 5111 N N . LEU A 1 666 ? -15.193 -0.720 39.487 1.00 91.12 666 LEU A N 1
ATOM 5112 C CA . LEU A 1 666 ? -15.838 -1.588 38.491 1.00 91.12 666 LEU A CA 1
ATOM 5113 C C . LEU A 1 666 ? -14.930 -1.874 37.294 1.00 91.12 666 LEU A C 1
ATOM 5115 O O . LEU A 1 666 ? -14.968 -2.974 36.750 1.00 91.12 666 LEU A O 1
ATOM 5119 N N . LEU A 1 667 ? -14.122 -0.896 36.891 1.00 88.69 667 LEU A N 1
ATOM 5120 C CA . LEU A 1 667 ? -13.175 -1.011 35.784 1.00 88.69 667 LEU A CA 1
ATOM 5121 C C . LEU A 1 667 ? -11.786 -1.500 36.247 1.00 88.69 667 LEU A C 1
ATOM 5123 O O . LEU A 1 667 ? -10.813 -1.400 35.496 1.00 88.69 667 LEU A O 1
ATOM 5127 N N . GLU A 1 668 ? -11.668 -2.033 37.469 1.00 79.81 668 GLU A N 1
ATOM 5128 C CA . GLU A 1 668 ? -10.460 -2.710 37.937 1.00 79.81 668 GLU A CA 1
ATOM 5129 C C . GLU A 1 668 ? -10.290 -4.063 37.241 1.00 79.81 668 GLU A C 1
ATOM 5131 O O . GLU A 1 668 ? -10.894 -5.074 37.596 1.00 79.81 668 GLU A O 1
ATOM 5136 N N . TRP A 1 669 ? -9.420 -4.086 36.238 1.00 65.88 669 TRP A N 1
ATOM 5137 C CA . TRP A 1 669 ? -8.897 -5.312 35.656 1.00 65.88 669 TRP A CA 1
ATOM 5138 C C . TRP A 1 669 ? -7.912 -5.923 36.660 1.00 65.88 669 TRP A C 1
ATOM 5140 O O . TRP A 1 669 ? -6.883 -5.316 36.958 1.00 65.88 669 TRP A O 1
ATOM 5150 N N . ARG A 1 670 ? -8.226 -7.094 37.231 1.00 41.88 670 ARG A N 1
ATOM 5151 C CA . ARG A 1 670 ? -7.228 -7.868 37.980 1.00 41.88 670 ARG A CA 1
ATOM 5152 C C . ARG A 1 670 ? -6.195 -8.380 36.983 1.00 41.88 670 ARG A C 1
ATOM 5154 O O . ARG A 1 670 ? -6.539 -9.177 36.115 1.00 41.88 670 ARG A O 1
ATOM 5161 N N . GLU A 1 671 ? -4.952 -7.937 37.123 1.00 33.81 671 GLU A N 1
ATOM 5162 C CA . GLU A 1 671 ? -3.822 -8.642 36.529 1.00 33.81 671 GLU A CA 1
ATOM 5163 C C . GLU A 1 671 ? -3.776 -10.046 37.145 1.00 33.81 671 GLU A C 1
ATOM 5165 O O . GLU A 1 671 ? -3.581 -10.210 38.351 1.00 33.81 671 GLU A O 1
ATOM 5170 N N . GLU A 1 672 ? -3.995 -11.075 36.331 1.00 26.89 672 GLU A N 1
ATOM 5171 C CA . GLU A 1 672 ? -3.488 -12.402 36.663 1.00 26.89 672 GLU A CA 1
ATOM 5172 C C . GLU A 1 672 ? -1.952 -12.288 36.746 1.00 26.89 672 GLU A C 1
ATOM 5174 O O . GLU A 1 672 ? -1.336 -11.763 35.811 1.00 26.89 672 GLU A O 1
ATOM 5179 N N . PRO A 1 673 ? -1.304 -12.732 37.838 1.00 30.62 673 PRO A N 1
ATOM 5180 C CA . PRO A 1 673 ? 0.146 -12.676 37.960 1.00 30.62 673 PRO A CA 1
ATOM 5181 C C . PRO A 1 673 ? 0.775 -13.661 36.963 1.00 30.62 673 PRO A C 1
ATOM 5183 O O . PRO A 1 673 ? 0.911 -14.850 37.240 1.00 30.62 673 PRO A O 1
ATOM 5186 N N . GLY A 1 674 ? 1.124 -13.154 35.778 1.00 31.84 674 GLY A N 1
ATOM 5187 C CA . GLY A 1 674 ? 1.733 -13.937 34.699 1.00 31.84 674 GLY A CA 1
ATOM 5188 C C . GLY A 1 674 ? 1.809 -13.261 33.323 1.00 31.84 674 GLY A C 1
ATOM 5189 O O . GLY A 1 674 ? 2.064 -13.950 32.338 1.00 31.84 674 GLY A O 1
ATOM 5190 N N . GLY A 1 675 ? 1.592 -11.947 33.211 1.00 26.39 675 GLY A N 1
ATOM 5191 C CA . GLY A 1 675 ? 1.733 -11.222 31.945 1.00 26.39 675 GLY A CA 1
ATOM 5192 C C . GLY A 1 675 ? 3.187 -10.851 31.649 1.00 26.39 675 GLY A C 1
ATOM 5193 O O . GLY A 1 675 ? 3.661 -9.810 32.094 1.00 26.39 675 GLY A O 1
ATOM 5194 N N . ALA A 1 676 ? 3.897 -11.687 30.892 1.00 27.12 676 ALA A N 1
ATOM 5195 C CA . ALA A 1 676 ? 5.092 -11.260 30.162 1.00 27.12 676 ALA A CA 1
ATOM 5196 C C . ALA A 1 676 ? 4.753 -10.070 29.227 1.00 27.12 676 ALA A C 1
ATOM 5198 O O . ALA A 1 676 ? 3.593 -9.946 28.817 1.00 27.12 676 ALA A O 1
ATOM 5199 N N . PRO A 1 677 ? 5.727 -9.204 28.871 1.00 29.94 677 PRO A N 1
ATOM 5200 C CA . PRO A 1 677 ? 5.508 -8.128 27.902 1.00 29.94 677 PRO A CA 1
ATOM 5201 C C . PRO A 1 677 ? 4.937 -8.702 26.600 1.00 29.94 677 PRO A C 1
ATOM 5203 O O . PRO A 1 677 ? 5.253 -9.836 26.238 1.00 29.94 677 PRO A O 1
ATOM 5206 N N . PHE A 1 678 ? 4.062 -7.926 25.950 1.00 27.12 678 PHE A N 1
ATOM 5207 C CA . PHE A 1 678 ? 3.321 -8.283 24.736 1.00 27.12 678 PHE A CA 1
ATOM 5208 C C . PHE A 1 678 ? 4.073 -9.282 23.838 1.00 27.12 678 PHE A C 1
ATOM 5210 O O . PHE A 1 678 ? 5.179 -8.974 23.387 1.00 27.12 678 PHE A O 1
ATOM 5217 N N . PRO A 1 679 ? 3.490 -10.452 23.514 1.00 26.48 679 PRO A N 1
ATOM 5218 C CA . PRO A 1 679 ? 4.053 -11.267 22.456 1.00 26.48 679 PRO A CA 1
ATOM 5219 C C . PRO A 1 679 ? 3.907 -10.506 21.124 1.00 26.48 679 PRO A C 1
ATOM 5221 O O . PRO A 1 679 ? 2.945 -9.745 20.952 1.00 26.48 679 PRO A O 1
ATOM 5224 N N . PRO A 1 680 ? 4.820 -10.713 20.158 1.00 25.81 680 PRO A N 1
ATOM 5225 C CA . PRO A 1 680 ? 4.598 -10.259 18.789 1.00 25.81 680 PRO A CA 1
ATOM 5226 C C . PRO A 1 680 ? 3.253 -10.815 18.280 1.00 25.81 680 PRO A C 1
ATOM 5228 O O . PRO A 1 680 ? 2.794 -11.848 18.784 1.00 25.81 680 PRO A O 1
ATOM 5231 N N . PRO A 1 681 ? 2.596 -10.164 17.300 1.00 23.33 681 PRO A N 1
ATOM 5232 C CA . PRO A 1 681 ? 1.329 -10.653 16.762 1.00 23.33 681 PRO A CA 1
ATOM 5233 C C . PRO A 1 681 ? 1.477 -12.135 16.381 1.00 23.33 681 PRO A C 1
ATOM 5235 O O . PRO A 1 681 ? 2.456 -12.488 15.716 1.00 23.33 681 PRO A O 1
ATOM 5238 N N . PRO A 1 682 ? 0.572 -13.028 16.824 1.00 24.91 682 PRO A N 1
ATOM 5239 C CA . PRO A 1 682 ? 0.790 -14.449 16.648 1.00 24.91 682 PRO A CA 1
ATOM 5240 C C . PRO A 1 682 ? 0.747 -14.801 15.163 1.00 24.91 682 PRO A C 1
ATOM 5242 O O . PRO A 1 682 ? -0.179 -14.440 14.432 1.00 24.91 682 PRO A O 1
ATOM 5245 N N . ALA A 1 683 ? 1.750 -15.572 14.744 1.00 28.41 683 ALA A N 1
ATOM 5246 C CA . ALA A 1 683 ? 1.649 -16.430 13.580 1.00 28.41 683 ALA A CA 1
ATOM 5247 C C . ALA A 1 683 ? 0.349 -17.243 13.677 1.00 28.41 683 ALA A C 1
ATOM 5249 O O . ALA A 1 683 ? -0.013 -17.734 14.747 1.00 28.41 683 ALA A O 1
ATOM 5250 N N . ILE A 1 684 ? -0.362 -17.366 12.557 1.00 25.53 684 ILE A N 1
ATOM 5251 C CA . ILE A 1 684 ? -1.634 -18.085 12.461 1.00 25.53 684 ILE A CA 1
ATOM 5252 C C . ILE A 1 684 ? -1.382 -19.563 12.796 1.00 25.53 684 ILE A C 1
ATOM 5254 O O . ILE A 1 684 ? -1.009 -20.354 11.933 1.00 25.53 684 ILE A O 1
ATOM 5258 N N . ALA A 1 685 ? -1.586 -19.932 14.058 1.00 25.45 685 ALA A N 1
ATOM 5259 C CA . ALA A 1 685 ? -1.591 -21.303 14.538 1.00 25.45 685 ALA A CA 1
ATOM 5260 C C . ALA A 1 685 ? -2.987 -21.633 15.078 1.00 25.45 685 ALA A C 1
ATOM 5262 O O . ALA A 1 685 ? -3.542 -20.950 15.937 1.00 25.45 685 ALA A O 1
ATOM 5263 N N . ARG A 1 686 ? -3.553 -22.690 14.497 1.00 36.38 686 ARG A N 1
ATOM 5264 C CA . ARG A 1 686 ? -4.870 -23.270 14.767 1.00 36.38 686 ARG A CA 1
ATOM 5265 C C . ARG A 1 686 ? -4.977 -23.728 16.222 1.00 36.38 686 ARG A C 1
ATOM 5267 O O . ARG A 1 686 ? -4.067 -24.392 16.710 1.00 36.38 686 ARG A O 1
ATOM 5274 N N . SER A 1 687 ? -6.122 -23.519 16.872 1.00 26.11 687 SER A N 1
ATOM 5275 C CA . SER A 1 687 ? -6.490 -24.354 18.018 1.00 26.11 687 SER A CA 1
ATOM 5276 C C . SER A 1 687 ? -7.952 -24.787 17.969 1.00 26.11 687 SER A C 1
ATOM 5278 O O . SER A 1 687 ? -8.876 -24.025 17.688 1.00 26.11 687 SER A O 1
ATOM 5280 N N . ALA A 1 688 ? -8.106 -26.092 18.173 1.00 31.84 688 ALA A N 1
ATOM 5281 C CA . ALA A 1 688 ? -9.344 -26.833 18.227 1.00 31.84 688 ALA A CA 1
ATOM 5282 C C . ALA A 1 688 ? -10.103 -26.520 19.521 1.00 31.84 688 ALA A C 1
ATOM 5284 O O . ALA A 1 688 ? -9.525 -26.537 20.607 1.00 31.84 688 ALA A O 1
ATOM 5285 N N . VAL A 1 689 ? -11.418 -26.325 19.421 1.00 27.39 689 VAL A N 1
ATOM 5286 C CA . VAL A 1 689 ? -12.307 -26.289 20.586 1.00 27.39 689 VAL A CA 1
ATOM 5287 C C . VAL A 1 689 ? -13.141 -27.564 20.606 1.00 27.39 689 VAL A C 1
ATOM 5289 O O . VAL A 1 689 ? -14.077 -27.748 19.830 1.00 27.39 689 VAL A O 1
ATOM 5292 N N . SER A 1 690 ? -12.778 -28.440 21.539 1.00 27.97 690 SER A N 1
ATOM 5293 C CA . SER A 1 690 ? -13.600 -29.538 22.038 1.00 27.97 690 SER A CA 1
ATOM 5294 C C . SER A 1 690 ? -14.856 -28.972 22.710 1.00 27.97 690 SER A C 1
ATOM 5296 O O . SER A 1 690 ? -14.764 -28.235 23.691 1.00 27.97 690 SER A O 1
ATOM 5298 N N . ARG A 1 691 ? -16.040 -29.328 22.200 1.00 29.14 691 ARG A N 1
ATOM 5299 C CA . ARG A 1 691 ? -17.321 -29.142 22.895 1.00 29.14 691 ARG A CA 1
ATOM 5300 C C . ARG A 1 691 ? -17.854 -30.503 23.333 1.00 29.14 691 ARG A C 1
ATOM 5302 O O . ARG A 1 691 ? -18.340 -31.283 22.520 1.00 29.14 691 ARG A O 1
ATOM 5309 N N . ARG A 1 692 ? -17.805 -30.758 24.643 1.00 24.02 692 ARG A N 1
ATOM 5310 C CA . ARG A 1 692 ? -18.689 -31.711 25.323 1.00 24.02 692 ARG A CA 1
ATOM 5311 C C . ARG A 1 692 ? -19.921 -30.950 25.809 1.00 24.02 692 ARG A C 1
ATOM 5313 O O . ARG A 1 692 ? -19.820 -30.154 26.734 1.00 24.02 692 ARG A O 1
ATOM 5320 N N . THR A 1 693 ? -21.076 -31.242 25.222 1.00 27.80 693 THR A N 1
ATOM 5321 C CA . THR A 1 693 ? -22.392 -30.979 25.817 1.00 27.80 693 THR A CA 1
ATOM 5322 C C . THR A 1 693 ? -23.195 -32.274 25.786 1.00 27.80 693 THR A C 1
ATOM 5324 O O . THR A 1 693 ? -23.430 -32.861 24.733 1.00 27.80 693 THR A O 1
ATOM 5327 N N . THR A 1 694 ? -23.545 -32.745 26.978 1.00 24.95 694 THR A N 1
ATOM 5328 C CA . THR A 1 694 ? -24.333 -33.943 27.274 1.00 24.95 694 THR A CA 1
ATOM 5329 C C . THR A 1 694 ? -25.812 -33.718 26.959 1.00 24.95 694 THR A C 1
ATOM 5331 O O . THR A 1 694 ? -26.414 -32.797 27.507 1.00 24.95 694 THR A O 1
ATOM 5334 N N . ALA A 1 695 ? -26.403 -34.586 26.137 1.00 25.91 695 ALA A N 1
ATOM 5335 C CA . ALA A 1 695 ? -27.851 -34.740 25.981 1.00 25.91 695 ALA A CA 1
ATOM 5336 C C . ALA A 1 695 ? -28.321 -36.029 26.693 1.00 25.91 695 ALA A C 1
ATOM 5338 O O . ALA A 1 695 ? -27.538 -36.982 26.768 1.00 25.91 695 ALA A O 1
ATOM 5339 N N . PRO A 1 696 ? -29.560 -36.098 27.218 1.00 27.44 696 PRO A N 1
ATOM 5340 C CA . PRO A 1 696 ? -30.088 -37.309 27.834 1.00 27.44 696 PRO A CA 1
ATOM 5341 C C . PRO A 1 696 ? -30.536 -38.320 26.769 1.00 27.44 696 PRO A C 1
ATOM 5343 O O . PRO A 1 696 ? -31.057 -37.961 25.713 1.00 27.44 696 PRO A O 1
ATOM 5346 N N . ALA A 1 697 ? -30.314 -39.599 27.065 1.00 29.55 697 ALA A N 1
ATOM 5347 C CA . ALA A 1 697 ? -30.630 -40.726 26.202 1.00 29.55 697 ALA A CA 1
ATOM 5348 C C . ALA A 1 697 ? -32.144 -40.961 26.070 1.00 29.55 697 ALA A C 1
ATOM 5350 O O . ALA A 1 697 ? -32.858 -41.027 27.069 1.00 29.55 697 ALA A O 1
ATOM 5351 N N . VAL A 1 698 ? -32.597 -41.206 24.838 1.00 28.61 698 VAL A N 1
ATOM 5352 C CA . VAL A 1 698 ? -33.841 -41.928 24.547 1.00 28.61 698 VAL A CA 1
ATOM 5353 C C . VAL A 1 698 ? -33.497 -43.062 23.583 1.00 28.61 698 VAL A C 1
ATOM 5355 O O . VAL A 1 698 ? -33.092 -42.836 22.446 1.00 28.61 698 VAL A O 1
ATOM 5358 N N . HIS A 1 699 ? -33.620 -44.293 24.073 1.00 34.84 699 HIS A N 1
ATOM 5359 C CA . HIS A 1 699 ? -33.548 -45.519 23.284 1.00 34.84 699 HIS A CA 1
ATOM 5360 C C . HIS A 1 699 ? -34.797 -45.654 22.410 1.00 34.84 699 HIS A C 1
ATOM 5362 O O . HIS A 1 699 ? -35.879 -45.825 22.962 1.00 34.84 699 HIS A O 1
ATOM 5368 N N . LEU A 1 700 ? -34.644 -45.704 21.083 1.00 28.86 700 LEU A N 1
ATOM 5369 C CA . LEU A 1 700 ? -35.584 -46.375 20.175 1.00 28.86 700 LEU A CA 1
ATOM 5370 C C . LEU A 1 700 ? -34.793 -47.042 19.033 1.00 28.86 700 LEU A C 1
ATOM 5372 O O . LEU A 1 700 ? -33.809 -46.486 18.553 1.00 28.86 700 LEU A O 1
ATOM 5376 N N . GLY A 1 701 ? -35.173 -48.281 18.702 1.00 29.64 701 GLY A N 1
ATOM 5377 C CA . GLY A 1 701 ? -34.425 -49.253 17.890 1.00 29.64 701 GLY A CA 1
ATOM 5378 C C . GLY A 1 701 ? -34.197 -48.890 16.411 1.00 29.64 701 GLY A C 1
ATOM 5379 O O . GLY A 1 701 ? -34.506 -47.783 15.979 1.00 29.64 701 GLY A O 1
ATOM 5380 N N . PRO A 1 702 ? -33.623 -49.813 15.613 1.00 35.22 702 PRO A N 1
ATOM 5381 C CA . PRO A 1 702 ? -33.069 -49.483 14.307 1.00 35.22 702 PRO A CA 1
ATOM 5382 C C . PRO A 1 702 ? -34.182 -49.238 13.278 1.00 35.22 702 PRO A C 1
ATOM 5384 O O . PRO A 1 702 ? -35.028 -50.116 13.098 1.00 35.22 702 PRO A O 1
ATOM 5387 N N . PRO A 1 703 ? -34.160 -48.126 12.520 1.00 33.78 703 PRO A N 1
ATOM 5388 C CA . PRO A 1 703 ? -34.947 -48.018 11.311 1.00 33.78 703 PRO A CA 1
ATOM 5389 C C . PRO A 1 703 ? -34.058 -48.260 10.086 1.00 33.78 703 PRO A C 1
ATOM 5391 O O . PRO A 1 703 ? -33.048 -47.603 9.856 1.00 33.78 703 PRO A O 1
ATOM 5394 N N . HIS A 1 704 ? -34.454 -49.283 9.337 1.00 31.42 704 HIS A N 1
ATOM 5395 C CA . HIS A 1 704 ? -34.361 -49.452 7.889 1.00 31.42 704 HIS A CA 1
ATOM 5396 C C . HIS A 1 704 ? -33.513 -48.457 7.070 1.00 31.42 704 HIS A C 1
ATOM 5398 O O . HIS A 1 704 ? -33.741 -47.252 7.046 1.00 31.42 704 HIS A O 1
ATOM 5404 N N . ARG A 1 705 ? -32.605 -49.034 6.267 1.00 39.50 705 ARG A N 1
ATOM 5405 C CA . ARG A 1 705 ? -31.867 -48.381 5.177 1.00 39.50 705 ARG A CA 1
ATOM 5406 C C . ARG A 1 705 ? -32.825 -47.652 4.222 1.00 39.50 705 ARG A C 1
ATOM 5408 O O . ARG A 1 705 ? -33.511 -48.302 3.438 1.00 39.50 705 ARG A O 1
ATOM 5415 N N . SER A 1 706 ? -32.806 -46.323 4.248 1.00 38.94 706 SER A N 1
ATOM 5416 C CA . SER A 1 706 ? -33.241 -45.478 3.134 1.00 38.94 706 SER A CA 1
ATOM 5417 C C . SER A 1 706 ? -32.026 -45.207 2.241 1.00 38.94 706 SER A C 1
ATOM 5419 O O . SER A 1 706 ? -30.957 -44.860 2.746 1.00 38.94 706 SER A O 1
ATOM 5421 N N . ALA A 1 707 ? -32.150 -45.434 0.933 1.00 43.75 707 ALA A N 1
ATOM 5422 C CA . ALA A 1 707 ? -31.117 -45.080 -0.034 1.00 43.75 707 ALA A CA 1
ATOM 5423 C C . ALA A 1 707 ? -31.005 -43.549 -0.089 1.00 43.75 707 ALA A C 1
ATOM 5425 O O . ALA A 1 707 ? -31.978 -42.877 -0.419 1.00 43.75 707 ALA A O 1
ATOM 5426 N N . ALA A 1 708 ? -29.848 -43.000 0.276 1.00 54.09 708 ALA A N 1
ATOM 5427 C CA . ALA A 1 708 ? -29.608 -41.568 0.172 1.00 54.09 708 ALA A CA 1
ATOM 5428 C C . ALA A 1 708 ? -29.599 -41.136 -1.313 1.00 54.09 708 ALA A C 1
ATOM 5430 O O . ALA A 1 708 ? -29.169 -41.888 -2.193 1.00 54.09 708 ALA A O 1
ATOM 5431 N N . ALA A 1 709 ? -30.187 -39.970 -1.588 1.00 74.88 709 ALA A N 1
ATOM 5432 C CA . ALA A 1 709 ? -30.407 -39.459 -2.935 1.00 74.88 709 ALA A CA 1
ATOM 5433 C C . ALA A 1 709 ? -29.104 -38.959 -3.574 1.00 74.88 709 ALA A C 1
ATOM 5435 O O . ALA A 1 709 ? -28.256 -38.360 -2.909 1.00 74.88 709 ALA A O 1
ATOM 5436 N N . ARG A 1 710 ? -28.940 -39.209 -4.878 1.00 89.31 710 ARG A N 1
ATOM 5437 C CA . ARG A 1 710 ? -27.775 -38.741 -5.638 1.00 89.31 710 ARG A CA 1
ATOM 5438 C C . ARG A 1 710 ? -27.959 -37.286 -6.045 1.00 89.31 710 ARG A C 1
ATOM 5440 O O . ARG A 1 710 ? -29.027 -36.930 -6.529 1.00 89.31 710 ARG A O 1
ATOM 5447 N N . PHE A 1 711 ? -26.909 -36.481 -5.917 1.00 93.25 711 PHE A N 1
ATOM 5448 C CA . PHE A 1 711 ? -26.976 -35.041 -6.165 1.00 93.25 711 PHE A CA 1
ATOM 5449 C C . PHE A 1 711 ? -25.777 -34.524 -6.963 1.00 93.25 711 PHE A C 1
ATOM 5451 O O . PHE A 1 711 ? -24.684 -35.096 -6.913 1.00 93.25 711 PHE A O 1
ATOM 5458 N N . VAL A 1 712 ? -25.986 -33.400 -7.653 1.00 95.88 712 VAL A N 1
ATOM 5459 C CA . VAL A 1 712 ? -24.932 -32.510 -8.161 1.00 95.88 712 VAL A CA 1
ATOM 5460 C C . VAL A 1 712 ? -25.312 -31.077 -7.796 1.00 95.88 712 VAL A C 1
ATOM 5462 O O . VAL A 1 712 ? -26.416 -30.632 -8.088 1.00 95.88 712 VAL A O 1
ATOM 5465 N N . THR A 1 713 ? -24.401 -30.331 -7.187 1.00 95.62 713 THR A N 1
ATOM 5466 C CA . THR A 1 713 ? -24.600 -28.935 -6.796 1.00 95.62 713 THR A CA 1
ATOM 5467 C C . THR A 1 713 ? -23.523 -28.074 -7.435 1.00 95.62 713 THR A C 1
ATOM 5469 O O . THR A 1 713 ? -22.338 -28.372 -7.313 1.00 95.62 713 THR A O 1
ATOM 5472 N N . ILE A 1 714 ? -23.941 -27.000 -8.103 1.00 97.00 714 ILE A N 1
ATOM 5473 C CA . ILE A 1 714 ? -23.066 -26.016 -8.742 1.00 97.00 714 ILE A CA 1
ATOM 5474 C C . ILE A 1 714 ? -23.243 -24.689 -8.009 1.00 97.00 714 ILE A C 1
ATOM 5476 O O . ILE A 1 714 ? -24.315 -24.082 -8.055 1.00 97.00 714 ILE A O 1
ATOM 5480 N N . GLU A 1 715 ? -22.196 -24.233 -7.334 1.00 95.38 715 GLU A N 1
ATOM 5481 C CA . GLU A 1 715 ? -22.152 -22.939 -6.661 1.00 95.38 715 GLU A CA 1
ATOM 5482 C C . GLU A 1 715 ? -21.328 -21.947 -7.487 1.00 95.38 715 GLU A C 1
ATOM 5484 O O . GLU A 1 715 ? -20.119 -22.104 -7.650 1.00 95.38 715 GLU A O 1
ATOM 5489 N N . MET A 1 716 ? -21.993 -20.913 -8.005 1.00 94.50 716 MET A N 1
ATOM 5490 C CA . MET A 1 716 ? -21.347 -19.757 -8.621 1.00 94.50 716 MET A CA 1
ATOM 5491 C C . MET A 1 716 ? -20.981 -18.752 -7.532 1.00 94.50 716 MET A C 1
ATOM 5493 O O . MET A 1 716 ? -21.859 -18.050 -7.016 1.00 94.50 716 MET A O 1
ATOM 5497 N N . LEU A 1 717 ? -19.696 -18.681 -7.188 1.00 92.25 717 LEU A N 1
ATOM 5498 C CA . LEU A 1 717 ? -19.193 -17.744 -6.187 1.00 92.25 717 LEU A CA 1
ATOM 5499 C C . LEU A 1 717 ? -19.224 -16.296 -6.714 1.00 92.25 717 LEU A C 1
ATOM 5501 O O . LEU A 1 717 ? -19.328 -16.041 -7.918 1.00 92.25 717 LEU A O 1
ATOM 5505 N N . GLU A 1 718 ? -19.136 -15.328 -5.800 1.00 87.75 718 GLU A N 1
ATOM 5506 C CA . GLU A 1 718 ? -19.013 -13.906 -6.143 1.00 87.75 718 GLU A CA 1
ATOM 5507 C C . GLU A 1 718 ? -17.625 -13.615 -6.724 1.00 87.75 718 GLU A C 1
ATOM 5509 O O . GLU A 1 718 ? -16.681 -13.257 -6.019 1.00 87.75 718 GLU A O 1
ATOM 5514 N N . ALA A 1 719 ? -17.500 -13.787 -8.036 1.00 83.50 719 ALA A N 1
ATOM 5515 C CA . ALA A 1 719 ? -16.246 -13.627 -8.760 1.00 83.50 719 ALA A CA 1
ATOM 5516 C C . ALA A 1 719 ? -16.084 -12.261 -9.460 1.00 83.50 719 ALA A C 1
ATOM 5518 O O . ALA A 1 719 ? -15.153 -12.060 -10.238 1.00 83.50 719 ALA A O 1
ATOM 5519 N N . GLY A 1 720 ? -16.964 -11.297 -9.167 1.00 84.12 720 GLY A N 1
ATOM 5520 C CA . GLY A 1 720 ? -16.990 -9.984 -9.814 1.00 84.12 720 GLY A CA 1
ATOM 5521 C C . GLY A 1 720 ? -17.335 -10.113 -11.296 1.00 84.12 720 GLY A C 1
ATOM 5522 O O . GLY A 1 720 ? -18.454 -10.487 -11.640 1.00 84.12 720 GLY A O 1
ATOM 5523 N N . HIS A 1 721 ? -16.367 -9.820 -12.160 1.00 75.38 721 HIS A N 1
ATOM 5524 C CA . HIS A 1 721 ? -16.476 -9.955 -13.614 1.00 75.38 721 HIS A CA 1
ATOM 5525 C C . HIS A 1 721 ? -15.868 -11.261 -14.157 1.00 75.38 721 HIS A C 1
ATOM 5527 O O . HIS A 1 721 ? -15.636 -11.328 -15.354 1.00 75.38 721 HIS A O 1
ATOM 5533 N N . GLY A 1 722 ? -15.588 -12.244 -13.293 1.00 82.62 722 GLY A N 1
ATOM 5534 C CA . GLY A 1 722 ? -14.911 -13.495 -13.640 1.00 82.62 722 GLY A CA 1
ATOM 5535 C C . GLY A 1 722 ? -15.657 -14.776 -13.263 1.00 82.62 722 GLY A C 1
ATOM 5536 O O . GLY A 1 722 ? -16.758 -14.718 -12.714 1.00 82.62 722 GLY A O 1
ATOM 5537 N N . ASP A 1 723 ? -15.025 -15.935 -13.486 1.00 86.62 723 ASP A N 1
ATOM 5538 C CA . ASP A 1 723 ? -15.588 -17.265 -13.191 1.00 86.62 723 ASP A CA 1
ATOM 5539 C C . ASP A 1 723 ? -14.922 -17.949 -11.995 1.00 86.62 723 ASP A C 1
ATOM 5541 O O . ASP A 1 723 ? -13.705 -18.080 -11.927 1.00 86.62 723 ASP A O 1
ATOM 5545 N N . CYS A 1 724 ? -15.733 -18.440 -11.055 1.00 94.19 724 CYS A N 1
ATOM 5546 C CA . CYS A 1 724 ? -15.289 -19.309 -9.965 1.00 94.19 724 CYS A CA 1
ATOM 5547 C C . CYS A 1 724 ? -16.453 -20.205 -9.529 1.00 94.19 724 CYS A C 1
ATOM 5549 O O . CYS A 1 724 ? -17.441 -19.725 -8.956 1.00 94.19 724 CYS A O 1
ATOM 5551 N N . LEU A 1 725 ? -16.367 -21.496 -9.856 1.00 96.12 725 LEU A N 1
ATOM 5552 C CA . LEU A 1 725 ? -17.458 -22.455 -9.691 1.00 96.12 725 LEU A CA 1
ATOM 5553 C C . LEU A 1 725 ? -17.018 -23.586 -8.766 1.00 96.12 725 LEU A C 1
ATOM 5555 O O . LEU A 1 725 ? -16.081 -24.322 -9.076 1.00 96.12 725 LEU A O 1
ATOM 5559 N N . TRP A 1 726 ? -17.726 -23.748 -7.654 1.00 95.88 726 TRP A N 1
ATOM 5560 C CA . TRP A 1 726 ? -17.520 -24.843 -6.713 1.00 95.88 726 TRP A CA 1
ATOM 5561 C C . TRP A 1 726 ? -18.558 -25.938 -6.968 1.00 95.88 726 TRP A C 1
ATOM 5563 O O . TRP A 1 726 ? -19.761 -25.687 -6.857 1.00 95.88 726 TRP A O 1
ATOM 5573 N N . ILE A 1 727 ? -18.112 -27.143 -7.331 1.00 97.00 727 ILE A N 1
ATOM 5574 C CA . ILE A 1 727 ? -19.000 -28.251 -7.694 1.00 97.00 727 ILE A CA 1
ATOM 5575 C C . ILE A 1 727 ? -18.894 -29.360 -6.654 1.00 97.00 727 ILE A C 1
ATOM 5577 O O . ILE A 1 727 ? -17.802 -29.844 -6.357 1.00 97.00 727 ILE A O 1
ATOM 5581 N N . GLU A 1 728 ? -20.041 -29.793 -6.137 1.00 95.75 728 GLU A N 1
ATOM 5582 C CA . GLU A 1 728 ? -20.158 -30.943 -5.238 1.00 95.75 728 GLU A CA 1
ATOM 5583 C C . GLU A 1 728 ? -21.094 -31.990 -5.835 1.00 95.75 728 GLU A C 1
ATOM 5585 O O . GLU A 1 728 ? -22.102 -31.648 -6.449 1.00 95.75 728 GLU A O 1
ATOM 5590 N N . TYR A 1 729 ? -20.787 -33.270 -5.655 1.00 95.69 729 TYR A N 1
ATOM 5591 C CA . TYR A 1 729 ? -21.648 -34.357 -6.110 1.00 95.69 729 TYR A CA 1
ATOM 5592 C C . TYR A 1 729 ? -21.477 -35.604 -5.247 1.00 95.69 729 TYR A C 1
ATOM 5594 O O . TYR A 1 729 ? -20.455 -35.774 -4.581 1.00 95.69 729 TYR A O 1
ATOM 5602 N N . GLY A 1 730 ? -22.469 -36.489 -5.246 1.00 93.06 730 GLY A N 1
ATOM 5603 C CA . GLY A 1 730 ? -22.405 -37.694 -4.427 1.00 93.06 730 GLY A CA 1
ATOM 5604 C C . GLY A 1 730 ? -23.732 -38.415 -4.287 1.00 93.06 730 GLY A C 1
ATOM 5605 O O . GLY A 1 730 ? -24.694 -38.119 -4.993 1.00 93.06 730 GLY A O 1
ATOM 5606 N N . ASP A 1 731 ? -23.783 -39.362 -3.355 1.00 87.19 731 ASP A N 1
ATOM 5607 C CA . ASP A 1 731 ? -24.952 -40.201 -3.065 1.00 87.19 731 ASP A CA 1
ATOM 5608 C C . ASP A 1 731 ? -25.585 -39.905 -1.695 1.00 87.19 731 ASP A C 1
ATOM 5610 O O . ASP A 1 731 ? -26.352 -40.710 -1.177 1.00 87.19 731 ASP A O 1
ATOM 5614 N N . GLY A 1 732 ? -25.214 -38.779 -1.078 1.00 78.00 732 GLY A N 1
ATOM 5615 C CA . GLY A 1 732 ? -25.645 -38.374 0.263 1.00 78.00 732 GLY A CA 1
ATOM 5616 C C . GLY A 1 732 ? -24.935 -39.103 1.413 1.00 78.00 732 GLY A C 1
ATOM 5617 O O . GLY A 1 732 ? -25.123 -38.724 2.569 1.00 78.00 732 GLY A O 1
ATOM 5618 N N . ARG A 1 733 ? -24.094 -40.110 1.127 1.00 82.94 733 ARG A N 1
ATOM 5619 C CA . ARG A 1 733 ? -23.166 -40.719 2.099 1.00 82.94 733 ARG A CA 1
ATOM 5620 C C . ARG A 1 733 ? -21.742 -40.221 1.900 1.00 82.94 733 ARG A C 1
ATOM 5622 O O . ARG A 1 733 ? -21.037 -40.027 2.887 1.00 82.94 733 ARG A O 1
ATOM 5629 N N . THR A 1 734 ? -21.327 -40.028 0.651 1.00 86.12 734 THR A N 1
ATOM 5630 C CA . THR A 1 734 ? -20.035 -39.432 0.298 1.00 86.12 734 THR A CA 1
ATOM 5631 C C . THR A 1 734 ? -20.237 -38.208 -0.584 1.00 86.12 734 THR A C 1
ATOM 5633 O O . THR A 1 734 ? -21.064 -38.224 -1.494 1.00 86.12 734 THR A O 1
ATOM 5636 N N . THR A 1 735 ? -19.465 -37.152 -0.320 1.00 92.38 735 THR A N 1
ATOM 5637 C CA . THR A 1 735 ? -19.460 -35.920 -1.119 1.00 92.38 735 THR A CA 1
ATOM 5638 C C . THR A 1 735 ? -18.096 -35.745 -1.768 1.00 92.38 735 THR A C 1
ATOM 5640 O O . THR A 1 735 ? -17.078 -35.617 -1.089 1.00 92.38 735 THR A O 1
ATOM 5643 N N . HIS A 1 736 ? -18.095 -35.719 -3.093 1.00 94.69 736 HIS A N 1
ATOM 5644 C CA . HIS A 1 736 ? -16.945 -35.459 -3.946 1.00 94.69 736 HIS A CA 1
ATOM 5645 C C . HIS A 1 736 ? -17.008 -34.021 -4.449 1.00 94.69 736 HIS A C 1
ATOM 5647 O O . HIS A 1 736 ? -18.091 -33.442 -4.566 1.00 94.69 736 HIS A O 1
ATOM 5653 N N . ARG A 1 737 ? -15.846 -33.417 -4.709 1.00 96.44 737 ARG A N 1
ATOM 5654 C CA . ARG A 1 737 ? -15.752 -31.983 -4.997 1.00 96.44 737 ARG A CA 1
ATOM 5655 C C . ARG A 1 737 ? -14.721 -31.696 -6.074 1.00 96.44 737 ARG A C 1
ATOM 5657 O O . ARG A 1 737 ? -13.659 -32.316 -6.082 1.00 96.44 737 ARG A O 1
ATOM 5664 N N . TRP A 1 738 ? -15.000 -30.729 -6.936 1.00 96.62 738 TRP A N 1
ATOM 5665 C CA . TRP A 1 738 ? -14.015 -30.168 -7.858 1.00 96.62 738 TRP A CA 1
ATOM 5666 C C . TRP A 1 738 ? -14.257 -28.671 -8.063 1.00 96.62 738 TRP A C 1
ATOM 5668 O O . TRP A 1 738 ? -15.349 -28.160 -7.802 1.00 96.62 738 TRP A O 1
ATOM 5678 N N . LEU A 1 739 ? -13.208 -27.966 -8.477 1.00 96.44 739 LEU A N 1
ATOM 5679 C CA . LEU A 1 739 ? -13.210 -26.517 -8.671 1.00 96.44 739 LEU A CA 1
ATOM 5680 C C . LEU A 1 739 ? -12.982 -26.190 -10.147 1.00 96.44 739 LEU A C 1
ATOM 5682 O O . LEU A 1 739 ? -12.116 -26.793 -10.786 1.00 96.44 739 LEU A O 1
ATOM 5686 N N . ASN A 1 740 ? -13.725 -25.213 -10.660 1.00 95.38 740 ASN A N 1
ATOM 5687 C CA . ASN A 1 740 ? -13.544 -24.674 -12.002 1.00 95.38 740 ASN A CA 1
ATOM 5688 C C . ASN A 1 740 ? -13.296 -23.158 -11.924 1.00 95.38 740 ASN A C 1
ATOM 5690 O O . ASN A 1 740 ? -14.179 -22.414 -11.491 1.00 95.38 740 ASN A O 1
ATOM 5694 N N . ASP A 1 741 ? -12.094 -22.740 -12.326 1.00 93.12 741 ASP A N 1
ATOM 5695 C CA . ASP A 1 741 ? -11.536 -21.386 -12.230 1.00 93.12 741 ASP A CA 1
ATOM 5696 C C . ASP A 1 741 ? -11.472 -20.800 -10.807 1.00 93.12 741 ASP A C 1
ATOM 5698 O O . ASP A 1 741 ? -11.846 -21.433 -9.817 1.00 93.12 741 ASP A O 1
ATOM 5702 N N . CYS A 1 742 ? -10.876 -19.612 -10.670 1.00 84.12 742 CYS A N 1
ATOM 5703 C CA . CYS A 1 742 ? -10.658 -18.946 -9.380 1.00 84.12 742 CYS A CA 1
ATOM 5704 C C . CYS A 1 742 ? -11.106 -17.484 -9.354 1.00 84.12 742 CYS A C 1
ATOM 5706 O O . CYS A 1 742 ? -10.914 -16.813 -8.338 1.00 84.12 742 CYS A O 1
ATOM 5708 N N . GLY A 1 743 ? -11.705 -16.992 -10.430 1.00 84.62 743 GLY A N 1
ATOM 5709 C CA . GLY A 1 743 ? -12.142 -15.617 -10.563 1.00 84.62 743 GLY A CA 1
ATOM 5710 C C . GLY A 1 743 ? -10.978 -14.630 -10.600 1.00 84.62 743 GLY A C 1
ATOM 5711 O O . GLY A 1 743 ? -9.814 -14.960 -10.847 1.00 84.62 743 GLY A O 1
ATOM 5712 N N . THR A 1 744 ? -11.297 -13.385 -10.266 1.00 77.75 744 THR A N 1
ATOM 5713 C CA . THR A 1 744 ? -10.311 -12.317 -10.083 1.00 77.75 744 THR A CA 1
ATOM 5714 C C . THR A 1 744 ? -9.492 -12.517 -8.802 1.00 77.75 744 THR A C 1
ATOM 5716 O O . THR A 1 744 ? -9.816 -13.321 -7.929 1.00 77.75 744 THR A O 1
ATOM 5719 N N . GLN A 1 745 ? -8.447 -11.711 -8.611 1.00 69.31 745 GLN A N 1
ATOM 5720 C CA . GLN A 1 745 ? -7.643 -11.728 -7.382 1.00 69.31 745 GLN A CA 1
ATOM 5721 C C . GLN A 1 745 ? -8.476 -11.538 -6.096 1.00 69.31 745 GLN A C 1
ATOM 5723 O O . GLN A 1 745 ? -8.141 -12.103 -5.055 1.00 69.31 745 GLN A O 1
ATOM 5728 N N . GLN A 1 746 ? -9.573 -10.776 -6.161 1.00 72.25 746 GLN A N 1
ATOM 5729 C CA . GLN A 1 746 ? -10.465 -10.539 -5.019 1.00 72.25 746 GLN A CA 1
ATOM 5730 C C . GLN A 1 746 ? -11.287 -11.787 -4.658 1.00 72.25 746 GLN A C 1
ATOM 5732 O O . GLN A 1 746 ? -11.585 -12.018 -3.484 1.00 72.25 746 GLN A O 1
ATOM 5737 N N . THR A 1 747 ? -11.596 -12.627 -5.649 1.00 80.88 747 THR A N 1
ATOM 5738 C CA . THR A 1 747 ? -12.397 -13.851 -5.501 1.00 80.88 747 THR A CA 1
ATOM 5739 C C . THR A 1 747 ? -11.731 -14.881 -4.593 1.00 80.88 747 THR A C 1
ATOM 5741 O O . THR A 1 747 ? -12.420 -15.635 -3.905 1.00 80.88 747 THR A O 1
ATOM 5744 N N . ALA A 1 748 ? -10.398 -14.869 -4.501 1.00 77.69 748 ALA A N 1
ATOM 5745 C CA . ALA A 1 748 ? -9.657 -15.793 -3.651 1.00 77.69 748 ALA A CA 1
ATOM 5746 C C . ALA A 1 748 ? -10.100 -15.752 -2.180 1.00 77.69 748 ALA A C 1
ATOM 5748 O O . ALA A 1 748 ? -10.122 -16.789 -1.523 1.00 77.69 748 ALA A O 1
ATOM 5749 N N . ARG A 1 749 ? -10.503 -14.584 -1.659 1.00 80.06 749 ARG A N 1
ATOM 5750 C CA . ARG A 1 749 ? -11.019 -14.466 -0.285 1.00 80.06 749 ARG A CA 1
ATOM 5751 C C . ARG A 1 749 ? -12.286 -15.297 -0.087 1.00 80.06 749 ARG A C 1
ATOM 5753 O O . ARG A 1 749 ? -12.413 -16.011 0.906 1.00 80.06 749 ARG A O 1
ATOM 5760 N N . GLU A 1 750 ? -13.212 -15.205 -1.035 1.00 83.25 750 GLU A N 1
ATOM 5761 C CA . GLU A 1 750 ? -14.490 -15.908 -0.974 1.00 83.25 750 GLU A CA 1
ATOM 5762 C C . GLU A 1 750 ? -14.301 -17.419 -1.177 1.00 83.25 750 GLU A C 1
ATOM 5764 O O . GLU A 1 750 ? -14.943 -18.219 -0.494 1.00 83.25 750 GLU A O 1
ATOM 5769 N N . LEU A 1 751 ? -13.358 -17.803 -2.041 1.00 85.62 751 LEU A N 1
ATOM 5770 C CA . LEU A 1 751 ? -12.983 -19.194 -2.278 1.00 85.62 751 LEU A CA 1
ATOM 5771 C C . LEU A 1 751 ? -12.281 -19.830 -1.061 1.00 85.62 751 LEU A C 1
ATOM 5773 O O . LEU A 1 751 ? -12.621 -20.945 -0.672 1.00 85.62 751 LEU A O 1
ATOM 5777 N N . LEU A 1 752 ? -11.367 -19.115 -0.395 1.00 85.12 752 LEU A N 1
ATOM 5778 C CA . LEU A 1 752 ? -10.734 -19.573 0.852 1.00 85.12 752 LEU A CA 1
ATOM 5779 C C . LEU A 1 752 ? -11.766 -19.766 1.968 1.00 85.12 752 LEU A C 1
ATOM 5781 O O . LEU A 1 752 ? -11.798 -20.814 2.608 1.00 85.12 752 LEU A O 1
ATOM 5785 N N . ARG A 1 753 ? -12.683 -18.807 2.129 1.00 85.56 753 ARG A N 1
ATOM 5786 C CA . ARG A 1 753 ? -13.806 -18.922 3.069 1.00 85.56 753 ARG A CA 1
ATOM 5787 C C . ARG A 1 753 ? -14.687 -20.139 2.757 1.00 85.56 753 ARG A C 1
ATOM 5789 O O . ARG A 1 753 ? -15.196 -20.768 3.681 1.00 85.56 753 ARG A O 1
ATOM 5796 N N . ARG A 1 754 ? -14.873 -20.485 1.477 1.00 88.81 754 ARG A N 1
ATOM 5797 C CA . ARG A 1 754 ? -15.620 -21.686 1.071 1.00 88.81 754 ARG A CA 1
ATOM 5798 C C . ARG A 1 754 ? -14.884 -22.983 1.421 1.00 88.81 754 ARG A C 1
ATOM 5800 O O . ARG A 1 754 ? -15.543 -23.940 1.825 1.00 88.81 754 ARG A O 1
ATOM 5807 N N . VAL A 1 755 ? -13.552 -23.009 1.320 1.00 88.94 755 VAL A N 1
ATOM 5808 C CA . VAL A 1 755 ? -12.717 -24.131 1.795 1.00 88.94 755 VAL A CA 1
ATOM 5809 C C . VAL A 1 755 ? -12.779 -24.268 3.314 1.00 88.94 755 VAL A C 1
ATOM 5811 O O . VAL A 1 755 ? -12.866 -25.385 3.817 1.00 88.94 755 VAL A O 1
ATOM 5814 N N . ASP A 1 756 ? -12.786 -23.157 4.054 1.00 83.94 756 ASP A N 1
ATOM 5815 C CA . ASP A 1 756 ? -12.855 -23.190 5.519 1.00 83.94 756 ASP A CA 1
ATOM 5816 C C . ASP A 1 756 ? -14.155 -23.814 6.044 1.00 83.94 756 ASP A C 1
ATOM 5818 O O . ASP A 1 756 ? -14.158 -24.425 7.112 1.00 83.94 756 ASP A O 1
ATOM 5822 N N . GLN A 1 757 ? -15.234 -23.733 5.261 1.00 86.38 757 GLN A N 1
ATOM 5823 C CA . GLN A 1 757 ? -16.514 -24.389 5.543 1.00 86.38 757 GLN A CA 1
ATOM 5824 C C . GLN A 1 757 ? -16.496 -25.908 5.288 1.00 86.38 757 GLN A C 1
ATOM 5826 O O . GLN A 1 757 ? -17.416 -26.603 5.716 1.00 86.38 757 GLN A O 1
ATOM 5831 N N . VAL A 1 758 ? -15.474 -26.440 4.607 1.00 86.19 758 VAL A N 1
ATOM 5832 C CA . VAL A 1 758 ? -15.311 -27.884 4.377 1.00 86.19 758 VAL A CA 1
ATOM 5833 C C . VAL A 1 758 ? -14.563 -28.511 5.564 1.00 86.19 758 VAL A C 1
ATOM 5835 O O . VAL A 1 758 ? -13.488 -28.009 5.930 1.00 86.19 758 VAL A O 1
ATOM 5838 N N . PRO A 1 759 ? -15.078 -29.611 6.155 1.00 84.50 759 PRO A N 1
ATOM 5839 C CA . PRO A 1 759 ? -14.376 -30.360 7.197 1.00 84.50 759 PRO A CA 1
ATOM 5840 C C . PRO A 1 759 ? -12.966 -30.751 6.755 1.00 84.50 759 PRO A C 1
ATOM 5842 O O . PRO A 1 759 ? -12.762 -31.139 5.610 1.00 84.50 759 PRO A O 1
ATOM 5845 N N . GLU A 1 760 ? -11.985 -30.661 7.651 1.00 81.19 760 GLU A N 1
ATOM 5846 C CA . GLU A 1 760 ? -10.568 -30.820 7.296 1.00 81.19 760 GLU A CA 1
ATOM 5847 C C . GLU A 1 760 ? -10.247 -32.171 6.634 1.00 81.19 760 GLU A C 1
ATOM 5849 O O . GLU A 1 760 ? -9.525 -32.214 5.642 1.00 81.19 760 GLU A O 1
ATOM 5854 N N . ASN A 1 761 ? -10.867 -33.256 7.104 1.00 80.62 761 ASN A N 1
ATOM 5855 C CA . ASN A 1 761 ? -10.742 -34.602 6.535 1.00 80.62 761 ASN A CA 1
ATOM 5856 C C . ASN A 1 761 ? -11.394 -34.763 5.145 1.00 80.62 761 ASN A C 1
ATOM 5858 O O . ASN A 1 761 ? -11.207 -35.792 4.500 1.00 80.62 761 ASN A O 1
ATOM 5862 N N . GLU A 1 762 ? -12.152 -33.767 4.689 1.00 84.06 762 GLU A N 1
ATOM 5863 C CA . GLU A 1 762 ? -12.827 -33.733 3.391 1.00 84.06 762 GLU A CA 1
ATOM 5864 C C . GLU A 1 762 ? -12.255 -32.665 2.439 1.00 84.06 762 GLU A C 1
ATOM 5866 O O . GLU A 1 762 ? -12.784 -32.470 1.341 1.00 84.06 762 GLU A O 1
ATOM 5871 N N . ARG A 1 763 ? -11.162 -31.979 2.815 1.00 89.25 763 ARG A N 1
ATOM 5872 C CA . ARG A 1 763 ? -10.484 -30.949 1.996 1.00 89.25 763 ARG A CA 1
ATOM 5873 C C . ARG A 1 763 ? -9.631 -31.552 0.877 1.00 89.25 763 ARG A C 1
ATOM 5875 O O . ARG A 1 763 ? -8.508 -31.126 0.617 1.00 89.25 763 ARG A O 1
ATOM 5882 N N . ARG A 1 764 ? -10.177 -32.545 0.184 1.00 92.19 764 ARG A N 1
ATOM 5883 C CA . ARG A 1 764 ? -9.616 -33.082 -1.051 1.00 92.19 764 ARG A CA 1
ATOM 5884 C C . ARG A 1 764 ? -10.564 -32.771 -2.197 1.00 92.19 764 ARG A C 1
ATOM 5886 O O . ARG A 1 764 ? -11.683 -33.278 -2.232 1.00 92.19 764 ARG A O 1
ATOM 5893 N N . LEU A 1 765 ? -10.099 -31.953 -3.132 1.00 94.31 765 LEU A N 1
ATOM 5894 C CA . LEU A 1 765 ? -10.769 -31.743 -4.409 1.00 94.31 765 LEU A CA 1
ATOM 5895 C C . LEU A 1 765 ? -10.252 -32.789 -5.394 1.00 94.31 765 LEU A C 1
ATOM 5897 O O . LEU A 1 765 ? -9.049 -32.987 -5.527 1.00 94.31 765 LEU A O 1
ATOM 5901 N N . GLU A 1 766 ? -11.142 -33.492 -6.080 1.00 96.19 766 GLU A N 1
ATOM 5902 C CA . GLU A 1 766 ? -10.749 -34.508 -7.059 1.00 96.19 766 GLU A CA 1
ATOM 5903 C C . GLU A 1 766 ? -10.089 -33.890 -8.286 1.00 96.19 766 GLU A C 1
ATOM 5905 O O . GLU A 1 766 ? -9.194 -34.496 -8.869 1.00 96.19 766 GLU A O 1
ATOM 5910 N N . LEU A 1 767 ? -10.508 -32.675 -8.639 1.00 96.88 767 LEU A N 1
ATOM 5911 C CA . LEU A 1 767 ? -10.007 -31.938 -9.784 1.00 96.88 767 LEU A CA 1
ATOM 5912 C C . LEU A 1 767 ? -10.038 -30.429 -9.511 1.00 96.88 767 LEU A C 1
ATOM 5914 O O . LEU A 1 767 ? -10.978 -29.908 -8.904 1.00 96.88 767 LEU A O 1
ATOM 5918 N N . PHE A 1 768 ? -9.024 -29.724 -10.000 1.00 96.12 768 PHE A N 1
ATOM 5919 C CA . PHE A 1 768 ? -9.068 -28.281 -10.199 1.00 96.12 768 PHE A CA 1
ATOM 5920 C C . PHE A 1 768 ? -8.800 -27.957 -11.668 1.00 96.12 768 PHE A C 1
ATOM 5922 O O . PHE A 1 768 ? -7.752 -28.308 -12.202 1.00 96.12 768 PHE A O 1
ATOM 5929 N N . VAL A 1 769 ? -9.748 -27.296 -12.326 1.00 95.88 769 VAL A N 1
ATOM 5930 C CA . VAL A 1 769 ? -9.627 -26.862 -13.719 1.00 95.88 769 VAL A CA 1
ATOM 5931 C C . VAL A 1 769 ? -9.361 -25.364 -13.755 1.00 95.88 769 VAL A C 1
ATOM 5933 O O . VAL A 1 769 ? -10.159 -24.589 -13.239 1.00 95.88 769 VAL A O 1
ATOM 5936 N N . MET A 1 770 ? -8.255 -24.969 -14.383 1.00 92.38 770 MET A N 1
ATOM 5937 C CA . MET A 1 770 ? -7.996 -23.592 -14.797 1.00 92.38 770 MET A CA 1
ATOM 5938 C C . MET A 1 770 ? -8.203 -23.511 -16.307 1.00 92.38 770 MET A C 1
ATOM 5940 O O . MET A 1 770 ? -7.418 -24.073 -17.081 1.00 92.38 770 MET A O 1
ATOM 5944 N N . THR A 1 771 ? -9.285 -22.865 -16.726 1.00 87.38 771 THR A N 1
ATOM 5945 C CA . THR A 1 771 ? -9.800 -22.985 -18.091 1.00 87.38 771 THR A CA 1
ATOM 5946 C C . THR A 1 771 ? -8.902 -22.300 -19.109 1.00 87.38 771 THR A C 1
ATOM 5948 O O . THR A 1 771 ? -8.663 -22.880 -20.168 1.00 87.38 771 THR A O 1
ATOM 5951 N N . HIS A 1 772 ? -8.385 -21.112 -18.790 1.00 79.44 772 HIS A N 1
ATOM 5952 C CA . HIS A 1 772 ? -7.450 -20.338 -19.608 1.00 79.44 772 HIS A CA 1
ATOM 5953 C C . HIS A 1 772 ? -6.746 -19.255 -18.763 1.00 79.44 772 HIS A C 1
ATOM 5955 O O . HIS A 1 772 ? -6.755 -19.311 -17.536 1.00 79.44 772 HIS A O 1
ATOM 5961 N N . ILE A 1 773 ? -6.039 -18.323 -19.410 1.00 68.25 773 ILE A N 1
ATOM 5962 C CA . ILE A 1 773 ? -5.090 -17.408 -18.751 1.00 68.25 773 ILE A CA 1
ATOM 5963 C C . ILE A 1 773 ? -5.630 -16.009 -18.449 1.00 68.25 773 ILE A C 1
ATOM 5965 O O . ILE A 1 773 ? -4.869 -15.189 -17.930 1.00 68.25 773 ILE A O 1
ATOM 5969 N N . ASP A 1 774 ? -6.885 -15.715 -18.773 1.00 63.94 774 ASP A N 1
ATOM 5970 C CA . ASP A 1 774 ? -7.407 -14.366 -18.582 1.00 63.94 774 ASP A CA 1
ATOM 5971 C C . ASP A 1 774 ? -7.597 -14.063 -17.093 1.00 63.94 774 ASP A C 1
ATOM 5973 O O . ASP A 1 774 ? -7.828 -14.938 -16.250 1.00 63.94 774 ASP A O 1
ATOM 5977 N N . SER A 1 775 ? -7.387 -12.794 -16.740 1.00 55.47 775 SER A N 1
ATOM 5978 C CA . SER A 1 775 ? -7.205 -12.360 -15.350 1.00 55.47 775 SER A CA 1
ATOM 5979 C C . SER A 1 775 ? -8.431 -12.566 -14.465 1.00 55.47 775 SER A C 1
ATOM 5981 O O . SER A 1 775 ? -8.302 -12.644 -13.243 1.00 55.47 775 SER A O 1
ATOM 5983 N N . ASP A 1 776 ? -9.605 -12.636 -15.071 1.00 64.25 776 ASP A N 1
ATOM 5984 C CA . ASP A 1 776 ? -10.891 -12.885 -14.438 1.00 64.25 776 ASP A CA 1
ATOM 5985 C C . ASP A 1 776 ? -11.178 -14.385 -14.241 1.00 64.25 776 ASP A C 1
ATOM 5987 O O . ASP A 1 776 ? -12.135 -14.730 -13.559 1.00 64.25 776 ASP A O 1
ATOM 5991 N N . HIS A 1 777 ? -10.301 -15.278 -14.707 1.00 75.88 777 HIS A N 1
ATOM 5992 C CA . HIS A 1 777 ? -10.343 -16.719 -14.422 1.00 75.88 777 HIS A CA 1
ATOM 5993 C C . HIS A 1 777 ? -9.172 -17.157 -13.527 1.00 75.88 777 HIS A C 1
ATOM 5995 O O . HIS A 1 777 ? -9.366 -17.820 -12.501 1.00 75.88 777 HIS A O 1
ATOM 6001 N N . ILE A 1 778 ? -7.946 -16.743 -13.878 1.00 72.50 778 ILE A N 1
ATOM 6002 C CA . ILE A 1 778 ? -6.707 -17.156 -13.192 1.00 72.50 778 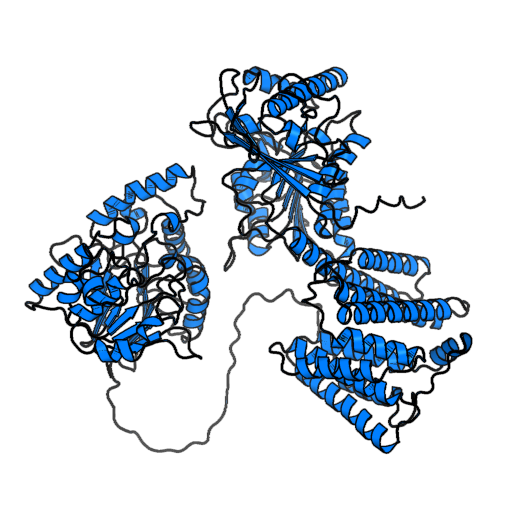ILE A CA 1
ATOM 6003 C C . ILE A 1 778 ? -6.317 -16.245 -12.021 1.00 72.50 778 ILE A C 1
ATOM 6005 O O . ILE A 1 778 ? -5.488 -16.619 -11.187 1.00 72.50 778 ILE A O 1
ATOM 6009 N N . GLY A 1 779 ? -6.885 -15.039 -11.936 1.00 57.75 779 GLY A N 1
ATOM 6010 C CA . GLY A 1 779 ? -6.435 -13.994 -11.013 1.00 57.75 779 GLY A CA 1
ATOM 6011 C C . GLY A 1 779 ? -6.479 -14.399 -9.539 1.00 57.75 779 GLY A C 1
ATOM 6012 O O . GLY A 1 779 ? -5.593 -14.016 -8.770 1.00 57.75 779 GLY A O 1
ATOM 6013 N N . GLY A 1 780 ? -7.474 -15.198 -9.144 1.00 70.50 780 GLY A N 1
ATOM 6014 C CA . GLY A 1 780 ? -7.629 -15.713 -7.781 1.00 70.50 780 GLY A CA 1
ATOM 6015 C C . GLY A 1 780 ? -6.800 -16.963 -7.463 1.00 70.50 780 GLY A C 1
ATOM 6016 O O . GLY A 1 780 ? -6.739 -17.371 -6.302 1.00 70.50 780 GLY A O 1
ATOM 6017 N N . ALA A 1 781 ? -6.135 -17.566 -8.453 1.00 73.00 781 ALA A N 1
ATOM 6018 C CA . ALA A 1 781 ? -5.537 -18.893 -8.317 1.00 73.00 781 ALA A CA 1
ATOM 6019 C C . ALA A 1 781 ? -4.277 -18.910 -7.433 1.00 73.00 781 ALA A C 1
ATOM 6021 O O . ALA A 1 781 ? -4.140 -19.762 -6.554 1.00 73.00 781 ALA A O 1
ATOM 6022 N N . LEU A 1 782 ? -3.377 -17.931 -7.597 1.00 66.44 782 LEU A N 1
ATOM 6023 C CA . LEU A 1 782 ? -2.152 -17.853 -6.788 1.00 66.44 782 LEU A CA 1
ATOM 6024 C C . LEU A 1 782 ? -2.442 -17.622 -5.298 1.00 66.44 782 LEU A C 1
ATOM 6026 O O . LEU A 1 782 ? -1.870 -18.333 -4.467 1.00 66.44 782 LEU A O 1
ATOM 6030 N N . PRO A 1 783 ? -3.333 -16.684 -4.906 1.00 66.31 783 PRO A N 1
ATOM 6031 C CA . PRO A 1 783 ? -3.698 -16.571 -3.503 1.00 66.31 783 PRO A CA 1
ATOM 6032 C C . PRO A 1 783 ? -4.430 -17.811 -2.965 1.00 66.31 783 PRO A C 1
ATOM 6034 O O . PRO A 1 783 ? -4.228 -18.161 -1.799 1.00 66.31 783 PRO A O 1
ATOM 6037 N N . PHE A 1 784 ? -5.235 -18.483 -3.800 1.00 77.06 784 PHE A N 1
ATOM 6038 C CA . PHE A 1 784 ? -5.979 -19.691 -3.434 1.00 77.06 784 PHE A CA 1
ATOM 6039 C C . PHE A 1 784 ? -5.075 -20.888 -3.114 1.00 77.06 784 PHE A C 1
ATOM 6041 O O . PHE A 1 784 ? -5.330 -21.581 -2.130 1.00 77.06 784 PHE A O 1
ATOM 6048 N N . PHE A 1 785 ? -3.973 -21.091 -3.844 1.00 73.38 785 PHE A N 1
ATOM 6049 C CA . PHE A 1 785 ? -3.021 -22.182 -3.574 1.00 73.38 785 PHE A CA 1
ATOM 6050 C C . PHE A 1 785 ? -2.384 -22.141 -2.182 1.00 73.38 785 PHE A C 1
ATOM 6052 O O . PHE A 1 785 ? -1.869 -23.151 -1.709 1.00 73.38 785 PHE A O 1
ATOM 6059 N N . ARG A 1 786 ? -2.519 -21.044 -1.430 1.00 63.25 786 ARG A N 1
ATOM 6060 C CA . ARG A 1 786 ? -2.162 -21.053 -0.002 1.00 63.25 786 ARG A CA 1
ATOM 6061 C C . ARG A 1 786 ? -3.032 -21.976 0.843 1.00 63.25 786 ARG A C 1
ATOM 6063 O O . ARG A 1 786 ? -2.557 -22.436 1.876 1.00 63.25 786 ARG A O 1
ATOM 6070 N N . ALA A 1 787 ? -4.247 -22.305 0.400 1.00 70.38 787 ALA A N 1
ATOM 6071 C CA . ALA A 1 787 ? -5.067 -23.336 1.030 1.00 70.38 787 ALA A CA 1
ATOM 6072 C C . ALA A 1 787 ? -4.381 -24.711 1.029 1.00 70.38 787 ALA A C 1
ATOM 6074 O O . ALA A 1 787 ? -4.641 -25.501 1.935 1.00 70.38 787 ALA A O 1
ATOM 6075 N N . VAL A 1 788 ? -3.466 -24.975 0.084 1.00 72.12 788 VAL A N 1
ATOM 6076 C CA . VAL A 1 788 ? -2.684 -26.221 0.042 1.00 72.12 788 VAL A CA 1
ATOM 6077 C C . VAL A 1 788 ? -1.834 -26.374 1.299 1.00 72.12 788 VAL A C 1
ATOM 6079 O O . VAL A 1 788 ? -1.843 -27.425 1.933 1.00 72.12 788 VAL A O 1
ATOM 6082 N N . LYS A 1 789 ? -1.211 -25.281 1.765 1.00 64.38 789 LYS A N 1
ATOM 6083 C CA . LYS A 1 789 ? -0.470 -25.262 3.041 1.00 64.38 789 LYS A CA 1
ATOM 6084 C C . LYS A 1 789 ? -1.370 -25.495 4.263 1.00 64.38 789 LYS A C 1
ATOM 6086 O O . LYS A 1 789 ? -0.877 -25.860 5.322 1.00 64.38 789 LYS A O 1
ATOM 6091 N N . ASN A 1 790 ? -2.682 -25.310 4.109 1.00 67.50 790 ASN A N 1
ATOM 6092 C CA . ASN A 1 790 ? -3.702 -25.488 5.141 1.00 67.50 790 ASN A CA 1
ATOM 6093 C C . ASN A 1 790 ? -4.485 -26.810 4.981 1.00 67.50 790 ASN A C 1
ATOM 6095 O O . ASN A 1 790 ? -5.606 -26.929 5.490 1.00 67.50 790 ASN A O 1
ATOM 6099 N N . GLY A 1 791 ? -3.910 -27.799 4.288 1.00 75.88 791 GLY A N 1
ATOM 6100 C CA . GLY A 1 791 ? -4.460 -29.152 4.167 1.00 75.88 791 GLY A CA 1
ATOM 6101 C C . GLY A 1 791 ? -5.402 -29.374 2.980 1.00 75.88 791 GLY A C 1
ATOM 6102 O O . GLY A 1 791 ? -5.966 -30.460 2.870 1.00 75.88 791 GLY A O 1
ATOM 6103 N N . LEU A 1 792 ? -5.585 -28.388 2.090 1.00 87.88 792 LEU A N 1
ATOM 6104 C CA . LEU A 1 792 ? -6.295 -28.609 0.828 1.00 87.88 792 LEU A CA 1
ATOM 6105 C C . LEU A 1 792 ? -5.424 -29.443 -0.120 1.00 87.88 792 LEU A C 1
ATOM 6107 O O . LEU A 1 792 ? -4.280 -29.093 -0.388 1.00 87.88 792 LEU A O 1
ATOM 6111 N N . THR A 1 793 ? -5.970 -30.517 -0.673 1.00 89.56 793 THR A N 1
ATOM 6112 C CA . THR A 1 793 ? -5.266 -31.355 -1.655 1.00 89.56 793 THR A CA 1
ATOM 6113 C C . THR A 1 793 ? -6.070 -31.487 -2.940 1.00 89.56 793 THR A C 1
ATOM 6115 O O . THR A 1 793 ? -7.298 -31.379 -2.928 1.00 89.56 793 THR A O 1
ATOM 6118 N N . PHE A 1 794 ? -5.372 -31.730 -4.050 1.00 93.00 794 PHE A N 1
ATOM 6119 C CA . PHE A 1 794 ? -5.970 -31.923 -5.370 1.00 93.00 794 PHE A CA 1
ATOM 6120 C C . PHE A 1 794 ? -5.651 -33.324 -5.902 1.00 93.00 794 PHE A C 1
ATOM 6122 O O . PHE A 1 794 ? -4.533 -33.808 -5.736 1.00 93.00 794 PHE A O 1
ATOM 6129 N N . GLY A 1 795 ? -6.625 -33.982 -6.532 1.00 92.12 795 GLY A N 1
ATOM 6130 C CA . GLY A 1 795 ? -6.410 -35.234 -7.263 1.00 92.12 795 GLY A CA 1
ATOM 6131 C C . GLY A 1 795 ? -5.691 -35.020 -8.597 1.00 92.12 795 GLY A C 1
ATOM 6132 O O . GLY A 1 795 ? -4.798 -35.791 -8.932 1.00 92.12 795 GLY A O 1
ATOM 6133 N N . ASP A 1 796 ? -6.049 -33.959 -9.320 1.00 95.88 796 ASP A N 1
ATOM 6134 C CA . ASP A 1 796 ? -5.376 -33.478 -10.531 1.00 95.88 796 ASP A CA 1
ATOM 6135 C C . ASP A 1 796 ? -5.624 -31.964 -10.691 1.00 95.88 796 ASP A C 1
ATOM 6137 O O . ASP A 1 796 ? -6.624 -31.432 -10.194 1.00 95.88 796 ASP A O 1
ATOM 6141 N N . VAL A 1 797 ? -4.728 -31.273 -11.393 1.00 94.06 797 VAL A N 1
ATOM 6142 C CA . VAL A 1 797 ? -4.859 -29.867 -11.795 1.00 94.06 797 VAL A CA 1
ATOM 6143 C C . VAL A 1 797 ? -4.763 -29.789 -13.312 1.00 94.06 797 VAL A C 1
ATOM 6145 O O . VAL A 1 797 ? -3.720 -30.086 -13.900 1.00 94.06 797 VAL A O 1
ATOM 6148 N N . TRP A 1 798 ? -5.851 -29.382 -13.960 1.00 95.19 798 TRP A N 1
ATOM 6149 C CA . TRP A 1 798 ? -5.917 -29.218 -15.408 1.00 95.19 798 TRP A CA 1
ATOM 6150 C C . TRP A 1 798 ? -5.620 -27.784 -15.803 1.00 95.19 798 TRP A C 1
ATOM 6152 O O . TRP A 1 798 ? -6.375 -26.870 -15.476 1.00 95.19 798 TRP A O 1
ATOM 6162 N N . PHE A 1 799 ? -4.523 -27.597 -16.534 1.00 90.25 799 PHE A N 1
ATOM 6163 C CA . PHE A 1 799 ? -4.126 -26.298 -17.056 1.00 90.25 799 PHE A CA 1
ATOM 6164 C C . PHE A 1 799 ? -3.212 -26.423 -18.279 1.00 90.25 799 PHE A C 1
ATOM 6166 O O . PHE A 1 799 ? -2.158 -27.071 -18.240 1.00 90.25 799 PHE A O 1
ATOM 6173 N N . ASN A 1 800 ? -3.567 -25.731 -19.361 1.00 83.94 800 ASN A N 1
ATOM 6174 C CA . ASN A 1 800 ? -2.743 -25.622 -20.565 1.00 83.94 800 ASN A CA 1
ATOM 6175 C C . ASN A 1 800 ? -1.725 -24.477 -20.445 1.00 83.94 800 ASN A C 1
ATOM 6177 O O . ASN A 1 800 ? -1.799 -23.475 -21.152 1.00 83.94 800 ASN A O 1
ATOM 6181 N N . GLY A 1 801 ? -0.752 -24.643 -19.544 1.00 70.88 801 GLY A N 1
ATOM 6182 C CA . GLY A 1 801 ? 0.355 -23.696 -19.383 1.00 70.88 801 GLY A CA 1
ATOM 6183 C C . GLY A 1 801 ? 1.341 -23.690 -20.550 1.00 70.88 801 GLY A C 1
ATOM 6184 O O . GLY A 1 801 ? 1.280 -24.524 -21.455 1.00 70.88 801 GLY A O 1
ATOM 6185 N N . TRP A 1 802 ? 2.298 -22.768 -20.506 1.00 66.25 802 TRP A N 1
ATOM 6186 C CA . TRP A 1 802 ? 3.196 -22.491 -21.624 1.00 66.25 802 TRP A CA 1
ATOM 6187 C C . TRP A 1 802 ? 4.000 -23.711 -22.113 1.00 66.25 802 TRP A C 1
ATOM 6189 O O . TRP A 1 802 ? 4.186 -23.875 -23.321 1.00 66.25 802 TRP A O 1
ATOM 6199 N N . ARG A 1 803 ? 4.400 -24.628 -21.215 1.00 67.69 803 ARG A N 1
ATOM 6200 C CA . ARG A 1 803 ? 5.089 -25.884 -21.588 1.00 67.69 803 ARG A CA 1
ATOM 6201 C C . ARG A 1 803 ? 4.328 -26.702 -22.644 1.00 67.69 803 ARG A C 1
ATOM 6203 O O . ARG A 1 803 ? 4.941 -27.408 -23.438 1.00 67.69 803 ARG A O 1
ATOM 6210 N N . HIS A 1 804 ? 3.002 -26.567 -22.682 1.00 72.12 804 HIS A N 1
ATOM 6211 C CA . HIS A 1 804 ? 2.115 -27.257 -23.616 1.00 72.12 804 HIS A CA 1
ATOM 6212 C C . HIS A 1 804 ? 1.925 -26.518 -24.952 1.00 72.12 804 HIS A C 1
ATOM 6214 O O . HIS A 1 804 ? 1.362 -27.091 -25.883 1.00 72.12 804 HIS A O 1
ATOM 6220 N N . LEU A 1 805 ? 2.372 -25.261 -25.062 1.00 65.19 805 LEU A N 1
ATOM 6221 C CA . LEU A 1 805 ? 2.136 -24.401 -26.227 1.00 65.19 805 LEU A CA 1
ATOM 6222 C C . LEU A 1 805 ? 3.312 -24.331 -27.206 1.00 65.19 805 LEU A C 1
ATOM 6224 O O . LEU A 1 805 ? 3.092 -24.089 -28.392 1.00 65.19 805 LEU A O 1
ATOM 6228 N N . SER A 1 806 ? 4.549 -24.520 -26.742 1.00 50.38 806 SER A N 1
ATOM 6229 C CA . SER A 1 806 ? 5.748 -24.193 -27.536 1.00 50.38 806 SER A CA 1
ATOM 6230 C C . SER A 1 806 ? 6.910 -25.186 -27.417 1.00 50.38 806 SER A C 1
ATOM 6232 O O . SER A 1 806 ? 7.914 -25.021 -28.107 1.00 50.38 806 SER A O 1
ATOM 6234 N N . GLY A 1 807 ? 6.825 -26.210 -26.557 1.00 47.94 807 GLY A N 1
ATOM 6235 C CA . GLY A 1 807 ? 7.929 -27.156 -26.329 1.00 47.94 807 GLY A CA 1
ATOM 6236 C C . GLY A 1 807 ? 9.214 -26.531 -25.747 1.00 47.94 807 GLY A C 1
ATOM 6237 O O . GLY A 1 807 ? 10.222 -27.223 -25.632 1.00 47.94 807 GLY A O 1
ATOM 6238 N N . ARG A 1 808 ? 9.199 -25.240 -25.379 1.00 38.09 808 ARG A N 1
ATOM 6239 C CA . ARG A 1 808 ? 10.287 -24.472 -24.741 1.00 38.09 808 ARG A CA 1
ATOM 6240 C C . ARG A 1 808 ? 9.681 -23.343 -23.906 1.00 38.09 808 ARG A C 1
ATOM 6242 O O . ARG A 1 808 ? 8.920 -22.585 -24.478 1.00 38.09 808 ARG A O 1
ATOM 6249 N N . LEU A 1 809 ? 10.028 -23.211 -22.618 1.00 32.62 809 LEU A N 1
ATOM 6250 C CA . LEU A 1 809 ? 9.579 -22.183 -21.634 1.00 32.62 809 LEU A CA 1
ATOM 6251 C C . LEU A 1 809 ? 9.725 -20.724 -22.162 1.00 32.62 809 LEU A C 1
ATOM 6253 O O . LEU A 1 809 ? 10.619 -20.493 -22.967 1.00 32.62 809 LEU A O 1
ATOM 6257 N N . GLY A 1 810 ? 8.927 -19.688 -21.847 1.00 32.12 810 GLY A N 1
ATOM 6258 C CA . GLY A 1 810 ? 7.848 -19.451 -20.869 1.00 32.12 810 GLY A CA 1
ATOM 6259 C C . GLY A 1 810 ? 6.830 -18.378 -21.340 1.00 32.12 810 GLY A C 1
ATOM 6260 O O . GLY A 1 810 ? 6.989 -17.839 -22.439 1.00 32.12 810 GLY A O 1
ATOM 6261 N N . ALA A 1 811 ? 5.846 -18.030 -20.481 1.00 38.75 811 ALA A N 1
ATOM 6262 C CA . ALA A 1 811 ? 5.301 -16.663 -20.289 1.00 38.75 811 ALA A CA 1
ATOM 6263 C C . ALA A 1 811 ? 4.234 -16.531 -19.156 1.00 38.75 811 ALA A C 1
ATOM 6265 O O . ALA A 1 811 ? 3.524 -17.466 -18.808 1.00 38.75 811 ALA A O 1
ATOM 6266 N N . ARG A 1 812 ? 4.081 -15.319 -18.593 1.00 49.06 812 ARG A N 1
ATOM 6267 C CA . ARG A 1 812 ? 4.104 -15.041 -17.138 1.00 49.06 812 ARG A CA 1
ATOM 6268 C C . ARG A 1 812 ? 2.919 -15.383 -16.202 1.00 49.06 812 ARG A C 1
ATOM 6270 O O . ARG A 1 812 ? 3.217 -15.862 -15.126 1.00 49.06 812 ARG A O 1
ATOM 6277 N N . GLN A 1 813 ? 1.632 -15.118 -16.464 1.00 39.47 813 GLN A N 1
ATOM 6278 C CA . GLN A 1 813 ? 0.566 -15.482 -15.482 1.00 39.47 813 GLN A CA 1
ATOM 6279 C C . GLN A 1 813 ? 0.289 -16.985 -15.492 1.00 39.47 813 GLN A C 1
ATOM 6281 O O . GLN A 1 813 ? 0.262 -17.624 -14.442 1.00 39.47 813 GLN A O 1
ATOM 6286 N N . GLY A 1 814 ? 0.196 -17.545 -16.700 1.00 46.00 814 GLY A N 1
ATOM 6287 C CA . GLY A 1 814 ? 0.261 -18.981 -16.902 1.00 46.00 814 GLY A CA 1
ATOM 6288 C C . GLY A 1 814 ? 1.566 -19.572 -16.373 1.00 46.00 814 GLY A C 1
ATOM 6289 O O . GLY A 1 814 ? 1.504 -20.637 -15.782 1.00 46.00 814 GLY A O 1
ATOM 6290 N N . GLU A 1 815 ? 2.714 -18.889 -16.487 1.00 53.97 815 GLU A N 1
ATOM 6291 C CA . GLU A 1 815 ? 3.968 -19.346 -15.866 1.00 53.97 815 GLU A CA 1
ATOM 6292 C C . GLU A 1 815 ? 3.921 -19.260 -14.344 1.00 53.97 815 GLU A C 1
ATOM 6294 O O . GLU A 1 815 ? 4.245 -20.237 -13.717 1.00 53.97 815 GLU A O 1
ATOM 6299 N N . MET A 1 816 ? 3.467 -18.171 -13.720 1.00 47.59 816 MET A N 1
ATOM 6300 C CA . MET A 1 816 ? 3.376 -18.076 -12.258 1.00 47.59 816 MET A CA 1
ATOM 6301 C C . MET A 1 816 ? 2.448 -19.151 -11.706 1.00 47.59 816 MET A C 1
ATOM 6303 O O . MET A 1 816 ? 2.745 -19.736 -10.674 1.00 47.59 816 MET A O 1
ATOM 6307 N N . PHE A 1 817 ? 1.341 -19.431 -12.396 1.00 57.81 817 PHE A N 1
ATOM 6308 C CA . PHE A 1 817 ? 0.462 -20.536 -12.045 1.00 57.81 817 PHE A CA 1
ATOM 6309 C C . PHE A 1 817 ? 1.118 -21.899 -12.323 1.00 57.81 817 PHE A C 1
ATOM 6311 O O . PHE A 1 817 ? 1.019 -22.786 -11.488 1.00 57.81 817 PHE A O 1
ATOM 6318 N N . SER A 1 818 ? 1.869 -22.053 -13.419 1.00 63.62 818 SER A N 1
ATOM 6319 C CA . SER A 1 818 ? 2.665 -23.258 -13.728 1.00 63.62 818 SER A CA 1
ATOM 6320 C C . SER A 1 818 ? 3.767 -23.515 -12.692 1.00 63.62 818 SER A C 1
ATOM 6322 O O . SER A 1 818 ? 3.923 -24.638 -12.230 1.00 63.62 818 SER A O 1
ATOM 6324 N N . THR A 1 819 ? 4.496 -22.473 -12.299 1.00 57.28 819 THR A N 1
ATOM 6325 C CA . THR A 1 819 ? 5.518 -22.451 -11.256 1.00 57.28 819 THR A CA 1
ATOM 6326 C C . THR A 1 819 ? 4.872 -22.731 -9.917 1.00 57.28 819 THR A C 1
ATOM 6328 O O . THR A 1 819 ? 5.365 -23.579 -9.204 1.00 57.28 819 THR A O 1
ATOM 6331 N N . ALA A 1 820 ? 3.716 -22.144 -9.598 1.00 56.41 820 ALA A N 1
ATOM 6332 C CA . ALA A 1 820 ? 3.019 -22.463 -8.359 1.00 56.41 820 ALA A CA 1
ATOM 6333 C C . ALA A 1 820 ? 2.562 -23.932 -8.326 1.00 56.41 820 ALA A C 1
ATOM 6335 O O . ALA A 1 820 ? 2.749 -24.598 -7.316 1.00 56.41 820 ALA A O 1
ATOM 6336 N N . ILE A 1 821 ? 2.027 -24.475 -9.426 1.00 65.81 821 ILE A N 1
ATOM 6337 C CA . ILE A 1 821 ? 1.734 -25.913 -9.539 1.00 65.81 821 ILE A CA 1
ATOM 6338 C C . ILE A 1 821 ? 2.996 -26.745 -9.239 1.00 65.81 821 ILE A C 1
ATOM 6340 O O . ILE A 1 821 ? 2.902 -27.744 -8.534 1.00 65.81 821 ILE A O 1
ATOM 6344 N N . GLN A 1 822 ? 4.167 -26.329 -9.732 1.00 66.75 822 GLN A N 1
ATOM 6345 C CA . GLN A 1 822 ? 5.446 -27.008 -9.492 1.00 66.75 822 GLN A CA 1
ATOM 6346 C C . GLN A 1 822 ? 5.968 -26.834 -8.053 1.00 66.75 822 GLN A C 1
ATOM 6348 O O . GLN A 1 822 ? 6.323 -27.825 -7.427 1.00 66.75 822 GLN A O 1
ATOM 6353 N N . ASP A 1 823 ? 5.964 -25.616 -7.512 1.00 61.78 823 ASP A N 1
ATOM 6354 C CA . ASP A 1 823 ? 6.435 -25.256 -6.167 1.00 61.78 823 ASP A CA 1
ATOM 6355 C C . ASP A 1 823 ? 5.616 -25.937 -5.063 1.00 61.78 823 ASP A C 1
ATOM 6357 O O . ASP A 1 823 ? 6.133 -26.246 -3.991 1.00 61.78 823 ASP A O 1
ATOM 6361 N N . PHE A 1 824 ? 4.320 -26.147 -5.313 1.00 64.31 824 PHE A N 1
ATOM 6362 C CA . PHE A 1 824 ? 3.415 -26.878 -4.424 1.00 64.31 824 PHE A CA 1
ATOM 6363 C C . PHE A 1 824 ? 3.359 -28.384 -4.726 1.00 64.31 824 PHE A C 1
ATOM 6365 O O . PHE A 1 824 ? 2.554 -29.081 -4.109 1.00 64.31 824 PHE A O 1
ATOM 6372 N N . GLU A 1 825 ? 4.174 -28.873 -5.668 1.00 76.75 825 GLU A N 1
ATOM 6373 C CA . GLU A 1 825 ? 4.233 -30.277 -6.101 1.00 76.75 825 GLU A CA 1
ATOM 6374 C C . GLU A 1 825 ? 2.853 -30.857 -6.474 1.00 76.75 825 GLU A C 1
ATOM 6376 O O . GLU A 1 825 ? 2.529 -32.014 -6.196 1.00 76.75 825 GLU A O 1
ATOM 6381 N N . LEU A 1 826 ? 2.003 -30.040 -7.104 1.00 82.31 826 LEU A N 1
ATOM 6382 C CA . LEU A 1 826 ? 0.644 -30.430 -7.463 1.00 82.31 826 LEU A CA 1
ATOM 6383 C C . LEU A 1 826 ? 0.630 -31.331 -8.711 1.00 82.31 826 LEU A C 1
ATOM 6385 O O . LEU A 1 826 ? 1.382 -31.092 -9.663 1.00 82.31 826 LEU A O 1
ATOM 6389 N N . PRO A 1 827 ? -0.265 -32.337 -8.767 1.00 88.06 827 PRO A N 1
ATOM 6390 C CA . PRO A 1 827 ? -0.442 -33.159 -9.959 1.00 88.06 827 PRO A CA 1
ATOM 6391 C C . PRO A 1 827 ? -0.917 -32.286 -11.124 1.00 88.06 827 PRO A C 1
ATOM 6393 O O . PRO A 1 827 ? -1.969 -31.661 -11.036 1.00 88.06 827 PRO A O 1
ATOM 6396 N N . TRP A 1 828 ? -0.136 -32.223 -12.208 1.00 90.00 828 TRP A N 1
ATOM 6397 C CA . TRP A 1 828 ? -0.408 -31.325 -13.333 1.00 90.00 828 TRP A CA 1
ATOM 6398 C C . TRP A 1 828 ? -0.690 -32.084 -14.625 1.00 90.00 828 TRP A C 1
ATOM 6400 O O . TRP A 1 828 ? 0.230 -32.628 -15.247 1.00 90.00 828 TRP A O 1
ATOM 6410 N N . ASN A 1 829 ? -1.950 -32.037 -15.063 1.00 92.06 829 ASN A N 1
ATOM 6411 C CA . ASN A 1 829 ? -2.475 -32.769 -16.214 1.00 92.06 829 ASN A CA 1
ATOM 6412 C C . ASN A 1 829 ? -2.159 -34.271 -16.108 1.00 92.06 829 ASN A C 1
ATOM 6414 O O . ASN A 1 829 ? -1.812 -34.909 -17.107 1.00 92.06 829 ASN A O 1
ATOM 6418 N N . ALA A 1 830 ? -2.242 -34.838 -14.901 1.00 91.94 830 ALA A N 1
ATOM 6419 C CA . ALA A 1 830 ? -1.893 -36.232 -14.638 1.00 91.94 830 ALA A CA 1
ATOM 6420 C C . ALA A 1 830 ? -2.753 -37.194 -15.473 1.00 91.94 830 ALA A C 1
ATOM 6422 O O . ALA A 1 830 ? -2.224 -38.161 -16.023 1.00 91.94 830 ALA A O 1
ATOM 6423 N N . TRP A 1 831 ? -4.036 -36.869 -15.684 1.00 93.88 831 TRP A N 1
ATOM 6424 C CA . TRP A 1 831 ? -4.934 -37.609 -16.583 1.00 93.88 831 TRP A CA 1
ATOM 6425 C C . TRP A 1 831 ? -4.388 -37.768 -18.016 1.00 93.88 831 TRP A C 1
ATOM 6427 O O . TRP A 1 831 ? -4.698 -38.748 -18.693 1.00 93.88 831 TRP A O 1
ATOM 6437 N N . ARG A 1 832 ? -3.556 -36.830 -18.487 1.00 91.50 832 ARG A N 1
ATOM 6438 C CA . ARG A 1 832 ? -2.923 -36.862 -19.818 1.00 91.50 832 ARG A CA 1
ATOM 6439 C C . ARG A 1 832 ? -1.415 -37.076 -19.748 1.00 91.50 832 ARG A C 1
ATOM 6441 O O . ARG A 1 832 ? -0.715 -36.711 -20.691 1.00 91.50 832 ARG A O 1
ATOM 6448 N N . GLU A 1 833 ? -0.911 -37.646 -18.655 1.00 87.38 833 GLU A N 1
ATOM 6449 C CA . GLU A 1 833 ? 0.522 -37.917 -18.462 1.00 87.38 833 GLU A CA 1
ATOM 6450 C C . GLU A 1 833 ? 1.364 -36.632 -18.596 1.00 87.38 833 GLU A C 1
ATOM 6452 O O . GLU A 1 833 ? 2.435 -36.616 -19.201 1.00 87.38 833 GLU A O 1
ATOM 6457 N N . GLY A 1 834 ? 0.834 -35.507 -18.106 1.00 79.94 834 GLY A N 1
ATOM 6458 C CA . GLY A 1 834 ? 1.476 -34.197 -18.194 1.00 79.94 834 GLY A CA 1
ATOM 6459 C C . GLY A 1 834 ? 1.362 -33.506 -19.557 1.00 79.94 834 GLY A C 1
ATOM 6460 O O . GLY A 1 834 ? 1.897 -32.408 -19.708 1.00 79.94 834 GLY A O 1
ATOM 6461 N N . ARG A 1 835 ? 0.676 -34.099 -20.548 1.00 85.19 835 ARG A N 1
ATOM 6462 C CA . ARG A 1 835 ? 0.409 -33.471 -21.857 1.00 85.19 835 ARG A CA 1
ATOM 6463 C C . ARG A 1 835 ? -0.720 -32.436 -21.780 1.00 85.19 835 ARG A C 1
ATOM 6465 O O . ARG A 1 835 ? -1.404 -32.296 -20.771 1.00 85.19 835 ARG A O 1
ATOM 6472 N N . ALA A 1 836 ? -0.904 -31.690 -22.870 1.00 85.56 836 ALA A N 1
ATOM 6473 C CA . ALA A 1 836 ? -1.962 -30.690 -22.994 1.00 85.56 836 ALA A CA 1
ATOM 6474 C C . ALA A 1 836 ? -3.365 -31.317 -22.876 1.00 85.56 836 ALA A C 1
ATOM 6476 O O . ALA A 1 836 ? -3.632 -32.386 -23.431 1.00 85.56 836 ALA A O 1
ATOM 6477 N N . ILE A 1 837 ? -4.282 -30.607 -22.222 1.00 92.69 837 ILE A N 1
ATOM 6478 C CA . ILE A 1 837 ? -5.711 -30.918 -22.177 1.00 92.69 837 ILE A CA 1
ATOM 6479 C C . ILE A 1 837 ? -6.350 -30.403 -23.471 1.00 92.69 837 ILE A C 1
ATOM 6481 O O . ILE A 1 837 ? -6.724 -29.235 -23.574 1.00 92.69 837 ILE A O 1
ATOM 6485 N N . VAL A 1 838 ? -6.410 -31.261 -24.491 1.00 92.56 838 VAL A N 1
ATOM 6486 C CA . VAL A 1 838 ? -6.927 -30.929 -25.829 1.00 92.56 838 VAL A CA 1
ATOM 6487 C C . VAL A 1 838 ? -7.718 -32.080 -26.448 1.00 92.56 838 VAL A C 1
ATOM 6489 O O . VAL A 1 838 ? -7.534 -33.246 -26.087 1.00 92.56 838 VAL A O 1
ATOM 6492 N N . ILE A 1 839 ? -8.557 -31.741 -27.428 1.00 91.69 839 ILE A N 1
ATOM 6493 C CA . ILE A 1 839 ? -9.217 -32.686 -28.337 1.00 91.69 839 ILE A CA 1
ATOM 6494 C C . ILE A 1 839 ? -8.272 -32.998 -29.502 1.00 91.69 839 ILE A C 1
ATOM 6496 O O . ILE A 1 839 ? -8.209 -32.253 -30.480 1.00 91.69 839 ILE A O 1
ATOM 6500 N N . ASP A 1 840 ? -7.531 -34.095 -29.394 1.00 84.69 840 ASP A N 1
ATOM 6501 C CA . ASP A 1 840 ? -6.499 -34.525 -30.346 1.00 84.69 840 ASP A CA 1
ATOM 6502 C C . ASP A 1 840 ? -6.864 -35.792 -31.138 1.00 84.69 840 ASP A C 1
ATOM 6504 O O . ASP A 1 840 ? -6.010 -36.343 -31.829 1.00 84.69 840 ASP A O 1
ATOM 6508 N N . SER A 1 841 ? -8.122 -36.247 -31.079 1.00 83.75 841 SER A N 1
ATOM 6509 C CA . SER A 1 841 ? -8.573 -37.446 -31.797 1.00 83.75 841 SER A CA 1
ATOM 6510 C C . SER A 1 841 ? -10.001 -37.344 -32.350 1.00 83.75 841 SER A C 1
ATOM 6512 O O . SER A 1 841 ? -10.776 -36.444 -32.005 1.00 83.75 841 SER A O 1
ATOM 6514 N N . ASP A 1 842 ? -10.379 -38.313 -33.187 1.00 80.25 842 ASP A N 1
ATOM 6515 C CA . ASP A 1 842 ? -11.739 -38.480 -33.719 1.00 80.25 842 ASP A CA 1
ATOM 6516 C C . ASP A 1 842 ? -12.758 -38.943 -32.670 1.00 80.25 842 ASP A C 1
ATOM 6518 O O . ASP A 1 842 ? -13.961 -38.859 -32.903 1.00 80.25 842 ASP A O 1
ATOM 6522 N N . GLN A 1 843 ? -12.322 -39.330 -31.475 1.00 86.56 843 GLN A N 1
ATOM 6523 C CA . GLN A 1 843 ? -13.198 -39.492 -30.317 1.00 86.56 843 GLN A CA 1
ATOM 6524 C C . GLN A 1 843 ? -12.990 -38.330 -29.342 1.00 86.56 843 GLN A C 1
ATOM 6526 O O . GLN A 1 843 ? -11.898 -37.768 -29.239 1.00 86.56 843 GLN A O 1
ATOM 6531 N N . LEU A 1 844 ? -14.061 -37.902 -28.671 1.00 92.44 844 LEU A N 1
ATOM 6532 C CA . LEU A 1 844 ? -13.941 -36.846 -27.669 1.00 92.44 844 LEU A CA 1
ATOM 6533 C C . LEU A 1 844 ? -13.270 -37.440 -26.422 1.00 92.44 844 LEU A C 1
ATOM 6535 O O . LEU A 1 844 ? -13.713 -38.494 -25.966 1.00 92.44 844 LEU A O 1
ATOM 6539 N N . PRO A 1 845 ? -12.209 -36.818 -25.881 1.00 94.81 845 PRO A N 1
ATOM 6540 C CA . PRO A 1 845 ? -11.557 -37.312 -24.675 1.00 94.81 845 PRO A CA 1
ATOM 6541 C C . PRO A 1 845 ? -12.511 -37.330 -23.474 1.00 94.81 845 PRO A C 1
ATOM 6543 O O . PRO A 1 845 ? -13.201 -36.342 -23.216 1.00 94.81 845 PRO A O 1
ATOM 6546 N N . VAL A 1 846 ? -12.509 -38.437 -22.727 1.00 95.62 846 VAL A N 1
ATOM 6547 C CA . VAL A 1 846 ? -13.350 -38.640 -21.540 1.00 95.62 846 VAL A CA 1
ATOM 6548 C C . VAL A 1 846 ? -12.476 -38.952 -20.325 1.00 95.62 846 VAL A C 1
ATOM 6550 O O . VAL A 1 846 ? -11.603 -39.820 -20.385 1.00 95.62 846 VAL A O 1
ATOM 6553 N N . CYS A 1 847 ? -12.720 -38.254 -19.219 1.00 95.56 847 CYS A N 1
ATOM 6554 C CA . CYS A 1 847 ? -12.136 -38.524 -17.909 1.00 95.56 847 CYS A CA 1
ATOM 6555 C C . CYS A 1 847 ? -13.243 -38.949 -16.940 1.00 95.56 847 CYS A C 1
ATOM 6557 O O . CYS A 1 847 ? -14.287 -38.306 -16.890 1.00 95.56 847 CYS A O 1
ATOM 6559 N N . VAL A 1 848 ? -13.025 -40.001 -16.154 1.00 96.38 848 VAL A N 1
ATOM 6560 C CA . VAL A 1 848 ? -13.938 -40.385 -15.068 1.00 96.38 848 VAL A CA 1
ATOM 6561 C C . VAL A 1 848 ? -13.258 -40.047 -13.748 1.00 96.38 848 VAL A C 1
ATOM 6563 O O . VAL A 1 848 ? -12.206 -40.602 -13.435 1.00 96.38 848 VAL A O 1
ATOM 6566 N N . LEU A 1 849 ? -13.844 -39.117 -12.994 1.00 95.25 849 LEU A N 1
ATOM 6567 C CA . LEU A 1 849 ? -13.361 -38.743 -11.667 1.00 95.25 849 LEU A CA 1
ATOM 6568 C C . LEU A 1 849 ? -13.574 -39.892 -10.665 1.00 95.25 849 LEU A C 1
ATOM 6570 O O . LEU A 1 849 ? -14.482 -40.705 -10.863 1.00 95.25 849 LEU A O 1
ATOM 6574 N N . PRO A 1 850 ? -12.797 -39.967 -9.565 1.00 91.56 850 PRO A N 1
ATOM 6575 C CA . PRO A 1 850 ? -12.897 -41.070 -8.606 1.00 91.56 850 PRO A CA 1
ATOM 6576 C C . PRO A 1 850 ? -14.298 -41.276 -8.006 1.00 91.56 850 PRO A C 1
ATOM 6578 O O . PRO A 1 850 ? -14.686 -42.418 -7.763 1.00 91.56 850 PRO A O 1
ATOM 6581 N N . GLY A 1 851 ? -15.082 -40.209 -7.816 1.00 89.44 851 GLY A N 1
ATOM 6582 C CA . GLY A 1 851 ? -16.481 -40.284 -7.373 1.00 89.44 851 GLY A CA 1
ATOM 6583 C C . GLY A 1 851 ? -17.483 -40.761 -8.434 1.00 89.44 851 GLY A C 1
ATOM 6584 O O . GLY A 1 851 ? -18.670 -40.899 -8.136 1.00 89.44 851 GLY A O 1
ATOM 6585 N N . GLY A 1 852 ? -17.041 -41.022 -9.668 1.00 93.69 852 GLY A N 1
ATOM 6586 C CA . GLY A 1 852 ? -17.856 -41.556 -10.764 1.00 93.69 852 GLY A CA 1
ATOM 6587 C C . GLY A 1 852 ? -18.463 -40.508 -11.703 1.00 93.69 852 GLY A C 1
ATOM 6588 O O . GLY A 1 852 ? -19.240 -40.874 -12.586 1.00 93.69 852 GLY A O 1
ATOM 6589 N N . MET A 1 853 ? -18.139 -39.219 -11.544 1.00 96.94 853 MET A N 1
ATOM 6590 C CA . MET A 1 853 ? -18.532 -38.187 -12.512 1.00 96.94 853 MET A CA 1
ATOM 6591 C C . MET A 1 853 ? -17.710 -38.319 -13.796 1.00 96.94 853 MET A C 1
ATOM 6593 O O . MET A 1 853 ? -16.484 -38.399 -13.760 1.00 96.94 853 MET A O 1
ATOM 6597 N N . THR A 1 854 ? -18.392 -38.320 -14.936 1.00 97.75 854 THR A N 1
ATOM 6598 C CA . THR A 1 854 ? -17.781 -38.384 -16.266 1.00 97.75 854 THR A CA 1
ATOM 6599 C C . THR A 1 854 ? -17.632 -36.975 -16.831 1.00 97.75 854 THR A C 1
ATOM 6601 O O . THR A 1 854 ? -18.614 -36.249 -16.935 1.00 97.75 854 THR A O 1
ATOM 6604 N N . LEU A 1 855 ? -16.415 -36.588 -17.208 1.00 97.69 855 LEU A N 1
ATOM 6605 C CA . LEU A 1 855 ? -16.083 -35.317 -17.849 1.00 97.69 855 LEU A CA 1
ATOM 6606 C C . LEU A 1 855 ? -15.688 -35.565 -19.310 1.00 97.69 855 LEU A C 1
ATOM 6608 O O . LEU A 1 855 ? -14.665 -36.194 -19.581 1.00 97.69 855 LEU A O 1
ATOM 6612 N N . THR A 1 856 ? -16.476 -35.054 -20.255 1.00 97.25 856 THR A N 1
ATOM 6613 C CA . THR A 1 856 ? -16.159 -35.075 -21.693 1.00 97.25 856 THR A CA 1
ATOM 6614 C C . THR A 1 856 ? -15.592 -33.721 -22.119 1.00 97.25 856 THR A C 1
ATOM 6616 O O . THR A 1 856 ? -16.233 -32.687 -21.916 1.00 97.25 856 THR A O 1
ATOM 6619 N N . LEU A 1 857 ? -14.405 -33.717 -22.729 1.00 96.81 857 LEU A N 1
ATOM 6620 C CA . LEU A 1 857 ? -13.731 -32.501 -23.193 1.00 96.81 857 LEU A CA 1
ATOM 6621 C C . LEU A 1 857 ? -14.322 -32.004 -24.522 1.00 96.81 857 LEU A C 1
ATOM 6623 O O . LEU A 1 857 ? -14.331 -32.736 -25.511 1.00 96.81 857 LEU A O 1
ATOM 6627 N N . LEU A 1 858 ? -14.777 -30.746 -24.555 1.00 95.56 858 LEU A N 1
ATOM 6628 C CA . LEU A 1 858 ? -15.439 -30.111 -25.709 1.00 95.56 858 LEU A CA 1
ATOM 6629 C C . LEU A 1 858 ? -14.661 -28.924 -26.304 1.00 95.56 858 LEU A C 1
ATOM 6631 O O . LEU A 1 858 ? -14.924 -28.525 -27.439 1.00 95.56 858 LEU A O 1
ATOM 6635 N N . SER A 1 859 ? -13.671 -28.404 -25.584 1.00 93.94 859 SER A N 1
ATOM 6636 C CA . SER A 1 859 ? -12.713 -27.389 -26.038 1.00 93.94 859 SER A CA 1
ATOM 6637 C C . SER A 1 859 ? -11.471 -27.466 -25.141 1.00 93.94 859 SER A C 1
ATOM 6639 O O . SER A 1 859 ? -11.634 -27.848 -23.983 1.00 93.94 859 SER A O 1
ATOM 6641 N N . PRO A 1 860 ? -10.256 -27.112 -25.597 1.00 93.00 860 PRO A N 1
ATOM 6642 C CA . PRO A 1 860 ? -9.877 -26.652 -26.941 1.00 93.00 860 PRO A CA 1
ATOM 6643 C C . PRO A 1 860 ? -9.336 -27.776 -27.850 1.00 93.00 860 PRO A C 1
ATOM 6645 O O . PRO A 1 860 ? -9.113 -28.907 -27.420 1.00 93.00 860 PRO A O 1
ATOM 6648 N N . THR A 1 861 ? -9.071 -27.467 -29.124 1.00 89.19 861 THR A N 1
ATOM 6649 C CA . THR A 1 861 ? -8.298 -28.334 -30.042 1.00 89.19 861 THR A CA 1
ATOM 6650 C C . THR A 1 861 ? -6.833 -27.865 -30.122 1.00 89.19 861 THR A C 1
ATOM 6652 O O . THR A 1 861 ? -6.530 -26.705 -29.816 1.00 89.19 861 THR A O 1
ATOM 6655 N N . PRO A 1 862 ? -5.895 -28.701 -30.610 1.00 84.38 862 PRO A N 1
ATOM 6656 C CA . PRO A 1 862 ? -4.503 -28.298 -30.822 1.00 84.38 862 PRO A CA 1
ATOM 6657 C C . PRO A 1 862 ? -4.342 -27.044 -31.697 1.00 84.38 862 PRO A C 1
ATOM 6659 O O . PRO A 1 862 ? -3.377 -26.294 -31.544 1.00 84.38 862 PRO A O 1
ATOM 6662 N N . GLY A 1 863 ? -5.280 -26.798 -32.619 1.00 81.25 863 GLY A N 1
ATOM 6663 C CA . GLY A 1 863 ? -5.260 -25.628 -33.493 1.00 81.25 863 GLY A CA 1
ATOM 6664 C C . GLY A 1 863 ? -5.415 -24.303 -32.741 1.00 81.25 863 GLY A C 1
ATOM 6665 O O . GLY A 1 863 ? -4.745 -23.336 -33.100 1.00 81.25 863 GLY A O 1
ATOM 6666 N N . GLN A 1 864 ? -6.249 -24.242 -31.694 1.00 81.94 864 GLN A N 1
ATOM 6667 C CA . GLN A 1 864 ? -6.404 -23.016 -30.901 1.00 81.94 864 GLN A CA 1
ATOM 6668 C C . GLN A 1 864 ? -5.176 -22.754 -30.024 1.00 81.94 864 GLN A C 1
ATOM 6670 O O . GLN A 1 864 ? -4.706 -21.618 -29.981 1.00 81.94 864 GLN A O 1
ATOM 6675 N N . LEU A 1 865 ? -4.577 -23.795 -29.429 1.00 77.06 865 LEU A N 1
ATOM 6676 C CA . LEU A 1 865 ? -3.333 -23.660 -28.655 1.00 77.06 865 LEU A CA 1
ATOM 6677 C C . LEU A 1 865 ? -2.196 -23.072 -29.507 1.00 77.06 865 LEU A C 1
ATOM 6679 O O . LEU A 1 865 ? -1.507 -22.144 -29.080 1.00 77.06 865 LEU A O 1
ATOM 6683 N N . LYS A 1 866 ? -2.045 -23.541 -30.755 1.00 75.62 866 LYS A N 1
ATOM 6684 C CA . LYS A 1 866 ? -1.036 -23.018 -31.696 1.00 75.62 866 LYS A CA 1
ATOM 6685 C C . LYS A 1 866 ? -1.224 -21.533 -32.024 1.00 75.62 866 LYS A C 1
ATOM 6687 O O . LYS A 1 866 ? -0.236 -20.844 -32.268 1.00 75.62 866 LYS A O 1
ATOM 6692 N N . LYS A 1 867 ? -2.465 -21.030 -32.041 1.00 76.75 867 LYS A N 1
ATOM 6693 C CA . LYS A 1 867 ? -2.763 -19.613 -32.325 1.00 76.75 867 LYS A CA 1
ATOM 6694 C C . LYS A 1 867 ? -2.389 -18.688 -31.167 1.00 76.75 867 LYS A C 1
ATOM 6696 O O . LYS A 1 867 ? -2.042 -17.535 -31.417 1.00 76.75 867 LYS A O 1
ATOM 6701 N N . LEU A 1 868 ? -2.420 -19.187 -29.930 1.00 70.12 868 LEU A N 1
ATOM 6702 C CA . LEU A 1 868 ? -2.055 -18.408 -28.750 1.00 70.12 868 LEU A CA 1
ATOM 6703 C C . LEU A 1 868 ? -0.537 -18.194 -28.642 1.00 70.12 868 LEU A C 1
ATOM 6705 O O . LEU A 1 868 ? -0.107 -17.091 -28.321 1.00 70.12 868 LEU A O 1
ATOM 6709 N N . ALA A 1 869 ? 0.279 -19.198 -28.982 1.00 64.75 869 ALA A N 1
ATOM 6710 C CA . ALA A 1 869 ? 1.741 -19.142 -28.862 1.00 64.75 869 ALA A CA 1
ATOM 6711 C C . ALA A 1 869 ? 2.412 -17.872 -29.455 1.00 64.75 869 ALA A C 1
ATOM 6713 O O . ALA A 1 869 ? 3.197 -17.240 -28.745 1.00 64.75 869 ALA A O 1
ATOM 6714 N N . PRO A 1 870 ? 2.124 -17.425 -30.700 1.00 61.25 870 PRO A N 1
ATOM 6715 C CA . PRO A 1 870 ? 2.742 -16.221 -31.263 1.00 61.25 870 PRO A CA 1
ATOM 6716 C C . PRO A 1 870 ? 2.205 -14.912 -30.670 1.00 61.25 870 PRO A C 1
ATOM 6718 O O . PRO A 1 870 ? 2.936 -13.922 -30.650 1.00 61.25 870 PRO A O 1
ATOM 6721 N N . VAL A 1 871 ? 0.947 -14.879 -30.213 1.00 60.00 871 VAL A N 1
ATOM 6722 C CA . VAL A 1 871 ? 0.376 -13.720 -29.503 1.00 60.00 871 VAL A CA 1
ATOM 6723 C C . VAL A 1 871 ? 1.066 -13.589 -28.152 1.00 60.00 871 VAL A C 1
ATOM 6725 O O . VAL A 1 871 ? 1.627 -12.545 -27.838 1.00 60.00 871 VAL A O 1
ATOM 6728 N N . TRP A 1 872 ? 1.138 -14.697 -27.423 1.00 61.12 872 TRP A N 1
ATOM 6729 C CA . TRP A 1 872 ? 1.759 -14.780 -26.114 1.00 61.12 872 TRP A CA 1
ATOM 6730 C C . TRP A 1 872 ? 3.266 -14.440 -26.182 1.00 61.12 872 TRP A C 1
ATOM 6732 O O . TRP A 1 872 ? 3.736 -13.609 -25.409 1.00 61.12 872 TRP A O 1
ATOM 6742 N N . ALA A 1 873 ? 4.009 -14.929 -27.184 1.00 58.09 873 ALA A N 1
ATOM 6743 C CA . ALA A 1 873 ? 5.416 -14.556 -27.407 1.00 58.09 873 ALA A CA 1
ATOM 6744 C C . ALA A 1 873 ? 5.624 -13.078 -27.814 1.00 58.09 873 ALA A C 1
ATOM 6746 O O . ALA A 1 873 ? 6.628 -12.459 -27.454 1.00 58.09 873 ALA A O 1
ATOM 6747 N N . ARG A 1 874 ? 4.699 -12.494 -28.588 1.00 54.59 874 ARG A N 1
ATOM 6748 C CA . ARG A 1 874 ? 4.780 -11.095 -29.042 1.00 54.59 874 ARG A CA 1
ATOM 6749 C C . ARG A 1 874 ? 4.510 -10.116 -27.912 1.00 54.59 874 ARG A C 1
ATOM 6751 O O . ARG A 1 874 ? 5.237 -9.133 -27.797 1.00 54.59 874 ARG A O 1
ATOM 6758 N N . GLU A 1 875 ? 3.505 -10.393 -27.092 1.00 47.75 875 GLU A N 1
ATOM 6759 C CA . GLU A 1 875 ? 3.196 -9.590 -25.910 1.00 47.75 875 GLU A CA 1
ATOM 6760 C C . GLU A 1 875 ? 4.386 -9.613 -24.940 1.00 47.75 875 GLU A C 1
ATOM 6762 O O . GLU A 1 875 ? 4.845 -8.556 -24.521 1.00 47.75 875 GLU A O 1
ATOM 6767 N N . MET A 1 876 ? 5.037 -10.768 -24.743 1.00 49.03 876 MET A N 1
ATOM 6768 C CA . MET A 1 876 ? 6.301 -10.848 -23.990 1.00 49.03 876 MET A CA 1
ATOM 6769 C C . MET A 1 876 ? 7.405 -9.925 -24.535 1.00 49.03 876 MET A C 1
ATOM 6771 O O . MET A 1 876 ? 8.067 -9.223 -23.768 1.00 49.03 876 MET A O 1
ATOM 6775 N N . LYS A 1 877 ? 7.595 -9.894 -25.861 1.00 45.88 877 LYS A N 1
ATOM 6776 C CA . LYS A 1 877 ? 8.618 -9.061 -26.517 1.00 45.88 877 LYS A CA 1
ATOM 6777 C C . LYS A 1 877 ? 8.274 -7.566 -26.484 1.00 45.88 877 LYS A C 1
ATOM 6779 O O . LYS A 1 877 ? 9.177 -6.741 -26.376 1.00 45.88 877 LYS A O 1
ATOM 6784 N N . ARG A 1 878 ? 6.986 -7.212 -26.569 1.00 36.12 878 ARG A N 1
ATOM 6785 C CA . ARG A 1 878 ? 6.483 -5.825 -26.607 1.00 36.12 878 ARG A CA 1
ATOM 6786 C C . ARG A 1 878 ? 6.724 -5.068 -25.303 1.00 36.12 878 ARG A C 1
ATOM 6788 O O . ARG A 1 878 ? 6.904 -3.855 -25.343 1.00 36.12 878 ARG A O 1
ATOM 6795 N N . TYR A 1 879 ? 6.761 -5.775 -24.179 1.00 37.38 879 TYR A N 1
ATOM 6796 C CA . TYR A 1 879 ? 7.023 -5.178 -22.872 1.00 37.38 879 TYR A CA 1
ATOM 6797 C C . TYR A 1 879 ? 8.503 -5.232 -22.447 1.00 37.38 879 TYR A C 1
ATOM 6799 O O . TYR A 1 879 ? 8.831 -4.701 -21.392 1.00 37.38 879 TYR A O 1
ATOM 6807 N N . GLY A 1 880 ? 9.399 -5.829 -23.248 1.00 34.16 880 GLY A N 1
ATOM 6808 C CA . GLY A 1 880 ? 10.846 -5.844 -22.980 1.00 34.16 880 GLY A CA 1
ATOM 6809 C C . GLY A 1 880 ? 11.258 -6.616 -21.720 1.00 34.16 880 GLY A C 1
ATOM 6810 O O . GLY A 1 880 ? 12.147 -6.169 -21.004 1.00 34.16 880 GLY A O 1
ATOM 6811 N N . LEU A 1 881 ? 10.596 -7.738 -21.413 1.00 34.22 881 LEU A N 1
ATOM 6812 C CA . LEU A 1 881 ? 10.652 -8.363 -20.085 1.00 34.22 881 LEU A CA 1
ATOM 6813 C C . LEU A 1 881 ? 11.371 -9.715 -20.031 1.00 34.22 881 LEU A C 1
ATOM 6815 O O . LEU A 1 881 ? 11.083 -10.613 -20.822 1.00 34.22 881 LEU A O 1
ATOM 6819 N N . GLN A 1 882 ? 12.182 -9.878 -18.979 1.00 37.16 882 GLN A N 1
ATOM 6820 C CA . GLN A 1 882 ? 12.386 -11.131 -18.235 1.00 37.16 882 GLN A CA 1
ATOM 6821 C C . GLN A 1 882 ? 11.177 -11.398 -17.291 1.00 37.16 882 GLN A C 1
ATOM 6823 O O . GLN A 1 882 ? 10.416 -10.467 -17.018 1.00 37.16 882 GLN A O 1
ATOM 6828 N N . PRO A 1 883 ? 10.936 -12.641 -16.814 1.00 27.94 883 PRO A N 1
ATOM 6829 C CA . PRO A 1 883 ? 9.678 -13.093 -16.183 1.00 27.94 883 PRO A CA 1
ATOM 6830 C C . PRO A 1 883 ? 9.186 -12.206 -15.015 1.00 27.94 883 PRO A C 1
ATOM 6832 O O . PRO A 1 883 ? 9.577 -12.406 -13.873 1.00 27.94 883 PRO A O 1
ATOM 6835 N N . GLY A 1 884 ? 8.325 -11.203 -15.264 1.00 33.19 884 GLY A N 1
ATOM 6836 C CA . GLY A 1 884 ? 8.236 -10.128 -14.256 1.00 33.19 884 GLY A CA 1
ATOM 6837 C C . GLY A 1 884 ? 7.209 -8.986 -14.350 1.00 33.19 884 GLY A C 1
ATOM 6838 O O . GLY A 1 884 ? 7.020 -8.328 -13.324 1.00 33.19 884 GLY A O 1
ATOM 6839 N N . SER A 1 885 ? 6.423 -8.792 -15.424 1.00 29.47 885 SER A N 1
ATOM 6840 C CA . SER A 1 885 ? 5.461 -7.648 -15.454 1.00 29.47 885 SER A CA 1
ATOM 6841 C C . SER A 1 885 ? 4.010 -7.980 -15.804 1.00 29.47 885 SER A C 1
ATOM 6843 O O . SER A 1 885 ? 3.712 -9.022 -16.389 1.00 29.47 885 SER A O 1
ATOM 6845 N N . ARG A 1 886 ? 3.089 -7.175 -15.251 1.00 31.38 886 ARG A N 1
ATOM 6846 C CA . ARG A 1 886 ? 1.633 -7.290 -15.432 1.00 31.38 886 ARG A CA 1
ATOM 6847 C C . ARG A 1 886 ? 1.298 -6.894 -16.870 1.00 31.38 886 ARG A C 1
ATOM 6849 O O . ARG A 1 886 ? 1.745 -5.844 -17.318 1.00 31.38 886 ARG A O 1
ATOM 6856 N N . VAL A 1 887 ? 0.500 -7.711 -17.549 1.00 32.03 887 VAL A N 1
ATOM 6857 C CA . VAL A 1 887 ? -0.145 -7.361 -18.818 1.00 32.03 887 VAL A CA 1
ATOM 6858 C C . VAL A 1 887 ? -1.643 -7.397 -18.561 1.00 32.03 887 VAL A C 1
ATOM 6860 O O . VAL A 1 887 ? -2.153 -8.384 -18.040 1.00 32.03 887 VAL A O 1
ATOM 6863 N N . ASP A 1 888 ? -2.315 -6.292 -18.858 1.00 33.97 888 ASP A N 1
ATOM 6864 C CA . ASP A 1 888 ? -3.761 -6.150 -18.744 1.00 33.97 888 ASP A CA 1
ATOM 6865 C C . ASP A 1 888 ? -4.377 -6.317 -20.140 1.00 33.97 888 ASP A C 1
ATOM 6867 O O . ASP A 1 888 ? -4.292 -5.422 -20.986 1.00 33.97 888 ASP A O 1
ATOM 6871 N N . TYR A 1 889 ? -4.952 -7.494 -20.397 1.00 34.94 889 TYR A N 1
ATOM 6872 C CA . TYR A 1 889 ? -5.581 -7.842 -21.675 1.00 34.94 889 TYR A CA 1
ATOM 6873 C C . TYR A 1 889 ? -6.987 -7.240 -21.839 1.00 34.94 889 TYR A C 1
ATOM 6875 O O . TYR A 1 889 ? -7.542 -7.272 -22.940 1.00 34.94 889 TYR A O 1
ATOM 6883 N N . SER A 1 890 ? -7.535 -6.594 -20.799 1.00 37.00 890 SER A N 1
ATOM 6884 C CA . SER A 1 890 ? -8.887 -6.014 -20.829 1.00 37.00 890 SER A CA 1
ATOM 6885 C C . SER A 1 890 ? -9.046 -4.865 -21.837 1.00 37.00 890 SER A C 1
ATOM 6887 O O . SER A 1 890 ? -10.161 -4.510 -22.221 1.00 37.00 890 SER A O 1
ATOM 6889 N N . ARG A 1 891 ? -7.939 -4.302 -22.347 1.00 30.66 891 ARG A N 1
ATOM 6890 C CA . ARG A 1 891 ? -7.960 -3.195 -23.321 1.00 30.66 891 ARG A CA 1
ATOM 6891 C C . ARG A 1 891 ? -8.331 -3.594 -24.757 1.00 30.66 891 ARG A C 1
ATOM 6893 O O . ARG A 1 891 ? -8.452 -2.697 -25.590 1.00 30.66 891 ARG A O 1
ATOM 6900 N N . LEU A 1 892 ? -8.534 -4.879 -25.064 1.00 31.45 892 LEU A N 1
ATOM 6901 C CA . LEU A 1 892 ? -8.846 -5.348 -26.427 1.00 31.45 892 LEU A CA 1
ATOM 6902 C C . LEU A 1 892 ? -10.306 -5.761 -26.676 1.00 31.45 892 LEU A C 1
ATOM 6904 O O . LEU A 1 892 ? -10.643 -6.082 -27.813 1.00 31.45 892 LEU A O 1
ATOM 6908 N N . LEU A 1 893 ? -11.198 -5.683 -25.685 1.00 36.16 893 LEU A N 1
ATOM 6909 C CA . LEU A 1 893 ? -12.603 -6.074 -25.849 1.00 36.16 893 LEU A CA 1
ATOM 6910 C C . LEU A 1 893 ? -13.542 -4.979 -25.325 1.00 36.16 893 LEU A C 1
ATOM 6912 O O . LEU A 1 893 ? -14.002 -5.009 -24.190 1.00 36.16 893 LEU A O 1
ATOM 6916 N N . LYS A 1 894 ? -13.850 -3.993 -26.177 1.00 31.23 894 LYS A N 1
ATOM 6917 C CA . LYS A 1 894 ? -14.998 -3.093 -25.978 1.00 31.23 894 LYS A CA 1
ATOM 6918 C C . LYS A 1 894 ? -16.131 -3.507 -26.914 1.00 31.23 894 LYS A C 1
ATOM 6920 O O . LYS A 1 894 ? -16.152 -3.125 -28.084 1.00 31.23 894 LYS A O 1
ATOM 6925 N N . GLY A 1 895 ? -17.067 -4.296 -26.392 1.00 36.94 895 GLY A N 1
ATOM 6926 C CA . GLY A 1 895 ? -18.369 -4.509 -27.019 1.00 36.94 895 GLY A CA 1
ATOM 6927 C C . GLY A 1 895 ? -19.252 -3.269 -26.859 1.00 36.94 895 GLY A C 1
ATOM 6928 O O . GLY A 1 895 ? -19.232 -2.611 -25.821 1.00 36.94 895 GLY A O 1
ATOM 6929 N N . HIS A 1 896 ? -20.017 -2.927 -27.896 1.00 33.16 896 HIS A N 1
ATOM 6930 C CA . HIS A 1 896 ? -21.033 -1.878 -27.815 1.00 33.16 896 HIS A CA 1
ATOM 6931 C C . HIS A 1 896 ? -22.294 -2.457 -27.162 1.00 33.16 896 HIS A C 1
ATOM 6933 O O . HIS A 1 896 ? -22.883 -3.404 -27.686 1.00 33.16 896 HIS A O 1
ATOM 6939 N N . THR A 1 897 ? -22.726 -1.887 -26.037 1.00 36.03 897 THR A N 1
ATOM 6940 C CA . THR A 1 897 ? -23.983 -2.259 -25.379 1.00 36.03 897 THR A CA 1
ATOM 6941 C C . THR A 1 897 ? -25.173 -1.641 -26.113 1.00 36.03 897 THR A C 1
ATOM 6943 O O . THR A 1 897 ? -25.254 -0.429 -26.305 1.00 36.03 897 THR A O 1
ATOM 6946 N N . SER A 1 898 ? -26.120 -2.481 -26.539 1.00 38.25 898 SER A N 1
ATOM 6947 C CA . SER A 1 898 ? -27.382 -2.031 -27.136 1.00 38.25 898 SER A CA 1
ATOM 6948 C C . SER A 1 898 ? -28.409 -1.718 -26.045 1.00 38.25 898 SER A C 1
ATOM 6950 O O . SER A 1 898 ? -28.605 -2.503 -25.118 1.00 38.25 898 SER A O 1
ATOM 6952 N N . ALA A 1 899 ? -29.106 -0.587 -26.167 1.00 40.69 899 ALA A N 1
ATOM 6953 C CA . ALA A 1 899 ? -30.171 -0.186 -25.245 1.00 40.69 899 ALA A CA 1
ATOM 6954 C C . ALA A 1 899 ? -31.540 -0.834 -25.554 1.00 40.69 899 ALA A C 1
ATOM 6956 O O . ALA A 1 899 ? -32.488 -0.631 -24.792 1.00 40.69 899 ALA A O 1
ATOM 6957 N N . SER A 1 900 ? -31.655 -1.631 -26.626 1.00 44.78 900 SER A N 1
ATOM 6958 C CA . SER A 1 900 ? -32.919 -2.254 -27.053 1.00 44.78 900 SER A CA 1
ATOM 6959 C C . SER A 1 900 ? -33.389 -3.374 -26.111 1.00 44.78 900 SER A C 1
ATOM 6961 O O . SER A 1 900 ? -32.578 -4.032 -25.456 1.00 44.78 900 SER A O 1
ATOM 6963 N N . THR A 1 901 ? -34.704 -3.586 -26.035 1.00 55.94 901 THR A N 1
ATOM 6964 C CA . THR A 1 901 ? -35.382 -4.656 -25.271 1.00 55.94 901 THR A CA 1
ATOM 6965 C C . THR A 1 901 ? -36.206 -5.596 -26.162 1.00 55.94 901 THR A C 1
ATOM 6967 O O . THR A 1 901 ? -36.938 -6.454 -25.664 1.00 55.94 901 THR A O 1
ATOM 6970 N N . ASP A 1 902 ? -36.101 -5.438 -27.483 1.00 72.69 902 ASP A N 1
ATOM 6971 C CA . ASP A 1 902 ? -36.740 -6.308 -28.469 1.00 72.69 902 ASP A CA 1
ATOM 6972 C C . ASP A 1 902 ? -35.894 -7.572 -28.685 1.00 72.69 902 ASP A C 1
ATOM 6974 O O . ASP A 1 902 ? -34.820 -7.518 -29.285 1.00 72.69 902 ASP A O 1
ATOM 6978 N N . ILE A 1 903 ? -36.368 -8.704 -28.159 1.00 69.00 903 ILE A N 1
ATOM 6979 C CA . ILE A 1 903 ? -35.648 -9.984 -28.182 1.00 69.00 903 ILE A CA 1
ATOM 6980 C C . ILE A 1 903 ? -35.506 -10.532 -29.598 1.00 69.00 903 ILE A C 1
ATOM 6982 O O . ILE A 1 903 ? -34.457 -11.090 -29.914 1.00 69.00 903 ILE A O 1
ATOM 6986 N N . GLU A 1 904 ? -36.500 -10.332 -30.462 1.00 69.19 904 GLU A N 1
ATOM 6987 C CA . GLU A 1 904 ? -36.448 -10.823 -31.840 1.00 69.19 904 GLU A CA 1
ATOM 6988 C C . GLU A 1 904 ? -35.369 -10.071 -32.626 1.00 69.19 904 GLU A C 1
ATOM 6990 O O . GLU A 1 904 ? -34.466 -10.687 -33.196 1.00 69.19 904 GLU A O 1
ATOM 6995 N N . ALA A 1 905 ? -35.373 -8.737 -32.539 1.00 63.72 905 ALA A N 1
ATOM 6996 C CA . ALA A 1 905 ? -34.366 -7.896 -33.186 1.00 63.72 905 ALA A CA 1
ATOM 6997 C C . ALA A 1 905 ? -32.944 -8.111 -32.620 1.00 63.72 905 ALA A C 1
ATOM 6999 O O . ALA A 1 905 ? -31.958 -8.087 -33.361 1.00 63.72 905 ALA A O 1
ATOM 7000 N N . LEU A 1 906 ? -32.815 -8.332 -31.306 1.00 65.31 906 LEU A N 1
ATOM 7001 C CA . LEU A 1 906 ? -31.525 -8.597 -30.660 1.00 65.31 906 LEU A CA 1
ATOM 7002 C C . LEU A 1 906 ? -30.963 -9.979 -31.018 1.00 65.31 906 LEU A C 1
ATOM 7004 O O . LEU A 1 906 ? -29.754 -10.108 -31.224 1.00 65.31 906 LEU A O 1
ATOM 7008 N N . ALA A 1 907 ? -31.811 -11.007 -31.097 1.00 52.00 907 ALA A N 1
ATOM 7009 C CA . ALA A 1 907 ? -31.376 -12.363 -31.420 1.00 52.00 907 ALA A CA 1
ATOM 7010 C C . ALA A 1 907 ? -30.891 -12.493 -32.873 1.00 52.00 907 ALA A C 1
ATOM 7012 O O . ALA A 1 907 ? -29.942 -13.241 -33.124 1.00 52.00 907 ALA A O 1
ATOM 7013 N N . ASP A 1 908 ? -31.485 -11.722 -33.790 1.00 73.94 908 ASP A N 1
ATOM 7014 C CA . ASP A 1 908 ? -31.181 -11.738 -35.229 1.00 73.94 908 ASP A CA 1
ATOM 7015 C C . ASP A 1 908 ? -29.987 -10.836 -35.613 1.00 73.94 908 ASP A C 1
ATOM 7017 O O . ASP A 1 908 ? -29.615 -10.737 -36.784 1.00 73.94 908 ASP A O 1
ATOM 7021 N N . THR A 1 909 ? -29.334 -10.200 -34.632 1.00 64.62 909 THR A N 1
ATOM 7022 C CA . THR A 1 909 ? -28.123 -9.398 -34.865 1.00 64.62 909 THR A CA 1
ATOM 7023 C C . THR A 1 909 ? -26.970 -10.283 -35.385 1.00 64.62 909 THR A C 1
ATOM 7025 O O . THR A 1 909 ? -26.685 -11.315 -34.756 1.00 64.62 909 THR A O 1
ATOM 7028 N N . PRO A 1 910 ? -26.262 -9.888 -36.473 1.00 63.69 910 PRO A N 1
ATOM 7029 C CA . PRO A 1 910 ? -25.177 -10.674 -37.063 1.00 63.69 910 PRO A CA 1
ATOM 7030 C C . PRO A 1 910 ? -24.092 -11.078 -36.058 1.00 63.69 910 PRO A C 1
ATOM 7032 O O . PRO A 1 910 ? -23.631 -10.271 -35.253 1.00 63.69 910 PRO A O 1
ATOM 7035 N N . PHE A 1 911 ? -23.661 -12.338 -36.125 1.00 61.22 911 PHE A N 1
ATOM 7036 C CA . PHE A 1 911 ? -22.601 -12.876 -35.276 1.00 61.22 911 PHE A CA 1
ATOM 7037 C C . PHE A 1 911 ? -21.219 -12.603 -35.884 1.00 61.22 911 PHE A C 1
ATOM 7039 O O . PHE A 1 911 ? -20.926 -13.080 -36.978 1.00 61.22 911 PHE A O 1
ATOM 7046 N N . ALA A 1 912 ? -20.368 -11.863 -35.167 1.00 51.78 912 ALA A N 1
ATOM 7047 C CA . ALA A 1 912 ? -19.009 -11.531 -35.611 1.00 51.78 912 ALA A CA 1
ATOM 7048 C C . ALA A 1 912 ? -17.940 -12.545 -35.149 1.00 51.78 912 ALA A C 1
ATOM 7050 O O . ALA A 1 912 ? -16.876 -12.624 -35.760 1.00 51.78 912 ALA A O 1
ATOM 7051 N N . GLY A 1 913 ? -18.237 -13.346 -34.117 1.00 46.28 913 GLY A N 1
ATOM 7052 C CA . GLY A 1 913 ? -17.309 -14.307 -33.517 1.00 46.28 913 GLY A CA 1
ATOM 7053 C C . GLY A 1 913 ? -16.252 -13.676 -32.609 1.00 46.28 913 GLY A C 1
ATOM 7054 O O . GLY A 1 913 ? -15.821 -12.544 -32.809 1.00 46.28 913 GLY A O 1
ATOM 7055 N N . ASP A 1 914 ? -15.837 -14.421 -31.585 1.00 57.22 914 ASP A N 1
ATOM 7056 C CA . ASP A 1 914 ? -14.735 -14.038 -30.702 1.00 57.22 914 ASP A CA 1
ATOM 7057 C C . ASP A 1 914 ? -13.375 -14.291 -31.385 1.00 57.22 914 ASP A C 1
ATOM 7059 O O . ASP A 1 914 ? -13.070 -15.406 -31.816 1.00 57.22 914 ASP A O 1
ATOM 7063 N N . GLY A 1 915 ? -12.565 -13.236 -31.513 1.00 59.28 915 GLY A N 1
ATOM 7064 C CA . GLY A 1 915 ? -11.216 -13.283 -32.087 1.00 59.28 915 GLY A CA 1
ATOM 7065 C C . GLY A 1 915 ? -10.091 -13.443 -31.055 1.00 59.28 915 GLY A C 1
ATOM 7066 O O . GLY A 1 915 ? -8.925 -13.543 -31.446 1.00 59.28 915 GLY A O 1
ATOM 7067 N N . GLY A 1 916 ? -10.412 -13.450 -29.757 1.00 60.50 916 GLY A N 1
ATOM 7068 C CA . GLY A 1 916 ? -9.456 -13.546 -28.657 1.00 60.50 916 GLY A CA 1
ATOM 7069 C C . GLY A 1 916 ? -8.720 -14.884 -28.659 1.00 60.50 916 GLY A C 1
ATOM 7070 O O . GLY A 1 916 ? -9.326 -15.949 -28.533 1.00 60.50 916 GLY A O 1
ATOM 7071 N N . ALA A 1 917 ? -7.393 -14.844 -28.808 1.00 64.88 917 ALA A N 1
ATOM 7072 C CA . ALA A 1 917 ? -6.567 -16.050 -28.782 1.00 64.88 917 ALA A CA 1
ATOM 7073 C C . ALA A 1 917 ? -6.591 -16.792 -27.423 1.00 64.88 917 ALA A C 1
ATOM 7075 O O . ALA A 1 917 ? -6.628 -18.024 -27.465 1.00 64.88 917 ALA A O 1
ATOM 7076 N N . PRO A 1 918 ? -6.602 -16.114 -26.250 1.00 60.44 918 PRO A N 1
ATOM 7077 C CA . PRO A 1 918 ? -6.727 -16.779 -24.946 1.00 60.44 918 PRO A CA 1
ATOM 7078 C C . PRO A 1 918 ? -8.052 -17.532 -24.778 1.00 60.44 918 PRO A C 1
ATOM 7080 O O . PRO A 1 918 ? -8.034 -18.729 -24.488 1.00 60.44 918 PRO A O 1
ATOM 7083 N N . ASN A 1 919 ? -9.175 -16.886 -25.096 1.00 72.56 919 ASN A N 1
ATOM 7084 C CA . ASN A 1 919 ? -10.532 -17.449 -25.044 1.00 72.56 919 ASN A CA 1
ATOM 7085 C C . ASN A 1 919 ? -10.656 -18.744 -25.858 1.00 72.56 919 ASN A C 1
ATOM 7087 O O . ASN A 1 919 ? -11.261 -19.726 -25.424 1.00 72.56 919 ASN A O 1
ATOM 7091 N N . GLY A 1 920 ? -9.979 -18.804 -27.010 1.00 77.56 920 GLY A N 1
ATOM 7092 C CA . GLY A 1 920 ? -9.920 -20.003 -27.846 1.00 77.56 920 GLY A CA 1
ATOM 7093 C C . GLY A 1 920 ? -9.245 -21.212 -27.184 1.00 77.56 920 GLY A C 1
ATOM 7094 O O . GLY A 1 920 ? -9.439 -22.336 -27.644 1.00 77.56 920 GLY A O 1
ATOM 7095 N N . THR A 1 921 ? -8.463 -21.012 -26.119 1.00 83.25 921 THR A N 1
ATOM 7096 C CA . THR A 1 921 ? -7.798 -22.088 -25.360 1.00 83.25 921 THR A CA 1
ATOM 7097 C C . THR A 1 921 ? -8.589 -22.587 -24.152 1.00 83.25 921 THR A C 1
ATOM 7099 O O . THR A 1 921 ? -8.134 -23.519 -23.490 1.00 83.25 921 THR A O 1
ATOM 7102 N N . SER A 1 922 ? -9.780 -22.032 -23.910 1.00 87.31 922 SER A N 1
ATOM 7103 C CA . SER A 1 922 ? -10.644 -22.399 -22.788 1.00 87.31 922 SER A CA 1
ATOM 7104 C C . SER A 1 922 ? -10.979 -23.890 -22.755 1.00 87.31 922 SER A C 1
ATOM 7106 O O . SER A 1 922 ? -11.482 -24.446 -23.741 1.00 87.31 922 SER A O 1
ATOM 7108 N N . ILE A 1 923 ? -10.740 -24.525 -21.604 1.00 94.38 923 ILE A N 1
ATOM 7109 C CA . ILE A 1 923 ? -11.154 -25.904 -21.312 1.00 94.38 923 ILE A CA 1
ATOM 7110 C C . ILE A 1 923 ? -12.675 -25.936 -21.095 1.00 94.38 923 ILE A C 1
ATOM 7112 O O . ILE A 1 923 ? -13.171 -25.546 -20.043 1.00 94.38 923 ILE A O 1
ATOM 7116 N N . GLY A 1 924 ? -13.415 -26.398 -22.105 1.00 95.44 924 GLY A N 1
ATOM 7117 C CA . GLY A 1 924 ? -14.871 -26.570 -22.049 1.00 95.44 924 GLY A CA 1
ATOM 7118 C C . GLY A 1 924 ? -15.244 -28.022 -21.760 1.00 95.44 924 GLY A C 1
ATOM 7119 O O . GLY A 1 924 ? -14.704 -28.926 -22.404 1.00 95.44 924 GLY A O 1
ATOM 7120 N N . LEU A 1 925 ? -16.162 -28.259 -20.818 1.00 97.25 925 LEU A N 1
ATOM 7121 C CA . LEU A 1 925 ? -16.452 -29.599 -20.282 1.00 97.25 925 LEU A CA 1
ATOM 7122 C C . LEU A 1 925 ? -17.951 -29.898 -20.226 1.00 97.25 925 LEU A C 1
ATOM 7124 O O . LEU A 1 925 ? -18.729 -29.081 -19.742 1.00 97.25 925 LEU A O 1
ATOM 7128 N N . LEU A 1 926 ? -18.340 -31.105 -20.635 1.00 97.56 926 LEU A N 1
ATOM 7129 C CA . LEU A 1 926 ? -19.622 -31.710 -20.270 1.00 97.56 926 LEU A CA 1
ATOM 7130 C C . LEU A 1 926 ? -19.404 -32.643 -19.076 1.00 97.56 926 LEU A C 1
ATOM 7132 O O . LEU A 1 926 ? -18.664 -33.617 -19.200 1.00 97.56 926 LEU A O 1
ATOM 7136 N N . ALA A 1 927 ? -20.050 -32.355 -17.949 1.00 97.62 927 ALA A N 1
ATOM 7137 C CA . ALA A 1 927 ? -20.019 -33.182 -16.748 1.00 97.62 927 ALA A CA 1
ATOM 7138 C C . ALA A 1 927 ? -21.315 -33.985 -16.605 1.00 97.62 927 ALA A C 1
ATOM 7140 O O . ALA A 1 927 ? -22.401 -33.407 -16.634 1.00 97.62 927 ALA A O 1
ATOM 7141 N N . GLU A 1 928 ? -21.205 -35.298 -16.415 1.00 97.69 928 GLU A N 1
ATOM 7142 C CA . GLU A 1 928 ? -22.335 -36.219 -16.280 1.00 97.69 928 GLU A CA 1
ATOM 7143 C C . GLU A 1 928 ? -22.172 -37.109 -15.043 1.00 97.69 928 GLU A C 1
ATOM 7145 O O . GLU A 1 928 ? -21.148 -37.770 -14.860 1.00 97.69 928 GLU A O 1
ATOM 7150 N N . TYR A 1 929 ? -23.191 -37.152 -14.185 1.00 96.12 929 TYR A N 1
ATOM 7151 C CA . TYR A 1 929 ? -23.213 -38.005 -12.996 1.00 96.12 929 TYR A CA 1
ATOM 7152 C C . TYR A 1 929 ? -24.634 -38.482 -12.714 1.00 96.12 929 TYR A C 1
ATOM 7154 O O . TYR A 1 929 ? -25.552 -37.678 -12.604 1.00 96.12 929 TYR A O 1
ATOM 7162 N N . ALA A 1 930 ? -24.824 -39.797 -12.590 1.00 92.00 930 ALA A N 1
ATOM 7163 C CA . ALA A 1 930 ? -26.106 -40.402 -12.219 1.00 92.00 930 ALA A CA 1
ATOM 7164 C C . ALA A 1 930 ? -27.327 -39.904 -13.030 1.00 92.00 930 ALA A C 1
ATOM 7166 O O . ALA A 1 930 ? -28.423 -39.764 -12.491 1.00 92.00 930 ALA A O 1
ATOM 7167 N N . GLY A 1 931 ? -27.135 -39.647 -14.329 1.00 90.00 931 GLY A N 1
ATOM 7168 C CA . GLY A 1 931 ? -28.173 -39.147 -15.238 1.00 90.00 931 GLY A CA 1
ATOM 7169 C C . GLY A 1 931 ? -28.355 -37.625 -15.244 1.00 90.00 931 GLY A C 1
ATOM 7170 O O . GLY A 1 931 ? -29.105 -37.130 -16.079 1.00 90.00 931 GLY A O 1
ATOM 7171 N N . MET A 1 932 ? -27.666 -36.896 -14.362 1.00 95.19 932 MET A N 1
ATOM 7172 C CA . MET A 1 932 ? -27.588 -35.434 -14.369 1.00 95.19 932 MET A CA 1
ATOM 7173 C C . MET A 1 932 ? -26.440 -34.968 -15.262 1.00 95.19 932 MET A C 1
ATOM 7175 O O . MET A 1 932 ? -25.398 -35.624 -15.322 1.00 95.19 932 MET A O 1
ATOM 7179 N N . SER A 1 933 ? -26.613 -33.825 -15.920 1.00 96.25 933 SER A N 1
ATOM 7180 C CA . SER A 1 933 ? -25.702 -33.310 -16.943 1.00 96.25 933 SER A CA 1
ATOM 7181 C C . SER A 1 933 ? -25.561 -31.785 -16.881 1.00 96.25 933 SER A C 1
ATOM 7183 O O . SER A 1 933 ? -26.553 -31.055 -16.846 1.00 96.25 933 SER A O 1
ATOM 7185 N N . ALA A 1 934 ? -24.323 -31.287 -16.882 1.00 97.56 934 ALA A N 1
ATOM 7186 C CA . ALA A 1 934 ? -24.024 -29.857 -16.892 1.00 97.56 934 ALA A CA 1
ATOM 7187 C C . ALA A 1 934 ? -22.904 -29.515 -17.882 1.00 97.56 934 ALA A C 1
ATOM 7189 O O . ALA A 1 934 ? -21.854 -30.158 -17.890 1.00 97.56 934 ALA A O 1
ATOM 7190 N N . LEU A 1 935 ? -23.115 -28.481 -18.698 1.00 97.38 935 LEU A N 1
ATOM 7191 C CA . LEU A 1 935 ? -22.107 -27.946 -19.614 1.00 97.38 935 LEU A CA 1
ATOM 7192 C C . LEU A 1 935 ? -21.413 -26.729 -18.988 1.00 97.38 935 LEU A C 1
ATOM 7194 O O . LEU A 1 935 ? -22.075 -25.773 -18.589 1.00 97.38 935 LEU A O 1
ATOM 7198 N N . PHE A 1 936 ? -20.082 -26.747 -18.953 1.00 97.19 936 PHE A N 1
ATOM 7199 C CA . PHE A 1 936 ? -19.227 -25.645 -18.516 1.00 97.19 936 PHE A CA 1
ATOM 7200 C C . PHE A 1 936 ? -18.524 -25.035 -19.726 1.00 97.19 936 PHE A C 1
ATOM 7202 O O . PHE A 1 936 ? -17.565 -25.604 -20.249 1.00 97.19 936 PHE A O 1
ATOM 7209 N N . GLY A 1 937 ? -19.043 -23.898 -20.196 1.00 90.00 937 GLY A N 1
ATOM 7210 C CA . GLY A 1 937 ? -18.610 -23.271 -21.443 1.00 90.00 937 GLY A CA 1
ATOM 7211 C C . GLY A 1 937 ? -17.308 -22.471 -21.367 1.00 90.00 937 GLY A C 1
ATOM 7212 O O . GLY A 1 937 ? -16.740 -22.215 -22.431 1.00 90.00 937 GLY A O 1
ATOM 7213 N N . ALA A 1 938 ? -16.855 -22.085 -20.161 1.00 89.62 938 ALA A N 1
ATOM 7214 C CA . ALA A 1 938 ? -15.713 -21.182 -19.938 1.00 89.62 938 ALA A CA 1
ATOM 7215 C C . ALA A 1 938 ? -15.757 -20.000 -20.926 1.00 89.62 938 ALA A C 1
ATOM 7217 O O . ALA A 1 938 ? -16.849 -19.546 -21.241 1.00 89.62 938 ALA A O 1
ATOM 7218 N N . ASP A 1 939 ? -14.647 -19.583 -21.530 1.00 87.00 939 ASP A N 1
ATOM 7219 C CA . ASP A 1 939 ? -14.668 -18.539 -22.569 1.00 87.00 939 ASP A CA 1
ATOM 7220 C C . ASP A 1 939 ? -14.520 -19.126 -23.976 1.00 87.00 939 ASP A C 1
ATOM 7222 O O . ASP A 1 939 ? -14.087 -18.474 -24.925 1.00 87.00 939 ASP A O 1
ATOM 7226 N N . ALA A 1 940 ? -14.896 -20.399 -24.141 1.00 89.38 940 ALA A N 1
ATOM 7227 C CA . ALA A 1 940 ? -14.670 -21.127 -25.378 1.00 89.38 940 ALA A CA 1
ATOM 7228 C C . ALA A 1 940 ? -15.368 -20.473 -26.581 1.00 89.38 940 ALA A C 1
ATOM 7230 O O . ALA A 1 940 ? -16.482 -19.943 -26.509 1.00 89.38 940 ALA A O 1
ATOM 7231 N N . HIS A 1 941 ? -14.710 -20.554 -27.737 1.00 88.75 941 HIS A N 1
ATOM 7232 C CA . HIS A 1 941 ? -15.270 -20.080 -28.999 1.00 88.75 941 HIS A CA 1
ATOM 7233 C C . HIS A 1 941 ? -16.462 -20.949 -29.417 1.00 88.75 941 HIS A C 1
ATOM 7235 O O . HIS A 1 941 ? -16.323 -22.164 -29.585 1.00 88.75 941 HIS A O 1
ATOM 7241 N N . ALA A 1 942 ? -17.614 -20.320 -29.670 1.00 90.25 942 ALA A N 1
ATOM 7242 C CA . ALA A 1 942 ? -18.858 -21.015 -30.016 1.00 90.25 942 ALA A CA 1
ATOM 7243 C C . ALA A 1 942 ? -18.716 -22.057 -31.149 1.00 90.25 942 ALA A C 1
ATOM 7245 O O . ALA A 1 942 ? -19.223 -23.166 -30.980 1.00 90.25 942 ALA A O 1
ATOM 7246 N N . PRO A 1 943 ? -17.990 -21.793 -32.262 1.00 90.56 943 PRO A N 1
ATOM 7247 C CA . PRO A 1 943 ? -17.830 -22.782 -33.333 1.00 90.56 943 PRO A CA 1
ATOM 7248 C C . PRO A 1 943 ? -17.133 -24.077 -32.890 1.00 90.56 943 PRO A C 1
ATOM 7250 O O . PRO A 1 943 ? -17.408 -25.144 -33.437 1.00 90.56 943 PRO A O 1
ATOM 7253 N N . VAL A 1 944 ? -16.243 -24.002 -31.892 1.00 91.12 944 VAL A N 1
ATOM 7254 C CA . VAL A 1 944 ? -15.535 -25.172 -31.348 1.00 91.12 944 VAL A CA 1
ATOM 7255 C C . VAL A 1 944 ? -16.494 -26.027 -30.532 1.00 91.12 944 VAL A C 1
ATOM 7257 O O . VAL A 1 944 ? -16.575 -27.233 -30.759 1.00 91.12 944 VAL A O 1
ATOM 7260 N N . LEU A 1 945 ? -17.278 -25.397 -29.650 1.00 92.81 945 LEU A N 1
ATOM 7261 C CA . LEU A 1 945 ? -18.315 -26.086 -28.882 1.00 92.81 945 LEU A CA 1
ATOM 7262 C C . LEU A 1 945 ? -19.365 -26.716 -29.803 1.00 92.81 945 LEU A C 1
ATOM 7264 O O . LEU A 1 945 ? -19.683 -27.887 -29.633 1.00 92.81 945 LEU A O 1
ATOM 7268 N N . VAL A 1 946 ? -19.845 -25.989 -30.818 1.00 95.12 946 VAL A N 1
ATOM 7269 C CA . VAL A 1 946 ? -20.797 -26.499 -31.824 1.00 95.12 946 VAL A CA 1
ATOM 7270 C C . VAL A 1 946 ? -20.256 -27.750 -32.520 1.00 95.12 946 VAL A C 1
ATOM 7272 O O . VAL A 1 946 ? -20.965 -28.753 -32.619 1.00 95.12 946 VAL A O 1
ATOM 7275 N N . ALA A 1 947 ? -19.002 -27.722 -32.981 1.00 93.75 947 ALA A N 1
ATOM 7276 C CA . ALA A 1 947 ? -18.384 -28.864 -33.651 1.00 93.75 947 ALA A CA 1
ATOM 7277 C C . ALA A 1 947 ? -18.253 -30.079 -32.716 1.00 93.75 947 ALA A C 1
ATOM 7279 O O . ALA A 1 947 ? -18.623 -31.193 -33.096 1.00 93.75 947 ALA A O 1
ATOM 7280 N N . SER A 1 948 ? -17.785 -29.864 -31.483 1.00 95.50 948 SER A N 1
ATOM 7281 C CA . SER A 1 948 ? -17.656 -30.922 -30.475 1.00 95.50 948 SER A CA 1
ATOM 7282 C C . SER A 1 948 ? -19.012 -31.495 -30.062 1.00 95.50 948 SER A C 1
ATOM 7284 O O . SER A 1 948 ? -19.157 -32.711 -29.974 1.00 95.50 948 SER A O 1
ATOM 7286 N N . ILE A 1 949 ? -20.034 -30.655 -29.883 1.00 96.06 949 ILE A N 1
ATOM 7287 C CA . ILE A 1 949 ? -21.391 -31.102 -29.549 1.00 96.06 949 ILE A CA 1
ATOM 7288 C C . ILE A 1 949 ? -21.982 -31.904 -30.709 1.00 96.06 949 ILE A C 1
ATOM 7290 O O . ILE A 1 949 ? -22.455 -33.007 -30.478 1.00 96.06 949 ILE A O 1
ATOM 7294 N N . ARG A 1 950 ? -21.886 -31.448 -31.966 1.00 95.69 950 ARG A N 1
ATOM 7295 C CA . ARG A 1 950 ? -22.342 -32.236 -33.132 1.00 95.69 950 ARG A CA 1
ATOM 7296 C C . ARG A 1 950 ? -21.682 -33.605 -33.215 1.00 95.69 950 ARG A C 1
ATOM 7298 O O . ARG A 1 950 ? -22.343 -34.599 -33.503 1.00 95.69 950 ARG A O 1
ATOM 7305 N N . LYS A 1 951 ? -20.381 -33.657 -32.943 1.00 93.38 951 LYS A N 1
ATOM 7306 C CA . LYS A 1 951 ? -19.627 -34.908 -32.890 1.00 93.38 951 LYS A CA 1
ATOM 7307 C C . LYS A 1 951 ? -20.153 -35.828 -31.786 1.00 93.38 951 LYS A C 1
ATOM 7309 O O . LYS A 1 951 ? -20.386 -37.004 -32.048 1.00 93.38 951 LYS A O 1
ATOM 7314 N N . LEU A 1 952 ? -20.412 -35.286 -30.595 1.00 94.06 952 LEU A N 1
ATOM 7315 C CA . LEU A 1 952 ? -21.014 -36.023 -29.483 1.00 94.06 952 LEU A CA 1
ATOM 7316 C C . LEU A 1 952 ? -22.427 -36.528 -29.819 1.00 94.06 952 LEU A C 1
ATOM 7318 O O . LEU A 1 952 ? -22.756 -37.674 -29.527 1.00 94.06 952 LEU A O 1
ATOM 7322 N N . LEU A 1 953 ? -23.248 -35.696 -30.460 1.00 94.69 953 LEU A N 1
ATOM 7323 C CA . LEU A 1 953 ? -24.599 -36.033 -30.915 1.00 94.69 953 LEU A CA 1
ATOM 7324 C C . LEU A 1 953 ? -24.581 -37.192 -31.913 1.00 94.69 953 LEU A C 1
ATOM 7326 O O . LEU A 1 953 ? -25.306 -38.168 -31.732 1.00 94.69 953 LEU A O 1
ATOM 7330 N N . GLY A 1 954 ? -23.685 -37.135 -32.903 1.00 91.50 954 GLY A N 1
ATOM 7331 C CA . GLY A 1 954 ? -23.476 -38.224 -33.857 1.00 91.50 954 GLY A CA 1
ATOM 7332 C C . GLY A 1 954 ? -23.019 -39.521 -33.184 1.00 91.50 954 GLY A C 1
ATOM 7333 O O . GLY A 1 954 ? -23.517 -40.590 -33.521 1.00 91.50 954 GLY A O 1
ATOM 7334 N N . GLN A 1 955 ? -22.132 -39.433 -32.186 1.00 89.56 955 GLN A N 1
ATOM 7335 C CA . GLN A 1 955 ? -21.685 -40.590 -31.396 1.00 89.56 955 GLN A CA 1
ATOM 7336 C C . GLN A 1 955 ? -22.806 -41.192 -30.535 1.00 89.56 955 GLN A C 1
ATOM 7338 O O . GLN A 1 955 ? -22.832 -42.403 -30.328 1.00 89.56 955 GLN A O 1
ATOM 7343 N N . ARG A 1 956 ? -23.728 -40.360 -30.034 1.00 92.62 956 ARG A N 1
ATOM 7344 C CA . ARG A 1 956 ? -24.863 -40.780 -29.195 1.00 92.62 956 ARG A CA 1
ATOM 7345 C C . ARG A 1 956 ? -26.116 -41.148 -29.994 1.00 92.62 956 ARG A C 1
ATOM 7347 O O . ARG A 1 956 ? -27.041 -41.705 -29.413 1.00 92.62 956 ARG A O 1
ATOM 7354 N N . GLY A 1 957 ? -26.164 -40.840 -31.291 1.00 92.00 957 GLY A N 1
ATOM 7355 C CA . GLY A 1 957 ? -27.341 -41.055 -32.138 1.00 92.00 957 GLY A CA 1
ATOM 7356 C C . GLY A 1 957 ? -28.549 -40.206 -31.727 1.00 92.00 957 GLY A C 1
ATOM 7357 O O . GLY A 1 957 ? -29.682 -40.664 -31.849 1.00 92.00 957 GLY A O 1
ATOM 7358 N N . VAL A 1 958 ? -28.318 -38.996 -31.205 1.00 93.31 958 VAL A N 1
ATOM 7359 C CA . VAL A 1 958 ? -29.377 -38.076 -30.749 1.00 93.31 958 VAL A CA 1
ATOM 7360 C C . VAL A 1 958 ? -29.263 -36.729 -31.456 1.00 93.31 958 VAL A C 1
ATOM 7362 O O . VAL A 1 958 ? -28.173 -36.317 -31.838 1.00 93.31 958 VAL A O 1
ATOM 7365 N N . GLU A 1 959 ? -30.383 -36.029 -31.631 1.00 90.06 959 GLU A N 1
ATOM 7366 C CA . GLU A 1 959 ? -30.422 -34.767 -32.388 1.00 90.06 959 GLU A CA 1
ATOM 7367 C C . GLU A 1 959 ? -30.061 -33.534 -31.549 1.00 90.06 959 GLU A C 1
ATOM 7369 O O . GLU A 1 959 ? -29.525 -32.561 -32.078 1.00 90.06 959 GLU A O 1
ATOM 7374 N N . ARG A 1 960 ? -30.347 -33.564 -30.241 1.00 93.88 960 ARG A N 1
ATOM 7375 C CA . ARG A 1 960 ? -30.061 -32.478 -29.290 1.00 93.88 960 ARG A CA 1
ATOM 7376 C C . ARG A 1 960 ? -29.441 -33.031 -28.014 1.00 93.88 960 ARG A C 1
ATOM 7378 O O . ARG A 1 960 ? -29.756 -34.142 -27.585 1.00 93.88 960 ARG A O 1
ATOM 7385 N N . LEU A 1 961 ? -28.555 -32.248 -27.406 1.00 95.44 961 LEU A N 1
ATOM 7386 C CA . LEU A 1 961 ? -27.847 -32.613 -26.188 1.00 95.44 961 LEU A CA 1
ATOM 7387 C C . LEU A 1 961 ? -28.687 -32.170 -24.996 1.00 95.44 961 LEU A C 1
ATOM 7389 O O . LEU A 1 961 ? -28.799 -30.976 -24.725 1.00 95.44 961 LEU A O 1
ATOM 7393 N N . ARG A 1 962 ? -29.277 -33.131 -24.290 1.00 94.75 962 ARG A N 1
ATOM 7394 C CA . ARG A 1 962 ? -30.009 -32.862 -23.053 1.00 94.75 962 ARG A CA 1
ATOM 7395 C C . ARG A 1 962 ? -29.044 -32.415 -21.955 1.00 94.75 962 ARG A C 1
ATOM 7397 O O . ARG A 1 962 ? -28.054 -33.101 -21.716 1.00 94.75 962 ARG A O 1
ATOM 7404 N N . LEU A 1 963 ? -29.356 -31.291 -21.310 1.00 95.88 963 LEU A N 1
ATOM 7405 C CA . LEU A 1 963 ? -28.590 -30.707 -20.209 1.00 95.88 963 LEU A CA 1
ATOM 7406 C C . LEU A 1 963 ? -29.518 -30.229 -19.092 1.00 95.88 963 LEU A C 1
ATOM 7408 O O . LEU A 1 963 ? -30.494 -29.519 -19.342 1.00 95.88 963 LEU A O 1
ATOM 7412 N N . ASP A 1 964 ? -29.159 -30.518 -17.847 1.00 96.31 964 ASP A N 1
ATOM 7413 C CA . ASP A 1 964 ? -29.851 -29.965 -16.679 1.00 96.31 964 ASP A CA 1
ATOM 7414 C C . ASP A 1 964 ? -29.381 -28.538 -16.357 1.00 96.31 964 ASP A C 1
ATOM 7416 O O . ASP A 1 964 ? -30.141 -27.756 -15.784 1.00 96.31 964 ASP A O 1
ATOM 7420 N N . ALA A 1 965 ? -28.152 -28.186 -16.750 1.00 96.94 965 ALA A N 1
ATOM 7421 C CA . ALA A 1 965 ? -27.589 -26.846 -16.604 1.00 96.94 965 ALA A CA 1
ATOM 7422 C C . ALA A 1 965 ? -26.556 -26.514 -17.696 1.00 96.94 965 ALA A C 1
ATOM 7424 O O . ALA A 1 965 ? -25.762 -27.363 -18.102 1.00 96.94 965 ALA A O 1
ATOM 7425 N N . PHE A 1 966 ? -26.507 -25.251 -18.118 1.00 97.38 966 PHE A N 1
ATOM 7426 C CA . PHE A 1 966 ? -25.444 -24.714 -18.967 1.00 97.38 966 PHE A CA 1
ATOM 7427 C C . PHE A 1 966 ? -24.861 -23.438 -18.355 1.00 97.38 966 PHE A C 1
ATOM 7429 O O . PHE A 1 966 ? -25.509 -22.393 -18.321 1.00 97.38 966 PHE A O 1
ATOM 7436 N N . LYS A 1 967 ? -23.609 -23.509 -17.897 1.00 96.44 967 LYS A N 1
ATOM 7437 C CA . LYS A 1 967 ? -22.796 -22.334 -17.588 1.00 96.44 967 LYS A CA 1
ATOM 7438 C C . LYS A 1 967 ? -22.352 -21.687 -18.891 1.00 96.44 967 LYS A C 1
ATOM 7440 O O . LYS A 1 967 ? -21.472 -22.202 -19.584 1.00 96.44 967 LYS A O 1
ATOM 7445 N N . VAL A 1 968 ? -23.009 -20.571 -19.198 1.00 94.12 968 VAL A N 1
ATOM 7446 C CA . VAL A 1 968 ? -22.894 -19.853 -20.466 1.00 94.12 968 VAL A CA 1
ATOM 7447 C C . VAL A 1 968 ? -21.463 -19.367 -20.661 1.00 94.12 968 VAL A C 1
ATOM 7449 O O . VAL A 1 968 ? -20.815 -18.933 -19.702 1.00 94.12 968 VAL A O 1
ATOM 7452 N N . SER A 1 969 ? -20.986 -19.453 -21.904 1.00 90.56 969 SER A N 1
ATOM 7453 C CA . SER A 1 969 ? -19.625 -19.057 -22.236 1.00 90.56 969 SER A CA 1
ATOM 7454 C C . SER A 1 969 ? -19.397 -17.547 -22.119 1.00 90.56 969 SER A C 1
ATOM 7456 O O . SER A 1 969 ? -20.283 -16.766 -22.483 1.00 90.56 969 SER A O 1
ATOM 7458 N N . HIS A 1 970 ? -18.202 -17.149 -21.669 1.00 86.38 970 HIS A N 1
ATOM 7459 C CA . HIS A 1 970 ? -17.703 -15.771 -21.657 1.00 86.38 970 HIS A CA 1
ATOM 7460 C C . HIS A 1 970 ? -18.710 -14.804 -21.042 1.00 86.38 970 HIS A C 1
ATOM 7462 O O . HIS A 1 970 ? -19.120 -13.818 -21.652 1.00 86.38 970 HIS A O 1
ATOM 7468 N N . HIS A 1 971 ? -19.210 -15.171 -19.858 1.00 88.88 971 HIS A N 1
ATOM 7469 C CA . HIS A 1 971 ? -20.141 -14.366 -19.057 1.00 88.88 971 HIS A CA 1
ATOM 7470 C C . HIS A 1 971 ? -21.464 -13.996 -19.750 1.00 88.88 971 HIS A C 1
ATOM 7472 O O . HIS A 1 971 ? -22.195 -13.125 -19.276 1.00 88.88 971 HIS A O 1
ATOM 7478 N N . GLY A 1 972 ? -21.801 -14.654 -20.865 1.00 85.75 972 GLY A N 1
ATOM 7479 C CA . GLY A 1 972 ? -22.917 -14.258 -21.724 1.00 85.75 972 GLY A CA 1
ATOM 7480 C C . GLY A 1 972 ? -22.546 -13.193 -22.760 1.00 85.75 972 GLY A C 1
ATOM 7481 O O . GLY A 1 972 ? -23.361 -12.323 -23.056 1.00 85.75 972 GLY A O 1
ATOM 7482 N N . SER A 1 973 ? -21.336 -13.248 -23.314 1.00 86.69 973 SER A N 1
ATOM 7483 C CA . SER A 1 973 ? -20.919 -12.430 -24.454 1.00 86.69 973 SER A CA 1
ATOM 7484 C C . SER A 1 973 ? -21.674 -12.806 -25.730 1.00 86.69 973 SER A C 1
ATOM 7486 O O . SER A 1 973 ? -21.817 -13.983 -26.088 1.00 86.69 973 SER A O 1
ATOM 7488 N N . GLN A 1 974 ? -22.102 -11.802 -26.496 1.00 81.31 974 GLN A N 1
ATOM 7489 C CA . GLN A 1 974 ? -22.743 -12.009 -27.798 1.00 81.31 974 GLN A CA 1
ATOM 7490 C C . GLN A 1 974 ? -21.813 -12.675 -28.825 1.00 81.31 974 GLN A C 1
ATOM 7492 O O . GLN A 1 974 ? -22.292 -13.209 -29.826 1.00 81.31 974 GLN A O 1
ATOM 7497 N N . ASN A 1 975 ? -20.499 -12.654 -28.597 1.00 81.69 975 ASN A N 1
ATOM 7498 C CA . ASN A 1 975 ? -19.507 -13.235 -29.502 1.00 81.69 975 ASN A CA 1
ATOM 7499 C C . ASN A 1 975 ? -19.216 -14.716 -29.207 1.00 81.69 975 ASN A C 1
ATOM 7501 O O . ASN A 1 975 ? -18.535 -15.373 -29.996 1.00 81.69 975 ASN A O 1
ATOM 7505 N N . ASN A 1 976 ? -19.791 -15.267 -28.132 1.00 87.94 976 ASN A N 1
ATOM 7506 C CA . ASN A 1 976 ? -19.572 -16.650 -27.696 1.00 87.94 976 ASN A CA 1
ATOM 7507 C C . ASN A 1 976 ? -20.884 -17.448 -27.573 1.00 87.94 976 ASN A C 1
ATOM 7509 O O . ASN A 1 976 ? -20.852 -18.665 -27.409 1.00 87.94 976 ASN A O 1
ATOM 7513 N N . VAL A 1 977 ? -22.041 -16.793 -27.725 1.00 90.31 977 VAL A N 1
ATOM 7514 C CA . VAL A 1 977 ? -23.366 -17.433 -27.715 1.00 90.31 977 VAL A CA 1
ATOM 7515 C C . VAL A 1 977 ? -24.038 -17.277 -29.080 1.00 90.31 977 VAL A C 1
ATOM 7517 O O . VAL A 1 977 ? -24.546 -16.204 -29.413 1.00 90.31 977 VAL A O 1
ATOM 7520 N N . THR A 1 978 ? -24.062 -18.346 -29.879 1.00 91.62 978 THR A N 1
ATOM 7521 C CA . THR A 1 978 ? -24.734 -18.386 -31.192 1.00 91.62 978 THR A CA 1
ATOM 7522 C C . THR A 1 978 ? -26.107 -19.047 -31.102 1.00 91.62 978 THR A C 1
ATOM 7524 O O . THR A 1 978 ? -26.344 -19.884 -30.235 1.00 91.62 978 THR A O 1
ATOM 7527 N N . ALA A 1 979 ? -27.007 -18.718 -32.035 1.00 90.31 979 ALA A N 1
ATOM 7528 C CA . ALA A 1 979 ? -28.286 -19.420 -32.176 1.00 90.31 979 ALA A CA 1
ATOM 7529 C C . ALA A 1 979 ? -28.082 -20.930 -32.390 1.00 90.31 979 ALA A C 1
ATOM 7531 O O . ALA A 1 979 ? -28.717 -21.743 -31.728 1.00 90.31 979 ALA A O 1
ATOM 7532 N N . GLU A 1 980 ? -27.131 -21.289 -33.256 1.00 92.75 980 GLU A N 1
ATOM 7533 C CA . GLU A 1 980 ? -26.764 -22.675 -33.553 1.00 92.75 980 GLU A CA 1
ATOM 7534 C C . GLU A 1 980 ? -26.328 -23.442 -32.298 1.00 92.75 980 GLU A C 1
ATOM 7536 O O . GLU A 1 980 ? -26.784 -24.562 -32.088 1.00 92.75 980 GLU A O 1
ATOM 7541 N N . LEU A 1 981 ? -25.499 -22.839 -31.434 1.00 95.12 981 LEU A N 1
ATOM 7542 C CA . LEU A 1 981 ? -25.086 -23.467 -30.178 1.00 95.12 981 LEU A CA 1
ATOM 7543 C C . LEU A 1 981 ? -26.299 -23.775 -29.301 1.00 95.12 981 LEU A C 1
ATOM 7545 O O . LEU A 1 981 ? -26.428 -24.901 -28.838 1.00 95.12 981 LEU A O 1
ATOM 7549 N N . ILE A 1 982 ? -27.195 -22.805 -29.106 1.00 96.19 982 ILE A N 1
ATOM 7550 C CA . ILE A 1 982 ? -28.380 -22.986 -28.258 1.00 96.19 982 ILE A CA 1
ATOM 7551 C C . ILE A 1 982 ? -29.337 -24.035 -28.846 1.00 96.19 982 ILE A C 1
ATOM 7553 O O . ILE A 1 982 ? -29.854 -24.869 -28.109 1.00 96.19 982 ILE A O 1
ATOM 7557 N N . GLN A 1 983 ? -29.526 -24.064 -30.167 1.00 94.12 983 GLN A N 1
ATOM 7558 C CA . GLN A 1 983 ? -30.408 -25.034 -30.833 1.00 94.12 983 GLN A CA 1
ATOM 7559 C C . GLN A 1 983 ? -29.938 -26.489 -30.677 1.00 94.12 983 GLN A C 1
ATOM 7561 O O . GLN A 1 983 ? -30.769 -27.399 -30.611 1.00 94.12 983 GLN A O 1
ATOM 7566 N N . LEU A 1 984 ? -28.625 -26.719 -30.569 1.00 95.88 984 LEU A N 1
ATOM 7567 C CA . LEU A 1 984 ? -28.065 -28.051 -30.315 1.00 95.88 984 LEU A CA 1
ATOM 7568 C C . LEU A 1 984 ? -28.332 -28.561 -28.891 1.00 95.88 984 LEU A C 1
ATOM 7570 O O . LEU A 1 984 ? -28.143 -29.750 -28.640 1.00 95.88 984 LEU A O 1
ATOM 7574 N N . LEU A 1 985 ? -28.751 -27.697 -27.963 1.00 95.50 985 LEU A N 1
ATOM 7575 C CA . LEU A 1 985 ? -28.945 -28.028 -26.552 1.00 95.50 985 LEU A CA 1
ATOM 7576 C C . LEU A 1 985 ? -30.433 -28.127 -26.222 1.00 95.50 985 LEU A C 1
ATOM 7578 O O . LEU A 1 985 ? -31.205 -27.250 -26.591 1.00 95.50 985 LEU A O 1
ATOM 7582 N N . ASP A 1 986 ? -30.837 -29.157 -25.485 1.00 93.75 986 ASP A N 1
ATOM 7583 C CA . ASP A 1 986 ? -32.113 -29.197 -24.764 1.00 93.75 986 ASP A CA 1
ATOM 7584 C C . ASP A 1 986 ? -31.833 -28.870 -23.293 1.00 93.75 986 ASP A C 1
ATOM 7586 O O . ASP A 1 986 ? -31.497 -29.751 -22.498 1.00 93.75 986 ASP A O 1
ATOM 7590 N N . CYS A 1 987 ? -31.862 -27.575 -22.965 1.00 94.56 987 CYS A N 1
ATOM 7591 C CA . CYS A 1 987 ? -31.482 -27.050 -21.657 1.00 94.56 987 CYS A CA 1
ATOM 7592 C C . CYS A 1 987 ? -32.452 -25.966 -21.190 1.00 94.56 987 CYS A C 1
ATOM 7594 O O . CYS A 1 987 ? -32.785 -25.051 -21.945 1.00 94.56 987 CYS A O 1
ATOM 7596 N N . ARG A 1 988 ? -32.852 -26.040 -19.915 1.00 93.81 988 ARG A N 1
ATOM 7597 C CA . ARG A 1 988 ? -33.706 -25.027 -19.278 1.00 93.81 988 ARG A CA 1
ATOM 7598 C C . ARG A 1 988 ? -32.930 -24.029 -18.429 1.00 93.81 988 ARG A C 1
ATOM 7600 O O . ARG A 1 988 ? -33.296 -22.862 -18.421 1.00 93.81 988 ARG A O 1
ATOM 7607 N N . ARG A 1 989 ? -31.883 -24.461 -17.719 1.00 97.25 989 ARG A N 1
ATOM 7608 C CA . ARG A 1 989 ? -31.173 -23.630 -16.735 1.00 97.25 989 ARG A CA 1
ATOM 7609 C C . ARG A 1 989 ? -29.866 -23.097 -17.303 1.00 97.25 989 ARG A C 1
ATOM 7611 O O . ARG A 1 989 ? -28.934 -23.863 -17.537 1.00 97.25 989 ARG A O 1
ATOM 7618 N N . TYR A 1 990 ? -29.779 -21.783 -17.456 1.00 97.38 990 TYR A N 1
ATOM 7619 C CA . TYR A 1 990 ? -28.594 -21.086 -17.944 1.00 97.38 990 TYR A CA 1
ATOM 7620 C C . TYR A 1 990 ? -27.967 -20.303 -16.794 1.00 97.38 990 TYR A C 1
ATOM 7622 O O . TYR A 1 990 ? -28.639 -19.522 -16.125 1.00 97.38 990 TYR A O 1
ATOM 7630 N N . LEU A 1 991 ? -26.685 -20.545 -16.543 1.00 97.44 991 LEU A N 1
ATOM 7631 C CA . LEU A 1 991 ? -25.929 -19.991 -15.426 1.00 97.44 991 LEU A CA 1
ATOM 7632 C C . LEU A 1 991 ? -25.012 -18.882 -15.959 1.00 97.44 991 LEU A C 1
ATOM 7634 O O . LEU A 1 991 ? -24.202 -19.133 -16.855 1.00 97.44 991 LEU A O 1
ATOM 7638 N N . ILE A 1 992 ? -25.150 -17.669 -15.421 1.00 95.81 992 ILE A N 1
ATOM 7639 C CA . ILE A 1 992 ? -24.445 -16.454 -15.844 1.00 95.81 992 ILE A CA 1
ATOM 7640 C C . ILE A 1 992 ? -23.708 -15.850 -14.643 1.00 95.81 992 ILE A C 1
ATOM 7642 O O . ILE A 1 992 ? -24.310 -15.500 -13.626 1.00 95.81 992 ILE A O 1
ATOM 7646 N N . SER A 1 993 ? -22.395 -15.710 -14.773 1.00 91.12 993 SER A N 1
ATOM 7647 C CA . SER A 1 993 ? -21.460 -15.391 -13.688 1.00 91.12 993 SER A CA 1
ATOM 7648 C C . SER A 1 993 ? -20.757 -14.051 -13.901 1.00 91.12 993 SER A C 1
ATOM 7650 O O . SER A 1 993 ? -19.580 -13.986 -14.221 1.00 91.12 993 SER A O 1
ATOM 7652 N N . THR A 1 994 ? -21.469 -12.941 -13.742 1.00 87.94 994 THR A N 1
ATOM 7653 C CA . THR A 1 994 ? -20.838 -11.623 -13.874 1.00 87.94 994 THR A CA 1
ATOM 7654 C C . THR A 1 994 ? -21.660 -10.531 -13.211 1.00 87.94 994 THR A C 1
ATOM 7656 O O . THR A 1 994 ? -22.895 -10.565 -13.217 1.00 87.94 994 THR A O 1
ATOM 7659 N N . ASN A 1 995 ? -20.973 -9.533 -12.657 1.00 85.00 995 ASN A N 1
ATOM 7660 C CA . ASN A 1 995 ? -21.576 -8.278 -12.220 1.00 85.00 995 ASN A CA 1
ATOM 7661 C C . ASN A 1 995 ? -21.690 -7.244 -13.363 1.00 85.00 995 ASN A C 1
ATOM 7663 O O . ASN A 1 995 ? -22.425 -6.263 -13.226 1.00 85.00 995 ASN A O 1
ATOM 7667 N N . GLY A 1 996 ? -21.008 -7.473 -14.490 1.00 80.94 996 GLY A N 1
ATOM 7668 C CA . GLY A 1 996 ? -21.020 -6.618 -15.677 1.00 80.94 996 GLY A CA 1
ATOM 7669 C C . GLY A 1 996 ? -20.175 -5.341 -15.601 1.00 80.94 996 GLY A C 1
ATOM 7670 O O . GLY A 1 996 ? -20.162 -4.585 -16.566 1.00 80.94 996 GLY A O 1
ATOM 7671 N N . GLU A 1 997 ? -19.436 -5.075 -14.521 1.00 74.69 997 GLU A N 1
ATOM 7672 C CA . GLU A 1 997 ? -18.773 -3.769 -14.328 1.00 74.69 997 GLU A CA 1
ATOM 7673 C C . GLU A 1 997 ? -17.627 -3.481 -15.312 1.00 74.69 997 GLU A C 1
ATOM 7675 O O . GLU A 1 997 ? -17.384 -2.319 -15.632 1.00 74.69 997 GLU A O 1
ATOM 7680 N N . HIS A 1 998 ? -16.950 -4.517 -15.821 1.00 65.31 998 HIS A N 1
ATOM 7681 C CA . HIS A 1 998 ? -15.812 -4.362 -16.738 1.00 65.31 998 HIS A CA 1
ATOM 7682 C C . HIS A 1 998 ? -16.208 -4.488 -18.211 1.00 65.31 998 HIS A C 1
ATOM 7684 O O . HIS A 1 998 ? -15.942 -3.590 -19.008 1.00 65.31 998 HIS A O 1
ATOM 7690 N N . PHE A 1 999 ? -16.871 -5.589 -18.572 1.00 69.69 999 PHE A N 1
ATOM 7691 C CA . PHE A 1 999 ? -17.195 -5.914 -19.968 1.00 69.69 999 PHE A CA 1
ATOM 7692 C C . PHE A 1 999 ? -18.654 -5.634 -20.340 1.00 69.69 999 PHE A C 1
ATOM 7694 O O . PHE A 1 999 ? -19.052 -5.841 -21.481 1.00 69.69 999 PHE A O 1
ATOM 7701 N N . SER A 1 1000 ? -19.465 -5.150 -19.391 1.00 79.44 1000 SER A N 1
ATOM 7702 C CA . SER A 1 1000 ? -20.914 -4.951 -19.556 1.00 79.44 1000 SER A CA 1
ATOM 7703 C C . SER A 1 1000 ? -21.709 -6.211 -19.918 1.00 79.44 1000 SER A C 1
ATOM 7705 O O . SER A 1 1000 ? -22.860 -6.103 -20.338 1.00 79.44 1000 SER A O 1
ATOM 7707 N N . HIS A 1 1001 ? -21.123 -7.392 -19.711 1.00 82.00 1001 HIS A N 1
ATOM 7708 C CA . HIS A 1 1001 ? -21.808 -8.672 -19.824 1.00 82.00 1001 HIS A CA 1
ATOM 7709 C C . HIS A 1 1001 ? -22.827 -8.879 -18.679 1.00 82.00 1001 HIS A C 1
ATOM 7711 O O . HIS A 1 1001 ? -22.695 -8.266 -17.616 1.00 82.00 1001 HIS A O 1
ATOM 7717 N N . PRO A 1 1002 ? -23.846 -9.736 -18.865 1.00 88.19 1002 PRO A N 1
ATOM 7718 C CA . PRO A 1 1002 ? -24.174 -10.426 -20.113 1.00 88.19 1002 PRO A CA 1
ATOM 7719 C C . PRO A 1 1002 ? -24.695 -9.458 -21.184 1.00 88.19 1002 PRO A C 1
ATOM 7721 O O . PRO A 1 1002 ? -25.460 -8.536 -20.895 1.00 88.19 1002 PRO A O 1
ATOM 7724 N N . ASP A 1 1003 ? -24.321 -9.703 -22.439 1.00 85.56 1003 ASP A N 1
ATOM 7725 C CA . ASP A 1 1003 ? -24.875 -8.960 -23.567 1.00 85.56 1003 ASP A CA 1
ATOM 7726 C C . ASP A 1 1003 ? -26.344 -9.329 -23.770 1.00 85.56 1003 ASP A C 1
ATOM 7728 O O . ASP A 1 1003 ? -26.739 -10.501 -23.733 1.00 85.56 1003 ASP A O 1
ATOM 7732 N N . ARG A 1 1004 ? -27.173 -8.327 -24.075 1.00 87.38 1004 ARG A N 1
ATOM 7733 C CA . ARG A 1 1004 ? -28.605 -8.562 -24.287 1.00 87.38 1004 ARG A CA 1
ATOM 7734 C C . ARG A 1 1004 ? -28.877 -9.494 -25.461 1.00 87.38 1004 ARG A C 1
ATOM 7736 O O . ARG A 1 1004 ? -29.827 -10.261 -25.406 1.00 87.38 1004 ARG A O 1
ATOM 7743 N N . GLN A 1 1005 ? -28.030 -9.466 -26.485 1.00 87.44 1005 GLN A N 1
ATOM 7744 C CA . GLN A 1 1005 ? -28.087 -10.346 -27.650 1.00 87.44 1005 GLN A CA 1
ATOM 7745 C C . GLN A 1 1005 ? -27.845 -11.811 -27.267 1.00 87.44 1005 GLN A C 1
ATOM 7747 O O . GLN A 1 1005 ? -28.522 -12.696 -27.785 1.00 87.44 1005 GLN A O 1
ATOM 7752 N N . ALA A 1 1006 ? -26.918 -12.083 -26.343 1.00 89.69 1006 ALA A N 1
ATOM 7753 C CA . ALA A 1 1006 ? -26.669 -13.442 -25.869 1.00 89.69 1006 ALA A CA 1
ATOM 7754 C C . ALA A 1 1006 ? -27.879 -13.983 -25.100 1.00 89.69 1006 ALA A C 1
ATOM 7756 O O . ALA A 1 1006 ? -28.361 -15.075 -25.404 1.00 89.69 1006 ALA A O 1
ATOM 7757 N N . ILE A 1 1007 ? -28.423 -13.186 -24.171 1.00 93.94 1007 ILE A N 1
ATOM 7758 C CA . ILE A 1 1007 ? -29.644 -13.551 -23.441 1.00 93.94 1007 ILE A CA 1
ATOM 7759 C C . ILE A 1 1007 ? -30.825 -13.702 -24.407 1.00 93.94 1007 ILE A C 1
ATOM 7761 O O . ILE A 1 1007 ? -31.556 -14.680 -24.321 1.00 93.94 1007 ILE A O 1
ATOM 7765 N N . ALA A 1 1008 ? -30.974 -12.811 -25.388 1.00 90.00 1008 ALA A N 1
ATOM 7766 C CA . ALA A 1 1008 ? -32.027 -12.898 -26.395 1.00 90.00 1008 ALA A CA 1
ATOM 7767 C C . ALA A 1 1008 ? -31.956 -14.196 -27.213 1.00 90.00 1008 ALA A C 1
ATOM 7769 O O . ALA A 1 1008 ? -32.980 -14.840 -27.423 1.00 90.00 1008 ALA A O 1
ATOM 7770 N N . ARG A 1 1009 ? -30.756 -14.634 -27.620 1.00 92.56 1009 ARG A N 1
ATOM 7771 C CA . ARG A 1 1009 ? -30.569 -15.924 -28.308 1.00 92.56 1009 ARG A CA 1
ATOM 7772 C C . ARG A 1 1009 ? -30.930 -17.106 -27.409 1.00 92.56 1009 ARG A C 1
ATOM 7774 O O . ARG A 1 1009 ? -31.555 -18.044 -27.891 1.00 92.56 1009 ARG A O 1
ATOM 7781 N N . ILE A 1 1010 ? -30.588 -17.048 -26.121 1.00 94.94 1010 ILE A N 1
ATOM 7782 C CA . ILE A 1 1010 ? -30.996 -18.064 -25.139 1.00 94.94 1010 ILE A CA 1
ATOM 7783 C C . ILE A 1 1010 ? -32.525 -18.111 -25.021 1.00 94.94 1010 ILE A C 1
ATOM 7785 O O . ILE A 1 1010 ? -33.106 -19.186 -25.122 1.00 94.94 1010 ILE A O 1
ATOM 7789 N N . LEU A 1 1011 ? -33.185 -16.962 -24.865 1.00 93.38 1011 LEU A N 1
ATOM 7790 C CA . LEU A 1 1011 ? -34.642 -16.890 -24.719 1.00 93.38 1011 LEU A CA 1
ATOM 7791 C C . LEU A 1 1011 ? -35.385 -17.331 -25.990 1.00 93.38 1011 LEU A C 1
ATOM 7793 O O . LEU A 1 1011 ? -36.376 -18.048 -25.897 1.00 93.38 1011 LEU A O 1
ATOM 7797 N N . LYS A 1 1012 ? -34.895 -16.944 -27.175 1.00 91.00 1012 LYS A N 1
ATOM 7798 C CA . LYS A 1 1012 ? -35.521 -17.277 -28.465 1.00 91.00 1012 LYS A CA 1
ATOM 7799 C C . LYS A 1 1012 ? -35.319 -18.741 -28.858 1.00 91.00 1012 LYS A C 1
ATOM 7801 O O . LYS A 1 1012 ? -36.249 -19.385 -29.334 1.00 91.00 1012 LYS A O 1
ATOM 7806 N N . TYR A 1 1013 ? -34.107 -19.271 -28.685 1.00 91.38 1013 TYR A N 1
ATOM 7807 C CA . TYR A 1 1013 ? -33.733 -20.589 -29.208 1.00 91.38 1013 TYR A CA 1
ATOM 7808 C C . TYR A 1 1013 ? -33.656 -21.693 -28.142 1.00 91.38 1013 TYR A C 1
ATOM 7810 O O . TYR A 1 1013 ? -33.590 -22.867 -28.500 1.00 91.38 1013 TYR A O 1
ATOM 7818 N N . GLY A 1 1014 ? -33.683 -21.348 -26.849 1.00 87.44 1014 GLY A N 1
ATOM 7819 C CA . GLY A 1 1014 ? -33.552 -22.293 -25.730 1.00 87.44 1014 GLY A CA 1
ATOM 7820 C C . GLY A 1 1014 ? -34.808 -23.117 -25.432 1.00 87.44 1014 GLY A C 1
ATOM 7821 O O . GLY A 1 1014 ? -34.737 -24.086 -24.682 1.00 87.44 1014 GLY A O 1
ATOM 7822 N N . GLY A 1 1015 ? -35.946 -22.782 -26.047 1.00 83.81 1015 GLY A N 1
ATOM 7823 C CA . GLY A 1 1015 ? -37.226 -23.460 -25.838 1.00 83.81 1015 GLY A CA 1
ATOM 7824 C C . GLY A 1 1015 ? -38.060 -22.858 -24.702 1.00 83.81 1015 GLY A C 1
ATOM 7825 O O . GLY A 1 1015 ? -37.786 -21.766 -24.217 1.00 83.81 1015 GLY A O 1
ATOM 7826 N N . ALA A 1 1016 ? -39.127 -23.553 -24.299 1.00 82.94 1016 ALA A N 1
ATOM 7827 C CA . ALA A 1 1016 ? -40.061 -23.053 -23.290 1.00 82.94 1016 ALA A CA 1
ATOM 7828 C C . ALA A 1 1016 ? -39.545 -23.261 -21.855 1.00 82.94 1016 ALA A C 1
ATOM 7830 O O . ALA A 1 1016 ? -39.017 -24.326 -21.524 1.00 82.94 1016 ALA A O 1
ATOM 7831 N N . GLY A 1 1017 ? -39.791 -22.277 -20.982 1.00 86.94 1017 GLY A N 1
ATOM 7832 C CA . GLY A 1 1017 ? -39.474 -22.373 -19.554 1.00 86.94 1017 GLY A CA 1
ATOM 7833 C C . GLY A 1 1017 ? -37.988 -22.203 -19.244 1.00 86.94 1017 GLY A C 1
ATOM 7834 O O . GLY A 1 1017 ? -37.452 -22.932 -18.412 1.00 86.94 1017 GLY A O 1
ATOM 7835 N N . VAL A 1 1018 ? -37.326 -21.268 -19.930 1.00 96.00 1018 VAL A N 1
ATOM 7836 C CA . VAL A 1 1018 ? -35.934 -20.895 -19.653 1.00 96.00 1018 VAL A CA 1
ATOM 7837 C C . VAL A 1 1018 ? -35.813 -20.285 -18.251 1.00 96.00 1018 VAL A C 1
ATOM 7839 O O . VAL A 1 1018 ? -36.589 -19.411 -17.867 1.00 96.00 1018 VAL A O 1
ATOM 7842 N N . GLU A 1 1019 ? -34.801 -20.714 -17.505 1.00 97.00 1019 GLU A N 1
ATOM 7843 C CA . GLU A 1 1019 ? -34.410 -20.194 -16.197 1.00 97.00 1019 GLU A CA 1
ATOM 7844 C C . GLU A 1 1019 ? -33.000 -19.589 -16.300 1.00 97.00 1019 GLU A C 1
ATOM 7846 O O . GLU A 1 1019 ? -32.032 -20.283 -16.616 1.00 97.00 1019 GLU A O 1
ATOM 7851 N N . LEU A 1 1020 ? -32.878 -18.289 -16.037 1.00 97.25 1020 LEU A N 1
ATOM 7852 C CA . LEU A 1 1020 ? -31.614 -17.555 -15.993 1.00 97.25 1020 LEU A CA 1
ATOM 7853 C C . LEU A 1 1020 ? -31.165 -17.429 -14.537 1.00 97.25 1020 LEU A C 1
ATOM 7855 O O . LEU A 1 1020 ? -31.848 -16.798 -13.734 1.00 97.25 1020 LEU A O 1
ATOM 7859 N N . TYR A 1 1021 ? -30.017 -17.997 -14.192 1.00 96.94 1021 TYR A N 1
ATOM 7860 C CA . TYR A 1 1021 ? -29.415 -17.886 -12.867 1.00 96.94 1021 TYR A CA 1
ATOM 7861 C C . TYR A 1 1021 ? -28.238 -16.916 -12.923 1.00 96.94 1021 TYR A C 1
ATOM 7863 O O . TYR A 1 1021 ? -27.246 -17.195 -13.593 1.00 96.94 1021 TYR A O 1
ATOM 7871 N N . PHE A 1 1022 ? -28.329 -15.801 -12.200 1.00 94.94 1022 PHE A N 1
ATOM 7872 C CA . PHE A 1 1022 ? -27.249 -14.825 -12.066 1.00 94.94 1022 PHE A CA 1
ATOM 7873 C C . PHE A 1 1022 ? -26.590 -14.947 -10.695 1.00 94.94 1022 PHE A C 1
ATOM 7875 O O . PHE A 1 1022 ? -27.290 -14.998 -9.689 1.00 94.94 1022 PHE A O 1
ATOM 7882 N N . ASN A 1 1023 ? -25.257 -14.931 -10.620 1.00 93.06 1023 ASN A N 1
ATOM 7883 C CA . ASN A 1 1023 ? -24.541 -14.880 -9.334 1.00 93.06 1023 ASN A CA 1
ATOM 7884 C C . ASN A 1 1023 ? -24.490 -13.474 -8.705 1.00 93.06 1023 ASN A C 1
ATOM 7886 O O . ASN A 1 1023 ? -24.129 -13.360 -7.539 1.00 93.06 1023 ASN A O 1
ATOM 7890 N N . PHE A 1 1024 ? -24.892 -12.438 -9.448 1.00 88.69 1024 PHE A N 1
ATOM 7891 C CA . PHE A 1 1024 ? -25.022 -11.053 -8.993 1.00 88.69 1024 PHE A CA 1
ATOM 7892 C C . PHE A 1 1024 ? -26.338 -10.444 -9.458 1.00 88.69 1024 PHE A C 1
ATOM 7894 O O . PHE A 1 1024 ? -26.819 -10.742 -10.551 1.00 88.69 1024 PHE A O 1
ATOM 7901 N N . ARG A 1 1025 ? -26.866 -9.494 -8.684 1.00 90.50 1025 ARG A N 1
ATOM 7902 C CA . ARG A 1 1025 ? -27.846 -8.525 -9.184 1.00 90.50 1025 ARG A CA 1
ATOM 7903 C C . ARG A 1 1025 ? -27.135 -7.199 -9.445 1.00 90.50 1025 ARG A C 1
ATOM 7905 O O . ARG A 1 1025 ? -26.552 -6.636 -8.524 1.00 90.50 1025 ARG A O 1
ATOM 7912 N N . SER A 1 1026 ? -27.169 -6.707 -10.680 1.00 88.81 1026 SER A N 1
ATOM 7913 C CA . SER A 1 1026 ? -26.502 -5.461 -11.076 1.00 88.81 1026 SER A CA 1
ATOM 7914 C C . SER A 1 1026 ? -27.314 -4.677 -12.104 1.00 88.81 1026 SER A C 1
ATOM 7916 O O . SER A 1 1026 ? -28.209 -5.219 -12.751 1.00 88.81 1026 SER A O 1
ATOM 7918 N N . LYS A 1 1027 ? -26.939 -3.412 -12.335 1.00 87.06 1027 LYS A N 1
ATOM 7919 C CA . LYS A 1 1027 ? -27.534 -2.557 -13.382 1.00 87.06 1027 LYS A CA 1
ATOM 7920 C C . LYS A 1 1027 ? -27.487 -3.165 -14.795 1.00 87.06 1027 LYS A C 1
ATOM 7922 O O . LYS A 1 1027 ? -28.228 -2.745 -15.678 1.00 87.06 1027 LYS A O 1
ATOM 7927 N N . HIS A 1 1028 ? -26.601 -4.138 -15.028 1.00 85.69 1028 HIS A N 1
ATOM 7928 C CA . HIS A 1 1028 ? -26.423 -4.789 -16.329 1.00 85.69 1028 HIS A CA 1
ATOM 7929 C C . HIS A 1 1028 ? -27.400 -5.950 -16.548 1.00 85.69 1028 HIS A C 1
ATOM 7931 O O . HIS A 1 1028 ? -27.792 -6.212 -17.684 1.00 85.69 1028 HIS A O 1
ATOM 7937 N N . ASN A 1 1029 ? -27.831 -6.619 -15.475 1.00 90.50 1029 ASN A N 1
ATOM 7938 C CA . ASN A 1 1029 ? -28.689 -7.799 -15.559 1.00 90.50 1029 ASN A CA 1
ATOM 7939 C C . ASN A 1 1029 ? -30.061 -7.628 -14.886 1.00 90.50 1029 ASN A C 1
ATOM 7941 O O . ASN A 1 1029 ? -30.931 -8.469 -15.100 1.00 90.50 1029 ASN A O 1
ATOM 7945 N N . GLU A 1 1030 ? -30.306 -6.545 -14.139 1.00 90.94 1030 GLU A N 1
ATOM 7946 C CA . GLU A 1 1030 ? -31.576 -6.301 -13.434 1.00 90.94 1030 GLU A CA 1
ATOM 7947 C C . GLU A 1 1030 ? -32.778 -6.164 -14.370 1.00 90.94 1030 GLU A C 1
ATOM 7949 O O . GLU A 1 1030 ? -33.909 -6.432 -13.969 1.00 90.94 1030 GLU A O 1
ATOM 7954 N N . ILE A 1 1031 ? -32.538 -5.801 -15.634 1.00 90.94 1031 ILE A N 1
ATOM 7955 C CA . ILE A 1 1031 ? -33.584 -5.734 -16.652 1.00 90.94 1031 ILE A CA 1
ATOM 7956 C C . ILE A 1 1031 ? -34.298 -7.079 -16.818 1.00 90.94 1031 ILE A C 1
ATOM 7958 O O . ILE A 1 1031 ? -35.506 -7.099 -17.032 1.00 90.94 1031 ILE A O 1
ATOM 7962 N N . TRP A 1 1032 ? -33.588 -8.196 -16.641 1.00 92.94 1032 TRP A N 1
ATOM 7963 C CA . TRP A 1 1032 ? -34.149 -9.538 -16.781 1.00 92.94 1032 TRP A CA 1
ATOM 7964 C C . TRP A 1 1032 ? -35.049 -9.935 -15.606 1.00 92.94 1032 TRP A C 1
ATOM 7966 O O . TRP A 1 1032 ? -35.855 -10.850 -15.759 1.00 92.94 1032 TRP A O 1
ATOM 7976 N N . ALA A 1 1033 ? -34.989 -9.208 -14.483 1.00 92.44 1033 ALA A N 1
ATOM 7977 C CA . ALA A 1 1033 ? -35.882 -9.375 -13.337 1.00 92.44 1033 ALA A CA 1
ATOM 7978 C C . ALA A 1 1033 ? -37.278 -8.766 -13.560 1.00 92.44 1033 ALA A C 1
ATOM 7980 O O . ALA A 1 1033 ? -38.173 -8.963 -12.738 1.00 92.44 1033 ALA A O 1
ATOM 7981 N N . ARG A 1 1034 ? -37.480 -8.008 -14.645 1.00 93.19 1034 ARG A N 1
ATOM 7982 C CA . ARG A 1 1034 ? -38.749 -7.338 -14.941 1.00 93.19 1034 ARG A CA 1
ATOM 7983 C C . ARG A 1 1034 ? -39.893 -8.344 -15.143 1.00 93.19 1034 ARG A C 1
ATOM 7985 O O . ARG A 1 1034 ? -39.771 -9.205 -16.017 1.00 93.19 1034 ARG A O 1
ATOM 7992 N N . PRO A 1 1035 ? -41.007 -8.236 -14.390 1.00 91.50 1035 PRO A N 1
ATOM 7993 C CA . PRO A 1 1035 ? -42.141 -9.150 -14.532 1.00 91.50 1035 PRO A CA 1
ATOM 7994 C C . PRO A 1 1035 ? -42.755 -9.139 -15.935 1.00 91.50 1035 PRO A C 1
ATOM 7996 O O . PRO A 1 1035 ? -43.078 -10.198 -16.459 1.00 91.50 1035 PRO A O 1
ATOM 7999 N N . ASP A 1 1036 ? -42.838 -7.969 -16.576 1.00 90.12 1036 ASP A N 1
ATOM 8000 C CA . ASP A 1 1036 ? -43.429 -7.825 -17.910 1.00 90.12 1036 ASP A CA 1
ATOM 8001 C C . ASP A 1 1036 ? -42.616 -8.538 -19.002 1.00 90.12 1036 ASP A C 1
ATOM 8003 O O . ASP A 1 1036 ? -43.192 -9.118 -19.918 1.00 90.12 1036 ASP A O 1
ATOM 8007 N N . LEU A 1 1037 ? -41.282 -8.553 -18.892 1.00 90.38 1037 LEU A N 1
ATOM 8008 C CA . LEU A 1 1037 ? -40.427 -9.294 -19.824 1.00 90.38 1037 LEU A CA 1
ATOM 8009 C C . LEU A 1 1037 ? -40.498 -10.805 -19.571 1.00 90.38 1037 LEU A C 1
ATOM 8011 O O . LEU A 1 1037 ? -40.589 -11.572 -20.529 1.00 90.38 1037 LEU A O 1
ATOM 8015 N N . GLN A 1 1038 ? -40.494 -11.225 -18.302 1.00 93.94 1038 GLN A N 1
ATOM 8016 C CA . GLN A 1 1038 ? -40.621 -12.635 -17.911 1.00 93.94 1038 GLN A CA 1
ATOM 8017 C C . GLN A 1 1038 ? -41.953 -13.240 -18.365 1.00 93.94 1038 GLN A C 1
ATOM 8019 O O . GLN A 1 1038 ? -41.970 -14.347 -18.901 1.00 93.94 1038 GLN A O 1
ATOM 8024 N N . GLU A 1 1039 ? -43.053 -12.500 -18.215 1.00 90.31 1039 GLU A N 1
ATOM 8025 C CA . GLU A 1 1039 ? -44.375 -12.910 -18.692 1.00 90.31 1039 GLU A CA 1
ATOM 8026 C C . GLU A 1 1039 ? -44.436 -12.930 -20.224 1.00 90.31 1039 GLU A C 1
ATOM 8028 O O . GLU A 1 1039 ? -44.835 -13.938 -20.807 1.00 90.31 1039 GLU A O 1
ATOM 8033 N N . LYS A 1 1040 ? -43.969 -11.861 -20.887 1.00 89.06 1040 LYS A N 1
ATOM 8034 C CA . LYS A 1 1040 ? -44.002 -11.745 -22.353 1.00 89.06 1040 LYS A CA 1
ATOM 8035 C C . LYS A 1 1040 ? -43.206 -12.844 -23.061 1.00 89.06 1040 LYS A C 1
ATOM 8037 O O . LYS A 1 1040 ? -43.651 -13.332 -24.096 1.00 89.06 1040 LYS A O 1
ATOM 8042 N N . TYR A 1 1041 ? -42.030 -13.198 -22.542 1.00 88.00 1041 TYR A N 1
ATOM 8043 C CA . TYR A 1 1041 ? -41.110 -14.143 -23.189 1.00 88.00 1041 TYR A CA 1
ATOM 8044 C C . TYR A 1 1041 ? -41.024 -15.508 -22.481 1.00 88.00 1041 TYR A C 1
ATOM 8046 O O . TYR A 1 1041 ? -40.234 -16.354 -22.889 1.00 88.00 1041 TYR A O 1
ATOM 8054 N N . GLY A 1 1042 ? -41.828 -15.749 -21.439 1.00 90.81 1042 GLY A N 1
ATOM 8055 C CA . GLY A 1 1042 ? -41.991 -17.070 -20.819 1.00 90.81 1042 GLY A CA 1
ATOM 8056 C C . GLY A 1 1042 ? -40.745 -17.632 -20.120 1.00 90.81 1042 GLY A C 1
ATOM 8057 O O . GLY A 1 1042 ? -40.503 -18.840 -20.194 1.00 90.81 1042 GLY A O 1
ATOM 8058 N N . TYR A 1 1043 ? -39.964 -16.782 -19.445 1.00 95.25 1043 TYR A N 1
ATOM 8059 C CA . TYR A 1 1043 ? -38.744 -17.173 -18.721 1.00 95.25 1043 TYR A CA 1
ATOM 8060 C C . TYR A 1 1043 ? -38.779 -16.751 -17.246 1.00 95.25 1043 TYR A C 1
ATOM 8062 O O . TYR A 1 1043 ? -39.614 -15.944 -16.838 1.00 95.25 1043 TYR A O 1
ATOM 8070 N N . ARG A 1 1044 ? -37.856 -17.287 -16.438 1.00 96.38 1044 ARG A N 1
ATOM 8071 C CA . ARG A 1 1044 ? -37.633 -16.870 -15.044 1.00 96.38 1044 ARG A CA 1
ATOM 8072 C C . ARG A 1 1044 ? -36.200 -16.414 -14.818 1.00 96.38 1044 ARG A C 1
ATOM 8074 O O . ARG A 1 1044 ? -35.274 -17.062 -15.293 1.00 96.38 1044 ARG A O 1
ATOM 8081 N N . ALA A 1 1045 ? -36.012 -15.326 -14.076 1.00 95.69 1045 ALA A N 1
ATOM 8082 C CA . ALA A 1 1045 ? -34.694 -14.862 -13.645 1.00 95.69 1045 ALA A CA 1
ATOM 8083 C C . ALA A 1 1045 ? -34.507 -15.044 -12.131 1.00 95.69 1045 ALA A C 1
ATOM 8085 O O . ALA A 1 1045 ? -35.338 -14.614 -11.329 1.00 95.69 1045 ALA A O 1
ATOM 8086 N N . HIS A 1 1046 ? -33.391 -15.656 -11.747 1.00 94.88 1046 HIS A N 1
ATOM 8087 C CA . HIS A 1 1046 ? -33.006 -15.961 -10.375 1.00 94.88 1046 HIS A CA 1
ATOM 8088 C C . HIS A 1 1046 ? -31.738 -15.187 -10.000 1.00 94.88 1046 HIS A C 1
ATOM 8090 O O . HIS A 1 1046 ? -30.778 -15.139 -10.769 1.00 94.88 1046 HIS A O 1
ATOM 8096 N N . TYR A 1 1047 ? -31.739 -14.613 -8.798 1.00 93.00 1047 TYR A N 1
ATOM 8097 C CA . TYR A 1 1047 ? -30.645 -13.818 -8.235 1.00 93.00 1047 TYR A CA 1
ATOM 8098 C C . TYR A 1 1047 ? -30.316 -14.320 -6.821 1.00 93.00 1047 TYR A C 1
ATOM 8100 O O . TYR A 1 1047 ? -31.190 -14.923 -6.183 1.00 93.00 1047 TYR A O 1
ATOM 8108 N N . PRO A 1 1048 ? -29.102 -14.062 -6.301 1.00 88.38 1048 PRO A N 1
ATOM 8109 C CA . PRO A 1 1048 ? -28.761 -14.366 -4.913 1.00 88.38 1048 PRO A CA 1
ATOM 8110 C C . PRO A 1 1048 ? -29.696 -13.648 -3.923 1.00 88.38 1048 PRO A C 1
ATOM 8112 O O . PRO A 1 1048 ? -30.166 -12.538 -4.179 1.00 88.38 1048 PRO A O 1
ATOM 8115 N N . GLY A 1 1049 ? -29.973 -14.290 -2.782 1.00 76.69 1049 GLY A N 1
ATOM 8116 C CA . GLY A 1 1049 ? -30.729 -13.684 -1.678 1.00 76.69 1049 GLY A CA 1
ATOM 8117 C C . GLY A 1 1049 ? -29.889 -12.665 -0.899 1.00 76.69 1049 GLY A C 1
ATOM 8118 O O . GLY A 1 1049 ? -28.667 -12.750 -0.916 1.00 76.69 1049 GLY A O 1
ATOM 8119 N N . ALA A 1 1050 ? -30.531 -11.734 -0.183 1.00 68.12 1050 ALA A N 1
ATOM 8120 C CA . ALA A 1 1050 ? -29.849 -10.630 0.514 1.00 68.12 1050 ALA A CA 1
ATOM 8121 C C . ALA A 1 1050 ? -28.740 -11.083 1.490 1.00 68.12 1050 ALA A C 1
ATOM 8123 O O . ALA A 1 1050 ? -27.728 -10.403 1.621 1.00 68.12 1050 ALA A O 1
ATOM 8124 N N . ASP A 1 1051 ? -28.902 -12.257 2.107 1.00 65.94 1051 ASP A N 1
ATOM 8125 C CA . ASP A 1 1051 ? -27.964 -12.809 3.095 1.00 65.94 1051 ASP A CA 1
ATOM 8126 C C . ASP A 1 1051 ? -26.988 -13.848 2.512 1.00 65.94 1051 ASP A C 1
ATOM 8128 O O . ASP A 1 1051 ? -26.220 -14.473 3.248 1.00 65.94 1051 ASP A O 1
ATOM 8132 N N . ARG A 1 1052 ? -27.017 -14.089 1.192 1.00 66.75 1052 ARG A N 1
ATOM 8133 C CA . ARG A 1 1052 ? -26.231 -15.145 0.541 1.00 66.75 1052 ARG A CA 1
ATOM 8134 C C . ARG A 1 1052 ? -25.358 -14.584 -0.574 1.00 66.75 1052 ARG A C 1
ATOM 8136 O O . ARG A 1 1052 ? -25.858 -14.044 -1.551 1.00 66.75 1052 ARG A O 1
ATOM 8143 N N . LYS A 1 1053 ? -24.053 -14.822 -0.461 1.00 77.88 1053 LYS A N 1
ATOM 8144 C CA . LYS A 1 1053 ? -23.079 -14.500 -1.505 1.00 77.88 1053 LYS A CA 1
ATOM 8145 C C . LYS A 1 1053 ? -23.059 -15.584 -2.579 1.00 77.88 1053 LYS A C 1
ATOM 8147 O O . LYS A 1 1053 ? -22.740 -16.732 -2.272 1.00 77.88 1053 LYS A O 1
ATOM 8152 N N . GLY A 1 1054 ? -23.370 -15.219 -3.820 1.00 86.62 1054 GLY A N 1
ATOM 8153 C CA . GLY A 1 1054 ? -23.389 -16.138 -4.961 1.00 86.62 1054 GLY A CA 1
ATOM 8154 C C . GLY A 1 1054 ? -24.666 -16.980 -5.075 1.00 86.62 1054 GLY A C 1
ATOM 8155 O O . GLY A 1 1054 ? -25.600 -16.872 -4.278 1.00 86.62 1054 GLY A O 1
ATOM 8156 N N . THR A 1 1055 ? -24.727 -17.822 -6.107 1.00 92.00 1055 THR A N 1
ATOM 8157 C CA . THR A 1 1055 ? -25.927 -18.608 -6.450 1.00 92.00 1055 THR A CA 1
ATOM 8158 C C . THR A 1 1055 ? -25.619 -20.094 -6.513 1.00 92.00 1055 THR A C 1
ATOM 8160 O O . THR A 1 1055 ? -24.646 -20.501 -7.139 1.00 92.00 1055 THR A O 1
ATOM 8163 N N . ILE A 1 1056 ? -26.477 -20.905 -5.890 1.00 92.50 1056 ILE A N 1
ATOM 8164 C CA . ILE A 1 1056 ? -26.377 -22.366 -5.909 1.00 92.50 1056 ILE A CA 1
ATOM 8165 C C . ILE A 1 1056 ? -27.500 -22.955 -6.758 1.00 92.50 1056 ILE A C 1
ATOM 8167 O O . ILE A 1 1056 ? -28.671 -22.638 -6.547 1.00 92.50 1056 ILE A O 1
ATOM 8171 N N . VAL A 1 1057 ? -27.131 -23.847 -7.675 1.00 93.38 1057 VAL A N 1
ATOM 8172 C CA . VAL A 1 1057 ? -28.045 -24.636 -8.504 1.00 93.38 1057 VAL A CA 1
ATOM 8173 C C . VAL A 1 1057 ? -27.841 -26.115 -8.184 1.00 93.38 1057 VAL A C 1
ATOM 8175 O O . VAL A 1 1057 ? -26.751 -26.647 -8.379 1.00 93.38 1057 VAL A O 1
ATOM 8178 N N . SER A 1 1058 ? -28.890 -26.783 -7.704 1.00 92.19 1058 SER A N 1
ATOM 8179 C CA . SER A 1 1058 ? -28.882 -28.226 -7.440 1.00 92.19 1058 SER A CA 1
ATOM 8180 C C . SER A 1 1058 ? -29.579 -28.992 -8.567 1.00 92.19 1058 SER A C 1
ATOM 8182 O O . SER A 1 1058 ? -30.652 -28.607 -9.048 1.00 92.19 1058 SER A O 1
ATOM 8184 N N . LEU A 1 1059 ? -28.943 -30.076 -8.998 1.00 90.12 1059 LEU A N 1
ATOM 8185 C CA . LEU A 1 1059 ? -29.414 -31.044 -9.978 1.00 90.12 1059 LEU A CA 1
ATOM 8186 C C . LEU A 1 1059 ? -29.667 -32.364 -9.234 1.00 90.12 1059 LEU A C 1
ATOM 8188 O O . LEU A 1 1059 ? -28.894 -32.729 -8.344 1.00 90.12 1059 LEU A O 1
ATOM 8192 N N . GLY A 1 1060 ? -30.739 -33.068 -9.602 1.00 70.19 1060 GLY A N 1
ATOM 8193 C CA . GLY A 1 1060 ? -31.187 -34.267 -8.884 1.00 70.19 1060 GLY A CA 1
ATOM 8194 C C . GLY A 1 1060 ? -31.961 -33.944 -7.603 1.00 70.19 1060 GLY A C 1
ATOM 8195 O O . GLY A 1 1060 ? -31.927 -32.816 -7.111 1.00 70.19 1060 GLY A O 1
ATOM 8196 N N . GLY A 1 1061 ? -32.719 -34.925 -7.115 1.00 47.91 1061 GLY A N 1
ATOM 8197 C CA . GLY A 1 1061 ? -33.532 -34.851 -5.900 1.00 47.91 1061 GLY A CA 1
ATOM 8198 C C . GLY A 1 1061 ? -33.238 -36.029 -4.999 1.00 47.91 1061 GLY A C 1
ATOM 8199 O O . GLY A 1 1061 ? -33.146 -37.151 -5.553 1.00 47.91 1061 GLY A O 1
#

Radius of gyration: 35.37 Å; chains: 1; bounding box: 86×86×87 Å

Secondary structure (DSSP, 8-state):
----------S---EEEEEEEEE-SS-SSS----TT-EEEEEETTSPPEEEE----HHHHHHHHHHTSTTSS-HHHHHHHHHHHHHHHHHHHHTSTTHHHHTS--TTSTTPEEEEEEEE-SGGGGGS-GGGPEEESSSS-EEEEEGGG-SSS-EEEEEE-TT---TT----SS--EEEEE--TTTTTHHHHHHHHHHHHGGGPPTTTSSEEE-TTSSEEEETTTEEEEES--HHHHHHHHHHH--SEEEEE--EEE-TTSTT-EEEEEE-TTSSEEEE-HHHHHHHH-EE-SS-EE--SEEEEESTTTT----SSSS---HHHHHHHTT-SEEEEESSPPPHHHHHHHHHHHHHHHTTT--HHHHHHHHHHHHHHHHTTT--HHHHEEEEE---TTHHHHHHHHHHHHHHHHHHHHHHHHHHHHHH-SS--HHHHHHHHHHHHHHHHTS-SSSTTHHHHHHHHHHHHHHHHHHHHHHTTT-TT-TTHHHHHHHHHHHHHHHHHHHHHHHHS--TT----S--HHHHHHHHHHHHHHTTPPP-HHHHHHHHHHHHHHTT-SSHHHHHHHHHHHHHHHHHHTT-TT--HHHHHHHHHHHHHHHHHHHHHHTTS--HHHHHHHHHHHIIIIIITSHHHHHHHHHTT----S--SSTTSHHHHHHHHHHHT-----TT--S-PPSPP----------------------PPPPPEEEEEE---TTS--EEEEEESSS-EEEEEE---STTHHHHHHHHHHTS-GGG-EESEEE---S-HHHHTTHHHHTHHHHTT-EES-EE---THHHHSS---HHHHHHHHHHHHTT--BSGGGTT------SSS--EEE-TTS-EEEEEE--HHHHHHHHHHHHHHHHHTT-SS-----GGGG--PPPP----HHHHHTSPP-----TTGGG--EEEEEETTEEEEE-TT--HHHHHHHHHHHHHHHT-SSEEESEEE-GGGG-TTT--HHHHHTEEESEEEE----TTT-PSPHHHHHHHHHHS-SSEEEEES---TTTGGGG-HHHHHHHTEEEE---TT-SSEEEEE--

Foldseek 3Di:
DPPPPPPPQPLDAAEAEKEKEWDAPDDQFQDWQDQPGWTWIAIPPFDIFTAHQHDTRVVLVVLLVQLFPPHYDLVVNVVSLQVLQASLLLRQQRGPCRLVVLAADPVDWRHEYEYEYAYSHQNCLQRLNLSHARHDHNNDGDSDGQCQDVTVHYQYAYEYPLAALPPDFQDLAAAEEEEAAAVVVWVVPLLVVLLCVLCVLQQAPPQQDWDADPVNQWIGRHRHYIYGYLDDLVVLLVCLQVNLHQEYEYIFEWDADPVDQFAIAGWGQHPVRDTDGDALQSSLNSQWYDDLQDGGHHLEYEYLYAQQSAQTDRNDPGGHSQVSNVSLHRAKYKDFNGHADSVLVSVLSNLQSNQSQLLHDNSVSLSVSLNVCCVPDVSPDNNSSGIHMYHNHHDCSNVSSLSSNASSLLSSLVRLLNVVVCLVVVDPARDPVNLVVSVVSNVVSLVSHDCAEQCNLVSLLVNLVSLQSNLVVLQVNVVPDPDDPPSLVSSVVSLVSSLVSLVVSLCPVVDDDPGYPHDPDQNQPSLLSNLVSCLLLQHDHDPVSLVVNLVSLVVQCPPPDLVSNLLSLLSLLSSLLSVQFDLPDDPVVLVVSLVSSLVSLLVSVVSCVVHPCVSLVVSLVVLVCLAVPSLDPVSVVSSVVVVGDRSTQSDDCSHSNNSSVSSNVSSDDDPPPPDDPDDDDDDDDDDDDDDDDDDDDDDDDDDDDDFAWWWKKWFFFQQAAAGWIWIWTARRVDIAIEIEFQFASVSLVVVVVVLVPDDLVRLEHAEYEQFFQARRGLRNVVSNLVCLVVRRAYNAYADCAPCQQPVDDDAESSVVNVVSCVVSVHHYPVVVVNHHPAQEDLDFDWDQGPNGKIKTWQDDHSVLSNVVNVVRVVVCVVVVDDHRDDDHPLVPAADDADPDPDLVVLQPPDAPADPDSRLCRGGWIWIDDPRAIETEAEQHTQVSNLVSLVSVCVVVVHQAAEHAEYAQHSQQDSNRAHLSSLLNHQYAYYEGRHQCPRHLDNGSSSVSSCLVRNDAAHEYEYQADYPSCCVQCDPVSCVVSRYHYHYDDPPDRGDMDMDTD

Sequence (1061 aa):
MPAKRKLAVPDHIQIRLVQVEFLRPGPPHNQLLSPLTQYLAISGDAGAGVVTVPYEHATFERRLRELRYETGDPGDRQAMLHATGVEMGRILGAVPGLPGALATDPNRPGTLIHLRLTLSASELALLPFEIAKAPISPTSTAESCLSIQSRPPVCVTRNIRTVSPEGVVWPEHPRVLFVAGHPDTVPYAEHREVLLEAIRPFQRPGGDDLASSESGAREQFGGLLTILIDPTLTDVFRECRDGGYTHVHILTHGDVSDTSQDAYGLVLRGEDDAPEVVSGERFASALTSIGSVVIHRPTVVTVASCDSGNVGTVIIPGASFAHALHQAGVPLVVASQFPLSKEGFVPLAATLYEGLLWGEHPLVLLQQVRAELHARYTSTWHDWASLVVYEALPYGLNEQLESLRYVQGKRAIDAALEQSDLAIRDAASPTKETFTALGSALERAVDRLPTEGQFAIESVGLRASASKRLAERAFTLGSEARENRLDAVACLELLERARLDYERAVRALFVNGPGAIQRVVSLHWVLVQAESLGLVLGHPSAEGRWAAAKLSADLYLDHAMTEQRAWAVASLAELWLIRLGDPDLPPAEGRDFSERVVQHARELQRLCVGGDQFPGMSTRRQFERYVSWWGSPRFEAALGTRGIQRGATWRGESGIVETAKRVVSLLEWREEPGGAPFPPPPAIARSAVSRRTTAPAVHLGPPHRSAAARFVTIEMLEAGHGDCLWIEYGDGRTTHRWLNDCGTQQTARELLRRVDQVPENERRLELFVMTHIDSDHIGGALPFFRAVKNGLTFGDVWFNGWRHLSGRLGARQGEMFSTAIQDFELPWNAWREGRAIVIDSDQLPVCVLPGGMTLTLLSPTPGQLKKLAPVWAREMKRYGLQPGSRVDYSRLLKGHTSASTDIEALADTPFAGDGGAPNGTSIGLLAEYAGMSALFGADAHAPVLVASIRKLLGQRGVERLRLDAFKVSHHGSQNNVTAELIQLLDCRRYLISTNGEHFSHPDRQAIARILKYGGAGVELYFNFRSKHNEIWARPDLQEKYGYRAHYPGADRKGTIVSLGG

pLDDT: mean 80.67, std 18.1, range [21.48, 98.12]